Protein AF-0000000086436352 (afdb_homodimer)

pLDDT: mean 85.2, std 14.88, range [37.22, 98.88]

InterPro domains:
  IPR002110 Ankyrin repeat [PF12796] (79-159)
  IPR002110 Ankyrin repeat [PS50088] (98-130)
  IPR002110 Ankyrin repeat [PS50088] (131-163)
  IPR002110 Ankyrin repeat [SM00248] (98-127)
  IPR002110 Ankyrin repeat [SM00248] (131-160)
  IPR002641 Patatin-like phospholipase domain [PF01734] (211-395)
  IPR002641 Patatin-like phospholipase domain [PS51635] (211-395)
  IPR016035 Acyl transferase/acyl hydrolase/lysophospholipase [SSF52151] (207-527)
  IPR036770 Ankyrin repeat-containing domain superfamily [G3DSA:1.25.40.20] (1-189)
  IPR036770 Ankyrin repeat-containing domain superfamily [SSF48403] (3-175)
  IPR047148 85/88 kDa calcium-independent phospholipase A2 [PTHR24139] (2-534)

Radius of gyration: 36.12 Å; Cα contacts (8 Å, |Δi|>4): 2083; chains: 2; bounding box: 71×119×95 Å

Foldseek 3Di:
DLVVVVVVPPPQPDADLFGGPLLVCQLVVPVVNNVCSLPVVCVVCVVPPPVVSLVSNVCQLCGAHPPWGDGSLLRHQALVSLVVSVVNPRDQCDQTPQFDGSLLSCLLVVRLSSNLSSLLSPHDQCRAGRQGDGSLNNNLVVVPVLNNLSSVLSPHAQCRAGNVRDGSVNSNVPDDPDCVLVNLLRVLLVVLQDAPPPPDPDDFDAAFFEEWEFDFALLCLLVLSLLSSLCNNNVHAPQQLGQEYEAFASGLVVLLCSLVPHGSSNVSSVSLVLLVQFLDDAWQTDCVSVLVSLCVRQNDQAFLLVRPDRWYWYWKWQQVDPPIDIDIATNDFQFDLVDDDPDDDPDDDDDDDTRRRHHSSLSNSLQNQDPRHHDHSVRIHHRLLAPSGCLVVRVVRLVSNCNSCVVVVNNVPRHHHAEYETEYSADEDDDDDDDLDADDQPDPVNVVVNVVNVVVVVVVSSCVSRPNDDVVLVVSVVVCVVSNHHYHYHHFHAPHDAHSSDNDSSRVSSRSSSSSSSCSVCSVVSSVVSVSSVSHDHD/DLVVVVVVPPPQPDADLFGGPLLVCQLVVVVVNNCCSLPVVCVVCVPPPPVVSLVSNVCQLCGAHPPWGDGSLLRHQALVSLVVSVVNPRDQCDATPQFDGSLLSCLLVVRLSSNLSSLLSPHDQCRAGRQGDGSLNNNLVVVPVLNNLSSVLSPHAQCRAGNVRDGSVNSNVPDDPDCVLVNLLRVLLVVLQDADPPPDPDDFDAAFFEEWEFDFALLCLLVLSLLSSLCNNNVHAPQQLGQEYEAFASGLVVLLCSLVPHGSSNVSSVSLSLLVQFLDDAWQTDCVSVLVSLCVRQNDQAFLLNRPDRWYWYWKWQQVDPPIDIDIATNDFQFDLVDDDPDDDPDDDDDDDTRRRHHSSLSNSLQNQDPRHHDHSVRIHHRLLAPSGCLVVRVVRLVSNCNSCVVVVNNVPRHHHAEYETEYSADEDDDDDDDLDADDQPDPVNVVVNVVNVVVVVVVSSCVSRPNDDVVLVVSVVVCVVSNHHYHYHHFHAPHDAHSSDNDSSRVSSRSSSSSSSCSVCSVVSSVVSVSSVSHDHD

Sequence (1078 aa):
MARGLISLGARRDVCGSLGWPIHISLKYEKLGCMRVLLEESVGLCLDGPADDTNNWLHRQLQAKDPKYSGIPLHWVKTAEAVRYLTERRSEVEARSHTGDTPLHVMVKRSRISCAVALLAAGAEANAAGHHGDTPLHIAMRLDNLPLIKALIVFGAEMDKPNEIGETPGLLAARCSTGFEDFIAISAVVGSLSKGFDTVDGAPKPRGARVLCLDGGGIRGLVLIQLLLAVEKAAGCPARKLFDWIAGTSTGAILALGIAHGKTLVYLRALYFRMKDLVFQGSRPYDSVPLERFLREEFGENTRMTDIQTPRVILTGVLADRHPAELHLFRNYNPPNTGHEPHYCPRTPFKPVTQPSDQLVWMAARSSGAAPTYFRQMGRFLDGGLLANNPTLDALTEIHEVNQALKAEGQMDMAVHPAIVLSLGTGKPPQEKVHSVDVYRPTGPIDVVQTVFGARELGRMLVDCCTESEARMVDRARAWCEMISVDYHRLSPQLMSDVMLDEVQDTMLIDMLWDTEIYIHKQKNNIKRLAESLLRYSPPMARGLISLGARRDVCGSLGWPIHISLKYEKLGCMRVLLEESVGLCLDGPADDTNNWLHRQLQAKDPKYSGIPLHWVKTAEAVRYLTERRSEVEARSHTGDTPLHVMVKRSRISCAVALLAAGAEANAAGHHGDTPLHIAMRLDNLPLIKALIVFGAEMDKPNEIGETPGLLAARCSTGFEDFIAISAVVGSLSKGFDTVDGAPKPRGARVLCLDGGGIRGLVLIQLLLAVEKAAGCPARKLFDWIAGTSTGAILALGIAHGKTLVYLRALYFRMKDLVFQGSRPYDSVPLERFLREEFGENTRMTDIQTPRVILTGVLADRHPAELHLFRNYNPPNTGHEPHYCPRTPFKPVTQPSDQLVWMAARSSGAAPTYFRQMGRFLDGGLLANNPTLDALTEIHEVNQALKAEGQMDMAVHPAIVLSLGTGKPPQEKVHSVDVYRPTGPIDVVQTVFGARELGRMLVDCCTESEARMVDRARAWCEMISVDYHRLSPQLMSDVMLDEVQDTMLIDMLWDTEIYIHKQKNNIKRLAESLLRYSPP

Nearest PDB structures (foldseek):
  6aun-assembly1_A  TM=9.119E-01  e=4.056E-45  Cricetulus griseus
  2bkg-assembly2_B  TM=8.893E-01  e=2.939E-06  synthetic construct
  5eil-assembly1_A  TM=8.637E-01  e=3.906E-06  synthetic construct
  6c9k-assembly1_R  TM=8.929E-01  e=8.342E-06  synthetic construct
  6z8n-assembly1_AAA  TM=6.988E-01  e=2.673E-06  Rattus norvegicus

Structure (mmCIF, N/CA/C/O backbone):
data_AF-0000000086436352-model_v1
#
loop_
_entity.id
_entity.type
_entity.pdbx_description
1 polymer 'phospholipase A2'
#
loop_
_atom_site.group_PDB
_atom_site.id
_atom_site.type_symbol
_atom_site.label_atom_id
_atom_site.label_alt_id
_atom_site.label_comp_id
_atom_site.label_asym_id
_atom_site.label_entity_id
_atom_site.label_seq_id
_atom_site.pdbx_PDB_ins_code
_atom_site.Cartn_x
_atom_site.Cartn_y
_atom_site.Cartn_z
_atom_site.occupancy
_atom_site.B_iso_or_equiv
_atom_site.auth_seq_id
_atom_site.auth_comp_id
_atom_site.auth_asym_id
_atom_site.auth_atom_id
_atom_site.pdbx_PDB_model_num
ATOM 1 N N . MET A 1 1 ? 12.211 24.922 48.375 1 38.97 1 MET A N 1
ATOM 2 C CA . MET A 1 1 ? 12.773 26.219 48.719 1 38.97 1 MET A CA 1
ATOM 3 C C . MET A 1 1 ? 11.773 27.344 48.406 1 38.97 1 MET A C 1
ATOM 5 O O . MET A 1 1 ? 11.57 28.234 49.219 1 38.97 1 MET A O 1
ATOM 9 N N . ALA A 1 2 ? 11.133 27.156 47.156 1 43.69 2 ALA A N 1
ATOM 10 C CA . ALA A 1 2 ? 10.211 28.234 46.812 1 43.69 2 ALA A CA 1
ATOM 11 C C . ALA A 1 2 ? 9.031 28.281 47.781 1 43.69 2 ALA A C 1
ATOM 13 O O . ALA A 1 2 ? 8.594 29.375 48.156 1 43.69 2 ALA A O 1
ATOM 14 N N . ARG A 1 3 ? 8.562 27.094 48.188 1 47.25 3 ARG A N 1
ATOM 15 C CA . ARG A 1 3 ? 7.504 27.047 49.188 1 47.25 3 ARG A CA 1
ATOM 16 C C . ARG A 1 3 ? 7.949 27.703 50.5 1 47.25 3 ARG A C 1
ATOM 18 O O . ARG A 1 3 ? 7.156 28.375 51.156 1 47.25 3 ARG A O 1
ATOM 25 N N . GLY A 1 4 ? 9.164 27.375 50.75 1 44.34 4 GLY A N 1
ATOM 26 C CA . GLY A 1 4 ? 9.688 27.906 52 1 44.34 4 GLY A CA 1
ATOM 27 C C . GLY A 1 4 ? 9.75 29.422 52.031 1 44.34 4 GLY A C 1
ATOM 28 O O . GLY A 1 4 ? 9.438 30.047 53.031 1 44.34 4 GLY A O 1
ATOM 29 N N . LEU A 1 5 ? 10.227 29.906 50.875 1 42.34 5 LEU A N 1
ATOM 30 C CA . LEU A 1 5 ? 10.328 31.359 50.875 1 42.34 5 LEU A CA 1
ATOM 31 C C . LEU A 1 5 ? 8.953 32 50.969 1 42.34 5 LEU A C 1
ATOM 33 O O . LEU A 1 5 ? 8.797 33.062 51.562 1 42.34 5 LEU A O 1
ATOM 37 N N . ILE A 1 6 ? 7.957 31.297 50.438 1 44.97 6 ILE A N 1
ATOM 38 C CA . ILE A 1 6 ? 6.598 31.812 50.5 1 44.97 6 ILE A CA 1
ATOM 39 C C . ILE A 1 6 ? 6.059 31.641 51.938 1 44.97 6 ILE A C 1
ATOM 41 O O . ILE A 1 6 ? 5.379 32.531 52.438 1 44.97 6 ILE A O 1
ATOM 45 N N . SER A 1 7 ? 6.355 30.562 52.562 1 42.84 7 SER A N 1
ATOM 46 C CA . SER A 1 7 ? 5.902 30.391 53.969 1 42.84 7 SER A CA 1
ATOM 47 C C . SER A 1 7 ? 6.531 31.422 54.875 1 42.84 7 SER A C 1
ATOM 49 O O . SER A 1 7 ? 6.055 31.625 56 1 42.84 7 SER A O 1
ATOM 51 N N . LEU A 1 8 ? 7.762 31.734 54.594 1 40.34 8 LEU A N 1
ATOM 52 C CA . LEU A 1 8 ? 8.422 32.594 55.562 1 40.34 8 LEU A CA 1
ATOM 53 C C . LEU A 1 8 ? 7.949 34.031 55.438 1 40.34 8 LEU A C 1
ATOM 55 O O . LEU A 1 8 ? 8.578 34.969 55.969 1 40.34 8 LEU A O 1
ATOM 59 N N . GLY A 1 9 ? 6.75 34.406 55 1 40.78 9 GLY A N 1
ATOM 60 C CA . GLY A 1 9 ? 6.113 35.719 55.031 1 40.78 9 GLY A CA 1
ATOM 61 C C . GLY A 1 9 ? 6.605 36.656 53.938 1 40.78 9 GLY A C 1
ATOM 62 O O . GLY A 1 9 ? 6.57 37.875 54.094 1 40.78 9 GLY A O 1
ATOM 63 N N . ALA A 1 10 ? 7.504 36.281 53.156 1 43.97 10 ALA A N 1
ATOM 64 C CA . ALA A 1 10 ? 7.918 37.25 52.125 1 43.97 10 ALA A CA 1
ATOM 65 C C . ALA A 1 10 ? 6.715 37.781 51.344 1 43.97 10 ALA A C 1
ATOM 67 O O . ALA A 1 10 ? 5.875 37 50.875 1 43.97 10 ALA A O 1
ATOM 68 N N . ARG A 1 11 ? 6.273 39.031 51.531 1 48.94 11 ARG A N 1
ATOM 69 C CA . ARG A 1 11 ? 5.152 39.812 51 1 48.94 11 ARG A CA 1
ATOM 70 C C . ARG A 1 11 ? 5.031 39.594 49.469 1 48.94 11 ARG A C 1
ATOM 72 O O . ARG A 1 11 ? 5.973 39.875 48.719 1 48.94 11 ARG A O 1
ATOM 79 N N . ARG A 1 12 ? 4.301 38.625 49 1 54.62 12 ARG A N 1
ATOM 80 C CA . ARG A 1 12 ? 3.895 38.344 47.625 1 54.62 12 ARG A CA 1
ATOM 81 C C . ARG A 1 12 ? 3.5 39.625 46.906 1 54.62 12 ARG A C 1
ATOM 83 O O . ARG A 1 12 ? 3.379 39.656 45.656 1 54.62 12 ARG A O 1
ATOM 90 N N . ASP A 1 13 ? 3.281 40.75 47.75 1 55.84 13 ASP A N 1
ATOM 91 C CA . ASP A 1 13 ? 2.707 41.969 47.188 1 55.84 13 ASP A CA 1
ATOM 92 C C . ASP A 1 13 ? 3.703 43.125 47.281 1 55.84 13 ASP A C 1
ATOM 94 O O . ASP A 1 13 ? 3.309 44.281 47.406 1 55.84 13 ASP A O 1
ATOM 98 N N . VAL A 1 14 ? 4.945 42.75 47.469 1 61.38 14 VAL A N 1
ATOM 99 C CA . VAL A 1 14 ? 5.855 43.875 47.531 1 61.38 14 VAL A CA 1
ATOM 100 C C . VAL A 1 14 ? 6.578 44.031 46.188 1 61.38 14 VAL A C 1
ATOM 102 O O . VAL A 1 14 ? 7.164 43.062 45.688 1 61.38 14 VAL A O 1
ATOM 105 N N . CYS A 1 15 ? 6.363 45.062 45.5 1 62.97 15 CYS A N 1
ATOM 106 C CA . CYS A 1 15 ? 7.012 45.406 44.25 1 62.97 15 CYS A CA 1
ATOM 107 C C . CYS A 1 15 ? 8.398 46 44.5 1 62.97 15 CYS A C 1
ATOM 109 O O . CYS A 1 15 ? 8.539 47 45.219 1 62.97 15 CYS A O 1
ATOM 111 N N . GLY A 1 16 ? 9.477 45.281 44.219 1 64.75 16 GLY A N 1
ATOM 112 C CA . GLY A 1 16 ? 10.828 45.812 44.312 1 64.75 16 GLY A CA 1
ATOM 113 C C . GLY A 1 16 ? 11.25 46.625 43.094 1 64.75 16 GLY A C 1
ATOM 114 O O . GLY A 1 16 ? 10.422 46.969 42.25 1 64.75 16 GLY A O 1
ATOM 115 N N . SER A 1 17 ? 12.492 46.938 43.062 1 70.06 17 SER A N 1
ATOM 116 C CA . SER A 1 17 ? 13.047 47.75 41.969 1 70.06 17 SER A CA 1
ATOM 117 C C . SER A 1 17 ? 12.961 47 40.625 1 70.06 17 SER A C 1
ATOM 119 O O . SER A 1 17 ? 12.805 47.625 39.594 1 70.06 17 SER A O 1
ATOM 121 N N . LEU A 1 18 ? 12.922 45.719 40.719 1 74.38 18 LEU A N 1
ATOM 122 C CA . LEU A 1 18 ? 12.93 44.906 39.5 1 74.38 18 LEU A CA 1
ATOM 123 C C . LEU A 1 18 ? 11.516 44.5 39.125 1 74.38 18 LEU A C 1
ATOM 125 O O . LEU A 1 18 ? 11.273 44.125 37.969 1 74.38 18 LEU A O 1
ATOM 129 N N . GLY A 1 19 ? 10.633 44.688 40.094 1 74.62 19 GLY A N 1
ATOM 130 C CA . GLY A 1 19 ? 9.25 44.312 39.812 1 74.62 19 GLY A CA 1
ATOM 131 C C . GLY A 1 19 ? 8.625 43.438 40.875 1 74.62 19 GLY A C 1
ATOM 132 O O . GLY A 1 19 ? 9.117 43.375 42 1 74.62 19 GLY A O 1
ATOM 133 N N . TRP A 1 20 ? 7.57 42.875 40.5 1 79.12 20 TRP A N 1
ATOM 134 C CA . TRP A 1 20 ? 6.832 42 41.406 1 79.12 20 TRP A CA 1
ATOM 135 C C . TRP A 1 20 ? 7.469 40.625 41.469 1 79.12 20 TRP A C 1
ATOM 137 O O . TRP A 1 20 ? 8.273 40.25 40.594 1 79.12 20 TRP A O 1
ATOM 147 N N . PRO A 1 21 ? 7.234 39.844 42.438 1 77.62 21 PRO A N 1
ATOM 148 C CA . PRO A 1 21 ? 7.824 38.531 42.562 1 77.62 21 PRO A CA 1
ATOM 149 C C . PRO A 1 21 ? 7.66 37.656 41.312 1 77.62 21 PRO A C 1
ATOM 151 O O . PRO A 1 21 ? 8.547 36.875 40.969 1 77.62 21 PRO A O 1
ATOM 154 N N . ILE A 1 22 ? 6.574 37.844 40.594 1 83.69 22 ILE A N 1
ATOM 155 C CA . ILE A 1 22 ? 6.348 37.062 39.406 1 83.69 22 ILE A CA 1
ATOM 156 C C . ILE A 1 22 ? 7.367 37.438 38.312 1 83.69 22 ILE A C 1
ATOM 158 O O . ILE A 1 22 ? 7.875 36.594 37.594 1 83.69 22 ILE A O 1
ATOM 162 N N . HIS A 1 23 ? 7.727 38.719 38.281 1 86.38 23 HIS A N 1
ATOM 163 C CA . HIS A 1 23 ? 8.75 39.156 37.344 1 86.38 23 HIS A CA 1
ATOM 164 C C . HIS A 1 23 ? 10.109 38.562 37.688 1 86.38 23 HIS A C 1
ATOM 166 O O . HIS A 1 23 ? 10.836 38.125 36.781 1 86.38 23 HIS A O 1
ATOM 172 N N . ILE A 1 24 ? 10.391 38.594 38.906 1 81.38 24 ILE A N 1
ATOM 173 C CA . ILE A 1 24 ? 11.672 38.062 39.406 1 81.38 24 ILE A CA 1
ATOM 174 C C . ILE A 1 24 ? 11.766 36.562 39.125 1 81.38 24 ILE A C 1
ATOM 176 O O . ILE A 1 24 ? 12.82 36.094 38.719 1 81.38 24 ILE A O 1
ATOM 180 N N . SER A 1 25 ? 10.711 35.938 39.406 1 84.19 25 SER A N 1
ATOM 181 C CA . SER A 1 25 ? 10.68 34.5 39.156 1 84.19 25 SER A CA 1
ATOM 182 C C . SER A 1 25 ? 10.953 34.188 37.688 1 84.19 25 SER A C 1
ATOM 184 O O . SER A 1 25 ? 11.641 33.219 37.344 1 84.19 25 SER A O 1
ATOM 186 N N . LEU A 1 26 ? 10.445 34.938 36.812 1 86.44 26 LEU A N 1
ATOM 187 C CA . LEU A 1 26 ? 10.617 34.75 35.375 1 86.44 26 LEU A CA 1
ATOM 188 C C . LEU A 1 26 ? 12.023 35.156 34.938 1 86.44 26 LEU A C 1
ATOM 190 O O . LEU A 1 26 ? 12.633 34.469 34.094 1 86.44 26 LEU A O 1
ATOM 194 N N . LYS A 1 27 ? 12.523 36.219 35.531 1 84.5 27 LYS A N 1
ATOM 195 C CA . LYS A 1 27 ? 13.875 36.688 35.219 1 84.5 27 LYS A CA 1
ATOM 196 C C . LYS A 1 27 ? 14.906 35.594 35.5 1 84.5 27 LYS A C 1
ATOM 198 O O . LYS A 1 27 ? 15.867 35.438 34.75 1 84.5 27 LYS A O 1
ATOM 203 N N . TYR A 1 28 ? 14.633 34.875 36.562 1 81.94 28 TYR A N 1
ATOM 204 C CA . TYR A 1 28 ? 15.609 33.875 36.969 1 81.94 28 TYR A CA 1
ATOM 205 C C . TYR A 1 28 ? 15.156 32.469 36.562 1 81.94 28 TYR A C 1
ATOM 207 O O . TYR A 1 28 ? 15.695 31.484 37.062 1 81.94 28 TYR A O 1
ATOM 215 N N . GLU A 1 29 ? 14.164 32.344 35.781 1 83.12 29 GLU A N 1
ATOM 216 C CA . GLU A 1 29 ? 13.672 31.125 35.156 1 83.12 29 GLU A CA 1
ATOM 217 C C . GLU A 1 29 ? 13.25 30.109 36.219 1 83.12 29 GLU A C 1
ATOM 219 O O . GLU A 1 29 ? 13.594 28.922 36.125 1 83.12 29 GLU A O 1
ATOM 224 N N . LYS A 1 30 ? 12.75 30.562 37.219 1 79.25 30 LYS A N 1
ATOM 225 C CA . LYS A 1 30 ? 12.203 29.703 38.281 1 79.25 30 LYS A CA 1
ATOM 226 C C . LYS A 1 30 ? 10.711 29.453 38.062 1 79.25 30 LYS A C 1
ATOM 228 O O . LYS A 1 30 ? 9.875 30.047 38.75 1 79.25 30 LYS A O 1
ATOM 233 N N . LEU A 1 31 ? 10.422 28.547 37.219 1 83.19 31 LEU A N 1
ATOM 234 C CA . LEU A 1 31 ? 9.047 28.266 36.844 1 83.19 31 LEU A CA 1
ATOM 235 C C . LEU A 1 31 ? 8.227 27.766 38 1 83.19 31 LEU A C 1
ATOM 237 O O . LEU A 1 31 ? 7.035 28.047 38.125 1 83.19 31 LEU A O 1
ATOM 241 N N . GLY A 1 32 ? 8.953 26.984 38.875 1 79.12 32 GLY A N 1
ATOM 242 C CA . GLY A 1 32 ? 8.266 26.5 40.062 1 79.12 32 GLY A CA 1
ATOM 243 C C . GLY A 1 32 ? 7.73 27.609 40.938 1 79.12 32 GLY A C 1
ATOM 244 O O . GLY A 1 32 ? 6.59 27.547 41.406 1 79.12 32 GLY A O 1
ATOM 245 N N . CYS A 1 33 ? 8.547 28.594 41.094 1 77.69 33 CYS A N 1
ATOM 246 C CA . CYS A 1 33 ? 8.156 29.734 41.938 1 77.69 33 CYS A CA 1
ATOM 247 C C . CYS A 1 33 ? 7.004 30.484 41.281 1 77.69 33 CYS A C 1
ATOM 249 O O . CYS A 1 33 ? 6.074 30.922 41.969 1 77.69 33 CYS A O 1
ATOM 251 N N . MET A 1 34 ? 7.074 30.672 40.031 1 80.94 34 MET A N 1
ATOM 252 C CA . MET A 1 34 ? 6.004 31.328 39.281 1 80.94 34 MET A CA 1
ATOM 253 C C . MET A 1 34 ? 4.684 30.594 39.469 1 80.94 34 MET A C 1
ATOM 255 O O . MET A 1 34 ? 3.646 31.203 39.719 1 80.94 34 MET A O 1
ATOM 259 N N . ARG A 1 35 ? 4.773 29.266 39.406 1 82.56 35 ARG A N 1
ATOM 260 C CA . ARG A 1 35 ? 3.574 28.453 39.531 1 82.56 35 ARG A CA 1
ATOM 261 C C . ARG A 1 35 ? 2.953 28.578 40.906 1 82.56 35 ARG A C 1
ATOM 263 O O . ARG A 1 35 ? 1.732 28.672 41.031 1 82.56 35 ARG A O 1
ATOM 270 N N . VAL A 1 36 ? 3.789 28.516 41.844 1 77.44 36 VAL A N 1
ATOM 271 C CA . VAL A 1 36 ? 3.332 28.625 43.219 1 77.44 36 VAL A CA 1
ATOM 272 C C . VAL A 1 36 ? 2.674 29.984 43.438 1 77.44 36 VAL A C 1
ATOM 274 O O . VAL A 1 36 ? 1.65 30.078 44.125 1 77.44 36 VAL A O 1
ATOM 277 N N . LEU A 1 37 ? 3.244 31 42.906 1 75.94 37 LEU A N 1
ATOM 278 C CA . LEU A 1 37 ? 2.729 32.344 43.031 1 75.94 37 LEU A CA 1
ATOM 279 C C . LEU A 1 37 ? 1.35 32.469 42.406 1 75.94 37 LEU A C 1
ATOM 281 O O . LEU A 1 37 ? 0.488 33.188 42.906 1 75.94 37 LEU A O 1
ATOM 285 N N . LEU A 1 38 ? 1.181 31.734 41.344 1 78 38 LEU A N 1
ATOM 286 C CA . LEU A 1 38 ? -0.077 31.844 40.625 1 78 38 LEU A CA 1
ATOM 287 C C . LEU A 1 38 ? -1.122 30.891 41.188 1 78 38 LEU A C 1
ATOM 289 O O . LEU A 1 38 ? -2.314 31.203 41.219 1 78 38 LEU A O 1
ATOM 293 N N . GLU A 1 39 ? -0.733 29.641 41.625 1 72.19 39 GLU A N 1
ATOM 294 C CA . GLU A 1 39 ? -1.66 28.625 42.125 1 72.19 39 GLU A CA 1
ATOM 295 C C . GLU A 1 39 ? -2.008 28.859 43.562 1 72.19 39 GLU A C 1
ATOM 297 O O . GLU A 1 39 ? -3.158 28.688 43.969 1 72.19 39 GLU A O 1
ATOM 302 N N . GLU A 1 40 ? -0.975 28.781 44.5 1 57.44 40 GLU A N 1
ATOM 303 C CA . GLU A 1 40 ? -1.213 28.844 45.938 1 57.44 40 GLU A CA 1
ATOM 304 C C . GLU A 1 40 ? -1.948 30.125 46.312 1 57.44 40 GLU A C 1
ATOM 306 O O . GLU A 1 40 ? -2.59 30.188 47.375 1 57.44 40 GLU A O 1
ATOM 311 N N . SER A 1 41 ? -1.739 31.094 45.656 1 49.97 41 SER A N 1
ATOM 312 C CA . SER A 1 41 ? -2.502 32.281 46.031 1 49.97 41 SER A CA 1
ATOM 313 C C . SER A 1 41 ? -4.004 32.031 45.906 1 49.97 41 SER A C 1
ATOM 315 O O . SER A 1 41 ? -4.805 32.844 46.375 1 49.97 41 SER A O 1
ATOM 317 N N . VAL A 1 42 ? -4.355 30.969 45.188 1 45.38 42 VAL A N 1
ATOM 318 C CA . VAL A 1 42 ? -5.746 30.516 45.219 1 45.38 42 VAL A CA 1
ATOM 319 C C . VAL A 1 42 ? -6.125 30.047 46.594 1 45.38 42 VAL A C 1
ATOM 321 O O . VAL A 1 42 ? -7.246 30.281 47.062 1 45.38 42 VAL A O 1
ATOM 324 N N . GLY A 1 43 ? -5.312 29.297 47.281 1 41.88 43 GLY A N 1
ATOM 325 C CA . GLY A 1 43 ? -5.656 28.844 48.594 1 41.88 43 GLY A CA 1
ATOM 326 C C . GLY A 1 43 ? -5.812 29.969 49.594 1 41.88 43 GLY A C 1
ATOM 327 O O . GLY A 1 43 ? -6.504 29.812 50.625 1 41.88 43 GLY A O 1
ATOM 328 N N . LEU A 1 44 ? -4.891 30.875 49.594 1 40.06 44 LEU A N 1
ATOM 329 C CA . LEU A 1 44 ? -5 31.875 50.656 1 40.06 44 LEU A CA 1
ATOM 330 C C . LEU A 1 44 ? -6.289 32.688 50.531 1 40.06 44 LEU A C 1
ATOM 332 O O . LEU A 1 44 ? -6.75 33.281 51.5 1 40.06 44 LEU A O 1
ATOM 336 N N . CYS A 1 45 ? -6.66 33.062 49.344 1 38.72 45 CYS A N 1
ATOM 337 C CA . CYS A 1 45 ? -7.957 33.75 49.344 1 38.72 45 CYS A CA 1
ATOM 338 C C . CYS A 1 45 ? -9.094 32.719 49.406 1 38.72 45 CYS A C 1
ATOM 340 O O . CYS A 1 45 ? -10.203 33 48.938 1 38.72 45 CYS A O 1
ATOM 342 N N . LEU A 1 46 ? -8.945 31.531 49.75 1 37.5 46 LEU A N 1
ATOM 343 C CA . LEU A 1 46 ? -10.023 30.547 49.812 1 37.5 46 LEU A CA 1
ATOM 344 C C . LEU A 1 46 ? -11.234 31.109 50.562 1 37.5 46 LEU A C 1
ATOM 346 O O . LEU A 1 46 ? -12.336 30.562 50.438 1 37.5 46 LEU A O 1
ATOM 350 N N . ASP A 1 47 ? -11.031 31.688 51.656 1 37.22 47 ASP A N 1
ATOM 351 C CA . ASP A 1 47 ? -12.25 32.094 52.344 1 37.22 47 ASP A CA 1
ATOM 352 C C . ASP A 1 47 ? -12.977 33.188 51.562 1 37.22 47 ASP A C 1
ATOM 354 O O . ASP A 1 47 ? -14.016 33.688 52.031 1 37.22 47 ASP A O 1
ATOM 358 N N . GLY A 1 48 ? -12.328 34.031 50.688 1 40.22 48 GLY A N 1
ATOM 359 C CA . GLY A 1 48 ? -13.188 35 50.031 1 40.22 48 GLY A CA 1
ATOM 360 C C . GLY A 1 48 ? -13.82 34.469 48.75 1 40.22 48 GLY A C 1
ATOM 361 O O . GLY A 1 48 ? -13.477 33.375 48.312 1 40.22 48 GLY A O 1
ATOM 362 N N . PRO A 1 49 ? -14.945 35 48.156 1 42.34 49 PRO A N 1
ATOM 363 C CA . PRO A 1 49 ? -15.734 34.531 47 1 42.34 49 PRO A CA 1
ATOM 364 C C . PRO A 1 49 ? -14.891 34.25 45.781 1 42.34 49 PRO A C 1
ATOM 366 O O . PRO A 1 49 ? -13.812 34.812 45.594 1 42.34 49 PRO A O 1
ATOM 369 N N . ALA A 1 50 ? -15.062 33.094 45.094 1 49.22 50 ALA A N 1
ATOM 370 C CA . ALA A 1 50 ? -14.508 32.625 43.812 1 49.22 50 ALA A CA 1
ATOM 371 C C . ALA A 1 50 ? -14.031 33.812 42.969 1 49.22 50 ALA A C 1
ATOM 373 O O . ALA A 1 50 ? -13.008 33.719 42.312 1 49.22 50 ALA A O 1
ATOM 374 N N . ASP A 1 51 ? -14.688 34.906 43.031 1 51.41 51 ASP A N 1
ATOM 375 C CA . ASP A 1 51 ? -14.438 36.125 42.312 1 51.41 51 ASP A CA 1
ATOM 376 C C . ASP A 1 51 ? -13.094 36.75 42.688 1 51.41 51 ASP A C 1
ATOM 378 O O . ASP A 1 51 ? -12.391 37.312 41.844 1 51.41 51 ASP A O 1
ATOM 382 N N . ASP A 1 52 ? -12.688 36.406 43.906 1 54.69 52 ASP A N 1
ATOM 383 C CA . ASP A 1 52 ? -11.469 37.031 44.406 1 54.69 52 ASP A CA 1
ATOM 384 C C . ASP A 1 52 ? -10.219 36.344 43.844 1 54.69 52 ASP A C 1
ATOM 386 O O . ASP A 1 52 ? -9.242 37.031 43.5 1 54.69 52 ASP A O 1
ATOM 390 N N . THR A 1 53 ? -10.352 35.062 43.656 1 54.03 53 THR A N 1
ATOM 391 C CA . THR A 1 53 ? -9.219 34.281 43.156 1 54.03 53 THR A CA 1
ATOM 392 C C . THR A 1 53 ? -8.969 34.625 41.688 1 54.03 53 THR A C 1
ATOM 394 O O . THR A 1 53 ? -7.816 34.812 41.281 1 54.03 53 THR A O 1
ATOM 397 N N . ASN A 1 54 ? -10.023 34.625 40.969 1 62.66 54 ASN A N 1
ATOM 398 C CA . ASN A 1 54 ? -9.891 35 39.562 1 62.66 54 ASN A CA 1
ATOM 399 C C . ASN A 1 54 ? -9.352 36.438 39.438 1 62.66 54 ASN A C 1
ATOM 401 O O . ASN A 1 54 ? -8.555 36.719 38.531 1 62.66 54 ASN A O 1
ATOM 405 N N . ASN A 1 55 ? -9.742 37.062 40.469 1 67.75 55 ASN A N 1
ATOM 406 C CA . ASN A 1 55 ? -9.297 38.469 40.469 1 67.75 55 ASN A CA 1
ATOM 407 C C . ASN A 1 55 ? -7.812 38.562 40.781 1 67.75 55 ASN A C 1
ATOM 409 O O . ASN A 1 55 ? -7.102 39.375 40.188 1 67.75 55 ASN A O 1
ATOM 413 N N . TRP A 1 56 ? -7.34 37.719 41.688 1 71.94 56 TRP A N 1
ATOM 414 C CA . TRP A 1 56 ? -5.926 37.719 42.031 1 71.94 56 TRP A CA 1
ATOM 415 C C . TRP A 1 56 ? -5.066 37.281 40.844 1 71.94 56 TRP A C 1
ATOM 417 O O . TRP A 1 56 ? -4.062 37.938 40.531 1 71.94 56 TRP A O 1
ATOM 427 N N . LEU A 1 57 ? -5.387 36.156 40.25 1 77 57 LEU A N 1
ATOM 428 C CA . LEU A 1 57 ? -4.668 35.656 39.094 1 77 57 LEU A CA 1
ATOM 429 C C . LEU A 1 57 ? -4.578 36.719 38 1 77 57 LEU A C 1
ATOM 431 O O . LEU A 1 57 ? -3.504 36.938 37.438 1 77 57 LEU A O 1
ATOM 435 N N . HIS A 1 58 ? -5.656 37.312 37.875 1 80.69 58 HIS A N 1
ATOM 436 C CA . HIS A 1 58 ? -5.703 38.344 36.812 1 80.69 58 HIS A CA 1
ATOM 437 C C . HIS A 1 58 ? -4.785 39.5 37.188 1 80.69 58 HIS A C 1
ATOM 439 O O . HIS A 1 58 ? -4.113 40.031 36.281 1 80.69 58 HIS A O 1
ATOM 445 N N . ARG A 1 59 ? -4.738 39.812 38.375 1 80.12 59 ARG A N 1
ATOM 446 C CA . ARG A 1 59 ? -3.896 40.906 38.812 1 80.12 59 ARG A CA 1
ATOM 447 C C . ARG A 1 59 ? -2.418 40.594 38.656 1 80.12 59 ARG A C 1
ATOM 449 O O . ARG A 1 59 ? -1.622 41.438 38.281 1 80.12 59 ARG A O 1
ATOM 456 N N . GLN A 1 60 ? -2.123 39.375 38.938 1 81.12 60 GLN A N 1
ATOM 457 C CA . GLN A 1 60 ? -0.73 38.969 38.812 1 81.12 60 GLN A CA 1
ATOM 458 C C . GLN A 1 60 ? -0.303 38.938 37.344 1 81.12 60 GLN A C 1
ATOM 460 O O . GLN A 1 60 ? 0.815 39.312 37 1 81.12 60 GLN A O 1
ATOM 465 N N . LEU A 1 61 ? -1.166 38.5 36.531 1 87.56 61 LEU A N 1
ATOM 466 C CA . LEU A 1 61 ? -0.861 38.375 35.125 1 87.56 61 LEU A CA 1
ATOM 467 C C . LEU A 1 61 ? -0.725 39.719 34.438 1 87.56 61 LEU A C 1
ATOM 469 O O . LEU A 1 61 ? -0.009 39.844 33.469 1 87.56 61 LEU A O 1
ATOM 473 N N . GLN A 1 62 ? -1.368 40.719 35.094 1 86.31 62 GLN A N 1
ATOM 474 C CA . GLN A 1 62 ? -1.371 42.062 34.5 1 86.31 62 GLN A CA 1
ATOM 475 C C . GLN A 1 62 ? -0.447 43 35.25 1 86.31 62 GLN A C 1
ATOM 477 O O . GLN A 1 62 ? -0.355 44.188 34.906 1 86.31 62 GLN A O 1
ATOM 482 N N . ALA A 1 63 ? 0.245 42.438 36.188 1 85.06 63 ALA A N 1
ATOM 483 C CA . ALA A 1 63 ? 1.123 43.281 37 1 85.06 63 ALA A CA 1
ATOM 484 C C . ALA A 1 63 ? 2.227 43.906 36.156 1 85.06 63 ALA A C 1
ATOM 486 O O . ALA A 1 63 ? 2.893 43.188 35.375 1 85.06 63 ALA A O 1
ATOM 487 N N . LYS A 1 64 ? 2.375 45.219 36.312 1 89.56 64 LYS A N 1
ATOM 488 C CA . LYS A 1 64 ? 3.377 45.938 35.531 1 89.56 64 LYS A CA 1
ATOM 489 C C . LYS A 1 64 ? 4.629 46.219 36.344 1 89.56 64 LYS A C 1
ATOM 491 O O . LYS A 1 64 ? 4.539 46.562 37.531 1 89.56 64 LYS A O 1
ATOM 496 N N . ASP A 1 65 ? 5.758 46 35.75 1 86.56 65 ASP A N 1
ATOM 497 C CA . ASP A 1 65 ? 7.008 46.312 36.406 1 86.56 65 ASP A CA 1
ATOM 498 C C . ASP A 1 65 ? 7.254 47.844 36.375 1 86.56 65 ASP A C 1
ATOM 500 O O . ASP A 1 65 ? 6.84 48.531 35.469 1 86.56 65 ASP A O 1
ATOM 504 N N . PRO A 1 66 ? 7.922 48.312 37.344 1 84.38 66 PRO A N 1
ATOM 505 C CA . PRO A 1 66 ? 8.109 49.781 37.469 1 84.38 66 PRO A CA 1
ATOM 506 C C . PRO A 1 66 ? 9.07 50.344 36.438 1 84.38 66 PRO A C 1
ATOM 508 O O . PRO A 1 66 ? 8.945 51.5 36.062 1 84.38 66 PRO A O 1
ATOM 511 N N . LYS A 1 67 ? 9.945 49.594 36 1 85.5 67 LYS A N 1
ATOM 512 C CA . LYS A 1 67 ? 11 50.062 35.125 1 85.5 67 LYS A CA 1
ATOM 513 C C . LYS A 1 67 ? 10.516 50.188 33.688 1 85.5 67 LYS A C 1
ATOM 515 O O . LYS A 1 67 ? 10.75 51.188 33 1 85.5 67 LYS A O 1
ATOM 520 N N . TYR A 1 68 ? 9.812 49.188 33.219 1 89.12 68 TYR A N 1
ATOM 521 C CA . TYR A 1 68 ? 9.469 49.125 31.812 1 89.12 68 TYR A CA 1
ATOM 522 C C . TYR A 1 68 ? 7.961 49.094 31.609 1 89.12 68 TYR A C 1
ATOM 524 O O . TYR A 1 68 ? 7.477 49.156 30.484 1 89.12 68 TYR A O 1
ATOM 532 N N . SER A 1 69 ? 7.184 48.938 32.719 1 91.38 69 SER A N 1
ATOM 533 C CA . SER A 1 69 ? 5.734 48.781 32.656 1 91.38 69 SER A CA 1
ATOM 534 C C . SER A 1 69 ? 5.355 47.531 31.844 1 91.38 69 SER A C 1
ATOM 536 O O . SER A 1 69 ? 4.41 47.562 31.062 1 91.38 69 SER A O 1
ATOM 538 N N . GLY A 1 70 ? 6.211 46.625 31.922 1 92.38 70 GLY A N 1
ATOM 539 C CA . GLY A 1 70 ? 5.949 45.344 31.266 1 92.38 70 GLY A CA 1
ATOM 540 C C . GLY A 1 70 ? 5.242 44.344 32.156 1 92.38 70 GLY A C 1
ATOM 541 O O . GLY A 1 70 ? 5.477 44.312 33.375 1 92.38 70 GLY A O 1
ATOM 542 N N . ILE A 1 71 ? 4.441 43.562 31.578 1 93.44 71 ILE A N 1
ATOM 543 C CA . ILE A 1 71 ? 3.77 42.5 32.344 1 93.44 71 ILE A CA 1
ATOM 544 C C . ILE A 1 71 ? 4.66 41.281 32.375 1 93.44 71 ILE A C 1
ATOM 546 O O . ILE A 1 71 ? 5.719 41.219 31.75 1 93.44 71 ILE A O 1
ATOM 550 N N . PRO A 1 72 ? 4.285 40.25 33.125 1 91.56 72 PRO A N 1
ATOM 551 C CA . PRO A 1 72 ? 5.125 39.062 33.281 1 91.56 72 PRO A CA 1
ATOM 552 C C . PRO A 1 72 ? 5.488 38.438 31.922 1 91.56 72 PRO A C 1
ATOM 554 O O . PRO A 1 72 ? 6.609 37.969 31.75 1 91.56 72 PRO A O 1
ATOM 557 N N . LEU A 1 73 ? 4.633 38.5 30.969 1 94.75 73 LEU A N 1
ATOM 558 C CA . LEU A 1 73 ? 4.859 37.875 29.656 1 94.75 73 LEU A CA 1
ATOM 559 C C . LEU A 1 73 ? 6.035 38.562 28.938 1 94.75 73 LEU A C 1
ATOM 561 O O . LEU A 1 73 ? 6.691 37.938 28.109 1 94.75 73 LEU A O 1
ATOM 565 N N . HIS A 1 74 ? 6.316 39.781 29.297 1 94.62 74 HIS A N 1
ATOM 566 C CA . HIS A 1 74 ? 7.469 40.469 28.734 1 94.62 74 HIS A CA 1
ATOM 567 C C . HIS A 1 74 ? 8.773 39.906 29.297 1 94.62 74 HIS A C 1
ATOM 569 O O . HIS A 1 74 ? 9.844 40.156 28.719 1 94.62 74 HIS A O 1
ATOM 575 N N . TRP A 1 75 ? 8.672 39.188 30.359 1 92.81 75 TRP A N 1
ATOM 576 C CA . TRP A 1 75 ? 9.867 38.781 31.094 1 92.81 75 TRP A CA 1
ATOM 577 C C . TRP A 1 75 ? 10.172 37.312 30.875 1 92.81 75 TRP A C 1
ATOM 579 O O . TRP A 1 75 ? 11.156 36.781 31.406 1 92.81 75 TRP A O 1
ATOM 589 N N . VAL A 1 76 ? 9.391 36.656 30.078 1 93.88 76 VAL A N 1
ATOM 590 C CA . VAL A 1 76 ? 9.547 35.219 29.938 1 93.88 76 VAL A CA 1
ATOM 591 C C . VAL A 1 76 ? 10.859 34.906 29.219 1 93.88 76 VAL A C 1
ATOM 593 O O . VAL A 1 76 ? 11.297 35.688 28.344 1 93.88 76 VAL A O 1
ATOM 596 N N . LYS A 1 77 ? 11.469 33.656 29.578 1 93.31 77 LYS A N 1
ATOM 597 C CA . LYS A 1 77 ? 12.727 33.25 28.969 1 93.31 77 LYS A CA 1
ATOM 598 C C . LYS A 1 77 ? 12.617 31.844 28.375 1 93.31 77 LYS A C 1
ATOM 600 O O . LYS A 1 77 ? 13.531 31.391 27.688 1 93.31 77 LYS A O 1
ATOM 605 N N . THR A 1 78 ? 11.531 31.234 28.703 1 91.06 78 THR A N 1
ATOM 606 C CA . THR A 1 78 ? 11.32 29.875 28.203 1 91.06 78 THR A CA 1
ATOM 607 C C . THR A 1 78 ? 9.945 29.75 27.547 1 91.06 78 THR A C 1
ATOM 609 O O . THR A 1 78 ? 9.008 30.469 27.938 1 91.06 78 THR A O 1
ATOM 612 N N . ALA A 1 79 ? 9.922 28.859 26.594 1 90.19 79 ALA A N 1
ATOM 613 C CA . ALA A 1 79 ? 8.648 28.594 25.938 1 90.19 79 ALA A CA 1
ATOM 614 C C . ALA A 1 79 ? 7.613 28.047 26.922 1 90.19 79 ALA A C 1
ATOM 616 O O . ALA A 1 79 ? 6.422 28.344 26.797 1 90.19 79 ALA A O 1
ATOM 617 N N . GLU A 1 80 ? 8.07 27.25 27.859 1 87.94 80 GLU A N 1
ATOM 618 C CA . GLU A 1 80 ? 7.18 26.688 28.859 1 87.94 80 GLU A CA 1
ATOM 619 C C . GLU A 1 80 ? 6.48 27.781 29.656 1 87.94 80 GLU A C 1
ATOM 621 O O . GLU A 1 80 ? 5.285 27.672 29.953 1 87.94 80 GLU A O 1
ATOM 626 N N . ALA A 1 81 ? 7.211 28.766 30 1 91.25 81 ALA A N 1
ATOM 627 C CA . ALA A 1 81 ? 6.645 29.891 30.734 1 91.25 81 ALA A CA 1
ATOM 628 C C . ALA A 1 81 ? 5.609 30.641 29.906 1 91.25 81 ALA A C 1
ATOM 630 O O . ALA A 1 81 ? 4.574 31.062 30.422 1 91.25 81 ALA A O 1
ATOM 631 N N . VAL A 1 82 ? 5.902 30.844 28.641 1 92.94 82 VAL A N 1
ATOM 632 C CA . VAL A 1 82 ? 4.965 31.5 27.734 1 92.94 82 VAL A CA 1
ATOM 633 C C . VAL A 1 82 ? 3.648 30.719 27.703 1 92.94 82 VAL A C 1
ATOM 635 O O . VAL A 1 82 ? 2.574 31.312 27.859 1 92.94 82 VAL A O 1
ATOM 638 N N . ARG A 1 83 ? 3.777 29.438 27.578 1 88.38 83 ARG A N 1
ATOM 639 C CA . ARG A 1 83 ? 2.592 28.594 27.5 1 88.38 83 ARG A CA 1
ATOM 640 C C . ARG A 1 83 ? 1.789 28.641 28.797 1 88.38 83 ARG A C 1
ATOM 642 O O . ARG A 1 83 ? 0.56 28.734 28.766 1 88.38 83 ARG A O 1
ATOM 649 N N . TYR A 1 84 ? 2.475 28.531 29.844 1 87.88 84 TYR A N 1
ATOM 650 C CA . TYR A 1 84 ? 1.825 28.547 31.156 1 87.88 84 TYR A CA 1
ATOM 651 C C . TYR A 1 84 ? 1.023 29.828 31.344 1 87.88 84 TYR A C 1
ATOM 653 O O . TYR A 1 84 ? -0.115 29.797 31.812 1 87.88 84 TYR A O 1
ATOM 661 N N . LEU A 1 85 ? 1.535 30.938 31 1 91.44 85 LEU A N 1
ATOM 662 C CA . LEU A 1 85 ? 0.898 32.25 31.188 1 91.44 85 LEU A CA 1
ATOM 663 C C . LEU A 1 85 ? -0.23 32.438 30.188 1 91.44 85 LEU A C 1
ATOM 665 O O . LEU A 1 85 ? -1.289 32.969 30.531 1 91.44 85 LEU A O 1
ATOM 669 N N . THR A 1 86 ? 0.003 32.062 28.953 1 90.19 86 THR A N 1
ATOM 670 C CA . THR A 1 86 ? -1.006 32.281 27.922 1 90.19 86 THR A CA 1
ATOM 671 C C . THR A 1 86 ? -2.211 31.359 28.156 1 90.19 86 THR A C 1
ATOM 673 O O . THR A 1 86 ? -3.344 31.734 27.844 1 90.19 86 THR A O 1
ATOM 676 N N . GLU A 1 87 ? -1.943 30.188 28.688 1 84.12 87 GLU A N 1
ATOM 677 C CA . GLU A 1 87 ? -3.041 29.297 29.047 1 84.12 87 GLU A CA 1
ATOM 678 C C . GLU A 1 87 ? -3.934 29.906 30.109 1 84.12 87 GLU A C 1
ATOM 680 O O . GLU A 1 87 ? -5.113 29.562 30.219 1 84.12 87 GLU A O 1
ATOM 685 N N . ARG A 1 88 ? -3.389 30.766 30.844 1 85.81 88 ARG A N 1
ATOM 686 C CA . ARG A 1 88 ? -4.113 31.438 31.922 1 85.81 88 ARG A CA 1
ATOM 687 C C . ARG A 1 88 ? -4.574 32.812 31.484 1 85.81 88 ARG A C 1
ATOM 689 O O . ARG A 1 88 ? -4.801 33.688 32.312 1 85.81 88 ARG A O 1
ATOM 696 N N . ARG A 1 89 ? -4.531 33.062 30.172 1 86.94 89 ARG A N 1
ATOM 697 C CA . ARG A 1 89 ? -5.156 34.188 29.5 1 86.94 89 ARG A CA 1
ATOM 698 C C . ARG A 1 89 ? -4.355 35.469 29.719 1 86.94 89 ARG A C 1
ATOM 700 O O . ARG A 1 89 ? -4.93 36.562 29.875 1 86.94 89 ARG A O 1
ATOM 707 N N . SER A 1 90 ? -3.084 35.312 29.953 1 91.56 90 SER A N 1
ATOM 708 C CA . SER A 1 90 ? -2.258 36.5 29.906 1 91.56 90 SER A CA 1
ATOM 709 C C . SER A 1 90 ? -2.389 37.219 28.578 1 91.56 90 SER A C 1
ATOM 711 O O . SER A 1 90 ? -2.488 36.562 27.531 1 91.56 90 SER A O 1
ATOM 713 N N . GLU A 1 91 ? -2.35 38.469 28.562 1 92.56 91 GLU A N 1
ATOM 714 C CA . GLU A 1 91 ? -2.529 39.281 27.344 1 92.56 91 GLU A CA 1
ATOM 715 C C . GLU A 1 91 ? -1.271 39.25 26.484 1 92.56 91 GLU A C 1
ATOM 717 O O . GLU A 1 91 ? -0.287 39.906 26.797 1 92.56 91 GLU A O 1
ATOM 722 N N . VAL A 1 92 ? -1.397 38.719 25.344 1 94.62 92 VAL A N 1
ATOM 723 C CA . VAL A 1 92 ? -0.237 38.531 24.484 1 94.62 92 VAL A CA 1
ATOM 724 C C . VAL A 1 92 ? 0.093 39.844 23.766 1 94.62 92 VAL A C 1
ATOM 726 O O . VAL A 1 92 ? 1.23 40.062 23.344 1 94.62 92 VAL A O 1
ATOM 729 N N . GLU A 1 93 ? -0.885 40.781 23.672 1 94.94 93 GLU A N 1
ATOM 730 C CA . GLU A 1 93 ? -0.677 42.031 22.953 1 94.94 93 GLU A CA 1
ATOM 731 C C . GLU A 1 93 ? -0.496 43.188 23.922 1 94.94 93 GLU A C 1
ATOM 733 O O . GLU A 1 93 ? -0.665 44.344 23.531 1 94.94 93 GLU A O 1
ATOM 738 N N . ALA A 1 94 ? -0.241 42.844 25.203 1 94.06 94 ALA A N 1
ATOM 739 C CA . ALA A 1 94 ? 0.025 43.906 26.156 1 94.06 94 ALA A CA 1
ATOM 740 C C . ALA A 1 94 ? 1.248 44.719 25.75 1 94.06 94 ALA A C 1
ATOM 742 O O . ALA A 1 94 ? 2.238 44.188 25.266 1 94.06 94 ALA A O 1
ATOM 743 N N . ARG A 1 95 ? 1.154 46.031 25.969 1 94.25 95 ARG A N 1
ATOM 744 C CA . ARG A 1 95 ? 2.25 46.906 25.562 1 94.25 95 ARG A CA 1
ATOM 745 C C . ARG A 1 95 ? 2.984 47.469 26.766 1 94.25 95 ARG A C 1
ATOM 747 O O . ARG A 1 95 ? 2.363 47.781 27.781 1 94.25 95 ARG A O 1
ATOM 754 N N . SER A 1 96 ? 4.277 47.562 26.656 1 92.12 96 SER A N 1
ATOM 755 C CA . SER A 1 96 ? 5.098 48.25 27.641 1 92.12 96 SER A CA 1
ATOM 756 C C . SER A 1 96 ? 5.102 49.781 27.406 1 92.12 96 SER A C 1
ATOM 758 O O . SER A 1 96 ? 4.355 50.281 26.562 1 92.12 96 SER A O 1
ATOM 760 N N . HIS A 1 97 ? 5.957 50.438 28.25 1 91.56 97 HIS A N 1
ATOM 761 C CA . HIS A 1 97 ? 6.012 51.875 28.125 1 91.56 97 HIS A CA 1
ATOM 762 C C . HIS A 1 97 ? 6.605 52.312 26.781 1 91.56 97 HIS A C 1
ATOM 764 O O . HIS A 1 97 ? 6.281 53.375 26.266 1 91.56 97 HIS A O 1
ATOM 770 N N . THR A 1 98 ? 7.418 51.438 26.203 1 89.75 98 THR A N 1
ATOM 771 C CA . THR A 1 98 ? 8.031 51.719 24.906 1 89.75 98 THR A CA 1
ATOM 772 C C . THR A 1 98 ? 7.09 51.375 23.766 1 89.75 98 THR A C 1
ATOM 774 O O . THR A 1 98 ? 7.391 51.625 22.594 1 89.75 98 THR A O 1
ATOM 777 N N . GLY A 1 99 ? 5.965 50.719 24.125 1 92.81 99 GLY A N 1
ATOM 778 C CA . GLY A 1 99 ? 5.02 50.281 23.094 1 92.81 99 GLY A CA 1
ATOM 779 C C . GLY A 1 99 ? 5.285 48.875 22.578 1 92.81 99 GLY A C 1
ATOM 780 O O . GLY A 1 99 ? 4.566 48.375 21.719 1 92.81 99 GLY A O 1
ATOM 781 N N . ASP A 1 100 ? 6.258 48.25 23.094 1 95.31 100 ASP A N 1
ATOM 782 C CA . ASP A 1 100 ? 6.645 46.938 22.641 1 95.31 100 ASP A CA 1
ATOM 783 C C . ASP A 1 100 ? 5.742 45.844 23.25 1 95.31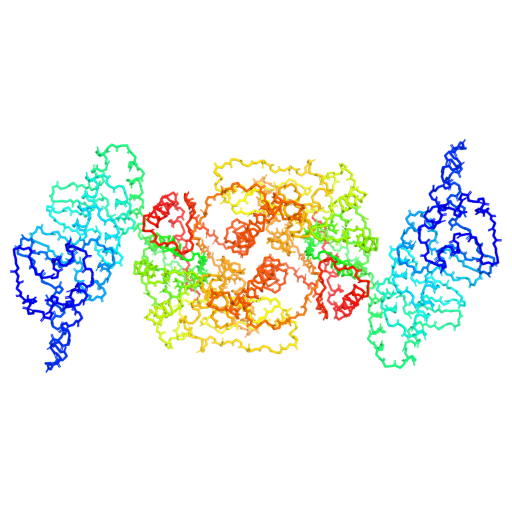 100 ASP A C 1
ATOM 785 O O . ASP A 1 100 ? 5.422 45.906 24.438 1 95.31 100 ASP A O 1
ATOM 789 N N . THR A 1 101 ? 5.27 44.969 22.422 1 96.88 101 THR A N 1
ATOM 790 C CA . THR A 1 101 ? 4.582 43.781 22.906 1 96.88 101 THR A CA 1
ATOM 791 C C . THR A 1 101 ? 5.586 42.75 23.391 1 96.88 101 THR A C 1
ATOM 793 O O . THR A 1 101 ? 6.793 42.875 23.172 1 96.88 101 THR A O 1
ATOM 796 N N . PRO A 1 102 ? 5.082 41.719 24.109 1 96.81 102 PRO A N 1
ATOM 797 C CA . PRO A 1 102 ? 6 40.625 24.516 1 96.81 102 PRO A CA 1
ATOM 798 C C . PRO A 1 102 ? 6.754 40.031 23.328 1 96.81 102 PRO A C 1
ATOM 800 O O . PRO A 1 102 ? 7.938 39.719 23.438 1 96.81 102 PRO A O 1
ATOM 803 N N . LEU A 1 103 ? 6.129 39.875 22.141 1 97.56 103 LEU A N 1
ATOM 804 C CA . LEU A 1 103 ? 6.766 39.344 20.953 1 97.56 103 LEU A CA 1
ATOM 805 C C . LEU A 1 103 ? 7.957 40.188 20.531 1 97.56 103 LEU A C 1
ATOM 807 O O . LEU A 1 103 ? 9.016 39.656 20.188 1 97.56 103 LEU A O 1
ATOM 811 N N . HIS A 1 104 ? 7.793 41.531 20.578 1 97 104 HIS A N 1
ATOM 812 C CA . HIS A 1 104 ? 8.898 42.406 20.281 1 97 104 HIS A CA 1
ATOM 813 C C . HIS A 1 104 ? 10.102 42.125 21.172 1 97 104 HIS A C 1
ATOM 815 O O . HIS A 1 104 ? 11.234 42.062 20.688 1 97 104 HIS A O 1
ATOM 821 N N . VAL A 1 105 ? 9.836 42.031 22.453 1 96.38 105 VAL A N 1
ATOM 822 C CA . VAL A 1 105 ? 10.898 41.812 23.438 1 96.38 105 VAL A CA 1
ATOM 823 C C . VAL A 1 105 ? 11.609 40.5 23.156 1 96.38 105 VAL A C 1
ATOM 825 O O . VAL A 1 105 ? 12.844 40.438 23.203 1 96.38 105 VAL A O 1
ATOM 828 N N . MET A 1 106 ? 10.836 39.438 22.906 1 96.88 106 MET A N 1
ATOM 829 C CA . MET A 1 106 ? 11.445 38.156 22.641 1 96.88 106 MET A CA 1
ATOM 830 C C . MET A 1 106 ? 12.312 38.188 21.391 1 96.88 106 MET A C 1
ATOM 832 O O . MET A 1 106 ? 13.352 37.531 21.328 1 96.88 106 MET A O 1
ATOM 836 N N . VAL A 1 107 ? 11.875 38.875 20.375 1 96.62 107 VAL A N 1
ATOM 837 C CA . VAL A 1 107 ? 12.641 39.031 19.141 1 96.62 107 VAL A CA 1
ATOM 838 C C . VAL A 1 107 ? 13.906 39.812 19.422 1 96.62 107 VAL A C 1
ATOM 840 O O . VAL A 1 107 ? 15 39.438 18.984 1 96.62 107 VAL A O 1
ATOM 843 N N . LYS A 1 108 ? 13.805 40.875 20.172 1 95.69 108 LYS A N 1
ATOM 844 C CA . LYS A 1 108 ? 14.953 41.719 20.516 1 95.69 108 LYS A CA 1
ATOM 845 C C . LYS A 1 108 ? 16.016 40.906 21.266 1 95.69 108 LYS A C 1
ATOM 847 O O . LYS A 1 108 ? 17.203 41.125 21.094 1 95.69 108 LYS A O 1
ATOM 852 N N . ARG A 1 109 ? 15.523 40 22.047 1 95.44 109 ARG A N 1
ATOM 853 C CA . ARG A 1 109 ? 16.406 39.219 22.891 1 95.44 109 ARG A CA 1
ATOM 854 C C . ARG A 1 109 ? 16.797 37.906 22.203 1 95.44 109 ARG A C 1
ATOM 856 O O . ARG A 1 109 ? 17.453 37.062 22.781 1 95.44 109 ARG A O 1
ATOM 863 N N . SER A 1 110 ? 16.359 37.656 21 1 94.62 110 SER A N 1
ATOM 864 C CA . SER A 1 110 ? 16.672 36.531 20.172 1 94.62 110 SER A CA 1
ATOM 865 C C . SER A 1 110 ? 16.234 35.219 20.828 1 94.62 110 SER A C 1
ATOM 867 O O . SER A 1 110 ? 17 34.25 20.891 1 94.62 110 SER A O 1
ATOM 869 N N . ARG A 1 111 ? 15.109 35.219 21.469 1 94.75 111 ARG A N 1
ATOM 870 C CA . ARG A 1 111 ? 14.523 34.031 22.062 1 94.75 111 ARG A CA 1
ATOM 871 C C . ARG A 1 111 ? 13.508 33.375 21.125 1 94.75 111 ARG A C 1
ATOM 873 O O . ARG A 1 111 ? 12.305 33.562 21.281 1 94.75 111 ARG A O 1
ATOM 880 N N . ILE A 1 112 ? 13.992 32.531 20.312 1 92.69 112 ILE A N 1
ATOM 881 C CA . ILE A 1 112 ? 13.211 32 19.203 1 92.69 112 ILE A CA 1
ATOM 882 C C . ILE A 1 112 ? 12.062 31.156 19.75 1 92.69 112 ILE A C 1
ATOM 884 O O . ILE A 1 112 ? 10.922 31.266 19.281 1 92.69 112 ILE A O 1
ATOM 888 N N . SER A 1 113 ? 12.344 30.297 20.719 1 91.81 113 SER A N 1
ATOM 889 C CA . SER A 1 113 ? 11.32 29.406 21.25 1 91.81 113 SER A CA 1
ATOM 890 C C . SER A 1 113 ? 10.18 30.203 21.891 1 91.81 113 SER A C 1
ATOM 892 O O . SER A 1 113 ? 9.008 29.828 21.75 1 91.81 113 SER A O 1
ATOM 894 N N . CYS A 1 114 ? 10.5 31.25 22.562 1 94.5 114 CYS A N 1
ATOM 895 C CA . CYS A 1 114 ? 9.484 32.094 23.172 1 94.5 114 CYS A CA 1
ATOM 896 C C . CYS A 1 114 ? 8.672 32.844 22.125 1 94.5 114 CYS A C 1
ATOM 898 O O . CYS A 1 114 ? 7.453 32.938 22.234 1 94.5 114 CYS A O 1
ATOM 900 N N . ALA A 1 115 ? 9.398 33.312 21.109 1 95.56 115 ALA A N 1
ATOM 901 C CA . ALA A 1 115 ? 8.727 34.031 20.031 1 95.56 115 ALA A CA 1
ATOM 902 C C . ALA A 1 115 ? 7.715 33.125 19.328 1 95.56 115 ALA A C 1
ATOM 904 O O . ALA A 1 115 ? 6.57 33.531 19.094 1 95.56 115 ALA A O 1
ATOM 905 N N . VAL A 1 116 ? 8.18 31.922 19.031 1 93.19 116 VAL A N 1
ATOM 906 C CA . VAL A 1 116 ? 7.309 30.984 18.344 1 93.19 116 VAL A CA 1
ATOM 907 C C . VAL A 1 116 ? 6.121 30.641 19.25 1 93.19 116 VAL A C 1
ATOM 909 O O . VAL A 1 116 ? 4.984 30.531 18.781 1 93.19 116 VAL A O 1
ATOM 912 N N . ALA A 1 117 ? 6.352 30.406 20.5 1 92.75 117 ALA A N 1
ATOM 913 C CA . ALA A 1 117 ? 5.277 30.109 21.438 1 92.75 117 ALA A CA 1
ATOM 914 C C . ALA A 1 117 ? 4.258 31.25 21.5 1 92.75 117 ALA A C 1
ATOM 916 O O . ALA A 1 117 ? 3.053 31 21.578 1 92.75 117 ALA A O 1
ATOM 917 N N . LEU A 1 118 ? 4.715 32.469 21.5 1 94.94 118 LEU A N 1
ATOM 918 C CA . LEU A 1 118 ? 3.826 33.625 21.5 1 94.94 118 LEU A CA 1
ATOM 919 C C . LEU A 1 118 ? 3.004 33.688 20.219 1 94.94 118 LEU A C 1
ATOM 921 O O . LEU A 1 118 ? 1.802 33.969 20.266 1 94.94 118 LEU A O 1
ATOM 925 N N . LEU A 1 119 ? 3.697 33.469 19.125 1 92.56 119 LEU A N 1
ATOM 926 C CA . LEU A 1 119 ? 3 33.469 17.844 1 92.56 119 LEU A CA 1
ATOM 927 C C . LEU A 1 119 ? 1.93 32.375 17.812 1 92.56 119 LEU A C 1
ATOM 929 O O . LEU A 1 119 ? 0.815 32.594 17.344 1 92.56 119 LEU A O 1
ATOM 933 N N . ALA A 1 120 ? 2.268 31.25 18.328 1 89.81 120 ALA A N 1
ATOM 934 C CA . ALA A 1 120 ? 1.329 30.141 18.406 1 89.81 120 ALA A CA 1
ATOM 935 C C . ALA A 1 120 ? 0.156 30.453 19.312 1 89.81 120 ALA A C 1
ATOM 937 O O . ALA A 1 120 ? -0.938 29.922 19.156 1 89.81 120 ALA A O 1
ATOM 938 N N . ALA A 1 121 ? 0.392 31.312 20.281 1 90.56 121 ALA A N 1
ATOM 939 C CA . ALA A 1 121 ? -0.65 31.688 21.234 1 90.56 121 ALA A CA 1
ATOM 940 C C . ALA A 1 121 ? -1.509 32.812 20.672 1 90.56 121 ALA A C 1
ATOM 942 O O . ALA A 1 121 ? -2.447 33.281 21.328 1 90.56 121 ALA A O 1
ATOM 943 N N . GLY A 1 122 ? -1.145 33.312 19.453 1 88.75 122 GLY A N 1
ATOM 944 C CA . GLY A 1 122 ? -1.993 34.281 18.781 1 88.75 122 GLY A CA 1
ATOM 945 C C . GLY A 1 122 ? -1.401 35.656 18.766 1 88.75 122 GLY A C 1
ATOM 946 O O . GLY A 1 122 ? -2.102 36.656 18.469 1 88.75 122 GLY A O 1
ATOM 947 N N . ALA A 1 123 ? -0.17 35.781 19.141 1 94.25 123 ALA A N 1
ATOM 948 C CA . ALA A 1 123 ? 0.461 37.094 19.062 1 94.25 123 ALA A CA 1
ATOM 949 C C . ALA A 1 123 ? 0.47 37.625 17.641 1 94.25 123 ALA A C 1
ATOM 951 O O . ALA A 1 123 ? 0.682 36.875 16.688 1 94.25 123 ALA A O 1
ATOM 952 N N . GLU A 1 124 ? 0.279 38.875 17.5 1 93.88 124 GLU A N 1
ATOM 953 C CA . GLU A 1 124 ? 0.256 39.5 16.188 1 93.88 124 GLU A CA 1
ATOM 954 C C . GLU A 1 124 ? 1.669 39.719 15.648 1 93.88 124 GLU A C 1
ATOM 956 O O . GLU A 1 124 ? 2.436 40.5 16.203 1 93.88 124 GLU A O 1
ATOM 961 N N . ALA A 1 125 ? 1.909 39.156 14.547 1 93.25 125 ALA A N 1
ATOM 962 C CA . ALA A 1 125 ? 3.242 39.219 13.961 1 93.25 125 ALA A CA 1
ATOM 963 C C . ALA A 1 125 ? 3.518 40.594 13.375 1 93.25 125 ALA A C 1
ATOM 965 O O . ALA A 1 125 ? 4.676 40.969 13.195 1 93.25 125 ALA A O 1
ATOM 966 N N . ASN A 1 126 ? 2.479 41.344 13.117 1 93.62 126 ASN A N 1
ATOM 967 C CA . ASN A 1 126 ? 2.633 42.656 12.469 1 93.62 126 ASN A CA 1
ATOM 968 C C . ASN A 1 126 ? 2.328 43.781 13.438 1 93.62 126 ASN A C 1
ATOM 970 O O . ASN A 1 126 ? 2.051 44.906 13.008 1 93.62 126 ASN A O 1
ATOM 974 N N . ALA A 1 127 ? 2.285 43.5 14.672 1 94.5 127 ALA A N 1
ATOM 975 C CA . ALA A 1 127 ? 2.025 44.531 15.664 1 94.5 127 ALA A CA 1
ATOM 976 C C . ALA A 1 127 ? 3.109 45.625 15.633 1 94.5 127 ALA A C 1
ATOM 978 O O . ALA A 1 127 ? 4.293 45.312 15.484 1 94.5 127 ALA A O 1
ATOM 979 N N . ALA A 1 128 ? 2.664 46.844 15.734 1 94.38 128 ALA A N 1
ATOM 980 C CA . ALA A 1 128 ? 3.617 47.938 15.773 1 94.38 128 ALA A CA 1
ATOM 981 C C . ALA A 1 128 ? 4.133 48.188 17.188 1 94.38 128 ALA A C 1
ATOM 983 O O . ALA A 1 128 ? 3.359 48.156 18.156 1 94.38 128 ALA A O 1
ATOM 984 N N . GLY A 1 129 ? 5.465 48.281 17.375 1 93.81 129 GLY A N 1
ATOM 985 C CA . GLY A 1 129 ? 6.09 48.594 18.656 1 93.81 129 GLY A CA 1
ATOM 986 C C . GLY A 1 129 ? 6.734 49.969 18.703 1 93.81 129 GLY A C 1
ATOM 987 O O . GLY A 1 129 ? 6.168 50.938 18.203 1 93.81 129 GLY A O 1
ATOM 988 N N . HIS A 1 130 ? 7.895 49.938 19.406 1 91.69 130 HIS A N 1
ATOM 989 C CA . HIS A 1 130 ? 8.656 51.188 19.531 1 91.69 130 HIS A CA 1
ATOM 990 C C . HIS A 1 130 ? 9.016 51.75 18.172 1 91.69 130 HIS A C 1
ATOM 992 O O . HIS A 1 130 ? 9.594 51.062 17.328 1 91.69 130 HIS A O 1
ATOM 998 N N . HIS A 1 131 ? 8.602 53.062 17.844 1 92.19 131 HIS A N 1
ATOM 999 C CA . HIS A 1 131 ? 8.883 53.781 16.609 1 92.19 131 HIS A CA 1
ATOM 1000 C C . HIS A 1 131 ? 8.172 53.125 15.422 1 92.19 131 HIS A C 1
ATOM 1002 O O . HIS A 1 131 ? 8.641 53.219 14.281 1 92.19 131 HIS A O 1
ATOM 1008 N N . GLY A 1 132 ? 7.152 52.25 15.711 1 94.19 132 GLY A N 1
ATOM 1009 C CA . GLY A 1 132 ? 6.375 51.625 14.656 1 94.19 132 GLY A CA 1
ATOM 1010 C C . GLY A 1 132 ? 7.02 50.375 14.094 1 94.19 132 GLY A C 1
ATOM 1011 O O . GLY A 1 132 ? 6.555 49.812 13.102 1 94.19 132 GLY A O 1
ATOM 1012 N N . ASP A 1 133 ? 8.062 49.938 14.711 1 95.44 133 ASP A N 1
ATOM 1013 C CA . ASP A 1 133 ? 8.766 48.75 14.242 1 95.44 133 ASP A CA 1
ATOM 1014 C C . ASP A 1 133 ? 7.945 47.5 14.523 1 95.44 133 ASP A C 1
ATOM 1016 O O . ASP A 1 133 ? 7.465 47.281 15.641 1 95.44 133 ASP A O 1
ATOM 1020 N N . THR A 1 134 ? 7.754 46.75 13.461 1 96.31 134 THR A N 1
ATOM 1021 C CA . THR A 1 134 ? 7.203 45.406 13.672 1 96.31 134 THR A CA 1
ATOM 1022 C C . THR A 1 134 ? 8.289 44.438 14.156 1 96.31 134 THR A C 1
ATOM 1024 O O . THR A 1 134 ? 9.477 44.75 14.078 1 96.31 134 THR A O 1
ATOM 1027 N N . PRO A 1 135 ? 7.852 43.312 14.711 1 96.19 135 PRO A N 1
ATOM 1028 C CA . PRO A 1 135 ? 8.867 42.344 15.094 1 96.19 135 PRO A CA 1
ATOM 1029 C C . PRO A 1 135 ? 9.797 41.969 13.938 1 96.19 135 PRO A C 1
ATOM 1031 O O . PRO A 1 135 ? 10.984 41.75 14.148 1 96.19 135 PRO A O 1
ATOM 1034 N N . LEU A 1 136 ? 9.312 41.969 12.734 1 93.56 136 LEU A N 1
ATOM 1035 C CA . LEU A 1 136 ? 10.117 41.625 11.57 1 93.56 136 LEU A CA 1
ATOM 1036 C C . LEU A 1 136 ? 11.18 42.656 11.297 1 93.56 136 LEU A C 1
ATOM 1038 O O . LEU A 1 136 ? 12.297 42.344 10.898 1 93.56 136 LEU A O 1
ATOM 1042 N N . HIS A 1 137 ? 10.828 43.938 11.461 1 93.56 137 HIS A N 1
ATOM 1043 C CA . HIS A 1 137 ? 11.828 45 11.375 1 93.56 137 HIS A CA 1
ATOM 1044 C C . HIS A 1 137 ? 13.023 44.688 12.266 1 93.56 137 HIS A C 1
ATOM 1046 O O . HIS A 1 137 ? 14.172 44.812 11.836 1 93.56 137 HIS A O 1
ATOM 1052 N N . ILE A 1 138 ? 12.68 44.375 13.484 1 94.56 138 ILE A N 1
ATOM 1053 C CA . ILE A 1 138 ? 13.688 44.125 14.5 1 94.56 138 ILE A CA 1
ATOM 1054 C C . ILE A 1 138 ? 14.531 42.906 14.125 1 94.56 138 ILE A C 1
ATOM 1056 O O . ILE A 1 138 ? 15.766 42.969 14.172 1 94.56 138 ILE A O 1
ATOM 1060 N N . ALA A 1 139 ? 13.859 41.875 13.797 1 93.12 139 ALA A N 1
ATOM 1061 C CA . ALA A 1 139 ? 14.555 40.625 13.414 1 93.12 139 ALA A CA 1
ATOM 1062 C C . ALA A 1 139 ? 15.484 40.875 12.234 1 93.12 139 ALA A C 1
ATOM 1064 O O . ALA A 1 139 ? 16.594 40.344 12.18 1 93.12 139 ALA A O 1
ATOM 1065 N N . MET A 1 140 ? 15.078 41.625 11.273 1 89.94 140 MET A N 1
ATOM 1066 C CA . MET A 1 140 ? 15.883 41.938 10.094 1 89.94 140 MET A CA 1
ATOM 1067 C C . MET A 1 140 ? 17.141 42.719 10.492 1 89.94 140 MET A C 1
ATOM 1069 O O . MET A 1 140 ? 18.234 42.438 10 1 89.94 140 MET A O 1
ATOM 1073 N N . ARG A 1 141 ? 16.938 43.594 11.328 1 89.69 141 ARG A N 1
ATOM 1074 C CA . ARG A 1 141 ? 18.062 44.406 11.773 1 89.69 141 ARG A CA 1
ATOM 1075 C C . ARG A 1 141 ? 19.094 43.562 12.523 1 89.69 141 ARG A C 1
ATOM 1077 O O . ARG A 1 141 ? 20.297 43.812 12.438 1 89.69 141 ARG A O 1
ATOM 1084 N N . LEU A 1 142 ? 18.625 42.625 13.219 1 90.19 142 LEU A N 1
ATOM 1085 C CA . LEU A 1 142 ? 19.484 41.75 13.977 1 90.19 142 LEU A CA 1
ATOM 1086 C C . LEU A 1 142 ? 20.062 40.625 13.094 1 90.19 142 LEU A C 1
ATOM 1088 O O . LEU A 1 142 ? 20.922 39.875 13.523 1 90.19 142 LEU A O 1
ATOM 1092 N N . ASP A 1 143 ? 19.562 40.531 11.891 1 86.06 143 ASP A N 1
ATOM 1093 C CA . ASP A 1 143 ? 19.969 39.469 10.945 1 86.06 143 ASP A CA 1
ATOM 1094 C C . ASP A 1 143 ? 19.781 38.094 11.547 1 86.06 143 ASP A C 1
ATOM 1096 O O . ASP A 1 143 ? 20.688 37.25 11.484 1 86.06 143 ASP A O 1
ATOM 1100 N N . ASN A 1 144 ? 18.781 37.969 12.32 1 89.75 144 ASN A N 1
ATOM 1101 C CA . ASN A 1 144 ? 18.453 36.688 12.922 1 89.75 144 ASN A CA 1
ATOM 1102 C C . ASN A 1 144 ? 17.562 35.844 12.008 1 89.75 144 ASN A C 1
ATOM 1104 O O . ASN A 1 144 ? 16.344 35.906 12.086 1 89.75 144 ASN A O 1
ATOM 1108 N N . LEU A 1 145 ? 18.156 34.938 11.258 1 86.62 145 LEU A N 1
ATOM 1109 C CA . LEU A 1 145 ? 17.484 34.219 10.188 1 86.62 145 LEU A CA 1
ATOM 1110 C C . LEU A 1 145 ? 16.375 33.344 10.75 1 86.62 145 LEU A C 1
ATOM 1112 O O . LEU A 1 145 ? 15.25 33.344 10.234 1 86.62 145 LEU A O 1
ATOM 1116 N N . PRO A 1 146 ? 16.609 32.594 11.805 1 87.75 146 PRO A N 1
ATOM 1117 C CA . PRO A 1 146 ? 15.547 31.75 12.344 1 87.75 146 PRO A CA 1
ATOM 1118 C C . PRO A 1 146 ? 14.305 32.531 12.742 1 87.75 146 PRO A C 1
ATOM 1120 O O . PRO A 1 146 ? 13.18 32.125 12.477 1 87.75 146 PRO A O 1
ATOM 1123 N N . LEU A 1 147 ? 14.508 33.688 13.305 1 92.31 147 LEU A N 1
ATOM 1124 C CA . LEU A 1 147 ? 13.383 34.5 13.719 1 92.31 147 LEU A CA 1
ATOM 1125 C C . LEU A 1 147 ? 12.688 35.125 12.508 1 92.31 147 LEU A C 1
ATOM 1127 O O . LEU A 1 147 ? 11.461 35.281 12.5 1 92.31 147 LEU A O 1
ATOM 1131 N N . ILE A 1 148 ? 13.492 35.562 11.562 1 88.88 148 ILE A N 1
ATOM 1132 C CA . ILE A 1 148 ? 12.93 36.125 10.336 1 88.88 148 ILE A CA 1
ATOM 1133 C C . ILE A 1 148 ? 12.016 35.094 9.68 1 88.88 148 ILE A C 1
ATOM 1135 O O . ILE A 1 148 ? 10.875 35.375 9.336 1 88.88 148 ILE A O 1
ATOM 1139 N N . LYS A 1 149 ? 12.492 33.844 9.57 1 87.44 149 LYS A N 1
ATOM 1140 C CA . LYS A 1 149 ? 11.711 32.75 8.992 1 87.44 149 LYS A CA 1
ATOM 1141 C C . LYS A 1 149 ? 10.422 32.531 9.781 1 87.44 149 LYS A C 1
ATOM 1143 O O . LYS A 1 149 ? 9.344 32.406 9.188 1 87.44 149 LYS A O 1
ATOM 1148 N N . ALA A 1 150 ? 10.562 32.469 11.07 1 90.38 150 ALA A N 1
ATOM 1149 C CA . ALA A 1 150 ? 9.414 32.188 11.93 1 90.38 150 ALA A CA 1
ATOM 1150 C C . ALA A 1 150 ? 8.344 33.281 11.758 1 90.38 150 ALA A C 1
ATOM 1152 O O . ALA A 1 150 ? 7.16 32.969 11.609 1 90.38 150 ALA A O 1
ATOM 1153 N N . LEU A 1 151 ? 8.773 34.5 11.781 1 91 151 LEU A N 1
ATOM 1154 C CA . LEU A 1 151 ? 7.84 35.625 11.672 1 91 151 LEU A CA 1
ATOM 1155 C C . LEU A 1 151 ? 7.133 35.625 10.32 1 91 151 LEU A C 1
ATOM 1157 O O . LEU A 1 151 ? 5.914 35.781 10.25 1 91 151 LEU A O 1
ATOM 1161 N N . ILE A 1 152 ? 7.82 35.344 9.312 1 84.94 152 ILE A N 1
ATOM 1162 C CA . ILE A 1 152 ? 7.242 35.312 7.973 1 84.94 152 ILE A CA 1
ATOM 1163 C C . ILE A 1 152 ? 6.238 34.156 7.863 1 84.94 152 ILE A C 1
ATOM 1165 O O . ILE A 1 152 ? 5.137 34.344 7.34 1 84.94 152 ILE A O 1
ATOM 1169 N N . VAL A 1 153 ? 6.605 33.062 8.367 1 85.25 153 VAL A N 1
ATOM 1170 C CA . VAL A 1 153 ? 5.75 31.875 8.312 1 85.25 153 VAL A CA 1
ATOM 1171 C C . VAL A 1 153 ? 4.449 32.125 9.055 1 85.25 153 VAL A C 1
ATOM 1173 O O . VAL A 1 153 ? 3.387 31.641 8.664 1 85.25 153 VAL A O 1
ATOM 1176 N N . PHE A 1 154 ? 4.555 32.906 10.109 1 87.81 154 PHE A N 1
ATOM 1177 C CA . PHE A 1 154 ? 3.365 33.188 10.906 1 87.81 154 PHE A CA 1
ATOM 1178 C C . PHE A 1 154 ? 2.639 34.438 10.375 1 87.81 154 PHE A C 1
ATOM 1180 O O . PHE A 1 154 ? 1.728 34.938 11.023 1 87.81 154 PHE A O 1
ATOM 1187 N N . GLY A 1 155 ? 3.1 35 9.203 1 82.44 155 GLY A N 1
ATOM 1188 C CA . GLY A 1 155 ? 2.279 36 8.516 1 82.44 155 GLY A CA 1
ATOM 1189 C C . GLY A 1 155 ? 2.834 37.406 8.609 1 82.44 155 GLY A C 1
ATOM 1190 O O . GLY A 1 155 ? 2.139 38.375 8.297 1 82.44 155 GLY A O 1
ATOM 1191 N N . ALA A 1 156 ? 4.086 37.531 9.078 1 88.81 156 ALA A N 1
ATOM 1192 C CA . ALA A 1 156 ? 4.676 38.844 9.094 1 88.81 156 ALA A CA 1
ATOM 1193 C C . ALA A 1 156 ? 4.805 39.406 7.676 1 88.81 156 ALA A C 1
ATOM 1195 O O . ALA A 1 156 ? 5.145 38.688 6.742 1 88.81 156 ALA A O 1
ATOM 1196 N N . GLU A 1 157 ? 4.531 40.688 7.543 1 85.94 157 GLU A N 1
ATOM 1197 C CA . GLU A 1 157 ? 4.523 41.344 6.238 1 85.94 157 GLU A CA 1
ATOM 1198 C C . GLU A 1 157 ? 5.832 42.094 5.988 1 85.94 157 GLU A C 1
ATOM 1200 O O . GLU A 1 157 ? 6.281 42.844 6.836 1 85.94 157 GLU A O 1
ATOM 1205 N N . MET A 1 158 ? 6.309 41.906 4.832 1 85.06 158 MET A N 1
ATOM 1206 C CA . MET A 1 158 ? 7.59 42.5 4.457 1 85.06 158 MET A CA 1
ATOM 1207 C C . MET A 1 158 ? 7.406 43.969 4.008 1 85.06 158 MET A C 1
ATOM 1209 O O . MET A 1 158 ? 8.367 44.719 3.963 1 85.06 158 MET A O 1
ATOM 1213 N N . ASP A 1 159 ? 6.168 44.344 3.736 1 85.19 159 ASP A N 1
ATOM 1214 C CA . ASP A 1 159 ? 5.934 45.656 3.15 1 85.19 159 ASP A CA 1
ATOM 1215 C C . ASP A 1 159 ? 5.281 46.594 4.156 1 85.19 159 ASP A C 1
ATOM 1217 O O . ASP A 1 159 ? 4.887 47.719 3.809 1 85.19 159 ASP A O 1
ATOM 1221 N N . LYS A 1 160 ? 5.172 46.188 5.332 1 88.56 160 LYS A N 1
ATOM 1222 C CA . LYS A 1 160 ? 4.59 47.062 6.348 1 88.56 160 LYS A CA 1
ATOM 1223 C C . LYS A 1 160 ? 5.598 48.125 6.809 1 88.56 160 LYS A C 1
ATOM 1225 O O . LYS A 1 160 ? 6.648 47.781 7.352 1 88.56 160 LYS A O 1
ATOM 1230 N N . PRO A 1 161 ? 5.281 49.312 6.664 1 92.5 161 PRO A N 1
ATOM 1231 C CA . PRO A 1 161 ? 6.242 50.344 7.039 1 92.5 161 PRO A CA 1
ATOM 1232 C C . PRO A 1 161 ? 6.172 50.719 8.523 1 92.5 161 PRO A C 1
ATOM 1234 O O . PRO A 1 161 ? 5.105 50.594 9.133 1 92.5 161 PRO A O 1
ATOM 1237 N N . ASN A 1 162 ? 7.293 51.156 9.039 1 93.81 162 ASN A N 1
ATOM 1238 C CA . ASN A 1 162 ? 7.309 51.75 10.375 1 93.81 162 ASN A CA 1
ATOM 1239 C C . ASN A 1 162 ? 7.043 53.25 10.32 1 93.81 162 ASN A C 1
ATOM 1241 O O . ASN A 1 162 ? 6.535 53.781 9.32 1 93.81 162 ASN A O 1
ATOM 1245 N N . GLU A 1 163 ? 7.305 53.969 11.398 1 92.69 163 GLU A N 1
ATOM 1246 C CA . GLU A 1 163 ? 6.961 55.375 11.508 1 92.69 163 GLU A CA 1
ATOM 1247 C C . GLU A 1 163 ? 7.746 56.219 10.508 1 92.69 163 GLU A C 1
ATOM 1249 O O . GLU A 1 163 ? 7.258 57.25 10.039 1 92.69 163 GLU A O 1
ATOM 1254 N N . ILE A 1 164 ? 8.938 55.75 10.125 1 92.75 164 ILE A N 1
ATOM 1255 C CA . ILE A 1 164 ? 9.773 56.531 9.219 1 92.75 164 ILE A CA 1
ATOM 1256 C C . ILE A 1 164 ? 9.641 56 7.801 1 92.75 164 ILE A C 1
ATOM 1258 O O . ILE A 1 164 ? 10.406 56.344 6.906 1 92.75 164 ILE A O 1
ATOM 1262 N N . GLY A 1 165 ? 8.797 55 7.555 1 91.19 165 GLY A N 1
ATOM 1263 C CA . GLY A 1 165 ? 8.5 54.5 6.223 1 91.19 165 GLY A CA 1
ATOM 1264 C C . GLY A 1 165 ? 9.391 53.344 5.809 1 91.19 165 GLY A C 1
ATOM 1265 O O . GLY A 1 165 ? 9.336 52.875 4.668 1 91.19 165 GLY A O 1
ATOM 1266 N N . GLU A 1 166 ? 10.18 52.875 6.656 1 91.69 166 GLU A N 1
ATOM 1267 C CA . GLU A 1 166 ? 11.055 51.75 6.367 1 91.69 166 GLU A CA 1
ATOM 1268 C C . GLU A 1 166 ? 10.305 50.406 6.477 1 91.69 166 GLU A C 1
ATOM 1270 O O . GLU A 1 166 ? 9.578 50.188 7.445 1 91.69 166 GLU A O 1
ATOM 1275 N N . THR A 1 167 ? 10.438 49.656 5.406 1 90.12 167 THR A N 1
ATOM 1276 C CA . THR A 1 167 ? 9.797 48.312 5.43 1 90.12 167 THR A CA 1
ATOM 1277 C C . THR A 1 167 ? 10.836 47.219 5.684 1 90.12 167 THR A C 1
ATOM 1279 O O . THR A 1 167 ? 12.023 47.438 5.426 1 90.12 167 THR A O 1
ATOM 1282 N N . PRO A 1 168 ? 10.445 46.094 6.297 1 86.75 168 PRO A N 1
ATOM 1283 C CA . PRO A 1 168 ? 11.375 44.969 6.438 1 86.75 168 PRO A CA 1
ATOM 1284 C C . PRO A 1 168 ? 12.008 44.562 5.109 1 86.75 168 PRO A C 1
ATOM 1286 O O . PRO A 1 168 ? 13.18 44.188 5.078 1 86.75 168 PRO A O 1
ATOM 1289 N N . GLY A 1 169 ? 11.289 44.625 4.039 1 80.75 169 GLY A N 1
ATOM 1290 C CA . GLY A 1 169 ? 11.836 44.344 2.719 1 80.75 169 GLY A CA 1
ATOM 1291 C C . GLY A 1 169 ? 13.008 45.219 2.348 1 80.75 169 GLY A C 1
ATOM 1292 O O . GLY A 1 169 ? 14.008 44.75 1.811 1 80.75 169 GLY A O 1
ATOM 1293 N N . LEU A 1 170 ? 12.766 46.469 2.641 1 79 170 LEU A N 1
ATOM 1294 C CA . LEU A 1 170 ? 13.828 47.406 2.357 1 79 170 LEU A CA 1
ATOM 1295 C C . LEU A 1 170 ? 15.055 47.125 3.213 1 79 170 LEU A C 1
ATOM 1297 O O . LEU A 1 170 ? 16.188 47.281 2.744 1 79 170 LEU A O 1
ATOM 1301 N N . LEU A 1 171 ? 14.844 46.812 4.418 1 80.12 171 LEU A N 1
ATOM 1302 C CA . LEU A 1 171 ? 15.945 46.438 5.309 1 80.12 171 LEU A CA 1
ATOM 1303 C C . LEU A 1 171 ? 16.688 45.219 4.773 1 80.12 171 LEU A C 1
ATOM 1305 O O . LEU A 1 171 ? 17.922 45.156 4.859 1 80.12 171 LEU A O 1
ATOM 1309 N N . ALA A 1 172 ? 15.93 44.25 4.301 1 77.44 172 ALA A N 1
ATOM 1310 C CA . ALA A 1 172 ? 16.516 43.031 3.746 1 77.44 172 ALA A CA 1
ATOM 1311 C C . ALA A 1 172 ? 17.391 43.344 2.539 1 77.44 172 ALA A C 1
ATOM 1313 O O . ALA A 1 172 ? 18.438 42.719 2.354 1 77.44 172 ALA A O 1
ATOM 1314 N N . ALA A 1 173 ? 16.922 44.25 1.734 1 71.31 173 ALA A N 1
ATOM 1315 C CA . ALA A 1 173 ? 17.656 44.625 0.528 1 71.31 173 ALA A CA 1
ATOM 1316 C C . ALA A 1 173 ? 19 45.25 0.879 1 71.31 173 ALA A C 1
ATOM 1318 O O . ALA A 1 173 ? 19.953 45.125 0.12 1 71.31 173 ALA A O 1
ATOM 1319 N N . ARG A 1 174 ? 18.906 45.969 1.949 1 65.94 174 ARG A N 1
ATOM 1320 C CA . ARG A 1 174 ? 20.125 46.656 2.375 1 65.94 174 ARG A CA 1
ATOM 1321 C C . ARG A 1 174 ? 21.125 45.688 2.992 1 65.94 174 ARG A C 1
ATOM 1323 O O . ARG A 1 174 ? 22.328 45.906 2.951 1 65.94 174 ARG A O 1
ATOM 1330 N N . CYS A 1 175 ? 20.484 44.875 3.738 1 58.25 175 CYS A N 1
ATOM 1331 C CA . CYS A 1 175 ? 21.359 43.906 4.387 1 58.25 175 CYS A CA 1
ATOM 1332 C C . CYS A 1 175 ? 21.953 42.938 3.367 1 58.25 175 CYS A C 1
ATOM 1334 O O . CYS A 1 175 ? 21.391 42.719 2.293 1 58.25 175 CYS A O 1
ATOM 1336 N N . SER A 1 176 ? 23.188 42.531 3.479 1 49.22 176 SER A N 1
ATOM 1337 C CA . SER A 1 176 ? 24.047 41.75 2.572 1 49.22 176 SER A CA 1
ATOM 1338 C C . SER A 1 176 ? 23.266 40.594 1.941 1 49.22 176 SER A C 1
ATOM 1340 O O . SER A 1 176 ? 22.109 40.375 2.275 1 49.22 176 SER A O 1
ATOM 1342 N N . THR A 1 177 ? 23.953 39.375 1.717 1 48.09 177 THR A N 1
ATOM 1343 C CA . THR A 1 177 ? 24.062 38.094 1.007 1 48.09 177 THR A CA 1
ATOM 1344 C C . THR A 1 177 ? 23.047 37.094 1.535 1 48.09 177 THR A C 1
ATOM 1346 O O . THR A 1 177 ? 22.953 36.875 2.746 1 48.09 177 THR A O 1
ATOM 1349 N N . GLY A 1 178 ? 21.922 36.75 0.835 1 53.94 178 GLY A N 1
ATOM 1350 C CA . GLY A 1 178 ? 21.203 35.5 1.066 1 53.94 178 GLY A CA 1
ATOM 1351 C C . GLY A 1 178 ? 19.703 35.688 1.244 1 53.94 178 GLY A C 1
ATOM 1352 O O . GLY A 1 178 ? 18.969 34.719 1.371 1 53.94 178 GLY A O 1
ATOM 1353 N N . PHE A 1 179 ? 19.203 37.094 1.278 1 56.47 179 PHE A N 1
ATOM 1354 C CA . PHE A 1 179 ? 17.797 37.219 1.601 1 56.47 179 PHE A CA 1
ATOM 1355 C C . PHE A 1 179 ? 16.953 37.344 0.333 1 56.47 179 PHE A C 1
ATOM 1357 O O . PHE A 1 179 ? 15.758 37.625 0.399 1 56.47 179 PHE A O 1
ATOM 1364 N N . GLU A 1 180 ? 17.547 37.406 -0.762 1 57.44 180 GLU A N 1
ATOM 1365 C CA . GLU A 1 180 ? 16.812 37.531 -2.016 1 57.44 180 GLU A CA 1
ATOM 1366 C C . GLU A 1 180 ? 15.656 36.531 -2.078 1 57.44 180 GLU A C 1
ATOM 1368 O O . GLU A 1 180 ? 14.562 36.875 -2.535 1 57.44 180 GLU A O 1
ATOM 1373 N N . ASP A 1 181 ? 15.922 35.438 -1.532 1 63.03 181 ASP A N 1
ATOM 1374 C CA . ASP A 1 181 ? 14.883 34.406 -1.569 1 63.03 181 ASP A CA 1
ATOM 1375 C C . ASP A 1 181 ? 13.703 34.812 -0.689 1 63.03 181 ASP A C 1
ATOM 1377 O O . ASP A 1 181 ? 12.547 34.531 -1.033 1 63.03 181 ASP A O 1
ATOM 1381 N N . PHE A 1 182 ? 13.977 35.719 0.31 1 62.66 182 PHE A N 1
ATOM 1382 C CA . PHE A 1 182 ? 12.922 36.062 1.258 1 62.66 182 PHE A CA 1
ATOM 1383 C C . PHE A 1 182 ? 11.961 37.062 0.645 1 62.66 182 PHE A C 1
ATOM 1385 O O . PHE A 1 182 ? 10.742 36.938 0.798 1 62.66 182 PHE A O 1
ATOM 1392 N N . ILE A 1 183 ? 12.602 38.031 -0.032 1 59.28 183 ILE A N 1
ATOM 1393 C CA . ILE A 1 183 ? 11.789 39.094 -0.63 1 59.28 183 ILE A CA 1
ATOM 1394 C C . ILE A 1 183 ? 10.875 38.5 -1.694 1 59.28 183 ILE A C 1
ATOM 1396 O O . ILE A 1 183 ? 9.68 38.812 -1.751 1 59.28 183 ILE A O 1
ATOM 1400 N N . ALA A 1 184 ? 11.43 37.594 -2.43 1 60.75 184 ALA A N 1
ATOM 1401 C CA . ALA A 1 184 ? 10.648 36.969 -3.5 1 60.75 184 ALA A CA 1
ATOM 1402 C C . ALA A 1 184 ? 9.5 36.156 -2.934 1 60.75 184 ALA A C 1
ATOM 1404 O O . ALA A 1 184 ? 8.383 36.188 -3.443 1 60.75 184 ALA A O 1
ATOM 1405 N N . ILE A 1 185 ? 9.766 35.562 -1.874 1 62.25 185 ILE A N 1
ATOM 1406 C CA . ILE A 1 185 ? 8.773 34.688 -1.271 1 62.25 185 ILE A CA 1
ATOM 1407 C C . ILE A 1 185 ? 7.633 35.5 -0.676 1 62.25 185 ILE A C 1
ATOM 1409 O O . ILE A 1 185 ? 6.461 35.156 -0.856 1 62.25 185 ILE A O 1
ATOM 1413 N N . SER A 1 186 ? 7.992 36.562 -0.04 1 60.91 186 SER A N 1
ATOM 1414 C CA . SER A 1 186 ? 6.98 37.375 0.621 1 60.91 186 SER A CA 1
ATOM 1415 C C . SER A 1 186 ? 6.07 38.062 -0.395 1 60.91 186 SER A C 1
ATOM 1417 O O . SER A 1 186 ? 4.867 38.188 -0.166 1 60.91 186 SER A O 1
ATOM 1419 N N . ALA A 1 187 ? 6.684 38.438 -1.491 1 55.69 187 ALA A N 1
ATOM 1420 C CA . ALA A 1 187 ? 5.918 39.094 -2.549 1 55.69 187 ALA A CA 1
ATOM 1421 C C . ALA A 1 187 ? 4.883 38.156 -3.146 1 55.69 187 ALA A C 1
ATOM 1423 O O . ALA A 1 187 ? 3.762 38.562 -3.455 1 55.69 187 ALA A O 1
ATOM 1424 N N . VAL A 1 188 ? 5.242 36.938 -3.238 1 54.16 188 VAL A N 1
ATOM 1425 C CA . VAL A 1 188 ? 4.355 35.969 -3.852 1 54.16 188 VAL A CA 1
ATOM 1426 C C . VAL A 1 188 ? 3.158 35.688 -2.939 1 54.16 188 VAL A C 1
ATOM 1428 O O . VAL A 1 188 ? 2.018 35.656 -3.4 1 54.16 188 VAL A O 1
ATOM 1431 N N . VAL A 1 189 ? 3.441 35.625 -1.682 1 57.09 189 VAL A N 1
ATOM 1432 C CA . VAL A 1 189 ? 2.357 35.344 -0.744 1 57.09 189 VAL A CA 1
ATOM 1433 C C . VAL A 1 189 ? 1.331 36.469 -0.804 1 57.09 189 VAL A C 1
ATOM 1435 O O . VAL A 1 189 ? 0.123 36.219 -0.756 1 57.09 189 VAL A O 1
ATOM 1438 N N . GLY A 1 190 ? 1.828 37.719 -0.945 1 55.12 190 GLY A N 1
ATOM 1439 C CA . GLY A 1 190 ? 0.955 38.875 -1.07 1 55.12 190 GLY A CA 1
ATOM 1440 C C . GLY A 1 190 ? 0.179 38.906 -2.373 1 55.12 190 GLY A C 1
ATOM 1441 O O . GLY A 1 190 ? -0.943 39.406 -2.424 1 55.12 190 GLY A O 1
ATOM 1442 N N . SER A 1 191 ? 0.759 38.281 -3.428 1 53.88 191 SER A N 1
ATOM 1443 C CA . SER A 1 191 ? 0.151 38.344 -4.754 1 53.88 191 SER A CA 1
ATOM 1444 C C . SER A 1 191 ? -0.973 37.344 -4.895 1 53.88 191 SER A C 1
ATOM 1446 O O . SER A 1 191 ? -1.79 37.438 -5.812 1 53.88 191 SER A O 1
ATOM 1448 N N . LEU A 1 192 ? -1.006 36.406 -4.129 1 58.12 192 LEU A N 1
ATOM 1449 C CA . LEU A 1 192 ? -2.051 35.375 -4.219 1 58.12 192 LEU A CA 1
ATOM 1450 C C . LEU A 1 192 ? -3.406 35.969 -3.822 1 58.12 192 LEU A C 1
ATOM 1452 O O . LEU A 1 192 ? -4.449 35.438 -4.203 1 58.12 192 LEU A O 1
ATOM 1456 N N . SER A 1 193 ? -3.605 37.188 -3.113 1 54.97 193 SER A N 1
ATOM 1457 C CA . SER A 1 193 ? -4.82 37.75 -2.52 1 54.97 193 SER A CA 1
ATOM 1458 C C . SER A 1 193 ? -5.785 38.25 -3.594 1 54.97 193 SER A C 1
ATOM 1460 O O . SER A 1 193 ? -6.84 38.781 -3.279 1 54.97 193 SER A O 1
ATOM 1462 N N . LYS A 1 194 ? -5.625 38.219 -4.949 1 52.59 194 LYS A N 1
ATOM 1463 C CA . LYS A 1 194 ? -6.645 38.875 -5.773 1 52.59 194 LYS A CA 1
ATOM 1464 C C . LYS A 1 194 ? -7.84 37.938 -5.988 1 52.59 194 LYS A C 1
ATOM 1466 O O . LYS A 1 194 ? -7.688 36.844 -6.508 1 52.59 194 LYS A O 1
ATOM 1471 N N . GLY A 1 195 ? -8.891 38.188 -5.133 1 51.5 195 GLY A N 1
ATOM 1472 C CA . GLY A 1 195 ? -10.18 37.531 -5.285 1 51.5 195 GLY A CA 1
ATOM 1473 C C . GLY A 1 195 ? -10.688 37.531 -6.711 1 51.5 195 GLY A C 1
ATOM 1474 O O . GLY A 1 195 ? -10.352 38.406 -7.492 1 51.5 195 GLY A O 1
ATOM 1475 N N . PHE A 1 196 ? -10.711 36.312 -7.336 1 49.97 196 PHE A N 1
ATOM 1476 C CA . PHE A 1 196 ? -11.312 36.219 -8.664 1 49.97 196 PHE A CA 1
ATOM 1477 C C . PHE A 1 196 ? -12.781 36.625 -8.617 1 49.97 196 PHE A C 1
ATOM 1479 O O . PHE A 1 196 ? -13.523 36.188 -7.727 1 49.97 196 PHE A O 1
ATOM 1486 N N . ASP A 1 197 ? -13.078 37.875 -8.906 1 44.28 197 ASP A N 1
ATOM 1487 C CA . ASP A 1 197 ? -14.469 38.25 -9.125 1 44.28 197 ASP A CA 1
ATOM 1488 C C . ASP A 1 197 ? -15.156 37.312 -10.094 1 44.28 197 ASP A C 1
ATOM 1490 O O . ASP A 1 197 ? -14.727 37.156 -11.242 1 44.28 197 ASP A O 1
ATOM 1494 N N . THR A 1 198 ? -15.469 36.219 -9.633 1 47.03 198 THR A N 1
ATOM 1495 C CA . THR A 1 198 ? -16.297 35.406 -10.523 1 47.03 198 THR A CA 1
ATOM 1496 C C . THR A 1 198 ? -17.516 36.219 -10.992 1 47.03 198 THR A C 1
ATOM 1498 O O . THR A 1 198 ? -18.422 36.469 -10.211 1 47.03 198 THR A O 1
ATOM 1501 N N . VAL A 1 199 ? -17.469 37.156 -11.711 1 38.28 199 VAL A N 1
ATOM 1502 C CA . VAL A 1 199 ? -18.609 37.875 -12.25 1 38.28 199 VAL A CA 1
ATOM 1503 C C . VAL A 1 199 ? -19.625 36.906 -12.844 1 38.28 199 VAL A C 1
ATOM 1505 O O . VAL A 1 199 ? -20.766 37.281 -13.125 1 38.28 199 VAL A O 1
ATOM 1508 N N . ASP A 1 200 ? -19.266 35.812 -13.719 1 43.28 200 ASP A N 1
ATOM 1509 C CA . ASP A 1 200 ? -20.203 35.562 -14.812 1 43.28 200 ASP A CA 1
ATOM 1510 C C . ASP A 1 200 ? -21.359 34.688 -14.359 1 43.28 200 ASP A C 1
ATOM 1512 O O . ASP A 1 200 ? -21.172 33.75 -13.562 1 43.28 200 ASP A O 1
ATOM 1516 N N . GLY A 1 201 ? -22.594 35.188 -14.367 1 45.12 201 GLY A N 1
ATOM 1517 C CA . GLY A 1 201 ? -23.953 34.656 -14.352 1 45.12 201 GLY A CA 1
ATOM 1518 C C . GLY A 1 201 ? -24.078 33.312 -15.008 1 45.12 201 GLY A C 1
ATOM 1519 O O . GLY A 1 201 ? -25.188 32.812 -15.203 1 45.12 201 GLY A O 1
ATOM 1520 N N . ALA A 1 202 ? -23.016 32.812 -15.57 1 49.53 202 ALA A N 1
ATOM 1521 C CA . ALA A 1 202 ? -23.312 31.562 -16.297 1 49.53 202 ALA A CA 1
ATOM 1522 C C . ALA A 1 202 ? -23.422 30.391 -15.336 1 49.53 202 ALA A C 1
ATOM 1524 O O . ALA A 1 202 ? -22.797 30.375 -14.281 1 49.53 202 ALA A O 1
ATOM 1525 N N . PRO A 1 203 ? -24.406 29.531 -15.531 1 62.38 203 PRO A N 1
ATOM 1526 C CA . PRO A 1 203 ? -24.609 28.344 -14.695 1 62.38 203 PRO A CA 1
ATOM 1527 C C . PRO A 1 203 ? -23.328 27.547 -14.492 1 62.38 203 PRO A C 1
ATOM 1529 O O . PRO A 1 203 ? -22.594 27.297 -15.445 1 62.38 203 PRO A O 1
ATOM 1532 N N . LYS A 1 204 ? -22.828 27.391 -13.305 1 70.06 204 LYS A N 1
ATOM 1533 C CA . LYS A 1 204 ? -21.656 26.609 -12.953 1 70.06 204 LYS A CA 1
ATOM 1534 C C . LYS A 1 204 ? -21.906 25.125 -13.164 1 70.06 204 LYS A C 1
ATOM 1536 O O . LYS A 1 204 ? -22.953 24.594 -12.789 1 70.06 204 LYS A O 1
ATOM 1541 N N . PRO A 1 205 ? -20.938 24.562 -13.977 1 75.25 205 PRO A N 1
ATOM 1542 C CA . PRO A 1 205 ? -21.094 23.109 -14.125 1 75.25 205 PRO A CA 1
ATOM 1543 C C . PRO A 1 205 ? -21.078 22.375 -12.789 1 75.25 205 PRO A C 1
ATOM 1545 O O . PRO A 1 205 ? -20.453 22.828 -11.828 1 75.25 205 PRO A O 1
ATOM 1548 N N . ARG A 1 206 ? -21.844 21.391 -12.789 1 81.69 206 ARG A N 1
ATOM 1549 C CA . ARG A 1 206 ? -21.953 20.594 -11.578 1 81.69 206 ARG A CA 1
ATOM 1550 C C . ARG A 1 206 ? -20.766 19.625 -11.461 1 81.69 206 ARG A C 1
ATOM 1552 O O . ARG A 1 206 ? -20.391 18.984 -12.438 1 81.69 206 ARG A O 1
ATOM 1559 N N . GLY A 1 207 ? -19.984 19.688 -10.375 1 89.88 207 GLY A N 1
ATOM 1560 C CA . GLY A 1 207 ? -18.891 18.766 -10.094 1 89.88 207 GLY A CA 1
ATOM 1561 C C . GLY A 1 207 ? -18.406 18.844 -8.664 1 89.88 207 GLY A C 1
ATOM 1562 O O . GLY A 1 207 ? -18.328 19.922 -8.086 1 89.88 207 GLY A O 1
ATOM 1563 N N . ALA A 1 208 ? -18.141 17.75 -8.125 1 93.94 208 ALA A N 1
ATOM 1564 C CA . ALA A 1 208 ? -17.703 17.719 -6.73 1 93.94 208 ALA A CA 1
ATOM 1565 C C . ALA A 1 208 ? -16.234 18.109 -6.613 1 93.94 208 ALA A C 1
ATOM 1567 O O . ALA A 1 208 ? -15.406 17.688 -7.434 1 93.94 208 ALA A O 1
ATOM 1568 N N . ARG A 1 209 ? -15.969 18.984 -5.727 1 97.44 209 ARG A N 1
ATOM 1569 C CA . ARG A 1 209 ? -14.609 19.375 -5.367 1 97.44 209 ARG A CA 1
ATOM 1570 C C . ARG A 1 209 ? -14.102 18.547 -4.188 1 97.44 209 ARG A C 1
ATOM 1572 O O . ARG A 1 209 ? -14.633 18.641 -3.08 1 97.44 209 ARG A O 1
ATOM 1579 N N . VAL A 1 210 ? -12.984 17.75 -4.426 1 98.19 210 VAL A N 1
ATOM 1580 C CA . VAL A 1 210 ? -12.531 16.781 -3.443 1 98.19 210 VAL A CA 1
ATOM 1581 C C . VAL A 1 210 ? -11.172 17.203 -2.879 1 98.19 210 VAL A C 1
ATOM 1583 O O . VAL A 1 210 ? -10.234 17.469 -3.635 1 98.19 210 VAL A O 1
ATOM 1586 N N . LEU A 1 211 ? -11.078 17.328 -1.567 1 98.75 211 LEU A N 1
ATOM 1587 C CA . LEU A 1 211 ? -9.828 17.609 -0.873 1 98.75 211 LEU A CA 1
ATOM 1588 C C . LEU A 1 211 ? -9.297 16.344 -0.186 1 98.75 211 LEU A C 1
ATOM 1590 O O . LEU A 1 211 ? -10.023 15.688 0.556 1 98.75 211 LEU A O 1
ATOM 1594 N N . CYS A 1 212 ? -8.086 15.953 -0.458 1 98.88 212 CYS A N 1
ATOM 1595 C CA . CYS A 1 212 ? -7.445 14.805 0.177 1 98.88 212 CYS A CA 1
ATOM 1596 C C . CYS A 1 212 ? -6.211 15.242 0.962 1 98.88 212 CYS A C 1
ATOM 1598 O O . CYS A 1 212 ? -5.316 15.883 0.413 1 98.88 212 CYS A O 1
ATOM 1600 N N . LEU A 1 213 ? -6.168 14.867 2.24 1 98.88 213 LEU A N 1
ATOM 1601 C CA . LEU A 1 213 ? -5.105 15.281 3.148 1 98.88 213 LEU A CA 1
ATOM 1602 C C . LEU A 1 213 ? -4.328 14.078 3.668 1 98.88 213 LEU A C 1
ATOM 1604 O O . LEU A 1 213 ? -4.891 13.219 4.348 1 98.88 213 LEU A O 1
ATOM 1608 N N . ASP A 1 214 ? -2.984 14.031 3.453 1 98.69 214 ASP A N 1
ATOM 1609 C CA . ASP A 1 214 ? -2.113 12.922 3.832 1 98.69 214 ASP A CA 1
ATOM 1610 C C . ASP A 1 214 ? -1.931 12.867 5.348 1 98.69 214 ASP A C 1
ATOM 1612 O O . ASP A 1 214 ? -2.184 13.844 6.047 1 98.69 214 ASP A O 1
ATOM 1616 N N . GLY A 1 215 ? -1.509 11.703 5.801 1 98 215 GLY A N 1
ATOM 1617 C CA . GLY A 1 215 ? -0.962 11.586 7.141 1 98 215 GLY A CA 1
ATOM 1618 C C . GLY A 1 215 ? 0.489 12.023 7.234 1 98 215 GLY A C 1
ATOM 1619 O O . GLY A 1 215 ? 1.181 12.109 6.219 1 98 215 GLY A O 1
ATOM 1620 N N . GLY A 1 216 ? 0.872 12.336 8.5 1 96.31 216 GLY A N 1
ATOM 1621 C CA . GLY A 1 216 ? 2.26 12.742 8.641 1 96.31 216 GLY A CA 1
ATOM 1622 C C . GLY A 1 216 ? 2.559 13.375 9.992 1 96.31 216 GLY A C 1
ATOM 1623 O O . GLY A 1 216 ? 3.572 14.062 10.148 1 96.31 216 GLY A O 1
ATOM 1624 N N . GLY A 1 217 ? 1.732 13.234 11.016 1 95.38 217 GLY A N 1
ATOM 1625 C CA . GLY A 1 217 ? 1.963 13.773 12.344 1 95.38 217 GLY A CA 1
ATOM 1626 C C . GLY A 1 217 ? 2.074 15.289 12.359 1 95.38 217 GLY A C 1
ATOM 1627 O O . GLY A 1 217 ? 1.207 15.984 11.828 1 95.38 217 GLY A O 1
ATOM 1628 N N . ILE A 1 218 ? 3.133 15.758 12.953 1 95.94 218 ILE A N 1
ATOM 1629 C CA . ILE A 1 218 ? 3.318 17.203 13.141 1 95.94 218 ILE A CA 1
ATOM 1630 C C . ILE A 1 218 ? 3.506 17.875 11.781 1 95.94 218 ILE A C 1
ATOM 1632 O O . ILE A 1 218 ? 3.363 19.094 11.656 1 95.94 218 ILE A O 1
ATOM 1636 N N . ARG A 1 219 ? 3.816 17.109 10.766 1 97.19 219 ARG A N 1
ATOM 1637 C CA . ARG A 1 219 ? 3.994 17.672 9.43 1 97.19 219 ARG A CA 1
ATOM 1638 C C . ARG A 1 219 ? 2.66 18.125 8.844 1 97.19 219 ARG A C 1
ATOM 1640 O O . ARG A 1 219 ? 2.621 18.703 7.758 1 97.19 219 ARG A O 1
ATOM 1647 N N . GLY A 1 220 ? 1.619 17.844 9.602 1 97.81 220 GLY A N 1
ATOM 1648 C CA . GLY A 1 220 ? 0.344 18.453 9.258 1 97.81 220 GLY A CA 1
ATOM 1649 C C . GLY A 1 220 ? 0.428 19.969 9.086 1 97.81 220 GLY A C 1
ATOM 1650 O O . GLY A 1 220 ? -0.392 20.562 8.391 1 97.81 220 GLY A O 1
ATOM 1651 N N . LEU A 1 221 ? 1.431 20.594 9.625 1 97.12 221 LEU A N 1
ATOM 1652 C CA . LEU A 1 221 ? 1.685 22.016 9.477 1 97.12 221 LEU A CA 1
ATOM 1653 C C . LEU A 1 221 ? 1.907 22.375 8.008 1 97.12 221 LEU A C 1
ATOM 1655 O O . LEU A 1 221 ? 1.54 23.469 7.574 1 97.12 221 LEU A O 1
ATOM 1659 N N . VAL A 1 222 ? 2.451 21.469 7.25 1 97.94 222 VAL A N 1
ATOM 1660 C CA . VAL A 1 222 ? 2.66 21.656 5.82 1 97.94 222 VAL A CA 1
ATOM 1661 C C . VAL A 1 222 ? 1.312 21.75 5.109 1 97.94 222 VAL A C 1
ATOM 1663 O O . VAL A 1 222 ? 1.101 22.625 4.27 1 97.94 222 VAL A O 1
ATOM 1666 N N . LEU A 1 223 ? 0.413 20.859 5.469 1 98.62 223 LEU A N 1
ATOM 1667 C CA . LEU A 1 223 ? -0.929 20.875 4.898 1 98.62 223 LEU A CA 1
ATOM 1668 C C . LEU A 1 223 ? -1.614 22.219 5.152 1 98.62 223 LEU A C 1
ATOM 1670 O O . LEU A 1 223 ? -2.234 22.781 4.25 1 98.62 223 LEU A O 1
ATOM 1674 N N . ILE A 1 224 ? -1.496 22.656 6.359 1 97.69 224 ILE A N 1
ATOM 1675 C CA . ILE A 1 224 ? -2.135 23.891 6.766 1 97.69 224 ILE A CA 1
ATOM 1676 C C . ILE A 1 224 ? -1.585 25.047 5.93 1 97.69 224 ILE A C 1
ATOM 1678 O O . ILE A 1 224 ? -2.35 25.875 5.406 1 97.69 224 ILE A O 1
ATOM 1682 N N . GLN A 1 225 ? -0.314 25.094 5.793 1 95.38 225 GLN A N 1
ATOM 1683 C CA . GLN A 1 225 ? 0.312 26.188 5.051 1 95.38 225 GLN A CA 1
ATOM 1684 C C . GLN A 1 225 ? -0.103 26.156 3.582 1 95.38 225 GLN A C 1
ATOM 1686 O O . GLN A 1 225 ? -0.348 27.203 2.98 1 95.38 225 GLN A O 1
ATOM 1691 N N . LEU A 1 226 ? -0.144 25 2.973 1 97 226 LEU A N 1
ATOM 1692 C CA . LEU A 1 226 ? -0.581 24.875 1.586 1 97 226 LEU A CA 1
ATOM 1693 C C . LEU A 1 226 ? -2.029 25.312 1.428 1 97 226 LEU A C 1
ATOM 1695 O O . LEU A 1 226 ? -2.363 26.031 0.474 1 97 226 LEU A O 1
ATOM 1699 N N . LEU A 1 227 ? -2.863 24.906 2.361 1 97.5 227 LEU A N 1
ATOM 1700 C CA . LEU A 1 227 ? -4.273 25.266 2.299 1 97.5 227 LEU A CA 1
ATOM 1701 C C . LEU A 1 227 ? -4.457 26.781 2.482 1 97.5 227 LEU A C 1
ATOM 1703 O O . LEU A 1 227 ? -5.359 27.375 1.887 1 97.5 227 LEU A O 1
ATOM 1707 N N . LEU A 1 228 ? -3.645 27.359 3.357 1 93.62 228 LEU A N 1
ATOM 1708 C CA . LEU A 1 228 ? -3.691 28.812 3.535 1 93.62 228 LEU A CA 1
ATOM 1709 C C . LEU A 1 228 ? -3.418 29.531 2.219 1 93.62 228 LEU A C 1
ATOM 1711 O O . LEU A 1 228 ? -4.07 30.531 1.904 1 93.62 228 LEU A O 1
ATOM 1715 N N . ALA A 1 229 ? -2.447 29.016 1.479 1 92.31 229 ALA A N 1
ATOM 1716 C CA . ALA A 1 229 ? -2.131 29.609 0.177 1 92.31 229 ALA A CA 1
ATOM 1717 C C . ALA A 1 229 ? -3.309 29.469 -0.784 1 92.31 229 ALA A C 1
ATOM 1719 O O . ALA A 1 229 ? -3.623 30.406 -1.519 1 92.31 229 ALA A O 1
ATOM 1720 N N . VAL A 1 230 ? -3.971 28.375 -0.754 1 95.5 230 VAL A N 1
ATOM 1721 C CA . VAL A 1 230 ? -5.121 28.125 -1.623 1 95.5 230 VAL A CA 1
ATOM 1722 C C . VAL A 1 230 ? -6.266 29.062 -1.223 1 95.5 230 VAL A C 1
ATOM 1724 O O . VAL A 1 230 ? -6.934 29.641 -2.084 1 95.5 230 VAL A O 1
ATOM 1727 N N . GLU A 1 231 ? -6.508 29.203 0.108 1 94.25 231 GLU A N 1
ATOM 1728 C CA . GLU A 1 231 ? -7.547 30.094 0.605 1 94.25 231 GLU A CA 1
ATOM 1729 C C . GLU A 1 231 ? -7.293 31.531 0.158 1 94.25 231 GLU A C 1
ATOM 1731 O O . GLU A 1 231 ? -8.227 32.219 -0.244 1 94.25 231 GLU A O 1
ATOM 1736 N N . LYS A 1 232 ? -6.098 31.875 0.308 1 89.19 232 LYS A N 1
ATOM 1737 C CA . LYS A 1 232 ? -5.73 33.25 -0.068 1 89.19 232 LYS A CA 1
ATOM 1738 C C . LYS A 1 232 ? -5.969 33.5 -1.556 1 89.19 232 LYS A C 1
ATOM 1740 O O . LYS A 1 232 ? -6.488 34.531 -1.943 1 89.19 232 LYS A O 1
ATOM 1745 N N . ALA A 1 233 ? -5.602 32.562 -2.381 1 91.44 233 ALA A N 1
ATOM 1746 C CA . ALA A 1 233 ? -5.781 32.688 -3.826 1 91.44 233 ALA A CA 1
ATOM 1747 C C . ALA A 1 233 ? -7.262 32.688 -4.199 1 91.44 233 ALA A C 1
ATOM 1749 O O . ALA A 1 233 ? -7.688 33.406 -5.102 1 91.44 233 ALA A O 1
ATOM 1750 N N . ALA A 1 234 ? -8.016 31.875 -3.508 1 92.81 234 ALA A N 1
ATOM 1751 C CA . ALA A 1 234 ? -9.438 31.734 -3.818 1 92.81 234 ALA A CA 1
ATOM 1752 C C . ALA A 1 234 ? -10.25 32.875 -3.184 1 92.81 234 ALA A C 1
ATOM 1754 O O . ALA A 1 234 ? -11.344 33.188 -3.656 1 92.81 234 ALA A O 1
ATOM 1755 N N . GLY A 1 235 ? -9.797 33.406 -2.074 1 90.56 235 GLY A N 1
ATOM 1756 C CA . GLY A 1 235 ? -10.484 34.469 -1.37 1 90.56 235 GLY A CA 1
ATOM 1757 C C . GLY A 1 235 ? -11.625 33.969 -0.503 1 90.56 235 GLY A C 1
ATOM 1758 O O . GLY A 1 235 ? -12.562 34.719 -0.226 1 90.56 235 GLY A O 1
ATOM 1759 N N . CYS A 1 236 ? -11.688 32.75 -0.219 1 90.5 236 CYS A N 1
ATOM 1760 C CA . CYS A 1 236 ? -12.719 32.188 0.655 1 90.5 236 CYS A CA 1
ATOM 1761 C C . CYS A 1 236 ? -12.172 31.031 1.475 1 90.5 236 CYS A C 1
ATOM 1763 O O . CYS A 1 236 ? -11.164 30.422 1.106 1 90.5 236 CYS A O 1
ATOM 1765 N N . PRO A 1 237 ? -12.812 30.719 2.588 1 93.44 237 PRO A N 1
ATOM 1766 C CA . PRO A 1 237 ? -12.336 29.672 3.49 1 93.44 237 PRO A CA 1
ATOM 1767 C C . PRO A 1 237 ? -12.391 28.281 2.855 1 93.44 237 PRO A C 1
ATOM 1769 O O . PRO A 1 237 ? -13.258 28.016 2.018 1 93.44 237 PRO A O 1
ATOM 1772 N N . ALA A 1 238 ? -11.492 27.406 3.307 1 94.12 238 ALA A N 1
ATOM 1773 C CA . ALA A 1 238 ? -11.375 26.047 2.783 1 94.12 238 ALA A CA 1
ATOM 1774 C C . ALA A 1 238 ? -12.695 25.297 2.902 1 94.12 238 ALA A C 1
ATOM 1776 O O . ALA A 1 238 ? -13.047 24.5 2.029 1 94.12 238 ALA A O 1
ATOM 1777 N N . ARG A 1 239 ? -13.453 25.516 3.965 1 93.75 239 ARG A N 1
ATOM 1778 C CA . ARG A 1 239 ? -14.711 24.812 4.227 1 93.75 239 ARG A CA 1
ATOM 1779 C C . ARG A 1 239 ? -15.703 25.031 3.09 1 93.75 239 ARG A C 1
ATOM 1781 O O . ARG A 1 239 ? -16.516 24.141 2.789 1 93.75 239 ARG A O 1
ATOM 1788 N N . LYS A 1 240 ? -15.609 26.141 2.428 1 93.31 240 LYS A N 1
ATOM 1789 C CA . LYS A 1 240 ? -16.547 26.484 1.362 1 93.31 240 LYS A CA 1
ATOM 1790 C C . LYS A 1 240 ? -16.016 26.031 0.001 1 93.31 240 LYS A C 1
ATOM 1792 O O . LYS A 1 240 ? -16.766 26 -0.979 1 93.31 240 LYS A O 1
ATOM 1797 N N . LEU A 1 241 ? -14.82 25.688 -0.048 1 94.62 241 LEU A N 1
ATOM 1798 C CA . LEU A 1 241 ? -14.18 25.391 -1.324 1 94.62 241 LEU A CA 1
ATOM 1799 C C . LEU A 1 241 ? -14.391 23.922 -1.716 1 94.62 241 LEU A C 1
ATOM 1801 O O . LEU A 1 241 ? -14.297 23.578 -2.895 1 94.62 241 LEU A O 1
ATOM 1805 N N . PHE A 1 242 ? -14.695 23.078 -0.737 1 96.81 242 PHE A N 1
ATOM 1806 C CA . PHE A 1 242 ? -14.688 21.641 -1.036 1 96.81 242 PHE A CA 1
ATOM 1807 C C . PHE A 1 242 ? -16 21 -0.615 1 96.81 242 PHE A C 1
ATOM 1809 O O . PHE A 1 242 ? -16.609 21.406 0.379 1 96.81 242 PHE A O 1
ATOM 1816 N N . ASP A 1 243 ? -16.391 19.969 -1.322 1 96.19 243 ASP A N 1
ATOM 1817 C CA . ASP A 1 243 ? -17.609 19.234 -1.076 1 96.19 243 ASP A CA 1
ATOM 1818 C C . ASP A 1 243 ? -17.328 17.906 -0.366 1 96.19 243 ASP A C 1
ATOM 1820 O O . ASP A 1 243 ? -18.188 17.375 0.337 1 96.19 243 ASP A O 1
ATOM 1824 N N . TRP A 1 244 ? -16.188 17.344 -0.634 1 97.38 244 TRP A N 1
ATOM 1825 C CA . TRP A 1 244 ? -15.664 16.141 0.015 1 97.38 244 TRP A CA 1
ATOM 1826 C C . TRP A 1 244 ? -14.281 16.391 0.603 1 97.38 244 TRP A C 1
ATOM 1828 O O . TRP A 1 244 ? -13.438 17.031 -0.031 1 97.38 244 TRP A O 1
ATOM 1838 N N . ILE A 1 245 ? -14.078 15.977 1.791 1 98.62 245 ILE A N 1
ATOM 1839 C CA . ILE A 1 245 ? -12.758 16.062 2.4 1 98.62 245 ILE A CA 1
ATOM 1840 C C . ILE A 1 245 ? -12.359 14.695 2.957 1 98.62 245 ILE A C 1
ATOM 1842 O O . ILE A 1 245 ? -13.062 14.133 3.791 1 98.62 245 ILE A O 1
ATOM 1846 N N . ALA A 1 246 ? -11.297 14.141 2.447 1 98.81 246 ALA A N 1
ATOM 1847 C CA . ALA A 1 246 ? -10.719 12.898 2.953 1 98.81 246 ALA A CA 1
ATOM 1848 C C . ALA A 1 246 ? -9.414 13.164 3.695 1 98.81 246 ALA A C 1
ATOM 1850 O O . ALA A 1 246 ? -8.602 13.977 3.258 1 98.81 246 ALA A O 1
ATOM 1851 N N . GLY A 1 247 ? -9.242 12.531 4.84 1 98.81 247 GLY A N 1
ATOM 1852 C CA . GLY A 1 247 ? -8.047 12.773 5.625 1 98.81 247 GLY A CA 1
ATOM 1853 C C . GLY A 1 247 ? -7.531 11.523 6.32 1 98.81 247 GLY A C 1
ATOM 1854 O O . GLY A 1 247 ? -8.32 10.672 6.734 1 98.81 247 GLY A O 1
ATOM 1855 N N . THR A 1 248 ? -6.23 11.422 6.461 1 98.75 248 THR A N 1
ATOM 1856 C CA . THR A 1 248 ? -5.562 10.336 7.176 1 98.75 248 THR A CA 1
ATOM 1857 C C . THR A 1 248 ? -4.691 10.891 8.305 1 98.75 248 THR A C 1
ATOM 1859 O O . THR A 1 248 ? -3.865 11.773 8.078 1 98.75 248 THR A O 1
ATOM 1862 N N . SER A 1 249 ? -4.82 10.305 9.539 1 98 249 SER A N 1
ATOM 1863 C CA . SER A 1 249 ? -4.008 10.688 10.688 1 98 249 SER A CA 1
ATOM 1864 C C . SER A 1 249 ? -4.074 12.195 10.93 1 98 249 SER A C 1
ATOM 1866 O O . SER A 1 249 ? -5.16 12.75 11.133 1 98 249 SER A O 1
ATOM 1868 N N . THR A 1 250 ? -2.955 12.922 10.789 1 97.75 250 THR A N 1
ATOM 1869 C CA . THR A 1 250 ? -3.012 14.367 10.969 1 97.75 250 THR A CA 1
ATOM 1870 C C . THR A 1 250 ? -3.961 15 9.953 1 97.75 250 THR A C 1
ATOM 1872 O O . THR A 1 250 ? -4.633 15.984 10.258 1 97.75 250 THR A O 1
ATOM 1875 N N . GLY A 1 251 ? -4.023 14.43 8.734 1 98.62 251 GLY A N 1
ATOM 1876 C CA . GLY A 1 251 ? -4.984 14.891 7.742 1 98.62 251 GLY A CA 1
ATOM 1877 C C . GLY A 1 251 ? -6.426 14.719 8.188 1 98.62 251 GLY A C 1
ATOM 1878 O O . GLY A 1 251 ? -7.289 15.516 7.82 1 98.62 251 GLY A O 1
ATOM 1879 N N . ALA A 1 252 ? -6.668 13.68 8.938 1 98.75 252 ALA A N 1
ATOM 1880 C CA . ALA A 1 252 ? -8.008 13.461 9.477 1 98.75 252 ALA A CA 1
ATOM 1881 C C . ALA A 1 252 ? -8.383 14.547 10.477 1 98.75 252 ALA A C 1
ATOM 1883 O O . ALA A 1 252 ? -9.492 15.07 10.445 1 98.75 252 ALA A O 1
ATOM 1884 N N . ILE A 1 253 ? -7.469 14.867 11.344 1 97.88 253 ILE A N 1
ATOM 1885 C CA . ILE A 1 253 ? -7.695 15.906 12.336 1 97.88 253 ILE A CA 1
ATOM 1886 C C . ILE A 1 253 ? -7.965 17.234 11.641 1 97.88 253 ILE A C 1
ATOM 1888 O O . ILE A 1 253 ? -8.898 17.953 12 1 97.88 253 ILE A O 1
ATOM 1892 N N . LEU A 1 254 ? -7.184 17.531 10.648 1 98.25 254 LEU A N 1
ATOM 1893 C CA . LEU A 1 254 ? -7.348 18.781 9.898 1 98.25 254 LEU A CA 1
ATOM 1894 C C . LEU A 1 254 ? -8.672 18.797 9.148 1 98.25 254 LEU A C 1
ATOM 1896 O O . LEU A 1 254 ? -9.352 19.828 9.094 1 98.25 254 LEU A O 1
ATOM 1900 N N . ALA A 1 255 ? -9 17.656 8.547 1 98.75 255 ALA A N 1
ATOM 1901 C CA . ALA A 1 255 ? -10.281 17.547 7.852 1 98.75 255 ALA A CA 1
ATOM 1902 C C . ALA A 1 255 ? -11.445 17.875 8.781 1 98.75 255 ALA A C 1
ATOM 1904 O O . ALA A 1 255 ? -12.344 18.625 8.422 1 98.75 255 ALA A O 1
ATOM 1905 N N . LEU A 1 256 ? -11.398 17.312 9.969 1 98.56 256 LEU A N 1
ATOM 1906 C CA . LEU A 1 256 ? -12.438 17.547 10.953 1 98.56 256 LEU A CA 1
ATOM 1907 C C . LEU A 1 256 ? -12.422 19.016 11.414 1 98.56 256 LEU A C 1
ATOM 1909 O O . LEU A 1 256 ? -13.477 19.609 11.609 1 98.56 256 LEU A O 1
ATOM 1913 N N . GLY A 1 257 ? -11.211 19.562 11.625 1 98 257 GLY A N 1
ATOM 1914 C CA . GLY A 1 257 ? -11.109 20.969 11.969 1 98 257 GLY A CA 1
ATOM 1915 C C . GLY A 1 257 ? -11.773 21.875 10.953 1 98 257 GLY A C 1
ATOM 1916 O O . GLY A 1 257 ? -12.547 22.766 11.312 1 98 257 GLY A O 1
ATOM 1917 N N . ILE A 1 258 ? -11.477 21.625 9.688 1 97.88 258 ILE A N 1
ATOM 1918 C CA . ILE A 1 258 ? -12.047 22.406 8.602 1 97.88 258 ILE A CA 1
ATOM 1919 C C . ILE A 1 258 ? -13.562 22.234 8.578 1 97.88 258 ILE A C 1
ATOM 1921 O O . ILE A 1 258 ? -14.305 23.219 8.484 1 97.88 258 ILE A O 1
ATOM 1925 N N . ALA A 1 259 ? -14.031 21.047 8.734 1 97.62 259 ALA A N 1
ATOM 1926 C CA . ALA A 1 259 ? -15.453 20.734 8.672 1 97.62 259 ALA A CA 1
ATOM 1927 C C . ALA A 1 259 ? -16.203 21.406 9.812 1 97.62 259 ALA A C 1
ATOM 1929 O O . ALA A 1 259 ? -17.391 21.734 9.68 1 97.62 259 ALA A O 1
ATOM 1930 N N . HIS A 1 260 ? -15.57 21.609 10.938 1 96.81 260 HIS A N 1
ATOM 1931 C CA . HIS A 1 260 ? -16.203 22.219 12.102 1 96.81 260 HIS A CA 1
ATOM 1932 C C . HIS A 1 260 ? -16.078 23.734 12.055 1 96.81 260 HIS A C 1
ATOM 1934 O O . HIS A 1 260 ? -16.438 24.422 13.016 1 96.81 260 HIS A O 1
ATOM 1940 N N . GLY A 1 261 ? -15.453 24.266 11.023 1 95.38 261 GLY A N 1
ATOM 1941 C CA . GLY A 1 261 ? -15.438 25.703 10.797 1 95.38 261 GLY A CA 1
ATOM 1942 C C . GLY A 1 261 ? -14.258 26.406 11.453 1 95.38 261 GLY A C 1
ATOM 1943 O O . GLY A 1 261 ? -14.242 27.625 11.578 1 95.38 261 GLY A O 1
ATOM 1944 N N . LYS A 1 262 ? -13.328 25.688 11.844 1 95.44 262 LYS A N 1
ATOM 1945 C CA . LYS A 1 262 ? -12.125 26.297 12.414 1 95.44 262 LYS A CA 1
ATOM 1946 C C . LYS A 1 262 ? -11.25 26.906 11.32 1 95.44 262 LYS A C 1
ATOM 1948 O O . LYS A 1 262 ? -11.117 26.344 10.234 1 95.44 262 LYS A O 1
ATOM 1953 N N . THR A 1 263 ? -10.672 28.016 11.625 1 94.81 263 THR A N 1
ATOM 1954 C CA . THR A 1 263 ? -9.812 28.672 10.648 1 94.81 263 THR A CA 1
ATOM 1955 C C . THR A 1 263 ? -8.453 27.984 10.586 1 94.81 263 THR A C 1
ATOM 1957 O O . THR A 1 263 ? -8.008 27.375 11.562 1 94.81 263 THR A O 1
ATOM 1960 N N . LEU A 1 264 ? -7.836 28.125 9.484 1 95.38 264 LEU A N 1
ATOM 1961 C CA . LEU A 1 264 ? -6.531 27.5 9.297 1 95.38 264 LEU A CA 1
ATOM 1962 C C . LEU A 1 264 ? -5.48 28.156 10.188 1 95.38 264 LEU A C 1
ATOM 1964 O O . LEU A 1 264 ? -4.555 27.5 10.656 1 95.38 264 LEU A O 1
ATOM 1968 N N . VAL A 1 265 ? -5.59 29.438 10.383 1 90.12 265 VAL A N 1
ATOM 1969 C CA . VAL A 1 265 ? -4.688 30.141 11.273 1 90.12 265 VAL A CA 1
ATOM 1970 C C . VAL A 1 265 ? -4.805 29.578 12.688 1 90.12 265 VAL A C 1
ATOM 1972 O O . VAL A 1 265 ? -3.793 29.359 13.359 1 90.12 265 VAL A O 1
ATOM 1975 N N . TYR A 1 266 ? -6.004 29.422 13.102 1 91.62 266 TYR A N 1
ATOM 1976 C CA . TYR A 1 266 ? -6.242 28.828 14.414 1 91.62 266 TYR A CA 1
ATOM 1977 C C . TYR A 1 266 ? -5.652 27.422 14.492 1 91.62 266 TYR A C 1
ATOM 1979 O O . TYR A 1 266 ? -5.023 27.062 15.492 1 91.62 266 TYR A O 1
ATOM 1987 N N . LEU A 1 267 ? -5.859 26.641 13.469 1 94.94 267 LEU A N 1
ATOM 1988 C CA . LEU A 1 267 ? -5.367 25.266 13.453 1 94.94 267 LEU A CA 1
ATOM 1989 C C . LEU A 1 267 ? -3.842 25.234 13.484 1 94.94 267 LEU A C 1
ATOM 1991 O O . LEU A 1 267 ? -3.248 24.359 14.109 1 94.94 267 LEU A O 1
ATOM 1995 N N . ARG A 1 268 ? -3.174 26.094 12.766 1 93.12 268 ARG A N 1
ATOM 1996 C CA . ARG A 1 268 ? -1.72 26.188 12.836 1 93.12 268 ARG A CA 1
ATOM 1997 C C . ARG A 1 268 ? -1.252 26.375 14.273 1 93.12 268 ARG A C 1
ATOM 1999 O O . ARG A 1 268 ? -0.331 25.703 14.734 1 93.12 268 ARG A O 1
ATOM 2006 N N . ALA A 1 269 ? -1.879 27.359 14.906 1 88.12 269 ALA A N 1
ATOM 2007 C CA . ALA A 1 269 ? -1.544 27.641 16.297 1 88.12 269 ALA A CA 1
ATOM 2008 C C . ALA A 1 269 ? -1.788 26.406 17.172 1 88.12 269 ALA A C 1
ATOM 2010 O O . ALA A 1 269 ? -0.995 26.109 18.062 1 88.12 269 ALA A O 1
ATOM 2011 N N . LEU A 1 270 ? -2.863 25.828 16.906 1 89.69 270 LEU A N 1
ATOM 2012 C CA . LEU A 1 270 ? -3.24 24.641 17.656 1 89.69 270 LEU A CA 1
ATOM 2013 C C . LEU A 1 270 ? -2.166 23.562 17.531 1 89.69 270 LEU A C 1
ATOM 2015 O O . LEU A 1 270 ? -1.823 22.906 18.531 1 89.69 270 LEU A O 1
ATOM 2019 N N . TYR A 1 271 ? -1.623 23.297 16.375 1 93.75 271 TYR A N 1
ATOM 2020 C CA . TYR A 1 271 ? -0.602 22.281 16.141 1 93.75 271 TYR A CA 1
ATOM 2021 C C . TYR A 1 271 ? 0.678 22.625 16.906 1 93.75 271 TYR A C 1
ATOM 2023 O O . TYR A 1 271 ? 1.311 21.734 17.484 1 93.75 271 TYR A O 1
ATOM 2031 N N . PHE A 1 272 ? 1.042 23.859 16.922 1 89.31 272 PHE A N 1
ATOM 2032 C CA . PHE A 1 272 ? 2.24 24.281 17.641 1 89.31 272 PHE A CA 1
ATOM 2033 C C . PHE A 1 272 ? 2.064 24.094 19.156 1 89.31 272 PHE A C 1
ATOM 2035 O O . PHE A 1 272 ? 3.025 23.766 19.859 1 89.31 272 PHE A O 1
ATOM 2042 N N . ARG A 1 273 ? 0.882 24.266 19.625 1 84.44 273 ARG A N 1
ATOM 2043 C CA . ARG A 1 273 ? 0.611 24.047 21.031 1 84.44 273 ARG A CA 1
ATOM 2044 C C . ARG A 1 273 ? 0.565 22.562 21.375 1 84.44 273 ARG A C 1
ATOM 2046 O O . ARG A 1 273 ? 1.098 22.141 22.406 1 84.44 273 ARG A O 1
ATOM 2053 N N . MET A 1 274 ? -0.029 21.797 20.516 1 86.56 274 MET A N 1
ATOM 2054 C CA . MET A 1 274 ? -0.262 20.359 20.734 1 86.56 274 MET A CA 1
ATOM 2055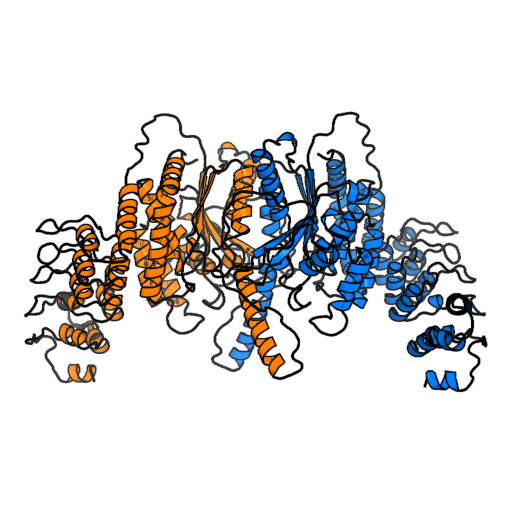 C C . MET A 1 274 ? 1.055 19.594 20.766 1 86.56 274 MET A C 1
ATOM 2057 O O . MET A 1 274 ? 1.209 18.656 21.547 1 86.56 274 MET A O 1
ATOM 2061 N N . LYS A 1 275 ? 1.971 20 19.969 1 86.75 275 LYS A N 1
ATOM 2062 C CA . LYS A 1 275 ? 3.199 19.219 19.844 1 86.75 275 LYS A CA 1
ATOM 2063 C C . LYS A 1 275 ? 3.92 19.109 21.188 1 86.75 275 LYS A C 1
ATOM 2065 O O . LYS A 1 275 ? 4.484 18.078 21.516 1 86.75 275 LYS A O 1
ATOM 2070 N N . ASP A 1 276 ? 3.871 20.219 21.953 1 81.88 276 ASP A N 1
ATOM 2071 C CA . ASP A 1 276 ? 4.578 20.266 23.234 1 81.88 276 ASP A CA 1
ATOM 2072 C C . ASP A 1 276 ? 3.83 19.484 24.297 1 81.88 276 ASP A C 1
ATOM 2074 O O . ASP A 1 276 ? 4.441 18.953 25.234 1 81.88 276 ASP A O 1
ATOM 2078 N N . LEU A 1 277 ? 2.611 19.359 24.109 1 82.19 277 LEU A N 1
ATOM 2079 C CA . LEU A 1 277 ? 1.784 18.703 25.109 1 82.19 277 LEU A CA 1
ATOM 2080 C C . LEU A 1 277 ? 1.692 17.203 24.859 1 82.19 277 LEU A C 1
ATOM 2082 O O . LEU A 1 277 ? 1.661 16.406 25.797 1 82.19 277 LEU A O 1
ATOM 2086 N N . VAL A 1 278 ? 1.662 16.812 23.656 1 87.94 278 VAL A N 1
ATOM 2087 C CA . VAL A 1 278 ? 1.356 15.438 23.266 1 87.94 278 VAL A CA 1
ATOM 2088 C C . VAL A 1 278 ? 2.648 14.625 23.156 1 87.94 278 VAL A C 1
ATOM 2090 O O . VAL A 1 278 ? 2.695 13.469 23.594 1 87.94 278 VAL A O 1
ATOM 2093 N N . PHE A 1 279 ? 3.709 15.172 22.625 1 89.38 279 PHE A N 1
ATOM 2094 C CA . PHE A 1 279 ? 4.953 14.445 22.406 1 89.38 279 PHE A CA 1
ATOM 2095 C C . PHE A 1 279 ? 5.914 14.633 23.578 1 89.38 279 PHE A C 1
ATOM 2097 O O . PHE A 1 279 ? 7.043 15.094 23.391 1 89.38 279 PHE A O 1
ATOM 2104 N N . GLN A 1 280 ? 5.441 14.305 24.734 1 85.38 280 GLN A N 1
ATOM 2105 C CA . GLN A 1 280 ? 6.242 14.383 25.953 1 85.38 280 GLN A CA 1
ATOM 2106 C C . GLN A 1 280 ? 6.602 12.992 26.469 1 85.38 280 GLN A C 1
ATOM 2108 O O . GLN A 1 280 ? 5.777 12.078 26.422 1 85.38 280 GLN A O 1
ATOM 2113 N N . GLY A 1 281 ? 7.883 12.859 26.828 1 81.62 281 GLY A N 1
ATOM 2114 C CA . GLY A 1 281 ? 8.32 11.578 27.375 1 81.62 281 GLY A CA 1
ATOM 2115 C C . GLY A 1 281 ? 8.789 10.617 26.297 1 81.62 281 GLY A C 1
ATOM 2116 O O . GLY A 1 281 ? 9.375 11.031 25.297 1 81.62 281 GLY A O 1
ATOM 2117 N N . SER A 1 282 ? 8.633 9.242 26.594 1 83.06 282 SER A N 1
ATOM 2118 C CA . SER A 1 282 ? 9.109 8.211 25.672 1 83.06 282 SER A CA 1
ATOM 2119 C C . SER A 1 282 ? 7.945 7.551 24.938 1 83.06 282 SER A C 1
ATOM 2121 O O . SER A 1 282 ? 6.824 7.516 25.438 1 83.06 282 SER A O 1
ATOM 2123 N N . ARG A 1 283 ? 8.227 7.059 23.875 1 84.06 283 ARG A N 1
ATOM 2124 C CA . ARG A 1 283 ? 7.246 6.324 23.078 1 84.06 283 ARG A CA 1
ATOM 2125 C C . ARG A 1 283 ? 6.949 4.965 23.703 1 84.06 283 ARG A C 1
ATOM 2127 O O . ARG A 1 283 ? 7.836 4.336 24.281 1 84.06 283 ARG A O 1
ATOM 2134 N N . PRO A 1 284 ? 5.785 4.5 23.5 1 86.38 284 PRO A N 1
ATOM 2135 C CA . PRO A 1 284 ? 4.598 5.203 23.016 1 86.38 284 PRO A CA 1
ATOM 2136 C C . PRO A 1 284 ? 4.133 6.312 23.953 1 86.38 284 PRO A C 1
ATOM 2138 O O . PRO A 1 284 ? 4.199 6.152 25.172 1 86.38 284 PRO A O 1
ATOM 2141 N N . TYR A 1 285 ? 3.697 7.406 23.422 1 88.06 285 TYR A N 1
ATOM 2142 C CA . TYR A 1 285 ? 3.273 8.562 24.203 1 88.06 285 TYR A CA 1
ATOM 2143 C C . TYR A 1 285 ? 1.947 8.289 24.906 1 88.06 285 TYR A C 1
ATOM 2145 O O . TYR A 1 285 ? 1.149 7.469 24.438 1 88.06 285 TYR A O 1
ATOM 2153 N N . ASP A 1 286 ? 1.807 8.992 25.984 1 87.81 286 ASP A N 1
ATOM 2154 C CA . ASP A 1 286 ? 0.516 8.945 26.656 1 87.81 286 ASP A CA 1
ATOM 2155 C C . ASP A 1 286 ? -0.596 9.492 25.766 1 87.81 286 ASP A C 1
ATOM 2157 O O . ASP A 1 286 ? -0.476 10.586 25.203 1 87.81 286 ASP A O 1
ATOM 2161 N N . SER A 1 287 ? -1.657 8.734 25.688 1 89 287 SER A N 1
ATOM 2162 C CA . SER A 1 287 ? -2.738 9.109 24.781 1 89 287 SER A CA 1
ATOM 2163 C C . SER A 1 287 ? -3.652 10.148 25.406 1 89 287 SER A C 1
ATOM 2165 O O . SER A 1 287 ? -4.43 10.812 24.719 1 89 287 SER A O 1
ATOM 2167 N N . VAL A 1 288 ? -3.594 10.336 26.641 1 90.88 288 VAL A N 1
ATOM 2168 C CA . VAL A 1 288 ? -4.551 11.133 27.391 1 90.88 288 VAL A CA 1
ATOM 2169 C C . VAL A 1 288 ? -4.473 12.594 26.953 1 90.88 288 VAL A C 1
ATOM 2171 O O . VAL A 1 288 ? -5.496 13.211 26.656 1 90.88 288 VAL A O 1
ATOM 2174 N N . PRO A 1 289 ? -3.291 13.156 26.875 1 89.31 289 PRO A N 1
ATOM 2175 C CA . PRO A 1 289 ? -3.236 14.555 26.438 1 89.31 289 PRO A CA 1
ATOM 2176 C C . PRO A 1 289 ? -3.838 14.758 25.047 1 89.31 289 PRO A C 1
ATOM 2178 O O . PRO A 1 289 ? -4.559 15.734 24.828 1 89.31 289 PRO A O 1
ATOM 2181 N N . LEU A 1 290 ? -3.531 13.859 24.125 1 91.94 290 LEU A N 1
ATOM 2182 C CA . LEU A 1 290 ? -4.082 13.961 22.781 1 91.94 290 LEU A CA 1
ATOM 2183 C C . LEU A 1 290 ? -5.598 13.82 22.812 1 91.94 290 LEU A C 1
ATOM 2185 O O . LEU A 1 290 ? -6.309 14.594 22.156 1 91.94 290 LEU A O 1
ATOM 2189 N N . GLU A 1 291 ? -6.109 12.867 23.547 1 94.44 291 GLU A N 1
ATOM 2190 C CA . GLU A 1 291 ? -7.551 12.648 23.641 1 94.44 291 GLU A CA 1
ATOM 2191 C C . GLU A 1 291 ? -8.242 13.859 24.266 1 94.44 291 GLU A C 1
ATOM 2193 O O . GLU A 1 291 ? -9.312 14.273 23.797 1 94.44 291 GLU A O 1
ATOM 2198 N N . ARG A 1 292 ? -7.652 14.375 25.281 1 92 292 ARG A N 1
ATOM 2199 C CA . ARG A 1 292 ? -8.203 15.57 25.906 1 92 292 ARG A CA 1
ATOM 2200 C C . ARG A 1 292 ? -8.258 16.734 24.922 1 92 292 ARG A C 1
ATOM 2202 O O . ARG A 1 292 ? -9.258 17.438 24.859 1 92 292 ARG A O 1
ATOM 2209 N N . PHE A 1 293 ? -7.266 16.875 24.266 1 90.88 293 PHE A N 1
ATOM 2210 C CA . PHE A 1 293 ? -7.18 17.922 23.266 1 90.88 293 PHE A CA 1
ATOM 2211 C C . PHE A 1 293 ? -8.281 17.75 22.219 1 90.88 293 PHE A C 1
ATOM 2213 O O . PHE A 1 293 ? -8.969 18.719 21.875 1 90.88 293 PHE A O 1
ATOM 2220 N N . LEU A 1 294 ? -8.484 16.578 21.672 1 95.44 294 LEU A N 1
ATOM 2221 C CA . LEU A 1 294 ? -9.484 16.297 20.641 1 95.44 294 LEU A CA 1
ATOM 2222 C C . LEU A 1 294 ? -10.891 16.516 21.203 1 95.44 294 LEU A C 1
ATOM 2224 O O . LEU A 1 294 ? -11.758 17.047 20.5 1 95.44 294 LEU A O 1
ATOM 2228 N N . ARG A 1 295 ? -11.086 16.141 22.453 1 96.06 295 ARG A N 1
ATOM 2229 C CA . ARG A 1 295 ? -12.383 16.344 23.094 1 96.06 295 ARG A CA 1
ATOM 2230 C C . ARG A 1 295 ? -12.68 17.828 23.266 1 96.06 295 ARG A C 1
ATOM 2232 O O . ARG A 1 295 ? -13.82 18.266 23.078 1 96.06 295 ARG A O 1
ATOM 2239 N N . GLU A 1 296 ? -11.664 18.547 23.625 1 93.5 296 GLU A N 1
ATOM 2240 C CA . GLU A 1 296 ? -11.82 19.984 23.797 1 93.5 296 GLU A CA 1
ATOM 2241 C C . GLU A 1 296 ? -12.133 20.672 22.484 1 93.5 296 GLU A C 1
ATOM 2243 O O . GLU A 1 296 ? -12.969 21.578 22.422 1 93.5 296 GLU A O 1
ATOM 2248 N N . GLU A 1 297 ? -11.555 20.266 21.453 1 93.81 297 GLU A N 1
ATOM 2249 C CA . GLU A 1 297 ? -11.664 20.938 20.156 1 93.81 297 GLU A CA 1
ATOM 2250 C C . GLU A 1 297 ? -12.953 20.516 19.438 1 93.81 297 GLU A C 1
ATOM 2252 O O . GLU A 1 297 ? -13.57 21.328 18.75 1 93.81 297 GLU A O 1
ATOM 2257 N N . PHE A 1 298 ? -13.359 19.234 19.562 1 96.81 298 PHE A N 1
ATOM 2258 C CA . PHE A 1 298 ? -14.461 18.75 18.734 1 96.81 298 PHE A CA 1
ATOM 2259 C C . PHE A 1 298 ? -15.688 18.453 19.578 1 96.81 298 PHE A C 1
ATOM 2261 O O . PHE A 1 298 ? -16.781 18.219 19.047 1 96.81 298 PHE A O 1
ATOM 2268 N N . GLY A 1 299 ? -15.555 18.406 20.875 1 96.06 299 GLY A N 1
ATOM 2269 C CA . GLY A 1 299 ? -16.656 18.094 21.766 1 96.06 299 GLY A CA 1
ATOM 2270 C C . GLY A 1 299 ? -16.656 16.656 22.234 1 96.06 299 GLY A C 1
ATOM 2271 O O . GLY A 1 299 ? -16.312 15.75 21.469 1 96.06 299 GLY A O 1
ATOM 2272 N N . GLU A 1 300 ? -17.125 16.438 23.391 1 96.12 300 GLU A N 1
ATOM 2273 C CA . GLU A 1 300 ? -17.125 15.117 24.016 1 96.12 300 GLU A CA 1
ATOM 2274 C C . GLU A 1 300 ? -18.188 14.211 23.406 1 96.12 300 GLU A C 1
ATOM 2276 O O . GLU A 1 300 ? -17.984 13 23.281 1 96.12 300 GLU A O 1
ATOM 2281 N N . ASN A 1 301 ? -19.281 14.812 22.984 1 96.94 301 ASN A N 1
ATOM 2282 C CA . ASN A 1 301 ? -20.422 14 22.547 1 96.94 301 ASN A CA 1
ATOM 2283 C C . ASN A 1 301 ? -20.797 14.305 21.094 1 96.94 301 ASN A C 1
ATOM 2285 O O . ASN A 1 301 ? -21.859 13.906 20.641 1 96.94 301 ASN A O 1
ATOM 2289 N N . THR A 1 302 ? -19.875 15.078 20.484 1 97.88 302 THR A N 1
ATOM 2290 C CA . THR A 1 302 ? -20.156 15.383 19.078 1 97.88 302 THR A CA 1
ATOM 2291 C C . THR A 1 302 ? -20.031 14.125 18.219 1 97.88 302 THR A C 1
ATOM 2293 O O . THR A 1 302 ? -19.031 13.406 18.312 1 97.88 302 THR A O 1
ATOM 2296 N N . ARG A 1 303 ? -21.062 13.906 17.406 1 98.19 303 ARG A N 1
ATOM 2297 C CA . ARG A 1 303 ? -21.078 12.734 16.547 1 98.19 303 ARG A CA 1
ATOM 2298 C C . ARG A 1 303 ? -20.703 13.109 15.109 1 98.19 303 ARG A C 1
ATOM 2300 O O . ARG A 1 303 ? -20.828 14.266 14.711 1 98.19 303 ARG A O 1
ATOM 2307 N N . MET A 1 304 ? -20.266 12.125 14.352 1 98.25 304 MET A N 1
ATOM 2308 C CA . MET A 1 304 ? -19.844 12.352 12.969 1 98.25 304 MET A CA 1
ATOM 2309 C C . MET A 1 304 ? -21 12.93 12.148 1 98.25 304 MET A C 1
ATOM 2311 O O . MET A 1 304 ? -20.797 13.828 11.328 1 98.25 304 MET A O 1
ATOM 2315 N N . THR A 1 305 ? -22.219 12.477 12.398 1 97.88 305 THR A N 1
ATOM 2316 C CA . THR A 1 305 ? -23.375 12.883 11.602 1 97.88 305 THR A CA 1
ATOM 2317 C C . THR A 1 305 ? -23.844 14.289 12 1 97.88 305 THR A C 1
ATOM 2319 O O . THR A 1 305 ? -24.734 14.852 11.359 1 97.88 305 THR A O 1
ATOM 2322 N N . ASP A 1 306 ? -23.234 14.844 13.062 1 97.31 306 ASP A N 1
ATOM 2323 C CA . ASP A 1 306 ? -23.531 16.234 13.391 1 97.31 306 ASP A CA 1
ATOM 2324 C C . ASP A 1 306 ? -22.938 17.188 12.352 1 97.31 306 ASP A C 1
ATOM 2326 O O . ASP A 1 306 ? -23.359 18.328 12.234 1 97.31 306 ASP A O 1
ATOM 2330 N N . ILE A 1 307 ? -21.906 16.734 11.625 1 96.31 307 ILE A N 1
ATOM 2331 C CA . ILE A 1 307 ? -21.328 17.469 10.5 1 96.31 307 ILE A CA 1
ATOM 2332 C C . ILE A 1 307 ? -22.188 17.234 9.25 1 96.31 307 ILE A C 1
ATOM 2334 O O . ILE A 1 307 ? -22.25 16.125 8.742 1 96.31 307 ILE A O 1
ATOM 2338 N N . GLN A 1 308 ? -22.812 18.203 8.742 1 93.75 308 GLN A N 1
ATOM 2339 C CA . GLN A 1 308 ? -23.703 18.047 7.59 1 93.75 308 GLN A CA 1
ATOM 2340 C C . GLN A 1 308 ? -22.938 18.234 6.281 1 93.75 308 GLN A C 1
ATOM 2342 O O . GLN A 1 308 ? -23.188 17.516 5.305 1 93.75 308 GLN A O 1
ATOM 2347 N N . THR A 1 309 ? -22.172 19.25 6.262 1 92.81 309 THR A N 1
ATOM 2348 C CA . THR A 1 309 ? -21.312 19.547 5.121 1 92.81 309 THR A CA 1
ATOM 2349 C C . THR A 1 309 ? -19.953 20.047 5.582 1 92.81 309 THR A C 1
ATOM 2351 O O . THR A 1 309 ? -19.844 20.688 6.629 1 92.81 309 THR A O 1
ATOM 2354 N N . PRO A 1 310 ? -18.984 19.75 4.793 1 96.19 310 PRO A N 1
ATOM 2355 C CA . PRO A 1 310 ? -18.875 18.844 3.645 1 96.19 310 PRO A CA 1
ATOM 2356 C C . PRO A 1 310 ? -18.938 17.375 4.043 1 96.19 310 PRO A C 1
ATOM 2358 O O . PRO A 1 310 ? -19.031 17.047 5.23 1 96.19 310 PRO A O 1
ATOM 2361 N N . ARG A 1 311 ? -18.969 16.453 3.039 1 96.81 311 ARG A N 1
ATOM 2362 C CA . ARG A 1 311 ? -18.797 15.039 3.322 1 96.81 311 ARG A CA 1
ATOM 2363 C C . ARG A 1 311 ? -17.359 14.742 3.75 1 96.81 311 ARG A C 1
ATOM 2365 O O . ARG A 1 311 ? -16.406 15.211 3.115 1 96.81 311 ARG A O 1
ATOM 2372 N N . VAL A 1 312 ? -17.266 14.016 4.844 1 98.31 312 VAL A N 1
ATOM 2373 C CA . VAL A 1 312 ? -15.945 13.773 5.426 1 98.31 312 VAL A CA 1
ATOM 2374 C C . VAL A 1 312 ? -15.664 12.273 5.441 1 98.31 312 VAL A C 1
ATOM 2376 O O . VAL A 1 312 ? -16.531 11.477 5.801 1 98.31 312 VAL A O 1
ATOM 2379 N N . ILE A 1 313 ? -14.484 11.867 4.969 1 98.44 313 ILE A N 1
ATOM 2380 C CA . ILE A 1 313 ? -13.984 10.492 4.996 1 98.44 313 ILE A CA 1
ATOM 2381 C C . ILE A 1 313 ? -12.656 10.445 5.734 1 98.44 313 ILE A C 1
ATOM 2383 O O . ILE A 1 313 ? -11.68 11.07 5.309 1 98.44 313 ILE A O 1
ATOM 2387 N N . LEU A 1 314 ? -12.609 9.766 6.867 1 98.81 314 LEU A N 1
ATOM 2388 C CA . LEU A 1 314 ? -11.359 9.578 7.598 1 98.81 314 LEU A CA 1
ATOM 2389 C C . LEU A 1 314 ? -10.922 8.117 7.57 1 98.81 314 LEU A C 1
ATOM 2391 O O . LEU A 1 314 ? -11.758 7.219 7.691 1 98.81 314 LEU A O 1
ATOM 2395 N N . THR A 1 315 ? -9.625 7.883 7.375 1 98.5 315 THR A N 1
ATOM 2396 C CA . THR A 1 315 ? -9.148 6.508 7.238 1 98.5 315 THR A CA 1
ATOM 2397 C C . THR A 1 315 ? -8.703 5.953 8.586 1 98.5 315 THR A C 1
ATOM 2399 O O . THR A 1 315 ? -8.203 6.695 9.438 1 98.5 315 THR A O 1
ATOM 2402 N N . GLY A 1 316 ? -8.906 4.711 8.883 1 96.69 316 GLY A N 1
ATOM 2403 C CA . GLY A 1 316 ? -8.414 3.9 9.984 1 96.69 316 GLY A CA 1
ATOM 2404 C C . GLY A 1 316 ? -8.18 2.451 9.609 1 96.69 316 GLY A C 1
ATOM 2405 O O . GLY A 1 316 ? -8.562 2.02 8.516 1 96.69 316 GLY A O 1
ATOM 2406 N N . VAL A 1 317 ? -7.445 1.742 10.422 1 94.38 317 VAL A N 1
ATOM 2407 C CA . VAL A 1 317 ? -7.191 0.33 10.164 1 94.38 317 VAL A CA 1
ATOM 2408 C C . VAL A 1 317 ? -7.82 -0.521 11.266 1 94.38 317 VAL A C 1
ATOM 2410 O O . VAL A 1 317 ? -7.578 -0.29 12.453 1 94.38 317 VAL A O 1
ATOM 2413 N N . LEU A 1 318 ? -8.672 -1.413 10.906 1 92.56 318 LEU A N 1
ATOM 2414 C CA . LEU A 1 318 ? -9.203 -2.398 11.836 1 92.56 318 LEU A CA 1
ATOM 2415 C C . LEU A 1 318 ? -8.172 -3.479 12.133 1 92.56 318 LEU A C 1
ATOM 2417 O O . LEU A 1 318 ? -7.926 -4.359 11.305 1 92.56 318 LEU A O 1
ATOM 2421 N N . ALA A 1 319 ? -7.68 -3.48 13.328 1 88.75 319 ALA A N 1
ATOM 2422 C CA . ALA A 1 319 ? -6.531 -4.324 13.648 1 88.75 319 ALA A CA 1
ATOM 2423 C C . ALA A 1 319 ? -6.949 -5.516 14.508 1 88.75 319 ALA A C 1
ATOM 2425 O O . ALA A 1 319 ? -6.109 -6.32 14.914 1 88.75 319 ALA A O 1
ATOM 2426 N N . ASP A 1 320 ? -8.188 -5.668 14.797 1 86.75 320 ASP A N 1
ATOM 2427 C CA . ASP A 1 320 ? -8.641 -6.805 15.586 1 86.75 320 ASP A CA 1
ATOM 2428 C C . ASP A 1 320 ? -8.797 -8.055 14.719 1 86.75 320 ASP A C 1
ATOM 2430 O O . ASP A 1 320 ? -9.383 -9.047 15.156 1 86.75 320 ASP A O 1
ATOM 2434 N N . ARG A 1 321 ? -8.328 -7.93 13.562 1 85.75 321 ARG A N 1
ATOM 2435 C CA . ARG A 1 321 ? -8.422 -9.039 12.625 1 85.75 321 ARG A CA 1
ATOM 2436 C C . ARG A 1 321 ? -7.156 -9.148 11.773 1 85.75 321 ARG A C 1
ATOM 2438 O O . ARG A 1 321 ? -6.426 -8.172 11.617 1 85.75 321 ARG A O 1
ATOM 2445 N N . HIS A 1 322 ? -6.848 -10.328 11.367 1 83.5 322 HIS A N 1
ATOM 2446 C CA . HIS A 1 322 ? -5.766 -10.617 10.43 1 83.5 322 HIS A CA 1
ATOM 2447 C C . HIS A 1 322 ? -6.293 -11.297 9.172 1 83.5 322 HIS A C 1
ATOM 2449 O O . HIS A 1 322 ? -6.957 -12.336 9.25 1 83.5 322 HIS A O 1
ATOM 2455 N N . PRO A 1 323 ? -6.055 -10.836 8.016 1 86.88 323 PRO A N 1
ATOM 2456 C CA . PRO A 1 323 ? -5.379 -9.578 7.711 1 86.88 323 PRO A CA 1
ATOM 2457 C C . PRO A 1 323 ? -6.203 -8.352 8.117 1 86.88 323 PRO A C 1
ATOM 2459 O O . PRO A 1 323 ? -7.434 -8.414 8.133 1 86.88 323 PRO A O 1
ATOM 2462 N N . ALA A 1 324 ? -5.512 -7.27 8.461 1 88.62 324 ALA A N 1
ATOM 2463 C CA . ALA A 1 324 ? -6.168 -6.02 8.836 1 88.62 324 ALA A CA 1
ATOM 2464 C C . ALA A 1 324 ? -6.945 -5.434 7.664 1 88.62 324 ALA A C 1
ATOM 2466 O O . ALA A 1 324 ? -6.676 -5.758 6.504 1 88.62 324 ALA A O 1
ATOM 2467 N N . GLU A 1 325 ? -7.945 -4.633 7.988 1 91.19 325 GLU A N 1
ATOM 2468 C CA . GLU A 1 325 ? -8.789 -4.055 6.949 1 91.19 325 GLU A CA 1
ATOM 2469 C C . GLU A 1 325 ? -8.875 -2.535 7.094 1 91.19 325 GLU A C 1
ATOM 2471 O O . GLU A 1 325 ? -8.914 -2.014 8.211 1 91.19 325 GLU A O 1
ATOM 2476 N N . LEU A 1 326 ? -8.961 -1.868 5.949 1 94.88 326 LEU A N 1
ATOM 2477 C CA . LEU A 1 326 ? -9.164 -0.424 5.957 1 94.88 326 LEU A CA 1
ATOM 2478 C C . LEU A 1 326 ? -10.586 -0.079 6.395 1 94.88 326 LEU A C 1
ATOM 2480 O O . LEU A 1 326 ? -11.547 -0.725 5.965 1 94.88 326 LEU A O 1
ATOM 2484 N N . HIS A 1 327 ? -10.711 0.792 7.285 1 95.88 327 HIS A N 1
ATOM 2485 C CA . HIS A 1 327 ? -11.992 1.321 7.734 1 95.88 327 HIS A CA 1
ATOM 2486 C C . HIS A 1 327 ? -12.117 2.809 7.418 1 95.88 327 HIS A C 1
ATOM 2488 O O . HIS A 1 327 ? -11.148 3.559 7.555 1 95.88 327 HIS A O 1
ATOM 2494 N N . LEU A 1 328 ? -13.312 3.213 6.961 1 97.88 328 LEU A N 1
ATOM 2495 C CA . LEU A 1 328 ? -13.586 4.621 6.695 1 97.88 328 LEU A CA 1
ATOM 2496 C C . LEU A 1 328 ? -14.586 5.18 7.703 1 97.88 328 LEU A C 1
ATOM 2498 O O . LEU A 1 328 ? -15.719 4.688 7.801 1 97.88 328 LEU A O 1
ATOM 2502 N N . PHE A 1 329 ? -14.133 6.164 8.508 1 98.38 329 PHE A N 1
ATOM 2503 C CA . PHE A 1 329 ? -15.07 6.957 9.297 1 98.38 329 PHE A CA 1
ATOM 2504 C C . PHE A 1 329 ? -15.766 8 8.43 1 98.38 329 PHE A C 1
ATOM 2506 O O . PHE A 1 329 ? -15.117 8.703 7.656 1 98.38 329 PHE A O 1
ATOM 2513 N N . ARG A 1 330 ? -17.078 8.07 8.555 1 97.88 330 ARG A N 1
ATOM 2514 C CA . ARG A 1 330 ? -17.891 8.898 7.676 1 97.88 330 ARG A CA 1
ATOM 2515 C C . ARG A 1 330 ? -18.859 9.75 8.484 1 97.88 330 ARG A C 1
ATOM 2517 O O . ARG A 1 330 ? -19.234 9.398 9.609 1 97.88 330 ARG A O 1
ATOM 2524 N N . ASN A 1 331 ? -19.281 10.891 7.867 1 98.19 331 ASN A N 1
ATOM 2525 C CA . ASN A 1 331 ? -20.375 11.648 8.461 1 98.19 331 ASN A CA 1
ATOM 2526 C C . ASN A 1 331 ? -21.703 11.367 7.754 1 98.19 331 ASN A C 1
ATOM 2528 O O . ASN A 1 331 ? -22.641 12.148 7.867 1 98.19 331 ASN A O 1
ATOM 2532 N N . TYR A 1 332 ? -21.812 10.344 6.941 1 96.31 332 TYR A N 1
ATOM 2533 C CA . TYR A 1 332 ? -22.969 9.828 6.238 1 96.31 332 TYR A CA 1
ATOM 2534 C C . TYR A 1 332 ? -23.016 8.305 6.305 1 96.31 332 TYR A C 1
ATOM 2536 O O . TYR A 1 332 ? -22.047 7.664 6.723 1 96.31 332 TYR A O 1
ATOM 2544 N N . ASN A 1 333 ? -24.094 7.727 5.969 1 94.62 333 ASN A N 1
ATOM 2545 C CA . ASN A 1 333 ? -24.203 6.27 6.004 1 94.62 333 ASN A CA 1
ATOM 2546 C C . ASN A 1 333 ? -23.391 5.621 4.887 1 94.62 333 ASN A C 1
ATOM 2548 O O . ASN A 1 333 ? -23.375 6.117 3.758 1 94.62 333 ASN A O 1
ATOM 2552 N N . PRO A 1 334 ? -22.672 4.535 5.23 1 93.94 334 PRO A N 1
ATOM 2553 C CA . PRO A 1 334 ? -21.906 3.832 4.199 1 93.94 334 PRO A CA 1
ATOM 2554 C C . PRO A 1 334 ? -22.781 3.318 3.057 1 93.94 334 PRO A C 1
ATOM 2556 O O . PRO A 1 334 ? -23.906 2.879 3.289 1 93.94 334 PRO A O 1
ATOM 2559 N N . PRO A 1 335 ? -22.219 3.406 1.858 1 92.94 335 PRO A N 1
ATOM 2560 C CA . PRO A 1 335 ? -22.984 2.908 0.714 1 92.94 335 PRO A CA 1
ATOM 2561 C C . PRO A 1 335 ? -23.156 1.391 0.736 1 92.94 335 PRO A C 1
ATOM 2563 O O . PRO A 1 335 ? -22.234 0.667 1.13 1 92.94 335 PRO A O 1
ATOM 2566 N N . ASN A 1 336 ? -24.328 0.992 0.374 1 88.25 336 ASN A N 1
ATOM 2567 C CA . ASN A 1 336 ? -24.578 -0.436 0.192 1 88.25 336 ASN A CA 1
ATOM 2568 C C . ASN A 1 336 ? -24.188 -0.895 -1.211 1 88.25 336 ASN A C 1
ATOM 2570 O O . ASN A 1 336 ? -24.953 -0.737 -2.156 1 88.25 336 ASN A O 1
ATOM 2574 N N . THR A 1 337 ? -23.047 -1.429 -1.356 1 81.75 337 THR A N 1
ATOM 2575 C CA . THR A 1 337 ? -22.547 -1.803 -2.678 1 81.75 337 THR A CA 1
ATOM 2576 C C . THR A 1 337 ? -23 -3.215 -3.043 1 81.75 337 THR A C 1
ATOM 2578 O O . THR A 1 337 ? -22.953 -3.607 -4.211 1 81.75 337 THR A O 1
ATOM 2581 N N . GLY A 1 338 ? -23.531 -3.938 -2.07 1 78.69 338 GLY A N 1
ATOM 2582 C CA . GLY A 1 338 ? -23.969 -5.301 -2.332 1 78.69 338 GLY A CA 1
ATOM 2583 C C . GLY A 1 338 ? -22.812 -6.277 -2.484 1 78.69 338 GLY A C 1
ATOM 2584 O O . GLY A 1 338 ? -23.031 -7.465 -2.73 1 78.69 338 GLY A O 1
ATOM 2585 N N . HIS A 1 339 ? -21.641 -5.805 -2.332 1 78.94 339 HIS A N 1
ATOM 2586 C CA . HIS A 1 339 ? -20.5 -6.688 -2.488 1 78.94 339 HIS A CA 1
ATOM 2587 C C . HIS A 1 339 ? -20.328 -7.582 -1.266 1 78.94 339 HIS A C 1
ATOM 2589 O O . HIS A 1 339 ? -20.625 -7.176 -0.143 1 78.94 339 HIS A O 1
ATOM 2595 N N . GLU A 1 340 ? -19.891 -8.797 -1.555 1 76.5 340 GLU A N 1
ATOM 2596 C CA . GLU A 1 340 ? -19.594 -9.734 -0.474 1 76.5 340 GLU A CA 1
ATOM 2597 C C . GLU A 1 340 ? -18.375 -9.289 0.33 1 76.5 340 GLU A C 1
ATOM 2599 O O . GLU A 1 340 ? -17.531 -8.562 -0.18 1 76.5 340 GLU A O 1
ATOM 2604 N N . PRO A 1 341 ? -18.375 -9.758 1.605 1 77.38 341 PRO A N 1
ATOM 2605 C CA . PRO A 1 341 ? -17.188 -9.461 2.404 1 77.38 341 PRO A CA 1
ATOM 2606 C C . PRO A 1 341 ? -15.906 -10.016 1.781 1 77.38 341 PRO A C 1
ATOM 2608 O O . PRO A 1 341 ? -15.938 -11.047 1.102 1 77.38 341 PRO A O 1
ATOM 2611 N N . HIS A 1 342 ? -14.859 -9.289 1.968 1 80.06 342 HIS A N 1
ATOM 2612 C CA . HIS A 1 342 ? -13.578 -9.633 1.361 1 80.06 342 HIS A CA 1
ATOM 2613 C C . HIS A 1 342 ? -13.047 -10.945 1.918 1 80.06 342 HIS A C 1
ATOM 2615 O O . HIS A 1 342 ? -12.375 -11.703 1.209 1 80.06 342 HIS A O 1
ATOM 2621 N N . TYR A 1 343 ? -13.281 -11.148 3.197 1 76.44 343 TYR A N 1
ATOM 2622 C CA . TYR A 1 343 ? -12.797 -12.352 3.871 1 76.44 343 TYR A CA 1
ATOM 2623 C C . TYR A 1 343 ? -13.93 -13.078 4.586 1 76.44 343 TYR A C 1
ATOM 2625 O O . TYR A 1 343 ? -14.922 -12.453 4.969 1 76.44 343 TYR A O 1
ATOM 2633 N N . CYS A 1 344 ? -13.781 -14.383 4.629 1 74.75 344 CYS A N 1
ATOM 2634 C CA . CYS A 1 344 ? -14.695 -15.172 5.449 1 74.75 344 CYS A CA 1
ATOM 2635 C C . CYS A 1 344 ? -14.164 -15.328 6.863 1 74.75 344 CYS A C 1
ATOM 2637 O O . CYS A 1 344 ? -13.125 -15.969 7.07 1 74.75 344 CYS A O 1
ATOM 2639 N N . PRO A 1 345 ? -14.891 -14.656 7.762 1 70.81 345 PRO A N 1
ATOM 2640 C CA . PRO A 1 345 ? -14.367 -14.758 9.125 1 70.81 345 PRO A CA 1
ATOM 2641 C C . PRO A 1 345 ? -14.57 -16.141 9.742 1 70.81 345 PRO A C 1
ATOM 2643 O O . PRO A 1 345 ? -15.602 -16.781 9.5 1 70.81 345 PRO A O 1
ATOM 2646 N N . ARG A 1 346 ? -13.609 -16.625 10.352 1 69.94 346 ARG A N 1
ATOM 2647 C CA . ARG A 1 346 ? -13.758 -17.859 11.117 1 69.94 346 ARG A CA 1
ATOM 2648 C C . ARG A 1 346 ? -14.695 -17.672 12.297 1 69.94 346 ARG A C 1
ATOM 2650 O O . ARG A 1 346 ? -15.492 -18.547 12.625 1 69.94 346 ARG A O 1
ATOM 2657 N N . THR A 1 347 ? -14.562 -16.453 12.883 1 73 347 THR A N 1
ATOM 2658 C CA . THR A 1 347 ? -15.391 -16.031 14.008 1 73 347 THR A CA 1
ATOM 2659 C C . THR A 1 347 ? -15.992 -14.656 13.75 1 73 347 THR A C 1
ATOM 2661 O O . THR A 1 347 ? -15.352 -13.805 13.133 1 73 347 THR A O 1
ATOM 2664 N N . PRO A 1 348 ? -17.109 -14.547 14.219 1 78 348 PRO A N 1
ATOM 2665 C CA . PRO A 1 348 ? -17.75 -13.242 13.992 1 78 348 PRO A CA 1
ATOM 2666 C C . PRO A 1 348 ? -17.016 -12.094 14.68 1 78 348 PRO A C 1
ATOM 2668 O O . PRO A 1 348 ? -16.5 -12.266 15.789 1 78 348 PRO A O 1
ATOM 2671 N N . PHE A 1 349 ? -16.906 -11.047 14.008 1 82.12 349 PHE A N 1
ATOM 2672 C CA . PHE A 1 349 ? -16.297 -9.844 14.578 1 82.12 349 PHE A CA 1
ATOM 2673 C C . PHE A 1 349 ? -17.359 -8.883 15.078 1 82.12 349 PHE A C 1
ATOM 2675 O O . PHE A 1 349 ? -18.484 -8.891 14.594 1 82.12 349 PHE A O 1
ATOM 2682 N N . LYS A 1 350 ? -16.969 -8.078 16.094 1 83.38 350 LYS A N 1
ATOM 2683 C CA . LYS A 1 350 ? -17.859 -7.004 16.516 1 83.38 350 LYS A CA 1
ATOM 2684 C C . LYS A 1 350 ? -18.141 -6.031 15.383 1 83.38 350 LYS A C 1
ATOM 2686 O O . LYS A 1 350 ? -17.234 -5.629 14.664 1 83.38 350 LYS A O 1
ATOM 2691 N N . PRO A 1 351 ? -19.359 -5.707 15.227 1 86.38 351 PRO A N 1
ATOM 2692 C CA . PRO A 1 351 ? -19.703 -4.762 14.164 1 86.38 351 PRO A CA 1
ATOM 2693 C C . PRO A 1 351 ? -19.078 -3.387 14.375 1 86.38 351 PRO A C 1
ATOM 2695 O O . PRO A 1 351 ? -18.828 -2.986 15.516 1 86.38 351 PRO A O 1
ATOM 2698 N N . VAL A 1 352 ? -18.859 -2.723 13.305 1 88.88 352 VAL A N 1
ATOM 2699 C CA . VAL A 1 352 ? -18.281 -1.387 13.391 1 88.88 352 VAL A CA 1
ATOM 2700 C C . VAL A 1 352 ? -19.344 -0.382 13.82 1 88.88 352 VAL A C 1
ATOM 2702 O O . VAL A 1 352 ? -20.531 -0.581 13.562 1 88.88 352 VAL A O 1
ATOM 2705 N N . THR A 1 353 ? -18.906 0.663 14.477 1 92.56 353 THR A N 1
ATOM 2706 C CA . THR A 1 353 ? -19.812 1.71 14.945 1 92.56 353 THR A CA 1
ATOM 2707 C C . THR A 1 353 ? -20.375 2.506 13.766 1 92.56 353 THR A C 1
ATOM 2709 O O . THR A 1 353 ? -19.625 2.916 12.875 1 92.56 353 THR A O 1
ATOM 2712 N N . GLN A 1 354 ? -21.688 2.73 13.836 1 94.62 354 GLN A N 1
ATOM 2713 C CA . GLN A 1 354 ? -22.328 3.527 12.797 1 94.62 354 GLN A CA 1
ATOM 2714 C C . GLN A 1 354 ? -21.953 5 12.922 1 94.62 354 GLN A C 1
ATOM 2716 O O . GLN A 1 354 ? -21.656 5.48 14.023 1 94.62 354 GLN A O 1
ATOM 2721 N N . PRO A 1 355 ? -22.016 5.711 11.773 1 96 355 PRO A N 1
ATOM 2722 C CA . PRO A 1 355 ? -21.641 7.125 11.805 1 96 355 PRO A CA 1
ATOM 2723 C C . PRO A 1 355 ? -22.469 7.93 12.812 1 96 355 PRO A C 1
ATOM 2725 O O . PRO A 1 355 ? -21.938 8.836 13.461 1 96 355 PRO A O 1
ATOM 2728 N N . SER A 1 356 ? -23.734 7.559 13.023 1 96.31 356 SER A N 1
ATOM 2729 C CA . SER A 1 356 ? -24.609 8.281 13.938 1 96.31 356 SER A CA 1
ATOM 2730 C C . SER A 1 356 ? -24.188 8.086 15.391 1 96.31 356 SER A C 1
ATOM 2732 O O . SER A 1 356 ? -24.547 8.891 16.25 1 96.31 356 SER A O 1
ATOM 2734 N N . ASP A 1 357 ? -23.422 7.066 15.609 1 96.75 357 ASP A N 1
ATOM 2735 C CA . ASP A 1 357 ? -22.984 6.766 16.969 1 96.75 357 ASP A CA 1
ATOM 2736 C C . ASP A 1 357 ? -21.484 7.012 17.125 1 96.75 357 ASP A C 1
ATOM 2738 O O . ASP A 1 357 ? -20.953 6.891 18.234 1 96.75 357 ASP A O 1
ATOM 2742 N N . GLN A 1 358 ? -20.859 7.328 16.078 1 97.5 358 GLN A N 1
ATOM 2743 C CA . GLN A 1 358 ? -19.406 7.523 16.109 1 97.5 358 GLN A CA 1
ATOM 2744 C C . GLN A 1 358 ? -19.062 8.93 16.594 1 97.5 358 GLN A C 1
ATOM 2746 O O . GLN A 1 358 ? -19.422 9.922 15.961 1 97.5 358 GLN A O 1
ATOM 2751 N N . LEU A 1 359 ? -18.328 8.938 17.719 1 98 359 LEU A N 1
ATOM 2752 C CA . LEU A 1 359 ? -17.875 10.227 18.234 1 98 359 LEU A CA 1
ATOM 2753 C C . LEU A 1 359 ? -16.734 10.773 17.375 1 98 359 LEU A C 1
ATOM 2755 O O . LEU A 1 359 ? -15.828 10.039 17 1 98 359 LEU A O 1
ATOM 2759 N N . VAL A 1 360 ? -16.734 12.078 17.125 1 98.38 360 VAL A N 1
ATOM 2760 C CA . VAL A 1 360 ? -15.758 12.75 16.25 1 98.38 360 VAL A CA 1
ATOM 2761 C C . VAL A 1 360 ? -14.359 12.586 16.844 1 98.38 360 VAL A C 1
ATOM 2763 O O . VAL A 1 360 ? -13.422 12.219 16.125 1 98.38 360 VAL A O 1
ATOM 2766 N N . TRP A 1 361 ? -14.234 12.875 18.141 1 97.75 361 TRP A N 1
ATOM 2767 C CA . TRP A 1 361 ? -12.906 12.828 18.734 1 97.75 361 TRP A CA 1
ATOM 2768 C C . TRP A 1 361 ? -12.352 11.406 18.703 1 97.75 361 TRP A C 1
ATOM 2770 O O . TRP A 1 361 ? -11.148 11.203 18.578 1 97.75 361 TRP A O 1
ATOM 2780 N N . MET A 1 362 ? -13.188 10.383 18.766 1 97.5 362 MET A N 1
ATOM 2781 C CA . MET A 1 362 ? -12.742 8.992 18.719 1 97.5 362 MET A CA 1
ATOM 2782 C C . MET A 1 362 ? -12.289 8.609 17.312 1 97.5 362 MET A C 1
ATOM 2784 O O . MET A 1 362 ? -11.344 7.848 17.156 1 97.5 362 MET A O 1
ATOM 2788 N N . ALA A 1 363 ? -13.047 9.094 16.328 1 98.12 363 ALA A N 1
ATOM 2789 C CA . ALA A 1 363 ? -12.633 8.867 14.945 1 98.12 363 ALA A CA 1
ATOM 2790 C C . ALA A 1 363 ? -11.258 9.477 14.672 1 98.12 363 ALA A C 1
ATOM 2792 O O . ALA A 1 363 ? -10.398 8.836 14.07 1 98.12 363 ALA A O 1
ATOM 2793 N N . ALA A 1 364 ? -11.086 10.688 15.117 1 97.81 364 ALA A N 1
ATOM 2794 C CA . ALA A 1 364 ? -9.812 11.383 14.961 1 97.81 364 ALA A CA 1
ATOM 2795 C C . ALA A 1 364 ? -8.688 10.617 15.656 1 97.81 364 ALA A C 1
ATOM 2797 O O . ALA A 1 364 ? -7.613 10.414 15.078 1 97.81 364 ALA A O 1
ATOM 2798 N N . ARG A 1 365 ? -8.938 10.188 16.891 1 96.94 365 ARG A N 1
ATOM 2799 C CA . ARG A 1 365 ? -7.957 9.453 17.672 1 96.94 365 ARG A CA 1
ATOM 2800 C C . ARG A 1 365 ? -7.609 8.125 17.016 1 96.94 365 ARG A C 1
ATOM 2802 O O . ARG A 1 365 ? -6.449 7.711 17.016 1 96.94 365 ARG A O 1
ATOM 2809 N N . SER A 1 366 ? -8.594 7.48 16.484 1 96.5 366 SER A N 1
ATOM 2810 C CA . SER A 1 366 ? -8.406 6.195 15.828 1 96.5 366 SER A CA 1
ATOM 2811 C C . SER A 1 366 ? -7.566 6.34 14.562 1 96.5 366 SER A C 1
ATOM 2813 O O . SER A 1 366 ? -6.645 5.555 14.328 1 96.5 366 SER A O 1
ATOM 2815 N N . SER A 1 367 ? -7.816 7.34 13.758 1 97.06 367 SER A N 1
ATOM 2816 C CA . SER A 1 367 ? -7.09 7.586 12.516 1 97.06 367 SER A CA 1
ATOM 2817 C C . SER A 1 367 ? -5.629 7.93 12.789 1 97.06 367 SER A C 1
ATOM 2819 O O . SER A 1 367 ? -4.762 7.699 11.945 1 97.06 367 SER A O 1
ATOM 2821 N N . GLY A 1 368 ? -5.379 8.484 13.953 1 92.94 368 GLY A N 1
ATOM 2822 C CA . GLY A 1 368 ? -4.035 8.953 14.266 1 92.94 368 GLY A CA 1
ATOM 2823 C C . GLY A 1 368 ? -3.283 8.031 15.203 1 92.94 368 GLY A C 1
ATOM 2824 O O . GLY A 1 368 ? -2.236 8.406 15.734 1 92.94 368 GLY A O 1
ATOM 2825 N N . ALA A 1 369 ? -3.754 6.848 15.461 1 90 369 ALA A N 1
ATOM 2826 C CA . ALA A 1 369 ? -3.113 5.895 16.359 1 90 369 ALA A CA 1
ATOM 2827 C C . ALA A 1 369 ? -1.934 5.203 15.688 1 90 369 ALA A C 1
ATOM 2829 O O . ALA A 1 369 ? -1.956 3.99 15.477 1 90 369 ALA A O 1
ATOM 2830 N N . ALA A 1 370 ? -0.907 5.973 15.422 1 88 370 ALA A N 1
ATOM 2831 C CA . ALA A 1 370 ? 0.282 5.453 14.75 1 88 370 ALA A CA 1
ATOM 2832 C C . ALA A 1 370 ? 1.009 4.438 15.633 1 88 370 ALA A C 1
ATOM 2834 O O . ALA A 1 370 ? 1.382 4.742 16.766 1 88 370 ALA A O 1
ATOM 2835 N N . PRO A 1 371 ? 1.243 3.336 15.086 1 85.19 371 PRO A N 1
ATOM 2836 C CA . PRO A 1 371 ? 1.911 2.318 15.898 1 85.19 371 PRO A CA 1
ATOM 2837 C C . PRO A 1 371 ? 3.275 2.775 16.406 1 85.19 371 PRO A C 1
ATOM 2839 O O . PRO A 1 371 ? 4.008 3.463 15.695 1 85.19 371 PRO A O 1
ATOM 2842 N N . THR A 1 372 ? 3.625 2.377 17.531 1 79.31 372 THR A N 1
ATOM 2843 C CA . THR A 1 372 ? 4.863 2.645 18.25 1 79.31 372 THR A CA 1
ATOM 2844 C C . THR A 1 372 ? 4.879 4.07 18.797 1 79.31 372 THR A C 1
ATOM 2846 O O . THR A 1 372 ? 5.711 4.414 19.641 1 79.31 372 THR A O 1
ATOM 2849 N N . TYR A 1 373 ? 4.043 4.961 18.25 1 84.19 373 TYR A N 1
ATOM 2850 C CA . TYR A 1 373 ? 3.953 6.32 18.766 1 84.19 373 TYR A CA 1
ATOM 2851 C C . TYR A 1 373 ? 2.848 6.434 19.812 1 84.19 373 TYR A C 1
ATOM 2853 O O . TYR A 1 373 ? 3.033 7.062 20.859 1 84.19 373 TYR A O 1
ATOM 2861 N N . PHE A 1 374 ? 1.772 5.855 19.5 1 84.19 374 PHE A N 1
ATOM 2862 C CA . PHE A 1 374 ? 0.615 5.84 20.391 1 84.19 374 PHE A CA 1
ATOM 2863 C C . PHE A 1 374 ? 0.038 4.434 20.5 1 84.19 374 PHE A C 1
ATOM 2865 O O . PHE A 1 374 ? 0.177 3.623 19.578 1 84.19 374 PHE A O 1
ATOM 2872 N N . ARG A 1 375 ? -0.625 4.234 21.578 1 81.56 375 ARG A N 1
ATOM 2873 C CA . ARG A 1 375 ? -1.356 2.982 21.734 1 81.56 375 ARG A CA 1
ATOM 2874 C C . ARG A 1 375 ? -2.566 2.932 20.812 1 81.56 375 ARG A C 1
ATOM 2876 O O . ARG A 1 375 ? -3.098 3.973 20.422 1 81.56 375 ARG A O 1
ATOM 2883 N N . GLN A 1 376 ? -2.932 1.737 20.516 1 84.44 376 GLN A N 1
ATOM 2884 C CA . GLN A 1 376 ? -4.113 1.545 19.688 1 84.44 376 GLN A CA 1
ATOM 2885 C C . GLN A 1 376 ? -5.363 2.1 20.359 1 84.44 376 GLN A C 1
ATOM 2887 O O . GLN A 1 376 ? -5.445 2.125 21.594 1 84.44 376 GLN A O 1
ATOM 2892 N N . MET A 1 377 ? -6.234 2.613 19.594 1 87.25 377 MET A N 1
ATOM 2893 C CA . MET A 1 377 ? -7.547 3.01 20.094 1 87.25 377 MET A CA 1
ATOM 2894 C C . MET A 1 377 ? -8.57 1.9 19.875 1 87.25 377 MET A C 1
ATOM 2896 O O . MET A 1 377 ? -9.156 1.79 18.797 1 87.25 377 MET A O 1
ATOM 2900 N N . GLY A 1 378 ? -8.773 1.178 20.922 1 87.44 378 GLY A N 1
ATOM 2901 C CA . GLY A 1 378 ? -9.617 0.005 20.734 1 87.44 378 GLY A CA 1
ATOM 2902 C C . GLY A 1 378 ? -9.078 -0.958 19.703 1 87.44 378 GLY A C 1
ATOM 2903 O O . GLY A 1 378 ? -7.969 -1.475 19.844 1 87.44 378 GLY A O 1
ATOM 2904 N N . ARG A 1 379 ? -9.891 -1.034 18.656 1 90.69 379 ARG A N 1
ATOM 2905 C CA . ARG A 1 379 ? -9.508 -1.99 17.625 1 90.69 379 ARG A CA 1
ATOM 2906 C C . ARG A 1 379 ? -8.891 -1.279 16.422 1 90.69 379 ARG A C 1
ATOM 2908 O O . ARG A 1 379 ? -8.672 -1.895 15.383 1 90.69 379 ARG A O 1
ATOM 2915 N N . PHE A 1 380 ? -8.633 -0.032 16.562 1 93.12 380 PHE A N 1
ATOM 2916 C CA . PHE A 1 380 ? -8.211 0.742 15.406 1 93.12 380 PHE A CA 1
ATOM 2917 C C . PHE A 1 380 ? -6.75 1.155 15.523 1 93.12 380 PHE A C 1
ATOM 2919 O O . PHE A 1 380 ? -6.273 1.447 16.625 1 93.12 380 PHE A O 1
ATOM 2926 N N . LEU A 1 381 ? -6.098 1.137 14.438 1 93.56 381 LEU A N 1
ATOM 2927 C CA . LEU A 1 381 ? -4.777 1.72 14.25 1 93.56 381 LEU A CA 1
ATOM 2928 C C . LEU A 1 381 ? -4.809 2.816 13.188 1 93.56 381 LEU A C 1
ATOM 2930 O O . LEU A 1 381 ? -5.828 3.01 12.523 1 93.56 381 LEU A O 1
ATOM 2934 N N . ASP A 1 382 ? -3.711 3.527 13.078 1 95.06 382 ASP A N 1
ATOM 2935 C CA . ASP A 1 382 ? -3.562 4.641 12.148 1 95.06 382 ASP A CA 1
ATOM 2936 C C . ASP A 1 382 ? -3.891 4.211 10.719 1 95.06 382 ASP A C 1
ATOM 2938 O O . ASP A 1 382 ? -3.391 3.188 10.242 1 95.06 382 ASP A O 1
ATOM 2942 N N . GLY A 1 383 ? -4.727 5.004 10.031 1 96.44 383 GLY A N 1
ATOM 2943 C CA . GLY A 1 383 ? -5.098 4.734 8.648 1 96.44 383 GLY A CA 1
ATOM 2944 C C . GLY A 1 383 ? -3.924 4.801 7.691 1 96.44 383 GLY A C 1
ATOM 2945 O O . GLY A 1 383 ? -3.998 4.285 6.574 1 96.44 383 GLY A O 1
ATOM 2946 N N . GLY A 1 384 ? -2.906 5.434 8.07 1 95.94 384 GLY A N 1
ATOM 2947 C CA . GLY A 1 384 ? -1.737 5.613 7.223 1 95.94 384 GLY A CA 1
ATOM 2948 C C . GLY A 1 384 ? -1.086 4.305 6.816 1 95.94 384 GLY A C 1
ATOM 2949 O O . GLY A 1 384 ? -0.36 4.25 5.82 1 95.94 384 GLY A O 1
ATOM 2950 N N . LEU A 1 385 ? -1.395 3.246 7.516 1 93.5 385 LEU A N 1
ATOM 2951 C CA . LEU A 1 385 ? -0.809 1.939 7.234 1 93.5 385 LEU A CA 1
ATOM 2952 C C . LEU A 1 385 ? -1.347 1.374 5.922 1 93.5 385 LEU A C 1
ATOM 2954 O O . LEU A 1 385 ? -0.69 0.55 5.281 1 93.5 385 LEU A O 1
ATOM 2958 N N . LEU A 1 386 ? -2.555 1.853 5.504 1 94.75 386 LEU A N 1
ATOM 2959 C CA . LEU A 1 386 ? -3.18 1.298 4.309 1 94.75 386 LEU A CA 1
ATOM 2960 C C . LEU A 1 386 ? -3.539 2.402 3.318 1 94.75 386 LEU A C 1
ATOM 2962 O O . LEU A 1 386 ? -3.697 2.145 2.123 1 94.75 386 LEU A O 1
ATOM 2966 N N . ALA A 1 387 ? -3.668 3.59 3.881 1 96.75 387 ALA A N 1
ATOM 2967 C CA . ALA A 1 387 ? -4.133 4.691 3.043 1 96.75 387 ALA A CA 1
ATOM 2968 C C . ALA A 1 387 ? -3.604 6.027 3.549 1 96.75 387 ALA A C 1
ATOM 2970 O O . ALA A 1 387 ? -4.379 6.926 3.879 1 96.75 387 ALA A O 1
ATOM 2971 N N . ASN A 1 388 ? -2.328 6.184 3.488 1 97.06 388 ASN A N 1
ATOM 2972 C CA . ASN A 1 388 ? -1.732 7.43 3.963 1 97.06 388 ASN A CA 1
ATOM 2973 C C . ASN A 1 388 ? -2.088 8.602 3.055 1 97.06 388 ASN A C 1
ATOM 2975 O O . ASN A 1 388 ? -2.221 9.734 3.521 1 97.06 388 ASN A O 1
ATOM 2979 N N . ASN A 1 389 ? -2.045 8.383 1.739 1 98.06 389 ASN A N 1
ATOM 2980 C CA . ASN A 1 389 ? -2.697 9.211 0.733 1 98.06 389 ASN A CA 1
ATOM 2981 C C . ASN A 1 389 ? -4.094 8.695 0.399 1 98.06 389 ASN A C 1
ATOM 2983 O O . ASN A 1 389 ? -4.238 7.688 -0.296 1 98.06 389 ASN A O 1
ATOM 2987 N N . PRO A 1 390 ? -5.109 9.367 0.946 1 98.44 390 PRO A N 1
ATOM 2988 C CA . PRO A 1 390 ? -6.449 8.781 0.865 1 98.44 390 PRO A CA 1
ATOM 2989 C C . PRO A 1 390 ? -7.133 9.055 -0.473 1 98.44 390 PRO A C 1
ATOM 2991 O O . PRO A 1 390 ? -8.336 8.82 -0.615 1 98.44 390 PRO A O 1
ATOM 2994 N N . THR A 1 391 ? -6.449 9.516 -1.535 1 98.69 391 THR A N 1
ATOM 2995 C CA . THR A 1 391 ? -7.047 9.945 -2.795 1 98.69 391 THR A CA 1
ATOM 2996 C C . THR A 1 391 ? -7.758 8.781 -3.48 1 98.69 391 THR A C 1
ATOM 2998 O O . THR A 1 391 ? -8.914 8.906 -3.887 1 98.69 391 THR A O 1
ATOM 3001 N N . LEU A 1 392 ? -7.098 7.617 -3.586 1 98.5 392 LEU A N 1
ATOM 3002 C CA . LEU A 1 392 ? -7.707 6.473 -4.254 1 98.5 392 LEU A CA 1
ATOM 3003 C C . LEU A 1 392 ? -8.945 6 -3.504 1 98.5 392 LEU A C 1
ATOM 3005 O O . LEU A 1 392 ? -9.93 5.59 -4.121 1 98.5 392 LEU A O 1
ATOM 3009 N N . ASP A 1 393 ? -8.875 6.07 -2.234 1 98.19 393 ASP A N 1
ATOM 3010 C CA . ASP A 1 393 ? -10 5.613 -1.422 1 98.19 393 ASP A CA 1
ATOM 3011 C C . ASP A 1 393 ? -11.148 6.609 -1.475 1 98.19 393 ASP A C 1
ATOM 3013 O O . ASP A 1 393 ? -12.32 6.219 -1.409 1 98.19 393 ASP A O 1
ATOM 3017 N N . ALA A 1 394 ? -10.789 7.934 -1.557 1 98.38 394 ALA A N 1
ATOM 3018 C CA . ALA A 1 394 ? -11.828 8.938 -1.743 1 98.38 394 ALA A CA 1
ATOM 3019 C C . ALA A 1 394 ? -12.578 8.719 -3.053 1 98.38 394 ALA A C 1
ATOM 3021 O O . ALA A 1 394 ? -13.812 8.727 -3.08 1 98.38 394 ALA A O 1
ATOM 3022 N N . LEU A 1 395 ? -11.859 8.484 -4.125 1 98.31 395 LEU A N 1
ATOM 3023 C CA . LEU A 1 395 ? -12.469 8.242 -5.43 1 98.31 395 LEU A CA 1
ATOM 3024 C C . LEU A 1 395 ? -13.297 6.961 -5.406 1 98.31 395 LEU A C 1
ATOM 3026 O O . LEU A 1 395 ? -14.406 6.922 -5.949 1 98.31 395 LEU A O 1
ATOM 3030 N N . THR A 1 396 ? -12.742 5.91 -4.785 1 97.94 396 THR A N 1
ATOM 3031 C CA . THR A 1 396 ? -13.461 4.645 -4.66 1 97.94 396 THR A CA 1
ATOM 3032 C C . THR A 1 396 ? -14.773 4.84 -3.912 1 97.94 396 THR A C 1
ATOM 3034 O O . THR A 1 396 ? -15.82 4.344 -4.344 1 97.94 396 THR A O 1
ATOM 3037 N N . GLU A 1 397 ? -14.68 5.551 -2.797 1 96.94 397 GLU A N 1
ATOM 3038 C CA . GLU A 1 397 ? -15.859 5.801 -1.969 1 96.94 397 GLU A CA 1
ATOM 3039 C C . GLU A 1 397 ? -16.922 6.59 -2.736 1 96.94 397 GLU A C 1
ATOM 3041 O O . GLU A 1 397 ? -18.109 6.277 -2.66 1 96.94 397 GLU A O 1
ATOM 3046 N N . ILE A 1 398 ? -16.547 7.609 -3.445 1 96.69 398 ILE A N 1
ATOM 3047 C CA . ILE A 1 398 ? -17.484 8.422 -4.223 1 96.69 398 ILE A CA 1
ATOM 3048 C C . ILE A 1 398 ? -18.172 7.543 -5.262 1 96.69 398 ILE A C 1
ATOM 3050 O O . ILE A 1 398 ? -19.391 7.633 -5.438 1 96.69 398 ILE A O 1
ATOM 3054 N N . HIS A 1 399 ? -17.391 6.691 -5.902 1 96.38 399 HIS A N 1
ATOM 3055 C CA . HIS A 1 399 ? -17.953 5.781 -6.883 1 96.38 399 HIS A CA 1
ATOM 3056 C C . HIS A 1 399 ? -18.953 4.824 -6.234 1 96.38 399 HIS A C 1
ATOM 3058 O O . HIS A 1 399 ? -20.031 4.57 -6.789 1 96.38 399 HIS A O 1
ATOM 3064 N N . GLU A 1 400 ? -18.594 4.273 -5.113 1 96 400 GLU A N 1
ATOM 3065 C CA . GLU A 1 400 ? -19.469 3.352 -4.398 1 96 400 GLU A CA 1
ATOM 3066 C C . GLU A 1 400 ? -20.766 4.043 -3.971 1 96 400 GLU A C 1
ATOM 3068 O O . GLU A 1 400 ? -21.844 3.451 -4.035 1 96 400 GLU A O 1
ATOM 3073 N N . VAL A 1 401 ? -20.656 5.27 -3.527 1 95.62 401 VAL A N 1
ATOM 3074 C CA . VAL A 1 401 ? -21.844 6.055 -3.168 1 95.62 401 VAL A CA 1
ATOM 3075 C C . VAL A 1 401 ? -22.719 6.254 -4.395 1 95.62 401 VAL A C 1
ATOM 3077 O O . VAL A 1 401 ? -23.938 6.09 -4.324 1 95.62 401 VAL A O 1
ATOM 3080 N N . ASN A 1 402 ? -22.141 6.605 -5.535 1 94.69 402 ASN A N 1
ATOM 3081 C CA . ASN A 1 402 ? -22.875 6.797 -6.777 1 94.69 402 ASN A CA 1
ATOM 3082 C C . ASN A 1 402 ? -23.578 5.516 -7.215 1 94.69 402 ASN A C 1
ATOM 3084 O O . ASN A 1 402 ? -24.719 5.555 -7.688 1 94.69 402 ASN A O 1
ATOM 3088 N N . GLN A 1 403 ? -22.891 4.387 -7.055 1 93.31 403 GLN A N 1
ATOM 3089 C CA . GLN A 1 403 ? -23.484 3.104 -7.426 1 93.31 403 GLN A CA 1
ATOM 3090 C C . GLN A 1 403 ? -24.672 2.766 -6.539 1 93.31 403 GLN A C 1
ATOM 3092 O O . GLN A 1 403 ? -25.672 2.232 -7.02 1 93.31 403 GLN A O 1
ATOM 3097 N N . ALA A 1 404 ? -24.5 3.033 -5.281 1 93 404 ALA A N 1
ATOM 3098 C CA . ALA A 1 404 ? -25.594 2.797 -4.348 1 93 404 ALA A CA 1
ATOM 3099 C C . ALA A 1 404 ? -26.797 3.672 -4.688 1 93 404 ALA A C 1
ATOM 3101 O O . ALA A 1 404 ? -27.938 3.209 -4.648 1 93 404 ALA A O 1
ATOM 3102 N N . LEU A 1 405 ? -26.562 4.902 -5 1 92.5 405 LEU A N 1
ATOM 3103 C CA . LEU A 1 405 ? -27.625 5.828 -5.379 1 92.5 405 LEU A CA 1
ATOM 3104 C C . LEU A 1 405 ? -28.312 5.363 -6.656 1 92.5 405 LEU A C 1
ATOM 3106 O O . LEU A 1 405 ? -29.531 5.434 -6.762 1 92.5 405 LEU A O 1
ATOM 3110 N N . LYS A 1 406 ? -27.531 4.898 -7.555 1 90.94 406 LYS A N 1
ATOM 3111 C CA . LYS A 1 406 ? -28.078 4.371 -8.797 1 90.94 406 LYS A CA 1
ATOM 3112 C C . LYS A 1 406 ? -28.969 3.164 -8.539 1 90.94 406 LYS A C 1
ATOM 3114 O O . LYS A 1 406 ? -30.047 3.045 -9.125 1 90.94 406 LYS A O 1
ATOM 3119 N N . ALA A 1 407 ? -28.531 2.344 -7.723 1 90.56 407 ALA A N 1
ATOM 3120 C CA . ALA A 1 407 ? -29.297 1.143 -7.387 1 90.56 407 ALA A CA 1
ATOM 3121 C C . ALA A 1 407 ? -30.625 1.503 -6.707 1 90.56 407 ALA A C 1
ATOM 3123 O O . ALA A 1 407 ? -31.609 0.787 -6.848 1 90.56 407 ALA A O 1
ATOM 3124 N N . GLU A 1 408 ? -30.641 2.646 -6.059 1 91 408 GLU A N 1
ATOM 3125 C CA . GLU A 1 408 ? -31.844 3.102 -5.348 1 91 408 GLU A CA 1
ATOM 3126 C C . GLU A 1 408 ? -32.688 3.996 -6.234 1 91 408 GLU A C 1
ATOM 3128 O O . GLU A 1 408 ? -33.719 4.504 -5.793 1 91 408 GLU A O 1
ATOM 3133 N N . GLY A 1 409 ? -32.281 4.211 -7.441 1 90.06 409 GLY A N 1
ATOM 3134 C CA . GLY A 1 409 ? -33.031 5.008 -8.391 1 90.06 409 GLY A CA 1
ATOM 3135 C C . GLY A 1 409 ? -32.875 6.5 -8.18 1 90.06 409 GLY A C 1
ATOM 3136 O O . GLY A 1 409 ? -33.719 7.289 -8.586 1 90.06 409 GLY A O 1
ATOM 3137 N N . GLN A 1 410 ? -31.844 6.887 -7.496 1 90.31 410 GLN A N 1
ATOM 3138 C CA . GLN A 1 410 ? -31.594 8.297 -7.191 1 90.31 410 GLN A CA 1
ATOM 3139 C C . GLN A 1 410 ? -30.391 8.82 -7.957 1 90.31 410 GLN A C 1
ATOM 3141 O O . GLN A 1 410 ? -29.5 9.438 -7.371 1 90.31 410 GLN A O 1
ATOM 3146 N N . MET A 1 411 ? -30.312 8.641 -9.195 1 86.44 411 MET A N 1
ATOM 3147 C CA . MET A 1 411 ? -29.172 8.992 -10.031 1 86.44 411 MET A CA 1
ATOM 3148 C C . MET A 1 411 ? -28.953 10.508 -10.055 1 86.44 411 MET A C 1
ATOM 3150 O O . MET A 1 411 ? -27.844 10.977 -10.281 1 86.44 411 MET A O 1
ATOM 3154 N N . ASP A 1 412 ? -29.953 11.234 -9.75 1 83.12 412 ASP A N 1
ATOM 3155 C CA . ASP A 1 412 ? -29.859 12.695 -9.766 1 83.12 412 ASP A CA 1
ATOM 3156 C C . ASP A 1 412 ? -28.984 13.203 -8.633 1 83.12 412 ASP A C 1
ATOM 3158 O O . ASP A 1 412 ? -28.453 14.312 -8.703 1 83.12 412 ASP A O 1
ATOM 3162 N N . MET A 1 413 ? -28.844 12.328 -7.699 1 84.31 413 MET A N 1
ATOM 3163 C CA . MET A 1 413 ? -28.062 12.727 -6.531 1 84.31 413 MET A CA 1
ATOM 3164 C C . MET A 1 413 ? -26.594 12.297 -6.676 1 84.31 413 MET A C 1
ATOM 3166 O O . MET A 1 413 ? -25.766 12.633 -5.84 1 84.31 413 MET A O 1
ATOM 3170 N N . ALA A 1 414 ? -26.328 11.57 -7.742 1 88.31 414 ALA A N 1
ATOM 3171 C CA . ALA A 1 414 ? -24.953 11.117 -7.969 1 88.31 414 ALA A CA 1
ATOM 3172 C C . ALA A 1 414 ? -24.016 12.289 -8.234 1 88.31 414 ALA A C 1
ATOM 3174 O O . ALA A 1 414 ? -24.422 13.297 -8.812 1 88.31 414 ALA A O 1
ATOM 3175 N N . VAL A 1 415 ? -22.844 12.141 -7.664 1 87.44 415 VAL A N 1
ATOM 3176 C CA . VAL A 1 415 ? -21.891 13.234 -7.738 1 87.44 415 VAL A CA 1
ATOM 3177 C C . VAL A 1 415 ? -20.656 12.797 -8.531 1 87.44 415 VAL A C 1
ATOM 3179 O O . VAL A 1 415 ? -20.109 11.719 -8.297 1 87.44 415 VAL A O 1
ATOM 3182 N N . HIS A 1 416 ? -20.281 13.539 -9.539 1 90.06 416 HIS A N 1
ATOM 3183 C CA . HIS A 1 416 ? -19.047 13.312 -10.273 1 90.06 416 HIS A CA 1
ATOM 3184 C C . HIS A 1 416 ? -17.938 14.25 -9.797 1 90.06 416 HIS A C 1
ATOM 3186 O O . HIS A 1 416 ? -18.125 15.461 -9.727 1 90.06 416 HIS A O 1
ATOM 3192 N N . PRO A 1 417 ? -16.812 13.664 -9.43 1 94.88 417 PRO A N 1
ATOM 3193 C CA . PRO A 1 417 ? -15.711 14.555 -9.062 1 94.88 417 PRO A CA 1
ATOM 3194 C C . PRO A 1 417 ? -15.219 15.398 -10.242 1 94.88 417 PRO A C 1
ATOM 3196 O O . PRO A 1 417 ? -15.094 14.883 -11.359 1 94.88 417 PRO A O 1
ATOM 3199 N N . ALA A 1 418 ? -15.086 16.672 -10.016 1 94.81 418 ALA A N 1
ATOM 3200 C CA . ALA A 1 418 ? -14.578 17.562 -11.055 1 94.81 418 ALA A CA 1
ATOM 3201 C C . ALA A 1 418 ? -13.109 17.906 -10.805 1 94.81 418 ALA A C 1
ATOM 3203 O O . ALA A 1 418 ? -12.32 18.016 -11.75 1 94.81 418 ALA A O 1
ATOM 3204 N N . ILE A 1 419 ? -12.781 18.109 -9.586 1 96.69 419 ILE A N 1
ATOM 3205 C CA . ILE A 1 419 ? -11.422 18.484 -9.211 1 96.69 419 ILE A CA 1
ATOM 3206 C C . ILE A 1 419 ? -11.008 17.75 -7.941 1 96.69 419 ILE A C 1
ATOM 3208 O O . ILE A 1 419 ? -11.812 17.594 -7.02 1 96.69 419 ILE A O 1
ATOM 3212 N N . VAL A 1 420 ? -9.805 17.203 -7.949 1 98.25 420 VAL A N 1
ATOM 3213 C CA . VAL A 1 420 ? -9.219 16.578 -6.773 1 98.25 420 VAL A CA 1
ATOM 3214 C C . VAL A 1 420 ? -7.93 17.297 -6.391 1 98.25 420 VAL A C 1
ATOM 3216 O O . VAL A 1 420 ? -6.988 17.375 -7.184 1 98.25 420 VAL A O 1
ATOM 3219 N N . LEU A 1 421 ? -7.957 17.938 -5.238 1 98.62 421 LEU A N 1
ATOM 3220 C CA . LEU A 1 421 ? -6.734 18.5 -4.668 1 98.62 421 LEU A CA 1
ATOM 3221 C C . LEU A 1 421 ? -6.16 17.562 -3.605 1 98.62 421 LEU A C 1
ATOM 3223 O O . LEU A 1 421 ? -6.793 17.312 -2.578 1 98.62 421 LEU A O 1
ATOM 3227 N N . SER A 1 422 ? -5.039 16.969 -3.865 1 98.75 422 SER A N 1
ATOM 3228 C CA . SER A 1 422 ? -4.32 16.109 -2.939 1 98.75 422 SER A CA 1
ATOM 3229 C C . SER A 1 422 ? -3.113 16.812 -2.338 1 98.75 422 SER A C 1
ATOM 3231 O O . SER A 1 422 ? -2.225 17.266 -3.066 1 98.75 422 SER A O 1
ATOM 3233 N N . LEU A 1 423 ? -3.109 16.953 -1.014 1 98.75 423 LEU A N 1
ATOM 3234 C CA . LEU A 1 423 ? -2.025 17.672 -0.338 1 98.75 423 LEU A CA 1
ATOM 3235 C C . LEU A 1 423 ? -1.146 16.688 0.441 1 98.75 423 LEU A C 1
ATOM 3237 O O . LEU A 1 423 ? -1.653 15.859 1.195 1 98.75 423 LEU A O 1
ATOM 3241 N N . GLY A 1 424 ? 0.178 16.781 0.24 1 98.38 424 GLY A N 1
ATOM 3242 C CA . GLY A 1 424 ? 1.141 15.977 0.971 1 98.38 424 GLY A CA 1
ATOM 3243 C C . GLY A 1 424 ? 1.774 16.703 2.137 1 98.38 424 GLY A C 1
ATOM 3244 O O . GLY A 1 424 ? 1.729 17.938 2.201 1 98.38 424 GLY A O 1
ATOM 3245 N N . THR A 1 425 ? 2.369 15.93 3.061 1 97.75 425 THR A N 1
ATOM 3246 C CA . THR A 1 425 ? 2.99 16.516 4.246 1 97.75 425 THR A CA 1
ATOM 3247 C C . THR A 1 425 ? 4.48 16.75 4.016 1 97.75 425 THR A C 1
ATOM 3249 O O . THR A 1 425 ? 5.25 16.875 4.973 1 97.75 425 THR A O 1
ATOM 3252 N N . GLY A 1 426 ? 4.84 16.766 2.783 1 95.56 426 GLY A N 1
ATOM 3253 C CA . GLY A 1 426 ? 6.23 17 2.436 1 95.56 426 GLY A CA 1
ATOM 3254 C C . GLY A 1 426 ? 6.984 15.719 2.117 1 95.56 426 GLY A C 1
ATOM 3255 O O . GLY A 1 426 ? 6.719 14.672 2.713 1 95.56 426 GLY A O 1
ATOM 3256 N N . LYS A 1 427 ? 7.953 15.836 1.193 1 92.25 427 LYS A N 1
ATOM 3257 C CA . LYS A 1 427 ? 8.797 14.711 0.8 1 92.25 427 LYS A CA 1
ATOM 3258 C C . LYS A 1 427 ? 10.172 14.797 1.458 1 92.25 427 LYS A C 1
ATOM 3260 O O . LYS A 1 427 ? 10.836 15.836 1.386 1 92.25 427 LYS A O 1
ATOM 3265 N N . PRO A 1 428 ? 10.516 13.75 2.115 1 87.75 428 PRO A N 1
ATOM 3266 C CA . PRO A 1 428 ? 11.875 13.758 2.67 1 87.75 428 PRO A CA 1
ATOM 3267 C C . PRO A 1 428 ? 12.953 13.68 1.594 1 87.75 428 PRO A C 1
ATOM 3269 O O . PRO A 1 428 ? 12.672 13.266 0.466 1 87.75 428 PRO A O 1
ATOM 3272 N N . PRO A 1 429 ? 14.102 14.133 1.929 1 82.94 429 PRO A N 1
ATOM 3273 C CA . PRO A 1 429 ? 15.188 13.922 0.968 1 82.94 429 PRO A CA 1
ATOM 3274 C C . PRO A 1 429 ? 15.508 12.445 0.755 1 82.94 429 PRO A C 1
ATOM 3276 O O . PRO A 1 429 ? 15.367 11.641 1.68 1 82.94 429 PRO A O 1
ATOM 3279 N N . GLN A 1 430 ? 15.836 12.094 -0.43 1 79.94 430 GLN A N 1
ATOM 3280 C CA . GLN A 1 430 ? 16.156 10.703 -0.732 1 79.94 430 GLN A CA 1
ATOM 3281 C C . GLN A 1 430 ? 17.609 10.398 -0.411 1 79.94 430 GLN A C 1
ATOM 3283 O O . GLN A 1 430 ? 18.516 11.109 -0.847 1 79.94 430 GLN A O 1
ATOM 3288 N N . GLU A 1 431 ? 17.766 9.359 0.372 1 81.06 431 GLU A N 1
ATOM 3289 C CA . GLU A 1 431 ? 19.094 8.977 0.806 1 81.06 431 GLU A CA 1
ATOM 3290 C C . GLU A 1 431 ? 19.484 7.609 0.256 1 81.06 431 GLU A C 1
ATOM 3292 O O . GLU A 1 431 ? 18.625 6.762 0.018 1 81.06 431 GLU A O 1
ATOM 3297 N N . LYS A 1 432 ? 20.781 7.406 0.07 1 76.69 432 LYS A N 1
ATOM 3298 C CA . LYS A 1 432 ? 21.281 6.117 -0.385 1 76.69 432 LYS A CA 1
ATOM 3299 C C . LYS A 1 432 ? 21.281 5.094 0.749 1 76.69 432 LYS A C 1
ATOM 3301 O O . LYS A 1 432 ? 21.625 5.422 1.887 1 76.69 432 LYS A O 1
ATOM 3306 N N . VAL A 1 433 ? 20.703 4.027 0.393 1 74.94 433 VAL A N 1
ATOM 3307 C CA . VAL A 1 433 ? 20.734 2.91 1.332 1 74.94 433 VAL A CA 1
ATOM 3308 C C . VAL A 1 433 ? 21.672 1.816 0.804 1 74.94 433 VAL A C 1
ATOM 3310 O O . VAL A 1 433 ? 21.578 1.438 -0.367 1 74.94 433 VAL A O 1
ATOM 3313 N N . HIS A 1 434 ? 22.531 1.373 1.521 1 63.84 434 HIS A N 1
ATOM 3314 C CA . HIS A 1 434 ? 23.5 0.405 1.042 1 63.84 434 HIS A CA 1
ATOM 3315 C C . HIS A 1 434 ? 22.922 -1.004 1.02 1 63.84 434 HIS A C 1
ATOM 3317 O O . HIS A 1 434 ? 23.125 -1.751 0.06 1 63.84 434 HIS A O 1
ATOM 3323 N N . SER A 1 435 ? 22.484 -1.411 2.166 1 64.56 435 SER A N 1
ATOM 3324 C CA . SER A 1 435 ? 22.047 -2.799 2.104 1 64.56 435 SER A CA 1
ATOM 3325 C C . SER A 1 435 ? 20.859 -3.041 3.037 1 64.56 435 SER A C 1
ATOM 3327 O O . SER A 1 435 ? 20.859 -2.562 4.176 1 64.56 435 SER A O 1
ATOM 3329 N N . VAL A 1 436 ? 19.859 -3.6 2.451 1 65.44 436 VAL A N 1
ATOM 3330 C CA . VAL A 1 436 ? 18.734 -4.031 3.266 1 65.44 436 VAL A CA 1
ATOM 3331 C C . VAL A 1 436 ? 18.719 -5.555 3.383 1 65.44 436 VAL A C 1
ATOM 3333 O O . VAL A 1 436 ? 17.703 -6.152 3.732 1 65.44 436 VAL A O 1
ATOM 3336 N N . ASP A 1 437 ? 19.922 -6.152 3.229 1 63.72 437 ASP A N 1
ATOM 3337 C CA . ASP A 1 437 ? 20.016 -7.609 3.191 1 63.72 437 ASP A CA 1
ATOM 3338 C C . ASP A 1 437 ? 20.031 -8.195 4.602 1 63.72 437 ASP A C 1
ATOM 3340 O O . ASP A 1 437 ? 20.781 -7.727 5.461 1 63.72 437 ASP A O 1
ATOM 3344 N N . VAL A 1 438 ? 19.078 -9.023 4.91 1 64 438 VAL A N 1
ATOM 3345 C CA . VAL A 1 438 ? 19.062 -9.742 6.176 1 64 438 VAL A CA 1
ATOM 3346 C C . VAL A 1 438 ? 19.469 -11.203 5.945 1 64 438 VAL A C 1
ATOM 3348 O O . VAL A 1 438 ? 18.859 -11.891 5.117 1 64 438 VAL A O 1
ATOM 3351 N N . TYR A 1 439 ? 20.625 -11.664 6.488 1 60.81 439 TYR A N 1
ATOM 3352 C CA . TYR A 1 439 ? 21.078 -13.047 6.355 1 60.81 439 TYR A CA 1
ATOM 3353 C C . TYR A 1 439 ? 21.469 -13.625 7.707 1 60.81 439 TYR A C 1
ATOM 3355 O O . TYR A 1 439 ? 21.547 -12.898 8.703 1 60.81 439 TYR A O 1
ATOM 3363 N N . ARG A 1 440 ? 21.484 -14.898 7.852 1 61.34 440 ARG A N 1
ATOM 3364 C CA . ARG A 1 440 ? 21.859 -15.57 9.086 1 61.34 440 ARG A CA 1
ATOM 3365 C C . ARG A 1 440 ? 23.328 -15.312 9.422 1 61.34 440 ARG A C 1
ATOM 3367 O O . ARG A 1 440 ? 24.219 -15.547 8.594 1 61.34 440 ARG A O 1
ATOM 3374 N N . PRO A 1 441 ? 23.5 -14.852 10.672 1 58.78 441 PRO A N 1
ATOM 3375 C CA . PRO A 1 441 ? 24.875 -14.531 11.023 1 58.78 441 PRO A CA 1
ATOM 3376 C C . PRO A 1 441 ? 25.75 -15.766 11.211 1 58.78 441 PRO A C 1
ATOM 3378 O O . PRO A 1 441 ? 25.297 -16.766 11.781 1 58.78 441 PRO A O 1
ATOM 3381 N N . THR A 1 442 ? 26.75 -15.953 10.562 1 59.03 442 THR A N 1
ATOM 3382 C CA . THR A 1 442 ? 27.719 -17.016 10.805 1 59.03 442 THR A CA 1
ATOM 3383 C C . THR A 1 442 ? 28.812 -16.547 11.75 1 59.03 442 THR A C 1
ATOM 3385 O O . THR A 1 442 ? 29.547 -17.359 12.312 1 59.03 442 THR A O 1
ATOM 3388 N N . GLY A 1 443 ? 29.016 -15.219 12.008 1 64.62 443 GLY A N 1
ATOM 3389 C CA . GLY A 1 443 ? 30.031 -14.617 12.867 1 64.62 443 GLY A CA 1
ATOM 3390 C C . GLY A 1 443 ? 29.578 -13.305 13.492 1 64.62 443 GLY A C 1
ATOM 3391 O O . GLY A 1 443 ? 28.469 -12.852 13.25 1 64.62 443 GLY A O 1
ATOM 3392 N N . PRO A 1 444 ? 30.391 -12.859 14.445 1 61.81 444 PRO A N 1
ATOM 3393 C CA . PRO A 1 444 ? 30.016 -11.641 15.172 1 61.81 444 PRO A CA 1
ATOM 3394 C C . PRO A 1 444 ? 29.703 -10.477 14.242 1 61.81 444 PRO A C 1
ATOM 3396 O O . PRO A 1 444 ? 28.766 -9.711 14.5 1 61.81 444 PRO A O 1
ATOM 3399 N N . ILE A 1 445 ? 30.547 -10.375 13.281 1 63.31 445 ILE A N 1
ATOM 3400 C CA . ILE A 1 445 ? 30.344 -9.305 12.312 1 63.31 445 ILE A CA 1
ATOM 3401 C C . ILE A 1 445 ? 29.031 -9.523 11.57 1 63.31 445 ILE A C 1
ATOM 3403 O O . ILE A 1 445 ? 28.297 -8.57 11.281 1 63.31 445 ILE A O 1
ATOM 3407 N N . ASP A 1 446 ? 28.641 -10.758 11.414 1 65.06 446 ASP A N 1
ATOM 3408 C CA . ASP A 1 446 ? 27.406 -11.117 10.719 1 65.06 446 ASP A CA 1
ATOM 3409 C C . ASP A 1 446 ? 26.188 -10.75 11.547 1 65.06 446 ASP A C 1
ATOM 3411 O O . ASP A 1 446 ? 25.141 -10.359 11 1 65.06 446 ASP A O 1
ATOM 3415 N N . VAL A 1 447 ? 26.516 -10.805 12.852 1 59.53 447 VAL A N 1
ATOM 3416 C CA . VAL A 1 447 ? 25.391 -10.469 13.742 1 59.53 447 VAL A CA 1
ATOM 3417 C C . VAL A 1 447 ? 25.062 -8.984 13.617 1 59.53 447 VAL A C 1
ATOM 3419 O O . VAL A 1 447 ? 23.891 -8.617 13.539 1 59.53 447 VAL A O 1
ATOM 3422 N N . VAL A 1 448 ? 26.141 -8.195 13.633 1 61.94 448 VAL A N 1
ATOM 3423 C CA . VAL A 1 448 ? 25.938 -6.754 13.516 1 61.94 448 VAL A CA 1
ATOM 3424 C C . VAL A 1 448 ? 25.266 -6.43 12.188 1 61.94 448 VAL A C 1
ATOM 3426 O O . VAL A 1 448 ? 24.312 -5.637 12.148 1 61.94 448 VAL A O 1
ATOM 3429 N N . GLN A 1 449 ? 25.688 -7.105 11.141 1 66.25 449 GLN A N 1
ATOM 3430 C CA . GLN A 1 449 ? 25.125 -6.859 9.812 1 66.25 449 GLN A CA 1
ATOM 3431 C C . GLN A 1 449 ? 23.672 -7.316 9.727 1 66.25 449 GLN A C 1
ATOM 3433 O O . GLN A 1 449 ? 22.859 -6.668 9.07 1 66.25 449 GLN A O 1
ATOM 3438 N N . THR A 1 450 ? 23.453 -8.344 10.438 1 68.31 450 THR A N 1
ATOM 3439 C CA . THR A 1 450 ? 22.094 -8.875 10.422 1 68.31 450 THR A CA 1
ATOM 3440 C C . THR A 1 450 ? 21.141 -7.957 11.188 1 68.31 450 THR A C 1
ATOM 3442 O O . THR A 1 450 ? 20.016 -7.723 10.758 1 68.31 450 THR A O 1
ATOM 3445 N N . VAL A 1 451 ? 21.688 -7.422 12.266 1 67 451 VAL A N 1
ATOM 3446 C CA . VAL A 1 451 ? 20.875 -6.512 13.062 1 67 451 VAL A CA 1
ATOM 3447 C C . VAL A 1 451 ? 20.609 -5.23 12.273 1 67 451 VAL A C 1
ATOM 3449 O O . VAL A 1 451 ? 19.484 -4.727 12.258 1 67 451 VAL A O 1
ATOM 3452 N N . PHE A 1 452 ? 21.688 -4.801 11.633 1 64.12 452 PHE A N 1
ATOM 3453 C CA . PHE A 1 452 ? 21.547 -3.611 10.805 1 64.12 452 PHE A CA 1
ATOM 3454 C C . PHE A 1 452 ? 20.578 -3.859 9.656 1 64.12 452 PHE A C 1
ATOM 3456 O O . PHE A 1 452 ? 19.734 -3.01 9.352 1 64.12 452 PHE A O 1
ATOM 3463 N N . GLY A 1 453 ? 20.719 -5 9.094 1 71.5 453 GLY A N 1
ATOM 3464 C CA . GLY A 1 453 ? 19.828 -5.355 8 1 71.5 453 GLY A CA 1
ATOM 3465 C C . GLY A 1 453 ? 18.375 -5.449 8.422 1 71.5 453 GLY A C 1
ATOM 3466 O O . GLY A 1 453 ? 17.484 -4.988 7.707 1 71.5 453 GLY A O 1
ATOM 3467 N N . ALA A 1 454 ? 18.172 -5.938 9.617 1 75.81 454 ALA A N 1
ATOM 3468 C CA . ALA A 1 454 ? 16.812 -6.086 10.141 1 75.81 454 ALA A CA 1
ATOM 3469 C C . ALA A 1 454 ? 16.203 -4.723 10.438 1 75.81 454 ALA A C 1
ATOM 3471 O O . ALA A 1 454 ? 15.016 -4.504 10.18 1 75.81 454 ALA A O 1
ATOM 3472 N N . ARG A 1 455 ? 17.016 -3.85 10.898 1 77.5 455 ARG A N 1
ATOM 3473 C CA . ARG A 1 455 ? 16.547 -2.502 11.195 1 77.5 455 ARG A CA 1
ATOM 3474 C C . ARG A 1 455 ? 16.188 -1.752 9.914 1 77.5 455 ARG A C 1
ATOM 3476 O O . ARG A 1 455 ? 15.141 -1.103 9.844 1 77.5 455 ARG A O 1
ATOM 3483 N N . GLU A 1 456 ? 17.031 -1.9 8.984 1 79.06 456 GLU A N 1
ATOM 3484 C CA . GLU A 1 456 ? 16.781 -1.232 7.707 1 79.06 456 GLU A CA 1
ATOM 3485 C C . GLU A 1 456 ? 15.562 -1.814 7 1 79.06 456 GLU A C 1
ATOM 3487 O O . GLU A 1 456 ? 14.805 -1.084 6.359 1 79.06 456 GLU A O 1
ATOM 3492 N N . LEU A 1 457 ? 15.43 -3.084 7.16 1 80.06 457 LEU A N 1
ATOM 3493 C CA . LEU A 1 457 ? 14.258 -3.727 6.574 1 80.06 457 LEU A CA 1
ATOM 3494 C C . LEU A 1 457 ? 12.984 -3.252 7.262 1 80.06 457 LEU A C 1
ATOM 3496 O O . LEU A 1 457 ? 11.977 -2.996 6.598 1 80.06 457 LEU A O 1
ATOM 3500 N N . GLY A 1 458 ? 13.062 -3.15 8.609 1 83.38 458 GLY A N 1
ATOM 3501 C CA . GLY A 1 458 ? 11.93 -2.611 9.344 1 83.38 458 GLY A CA 1
ATOM 3502 C C . GLY A 1 458 ? 11.547 -1.213 8.898 1 83.38 458 GLY A C 1
ATOM 3503 O O . GLY A 1 458 ? 10.359 -0.923 8.695 1 83.38 458 GLY A O 1
ATOM 3504 N N . ARG A 1 459 ? 12.516 -0.403 8.688 1 83.06 459 ARG A N 1
ATOM 3505 C CA . ARG A 1 459 ? 12.297 0.963 8.219 1 83.06 459 ARG A CA 1
ATOM 3506 C C . ARG A 1 459 ? 11.695 0.972 6.82 1 83.06 459 ARG A C 1
ATOM 3508 O O . ARG A 1 459 ? 10.781 1.748 6.539 1 83.06 459 ARG A O 1
ATOM 3515 N N . MET A 1 460 ? 12.172 0.187 6.031 1 83.88 460 MET A N 1
ATOM 3516 C CA . MET A 1 460 ? 11.68 0.104 4.66 1 83.88 460 MET A CA 1
ATOM 3517 C C . MET A 1 460 ? 10.234 -0.367 4.625 1 83.88 460 MET A C 1
ATOM 3519 O O . MET A 1 460 ? 9.43 0.138 3.838 1 83.88 460 MET A O 1
ATOM 3523 N N . LEU A 1 461 ? 9.938 -1.358 5.445 1 86.06 461 LEU A N 1
ATOM 3524 C CA . LEU A 1 461 ? 8.57 -1.861 5.5 1 86.06 461 LEU A CA 1
ATOM 3525 C C . LEU A 1 461 ? 7.605 -0.764 5.934 1 86.06 461 LEU A C 1
ATOM 3527 O O . LEU A 1 461 ? 6.512 -0.638 5.379 1 86.06 461 LEU A O 1
ATOM 3531 N N . VAL A 1 462 ? 8.023 0.028 6.875 1 86.81 462 VAL A N 1
ATOM 3532 C CA . VAL A 1 462 ? 7.199 1.146 7.328 1 86.81 462 VAL A CA 1
ATOM 3533 C C . VAL A 1 462 ? 7.023 2.152 6.195 1 86.81 462 VAL A C 1
ATOM 3535 O O . VAL A 1 462 ? 5.914 2.643 5.961 1 86.81 462 VAL A O 1
ATOM 3538 N N . ASP A 1 463 ? 8.086 2.369 5.473 1 86.5 463 ASP A N 1
ATOM 3539 C CA . ASP A 1 463 ? 8.047 3.301 4.352 1 86.5 463 ASP A CA 1
ATOM 3540 C C . ASP A 1 463 ? 7.102 2.799 3.258 1 86.5 463 ASP A C 1
ATOM 3542 O O . ASP A 1 463 ? 6.344 3.578 2.68 1 86.5 463 ASP A O 1
ATOM 3546 N N . CYS A 1 464 ? 7.164 1.563 3.02 1 87.81 464 CYS A N 1
ATOM 3547 C CA . CYS A 1 464 ? 6.324 0.976 1.982 1 87.81 464 CYS A CA 1
ATOM 3548 C C . CYS A 1 464 ? 4.852 1.014 2.385 1 87.81 464 CYS A C 1
ATOM 3550 O O . CYS A 1 464 ? 3.988 1.319 1.562 1 87.81 464 CYS A O 1
ATOM 3552 N N . CYS A 1 465 ? 4.578 0.759 3.609 1 89.12 465 CYS A N 1
ATOM 3553 C CA . CYS A 1 465 ? 3.205 0.734 4.102 1 89.12 465 CYS A CA 1
ATOM 3554 C C . CYS A 1 465 ? 2.617 2.139 4.145 1 89.12 465 CYS A C 1
ATOM 3556 O O . CYS A 1 465 ? 1.408 2.314 3.984 1 89.12 465 CYS A O 1
ATOM 3558 N N . THR A 1 466 ? 3.436 3.104 4.379 1 90.62 466 THR A N 1
ATOM 3559 C CA . THR A 1 466 ? 2.926 4.449 4.621 1 90.62 466 THR A CA 1
ATOM 3560 C C . THR A 1 466 ? 3.256 5.371 3.449 1 90.62 466 THR A C 1
ATOM 3562 O O . THR A 1 466 ? 3.248 6.594 3.594 1 90.62 466 THR A O 1
ATOM 3565 N N . GLU A 1 467 ? 3.525 4.809 2.371 1 89.69 467 GLU A N 1
ATOM 3566 C CA . GLU A 1 467 ? 3.877 5.605 1.198 1 89.69 467 GLU A CA 1
ATOM 3567 C C . GLU A 1 467 ? 2.699 6.457 0.732 1 89.69 467 GLU A C 1
ATOM 3569 O O . GLU A 1 467 ? 1.6 5.938 0.52 1 89.69 467 GLU A O 1
ATOM 3574 N N . SER A 1 468 ? 2.93 7.754 0.651 1 93.88 468 SER A N 1
ATOM 3575 C CA . SER A 1 468 ? 1.887 8.672 0.205 1 93.88 468 SER A CA 1
ATOM 3576 C C . SER A 1 468 ? 2.301 9.398 -1.067 1 93.88 468 SER A C 1
ATOM 3578 O O . SER A 1 468 ? 1.519 10.172 -1.633 1 93.88 468 SER A O 1
ATOM 3580 N N . GLU A 1 469 ? 3.492 9.164 -1.541 1 93.69 469 GLU A N 1
ATOM 3581 C CA . GLU A 1 469 ? 4.059 9.859 -2.691 1 93.69 469 GLU A CA 1
ATOM 3582 C C . GLU A 1 469 ? 4.418 8.883 -3.809 1 93.69 469 GLU A C 1
ATOM 3584 O O . GLU A 1 469 ? 3.887 7.77 -3.861 1 93.69 469 GLU A O 1
ATOM 3589 N N . ALA A 1 470 ? 5.188 9.273 -4.742 1 91.5 470 ALA A N 1
ATOM 3590 C CA . ALA A 1 470 ? 5.742 8.445 -5.812 1 91.5 470 ALA A CA 1
ATOM 3591 C C . ALA A 1 470 ? 4.633 7.754 -6.602 1 91.5 470 ALA A C 1
ATOM 3593 O O . ALA A 1 470 ? 3.721 8.406 -7.109 1 91.5 470 ALA A O 1
ATOM 3594 N N . ARG A 1 471 ? 4.633 6.422 -6.535 1 91.88 471 ARG A N 1
ATOM 3595 C CA . ARG A 1 471 ? 3.734 5.68 -7.414 1 91.88 471 ARG A CA 1
ATOM 3596 C C . ARG A 1 471 ? 2.277 5.898 -7.02 1 91.88 471 ARG A C 1
ATOM 3598 O O . ARG A 1 471 ? 1.387 5.879 -7.871 1 91.88 471 ARG A O 1
ATOM 3605 N N . MET A 1 472 ? 2.041 6.109 -5.734 1 94.31 472 MET A N 1
ATOM 3606 C CA . MET A 1 472 ? 0.689 6.402 -5.266 1 94.31 472 MET A CA 1
ATOM 3607 C C . MET A 1 472 ? 0.118 7.621 -5.98 1 94.31 472 MET A C 1
ATOM 3609 O O . MET A 1 472 ? -1.053 7.629 -6.363 1 94.31 472 MET A O 1
ATOM 3613 N N . VAL A 1 473 ? 0.931 8.633 -6.199 1 96.44 473 VAL A N 1
ATOM 3614 C CA . VAL A 1 473 ? 0.521 9.859 -6.871 1 96.44 473 VAL A CA 1
ATOM 3615 C C . VAL A 1 473 ? 0.294 9.586 -8.359 1 96.44 473 VAL A C 1
ATOM 3617 O O . VAL A 1 473 ? -0.649 10.109 -8.953 1 96.44 473 VAL A O 1
ATOM 3620 N N . ASP A 1 474 ? 1.121 8.711 -8.953 1 96.19 474 ASP A N 1
ATOM 3621 C CA . ASP A 1 474 ? 0.954 8.344 -10.352 1 96.19 474 ASP A CA 1
ATOM 3622 C C . ASP A 1 474 ? -0.375 7.625 -10.578 1 96.19 474 ASP A C 1
ATOM 3624 O O . ASP A 1 474 ? -1.062 7.875 -11.57 1 96.19 474 ASP A O 1
ATOM 3628 N N . ARG A 1 475 ? -0.71 6.684 -9.68 1 97.69 475 ARG A N 1
ATOM 3629 C CA . ARG A 1 475 ? -1.982 5.973 -9.742 1 97.69 475 ARG A CA 1
ATOM 3630 C C . ARG A 1 475 ? -3.156 6.945 -9.711 1 97.69 475 ARG A C 1
ATOM 3632 O O . ARG A 1 475 ? -4.062 6.859 -10.547 1 97.69 475 ARG A O 1
ATOM 3639 N N . ALA A 1 476 ? -3.082 7.879 -8.742 1 98.19 476 ALA A N 1
ATOM 3640 C CA . ALA A 1 476 ? -4.16 8.852 -8.578 1 98.19 476 ALA A CA 1
ATOM 3641 C C . ALA A 1 476 ? -4.289 9.742 -9.812 1 98.19 476 ALA A C 1
ATOM 3643 O O . ALA A 1 476 ? -5.395 9.992 -10.289 1 98.19 476 ALA A O 1
ATOM 3644 N N . ARG A 1 477 ? -3.184 10.195 -10.312 1 97.06 477 ARG A N 1
ATOM 3645 C CA . ARG A 1 477 ? -3.168 11.047 -11.492 1 97.06 477 ARG A CA 1
ATOM 3646 C C . ARG A 1 477 ? -3.756 10.328 -12.703 1 97.06 477 ARG A C 1
ATOM 3648 O O . ARG A 1 477 ? -4.598 10.883 -13.406 1 97.06 477 ARG A O 1
ATOM 3655 N N . ALA A 1 478 ? -3.283 9.117 -12.906 1 97.25 478 ALA A N 1
ATOM 3656 C CA . ALA A 1 478 ? -3.771 8.328 -14.039 1 97.25 478 ALA A CA 1
ATOM 3657 C C . ALA A 1 478 ? -5.277 8.094 -13.938 1 97.25 478 ALA A C 1
ATOM 3659 O O . ALA A 1 478 ? -6.008 8.281 -14.906 1 97.25 478 ALA A O 1
ATOM 3660 N N . TRP A 1 479 ? -5.734 7.68 -12.75 1 98.25 479 TRP A N 1
ATOM 3661 C CA . TRP A 1 479 ? -7.156 7.445 -12.508 1 98.25 479 TRP A CA 1
ATOM 3662 C C . TRP A 1 479 ? -7.973 8.695 -12.805 1 98.25 479 TRP A C 1
ATOM 3664 O O . TRP A 1 479 ? -8.914 8.656 -13.602 1 98.25 479 TRP A O 1
ATOM 3674 N N . CYS A 1 480 ? -7.562 9.828 -12.289 1 97.88 480 CYS A N 1
ATOM 3675 C CA . CYS A 1 480 ? -8.273 11.086 -12.469 1 97.88 480 CYS A CA 1
ATOM 3676 C C . CYS A 1 480 ? -8.289 11.508 -13.938 1 97.88 480 CYS A C 1
ATOM 3678 O O . CYS A 1 480 ? -9.328 11.891 -14.469 1 97.88 480 CYS A O 1
ATOM 3680 N N . GLU A 1 481 ? -7.168 11.367 -14.594 1 95.75 481 GLU A N 1
ATOM 3681 C CA . GLU A 1 481 ? -7.086 11.758 -16 1 95.75 481 GLU A CA 1
ATOM 3682 C C . GLU A 1 481 ? -7.98 10.883 -16.875 1 95.75 481 GLU A C 1
ATOM 3684 O O . GLU A 1 481 ? -8.625 11.375 -17.797 1 95.75 481 GLU A O 1
ATOM 3689 N N . MET A 1 482 ? -8.031 9.633 -16.547 1 95.81 482 MET A N 1
ATOM 3690 C CA . MET A 1 482 ? -8.812 8.703 -17.359 1 95.81 482 MET A CA 1
ATOM 3691 C C . MET A 1 482 ? -10.305 8.984 -17.219 1 95.81 482 MET A C 1
ATOM 3693 O O . MET A 1 482 ? -11.102 8.617 -18.094 1 95.81 482 MET A O 1
ATOM 3697 N N . ILE A 1 483 ? -10.711 9.617 -16.125 1 95.69 483 ILE A N 1
ATOM 3698 C CA . ILE A 1 483 ? -12.133 9.906 -15.93 1 95.69 483 ILE A CA 1
ATOM 3699 C C . ILE A 1 483 ? -12.383 11.398 -16.094 1 95.69 483 ILE A C 1
ATOM 3701 O O . ILE A 1 483 ? -13.406 11.922 -15.656 1 95.69 483 ILE A O 1
ATOM 3705 N N . SER A 1 484 ? -11.398 12.156 -16.562 1 94.31 484 SER A N 1
ATOM 3706 C CA . SER A 1 484 ? -11.484 13.578 -16.906 1 94.31 484 SER A CA 1
ATOM 3707 C C . SER A 1 484 ? -11.688 14.43 -15.656 1 94.31 484 SER A C 1
ATOM 3709 O O . SER A 1 484 ? -12.539 15.312 -15.641 1 94.31 484 SER A O 1
ATOM 3711 N N . VAL A 1 485 ? -11.055 14.086 -14.609 1 95.69 485 VAL A N 1
ATOM 3712 C CA . VAL A 1 485 ? -11.016 14.859 -13.375 1 95.69 485 VAL A CA 1
ATOM 3713 C C . VAL A 1 485 ? -9.711 15.641 -13.289 1 95.69 485 VAL A C 1
ATOM 3715 O O . VAL A 1 485 ? -8.641 15.109 -13.617 1 95.69 485 VAL A O 1
ATOM 3718 N N . ASP A 1 486 ? -9.82 16.953 -12.953 1 95.69 486 ASP A N 1
ATOM 3719 C CA . ASP A 1 486 ? -8.625 17.766 -12.758 1 95.69 486 ASP A CA 1
ATOM 3720 C C . ASP A 1 486 ? -7.922 17.406 -11.453 1 95.69 486 ASP A C 1
ATOM 3722 O O . ASP A 1 486 ? -8.445 17.656 -10.367 1 95.69 486 ASP A O 1
ATOM 3726 N N . TYR A 1 487 ? -6.77 16.797 -11.633 1 97.12 487 TYR A N 1
ATOM 3727 C CA . TYR A 1 487 ? -6.023 16.344 -10.461 1 97.12 487 TYR A CA 1
ATOM 3728 C C . TYR A 1 487 ? -4.848 17.266 -10.164 1 97.12 487 TYR A C 1
ATOM 3730 O O . TYR A 1 487 ? -4.039 17.547 -11.055 1 97.12 487 TYR A O 1
ATOM 3738 N N . HIS A 1 488 ? -4.754 17.719 -8.883 1 97.44 488 HIS A N 1
ATOM 3739 C CA . HIS A 1 488 ? -3.643 18.531 -8.422 1 97.44 488 HIS A CA 1
ATOM 3740 C C . HIS A 1 488 ? -2.984 17.938 -7.184 1 97.44 488 HIS A C 1
ATOM 3742 O O . HIS A 1 488 ? -3.658 17.656 -6.188 1 97.44 488 HIS A O 1
ATOM 3748 N N . ARG A 1 489 ? -1.685 17.688 -7.293 1 97.31 489 ARG A N 1
ATOM 3749 C CA . ARG A 1 489 ? -0.899 17.234 -6.148 1 97.31 489 ARG A CA 1
ATOM 3750 C C . ARG A 1 489 ? 0.084 18.312 -5.703 1 97.31 489 ARG A C 1
ATOM 3752 O O . ARG A 1 489 ? 0.899 18.781 -6.496 1 97.31 489 ARG A O 1
ATOM 3759 N N . LEU A 1 490 ? -0.051 18.797 -4.48 1 97.69 490 LEU A N 1
ATOM 3760 C CA . LEU A 1 490 ? 0.922 19.703 -3.893 1 97.69 490 LEU A CA 1
ATOM 3761 C C . LEU A 1 490 ? 1.634 19.047 -2.713 1 97.69 490 LEU A C 1
ATOM 3763 O O . LEU A 1 490 ? 0.997 18.688 -1.722 1 97.69 490 LEU A O 1
ATOM 3767 N N . SER A 1 491 ? 2.881 18.812 -2.76 1 97 491 SER A N 1
ATOM 3768 C CA . SER A 1 491 ? 3.734 18.234 -1.728 1 97 491 SER A CA 1
ATOM 3769 C C . SER A 1 491 ? 5.168 18.734 -1.854 1 97 491 SER A C 1
ATOM 3771 O O . SER A 1 491 ? 5.922 18.266 -2.713 1 97 491 SER A O 1
ATOM 3773 N N . PRO A 1 492 ? 5.59 19.641 -1.019 1 95.25 492 PRO A N 1
ATOM 3774 C CA . PRO A 1 492 ? 6.922 20.234 -1.157 1 95.25 492 PRO A CA 1
ATOM 3775 C C . PRO A 1 492 ? 8.047 19.234 -0.867 1 95.25 492 PRO A C 1
ATOM 3777 O O . PRO A 1 492 ? 7.883 18.344 -0.038 1 95.25 492 PRO A O 1
ATOM 3780 N N . GLN A 1 493 ? 9.148 19.406 -1.56 1 92.38 493 GLN A N 1
ATOM 3781 C CA . GLN A 1 493 ? 10.383 18.719 -1.207 1 92.38 493 GLN A CA 1
ATOM 3782 C C . GLN A 1 493 ? 11.062 19.391 -0.013 1 92.38 493 GLN A C 1
ATOM 3784 O O . GLN A 1 493 ? 11.438 20.562 -0.078 1 92.38 493 GLN A O 1
ATOM 3789 N N . LEU A 1 494 ? 11.219 18.641 1.058 1 92.75 494 LEU A N 1
ATOM 3790 C CA . LEU A 1 494 ? 11.836 19.188 2.262 1 92.75 494 LEU A CA 1
ATOM 3791 C C . LEU A 1 494 ? 13.352 18.984 2.234 1 92.75 494 LEU A C 1
ATOM 3793 O O . LEU A 1 494 ? 13.844 17.984 1.698 1 92.75 494 LEU A O 1
ATOM 3797 N N . MET A 1 495 ? 14.016 19.828 2.826 1 88.44 495 MET A N 1
ATOM 3798 C CA . MET A 1 495 ? 15.477 19.766 2.852 1 88.44 495 MET A CA 1
ATOM 3799 C C . MET A 1 495 ? 15.961 18.797 3.922 1 88.44 495 MET A C 1
ATOM 3801 O O . MET A 1 495 ? 17.062 18.25 3.818 1 88.44 495 MET A O 1
ATOM 3805 N N . SER A 1 496 ? 15.156 18.656 4.938 1 88.81 496 SER A N 1
ATOM 3806 C CA . SER A 1 496 ? 15.508 17.75 6.027 1 88.81 496 SER A CA 1
ATOM 3807 C C . SER A 1 496 ? 14.398 16.734 6.27 1 88.81 496 SER A C 1
ATOM 3809 O O . SER A 1 496 ? 13.25 16.953 5.891 1 88.81 496 SER A O 1
ATOM 3811 N N . ASP A 1 497 ? 14.898 15.641 6.82 1 88.38 497 ASP A N 1
ATOM 3812 C CA . ASP A 1 497 ? 13.922 14.633 7.219 1 88.38 497 ASP A CA 1
ATOM 3813 C C . ASP A 1 497 ? 13.297 14.969 8.57 1 88.38 497 ASP A C 1
ATOM 3815 O O . ASP A 1 497 ? 13.969 14.898 9.602 1 88.38 497 ASP A O 1
ATOM 3819 N N . VAL A 1 498 ? 12.055 15.391 8.578 1 92.94 498 VAL A N 1
ATOM 3820 C CA . VAL A 1 498 ? 11.352 15.773 9.797 1 92.94 498 VAL A CA 1
ATOM 3821 C C . VAL A 1 498 ? 10.508 14.602 10.297 1 92.94 498 VAL A C 1
ATOM 3823 O O . VAL A 1 498 ? 9.625 14.117 9.594 1 92.94 498 VAL A O 1
ATOM 3826 N N . MET A 1 499 ? 10.703 14.188 11.469 1 91.81 499 MET A N 1
ATOM 3827 C CA . MET A 1 499 ? 10 13.047 12.039 1 91.81 499 MET A CA 1
ATOM 3828 C C . MET A 1 499 ? 8.555 13.414 12.383 1 91.81 499 MET A C 1
ATOM 3830 O O . MET A 1 499 ? 8.234 14.586 12.555 1 91.81 499 MET A O 1
ATOM 3834 N N . LEU A 1 500 ? 7.793 12.414 12.594 1 91.5 500 LEU A N 1
ATOM 3835 C CA . LEU A 1 500 ? 6.367 12.57 12.867 1 91.5 500 LEU A CA 1
ATOM 3836 C C . LEU A 1 500 ? 6.145 13.32 14.18 1 91.5 500 LEU A C 1
ATOM 3838 O O . LEU A 1 500 ? 5.137 14.016 14.336 1 91.5 500 LEU A O 1
ATOM 3842 N N . ASP A 1 501 ? 7.113 13.156 15.125 1 92.31 501 ASP A N 1
ATOM 3843 C CA . ASP A 1 501 ? 6.949 13.711 16.469 1 92.31 501 ASP A CA 1
ATOM 3844 C C . ASP A 1 501 ? 7.984 14.797 16.75 1 92.31 501 ASP A C 1
ATOM 3846 O O . ASP A 1 501 ? 8.422 14.969 17.875 1 92.31 501 ASP A O 1
ATOM 3850 N N . GLU A 1 502 ? 8.359 15.477 15.672 1 92.38 502 GLU A N 1
ATOM 3851 C CA . GLU A 1 502 ? 9.336 16.547 15.852 1 92.38 502 GLU A CA 1
ATOM 3852 C C . GLU A 1 502 ? 8.766 17.672 16.719 1 92.38 502 GLU A C 1
ATOM 3854 O O . GLU A 1 502 ? 7.637 18.109 16.516 1 92.38 502 GLU A O 1
ATOM 3859 N N . VAL A 1 503 ? 9.625 18.125 17.75 1 90.75 503 VAL A N 1
ATOM 3860 C CA . VAL A 1 503 ? 9.125 19.141 18.656 1 90.75 503 VAL A CA 1
ATOM 3861 C C . VAL A 1 503 ? 10.008 20.375 18.594 1 90.75 503 VAL A C 1
ATOM 3863 O O . VAL A 1 503 ? 9.633 21.453 19.078 1 90.75 503 VAL A O 1
ATOM 3866 N N . GLN A 1 504 ? 11.133 20.266 17.969 1 90 504 GLN A N 1
ATOM 3867 C CA . GLN A 1 504 ? 12.039 21.406 17.891 1 90 504 GLN A CA 1
ATOM 3868 C C . GLN A 1 504 ? 11.492 22.5 16.984 1 90 504 GLN A C 1
ATOM 3870 O O . GLN A 1 504 ? 11.32 22.281 15.781 1 90 504 GLN A O 1
ATOM 3875 N N . ASP A 1 505 ? 11.367 23.672 17.516 1 89.31 505 ASP A N 1
ATOM 3876 C CA . ASP A 1 505 ? 10.758 24.781 16.781 1 89.31 505 ASP A CA 1
ATOM 3877 C C . ASP A 1 505 ? 11.594 25.156 15.57 1 89.31 505 ASP A C 1
ATOM 3879 O O . ASP A 1 505 ? 11.047 25.453 14.508 1 89.31 505 ASP A O 1
ATOM 3883 N N . THR A 1 506 ? 12.867 25.156 15.727 1 88.12 506 THR A N 1
ATOM 3884 C CA . THR A 1 506 ? 13.742 25.562 14.633 1 88.12 506 THR A CA 1
ATOM 3885 C C . THR A 1 506 ? 13.562 24.656 13.43 1 88.12 506 THR A C 1
ATOM 3887 O O . THR A 1 506 ? 13.508 25.109 12.289 1 88.12 506 THR A O 1
ATOM 3890 N N . MET A 1 507 ? 13.43 23.359 13.695 1 92 507 MET A N 1
ATOM 3891 C CA . MET A 1 507 ? 13.242 22.391 12.625 1 92 507 MET A CA 1
ATOM 3892 C C . MET A 1 507 ? 11.883 22.562 11.961 1 92 507 MET A C 1
ATOM 3894 O O . MET A 1 507 ? 11.766 22.484 10.734 1 92 507 MET A O 1
ATOM 3898 N N . LEU A 1 508 ? 10.906 22.797 12.758 1 93.69 508 LEU A N 1
ATOM 3899 C CA . LEU A 1 508 ? 9.562 22.969 12.234 1 93.69 508 LEU A CA 1
ATOM 3900 C C . LEU A 1 508 ? 9.469 24.25 11.406 1 93.69 508 LEU A C 1
ATOM 3902 O O . LEU A 1 508 ? 8.812 24.266 10.359 1 93.69 508 LEU A O 1
ATOM 3906 N N . ILE A 1 509 ? 10.125 25.281 11.875 1 90.88 509 ILE A N 1
ATOM 3907 C CA . ILE A 1 509 ? 10.125 26.547 11.141 1 90.88 509 ILE A CA 1
ATOM 3908 C C . ILE A 1 509 ? 10.859 26.375 9.812 1 90.88 509 ILE A C 1
ATOM 3910 O O . ILE A 1 509 ? 10.438 26.906 8.789 1 90.88 509 ILE A O 1
ATOM 3914 N N . ASP A 1 510 ? 11.969 25.641 9.828 1 90.81 510 ASP A N 1
ATOM 3915 C CA . ASP A 1 510 ? 12.695 25.375 8.594 1 90.81 510 ASP A CA 1
ATOM 3916 C C . ASP A 1 510 ? 11.828 24.594 7.605 1 90.81 510 ASP A C 1
ATOM 3918 O O . ASP A 1 510 ? 11.852 24.859 6.402 1 90.81 510 ASP A O 1
ATOM 3922 N N . MET A 1 511 ? 11.117 23.641 8.109 1 94.62 511 MET A N 1
ATOM 3923 C CA . MET A 1 511 ? 10.188 22.875 7.285 1 94.62 511 MET A CA 1
ATOM 3924 C C . MET A 1 511 ? 9.141 23.781 6.656 1 94.62 511 MET A C 1
ATOM 3926 O O . MET A 1 511 ? 8.852 23.688 5.461 1 94.62 511 MET A O 1
ATOM 3930 N N . LEU A 1 512 ? 8.594 24.656 7.441 1 93.25 512 LEU A N 1
ATOM 3931 C CA . LEU A 1 512 ? 7.574 25.578 6.949 1 93.25 512 LEU A CA 1
ATOM 3932 C C . LEU A 1 512 ? 8.172 26.578 5.965 1 93.25 512 LEU A C 1
ATOM 3934 O O . LEU A 1 512 ? 7.496 27.016 5.023 1 93.25 512 LEU A O 1
ATOM 3938 N N . TRP A 1 513 ? 9.422 26.891 6.219 1 88.69 513 TRP A N 1
ATOM 3939 C CA . TRP A 1 513 ? 10.102 27.766 5.277 1 88.69 513 TRP A CA 1
ATOM 3940 C C . TRP A 1 513 ? 10.273 27.094 3.922 1 88.69 513 TRP A C 1
ATOM 3942 O O . TRP A 1 513 ? 10.031 27.703 2.879 1 88.69 513 TRP A O 1
ATOM 3952 N N . ASP A 1 514 ? 10.719 25.859 3.9 1 90.25 514 ASP A N 1
ATOM 3953 C CA . ASP A 1 514 ? 10.789 25.078 2.664 1 90.25 514 ASP A CA 1
ATOM 3954 C C . ASP A 1 514 ? 9.438 25.078 1.945 1 90.25 514 ASP A C 1
ATOM 3956 O O . ASP A 1 514 ? 9.383 25.156 0.716 1 90.25 514 ASP A O 1
ATOM 3960 N N . THR A 1 515 ? 8.375 24.953 2.713 1 93.81 515 THR A N 1
ATOM 3961 C CA . THR A 1 515 ? 7.027 24.938 2.162 1 93.81 515 THR A CA 1
ATOM 3962 C C . THR A 1 515 ? 6.68 26.281 1.534 1 93.81 515 THR A C 1
ATOM 3964 O O . THR A 1 515 ? 6.055 26.344 0.474 1 93.81 515 THR A O 1
ATOM 3967 N N . GLU A 1 516 ? 7.113 27.359 2.182 1 88.69 516 GLU A N 1
ATOM 3968 C CA . GLU A 1 516 ? 6.879 28.688 1.642 1 88.69 516 GLU A CA 1
ATOM 3969 C C . GLU A 1 516 ? 7.594 28.875 0.305 1 88.69 516 GLU A C 1
ATOM 3971 O O . GLU A 1 516 ? 7.055 29.516 -0.607 1 88.69 516 GLU A O 1
ATOM 3976 N N . ILE A 1 517 ? 8.805 28.391 0.194 1 85.5 517 ILE A N 1
ATOM 3977 C CA . ILE A 1 517 ? 9.562 28.453 -1.052 1 85.5 517 ILE A CA 1
ATOM 3978 C C . ILE A 1 517 ? 8.82 27.672 -2.145 1 85.5 517 ILE A C 1
ATOM 3980 O O . ILE A 1 517 ? 8.695 28.156 -3.273 1 85.5 517 ILE A O 1
ATOM 3984 N N . TYR A 1 518 ? 8.367 26.578 -1.796 1 92.19 518 TYR A N 1
ATOM 3985 C CA . TYR A 1 518 ? 7.598 25.75 -2.725 1 92.19 518 TYR A CA 1
ATOM 3986 C C . TYR A 1 518 ? 6.355 26.5 -3.207 1 92.19 518 TYR A C 1
ATOM 3988 O O . TYR A 1 518 ? 6.047 26.484 -4.402 1 92.19 518 TYR A O 1
ATOM 3996 N N . ILE A 1 519 ? 5.578 27.078 -2.283 1 91 519 ILE A N 1
ATOM 3997 C CA . ILE A 1 519 ? 4.363 27.828 -2.604 1 91 519 ILE A CA 1
ATOM 3998 C C . ILE A 1 519 ? 4.691 28.953 -3.58 1 91 519 ILE A C 1
ATOM 4000 O O . ILE A 1 519 ? 3.947 29.188 -4.535 1 91 519 ILE A O 1
ATOM 4004 N N . HIS A 1 520 ? 5.781 29.578 -3.363 1 84.56 520 HIS A N 1
ATOM 4005 C CA . HIS A 1 520 ? 6.215 30.641 -4.258 1 84.56 520 HIS A CA 1
ATOM 4006 C C . HIS A 1 520 ? 6.469 30.109 -5.664 1 84.56 520 HIS A C 1
ATOM 4008 O O . HIS A 1 520 ? 6.055 30.734 -6.648 1 84.56 520 HIS A O 1
ATOM 4014 N N . LYS A 1 521 ? 7.121 28.969 -5.738 1 86.62 521 LYS A N 1
ATOM 4015 C CA . LYS A 1 521 ? 7.426 28.359 -7.031 1 86.62 521 LYS A CA 1
ATOM 4016 C C . LYS A 1 521 ? 6.156 27.906 -7.738 1 86.62 521 LYS A C 1
ATOM 4018 O O . LYS A 1 521 ? 6.082 27.922 -8.969 1 86.62 521 LYS A O 1
ATOM 4023 N N . GLN A 1 522 ? 5.16 27.578 -6.898 1 91.75 522 GLN A N 1
ATOM 4024 C CA . GLN A 1 522 ? 3.92 27.047 -7.453 1 91.75 522 GLN A CA 1
ATOM 4025 C C . GLN A 1 522 ? 2.832 28.109 -7.512 1 91.75 522 GLN A C 1
ATOM 4027 O O . GLN A 1 522 ? 1.646 27.797 -7.609 1 91.75 522 GLN A O 1
ATOM 4032 N N . LYS A 1 523 ? 3.178 29.312 -7.48 1 88.12 523 LYS A N 1
ATOM 4033 C CA . LYS A 1 523 ? 2.219 30.406 -7.359 1 88.12 523 LYS A CA 1
ATOM 4034 C C . LYS A 1 523 ? 1.201 30.375 -8.5 1 88.12 523 LYS A C 1
ATOM 4036 O O . LYS A 1 523 ? -0.005 30.484 -8.258 1 88.12 523 LYS A O 1
ATOM 4041 N N . ASN A 1 524 ? 1.652 30.203 -9.695 1 89.88 524 ASN A N 1
ATOM 4042 C CA . ASN A 1 524 ? 0.763 30.188 -10.852 1 89.88 524 ASN A CA 1
ATOM 4043 C C . ASN A 1 524 ? -0.153 28.969 -10.836 1 89.88 524 ASN A C 1
ATOM 4045 O O . ASN A 1 524 ? -1.333 29.078 -11.18 1 89.88 524 ASN A O 1
ATOM 4049 N N . ASN A 1 525 ? 0.415 27.891 -10.469 1 93.19 525 ASN A N 1
ATOM 4050 C CA . ASN A 1 525 ? -0.375 26.672 -10.367 1 93.19 525 ASN A CA 1
ATOM 4051 C C . ASN A 1 525 ? -1.471 26.812 -9.312 1 93.19 525 ASN A C 1
ATOM 4053 O O . ASN A 1 525 ? -2.598 26.344 -9.523 1 93.19 525 ASN A O 1
ATOM 4057 N N . ILE A 1 526 ? -1.19 27.406 -8.211 1 94.81 526 ILE A N 1
ATOM 4058 C CA . ILE A 1 526 ? -2.131 27.562 -7.109 1 94.81 526 ILE A CA 1
ATOM 4059 C C . ILE A 1 526 ? -3.24 28.531 -7.52 1 94.81 526 ILE A C 1
ATOM 4061 O O . ILE A 1 526 ? -4.41 28.312 -7.203 1 94.81 526 ILE A O 1
ATOM 4065 N N . LYS A 1 527 ? -2.883 29.562 -8.242 1 92.12 527 LYS A N 1
ATOM 4066 C CA . LYS A 1 527 ? -3.881 30.5 -8.742 1 92.12 527 LYS A CA 1
ATOM 4067 C C . LYS A 1 527 ? -4.852 29.828 -9.695 1 92.12 527 LYS A C 1
ATOM 4069 O O . LYS A 1 527 ? -6.066 30.016 -9.602 1 92.12 527 LYS A O 1
ATOM 4074 N N . ARG A 1 528 ? -4.297 29.062 -10.562 1 92.62 528 ARG A N 1
ATOM 4075 C CA . ARG A 1 528 ? -5.133 28.328 -11.516 1 92.62 528 ARG A CA 1
ATOM 4076 C C . ARG A 1 528 ? -6.047 27.344 -10.789 1 92.62 528 ARG A C 1
ATOM 4078 O O . ARG A 1 528 ? -7.215 27.188 -11.164 1 92.62 528 ARG A O 1
ATOM 4085 N N . LEU A 1 529 ? -5.492 26.703 -9.859 1 95.12 529 LEU A N 1
ATOM 4086 C CA . LEU A 1 529 ? -6.266 25.781 -9.047 1 95.12 529 LEU A CA 1
ATOM 4087 C C . LEU A 1 529 ? -7.426 26.484 -8.359 1 95.12 529 LEU A C 1
ATOM 4089 O O . LEU A 1 529 ? -8.555 26 -8.367 1 95.12 529 LEU A O 1
ATOM 4093 N N . ALA A 1 530 ? -7.156 27.641 -7.742 1 93.75 530 ALA A N 1
ATOM 4094 C CA . ALA A 1 530 ? -8.18 28.406 -7.055 1 93.75 530 ALA A CA 1
ATOM 4095 C C . ALA A 1 530 ? -9.297 28.812 -8.008 1 93.75 530 ALA A C 1
ATOM 4097 O O . ALA A 1 530 ? -10.477 28.75 -7.66 1 93.75 530 ALA A O 1
ATOM 4098 N N . GLU A 1 531 ? -8.906 29.188 -9.203 1 90.94 531 GLU A N 1
ATOM 4099 C CA . GLU A 1 531 ? -9.891 29.547 -10.219 1 90.94 531 GLU A CA 1
ATOM 4100 C C . GLU A 1 531 ? -10.766 28.359 -10.594 1 90.94 531 GLU A C 1
ATOM 4102 O O . GLU A 1 531 ? -11.984 28.516 -10.742 1 90.94 531 GLU A O 1
ATOM 4107 N N . SER A 1 532 ? -10.133 27.266 -10.734 1 91.56 532 SER A N 1
ATOM 4108 C CA . SER A 1 532 ? -10.859 26.047 -11.078 1 91.56 532 SER A CA 1
ATOM 4109 C C . SER A 1 532 ? -11.828 25.656 -9.969 1 91.56 532 SER A C 1
ATOM 4111 O O . SER A 1 532 ? -12.938 25.188 -10.242 1 91.56 532 SER A O 1
ATOM 4113 N N . LEU A 1 533 ? -11.406 25.797 -8.75 1 93.56 533 LEU A N 1
ATOM 4114 C CA . LEU A 1 533 ? -12.234 25.438 -7.602 1 93.56 533 LEU A CA 1
ATOM 4115 C C . LEU A 1 533 ? -13.469 26.328 -7.527 1 93.56 533 LEU A C 1
ATOM 4117 O O . LEU A 1 533 ? -14.539 25.891 -7.117 1 93.56 533 LEU A O 1
ATOM 4121 N N . LEU A 1 534 ? -13.32 27.562 -7.961 1 91.44 534 LEU A N 1
ATOM 4122 C CA . LEU A 1 534 ? -14.414 28.531 -7.875 1 91.44 534 LEU A CA 1
ATOM 4123 C C . LEU A 1 534 ? -15.375 28.359 -9.039 1 91.44 534 LEU A C 1
ATOM 4125 O O . LEU A 1 534 ? -16.5 28.875 -9 1 91.44 534 LEU A O 1
ATOM 4129 N N . ARG A 1 535 ? -14.969 27.641 -10.047 1 86.81 535 ARG A N 1
ATOM 4130 C CA . ARG A 1 535 ? -15.781 27.453 -11.242 1 86.81 535 ARG A CA 1
ATOM 4131 C C . ARG A 1 535 ? -16.891 26.438 -11 1 86.81 535 ARG A C 1
ATOM 4133 O O . ARG A 1 535 ? -17.922 26.469 -11.664 1 86.81 535 ARG A O 1
ATOM 4140 N N . TYR A 1 536 ? -16.688 25.609 -10.117 1 83.5 536 TYR A N 1
ATOM 4141 C CA . TYR A 1 536 ? -17.641 24.531 -9.922 1 83.5 536 TYR A CA 1
ATOM 4142 C C . TYR A 1 536 ? -18.594 24.844 -8.766 1 83.5 536 TYR A C 1
ATOM 4144 O O . TYR A 1 536 ? -18.203 25.516 -7.809 1 83.5 536 TYR A O 1
ATOM 4152 N N . SER A 1 537 ? -19.875 24.516 -8.938 1 74.19 537 SER A N 1
ATOM 4153 C CA . SER A 1 537 ? -20.875 24.641 -7.875 1 74.19 537 SER A CA 1
ATOM 4154 C C . SER A 1 537 ? -21.078 23.312 -7.168 1 74.19 537 SER A C 1
ATOM 4156 O O . SER A 1 537 ? -20.922 22.25 -7.77 1 74.19 537 SER A O 1
ATOM 4158 N N . PRO A 1 538 ? -21.328 23.453 -5.828 1 68.31 538 PRO A N 1
ATOM 4159 C CA . PRO A 1 538 ? -21.609 22.219 -5.105 1 68.31 538 PRO A CA 1
ATOM 4160 C C . PRO A 1 538 ? -22.781 21.438 -5.688 1 68.31 538 PRO A C 1
ATOM 4162 O O . PRO A 1 538 ? -23.703 22.047 -6.242 1 68.31 538 PRO A O 1
ATOM 4165 N N . PRO A 1 539 ? -22.641 20.078 -5.727 1 63.38 539 PRO A N 1
ATOM 4166 C CA . PRO A 1 539 ? -23.812 19.328 -6.188 1 63.38 539 PRO A CA 1
ATOM 4167 C C . PRO A 1 539 ? -25.016 19.5 -5.277 1 63.38 539 PRO A C 1
ATOM 4169 O O . PRO A 1 539 ? -24.875 19.828 -4.094 1 63.38 539 PRO A O 1
ATOM 4172 N N . MET B 1 1 ? 29.453 -47.406 3.828 1 38.78 1 MET B N 1
ATOM 4173 C CA . MET B 1 1 ? 29.047 -48.812 3.73 1 38.78 1 MET B CA 1
ATOM 4174 C C . MET B 1 1 ? 28.688 -49.188 2.291 1 38.78 1 MET B C 1
ATOM 4176 O O . MET B 1 1 ? 29.125 -50.219 1.783 1 38.78 1 MET B O 1
ATOM 4180 N N . ALA B 1 2 ? 27.922 -48.188 1.668 1 43.84 2 ALA B N 1
ATOM 4181 C CA . ALA B 1 2 ? 27.5 -48.5 0.303 1 43.84 2 ALA B CA 1
ATOM 4182 C C . ALA B 1 2 ? 28.719 -48.594 -0.625 1 43.84 2 ALA B C 1
ATOM 4184 O O . ALA B 1 2 ? 28.797 -49.469 -1.479 1 43.84 2 ALA B O 1
ATOM 4185 N N . ARG B 1 3 ? 29.703 -47.688 -0.41 1 47.41 3 ARG B N 1
ATOM 4186 C CA . ARG B 1 3 ? 30.938 -47.75 -1.188 1 47.41 3 ARG B CA 1
ATOM 4187 C C . ARG B 1 3 ? 31.656 -49.062 -0.958 1 47.41 3 ARG B C 1
ATOM 4189 O O . ARG B 1 3 ? 32.25 -49.625 -1.885 1 47.41 3 ARG B O 1
ATOM 4196 N N . GLY B 1 4 ? 31.578 -49.406 0.279 1 44.09 4 GLY B N 1
ATOM 4197 C CA . GLY B 1 4 ? 32.25 -50.625 0.636 1 44.09 4 GLY B CA 1
ATOM 4198 C C . GLY B 1 4 ? 31.688 -51.844 -0.045 1 44.09 4 GLY B C 1
ATOM 4199 O O . GLY B 1 4 ? 32.438 -52.75 -0.483 1 44.09 4 GLY B O 1
ATOM 4200 N N . LEU B 1 5 ? 30.344 -51.844 -0.017 1 42.47 5 LEU B N 1
ATOM 4201 C CA . LEU B 1 5 ? 29.766 -53 -0.638 1 42.47 5 LEU B CA 1
ATOM 4202 C C . LEU B 1 5 ? 30.062 -53.031 -2.133 1 42.47 5 LEU B C 1
ATOM 4204 O O . LEU B 1 5 ? 30.219 -54.125 -2.717 1 42.47 5 LEU B O 1
ATOM 4208 N N . ILE B 1 6 ? 30.203 -51.844 -2.719 1 44.94 6 ILE B N 1
ATOM 4209 C CA . ILE B 1 6 ? 30.547 -51.781 -4.137 1 44.94 6 ILE B CA 1
ATOM 4210 C C . ILE B 1 6 ? 32 -52.156 -4.336 1 44.94 6 ILE B C 1
ATOM 4212 O O . ILE B 1 6 ? 32.375 -52.844 -5.293 1 44.94 6 ILE B O 1
ATOM 4216 N N . SER B 1 7 ? 32.875 -51.719 -3.484 1 42.84 7 SER B N 1
ATOM 4217 C CA . SER B 1 7 ? 34.281 -52.094 -3.609 1 42.84 7 SER B CA 1
ATOM 4218 C C . SER B 1 7 ? 34.469 -53.594 -3.451 1 42.84 7 SER B C 1
ATOM 4220 O O . SER B 1 7 ? 35.531 -54.125 -3.818 1 42.84 7 SER B O 1
ATOM 4222 N N . LEU B 1 8 ? 33.688 -54.156 -2.562 1 41.25 8 LEU B N 1
ATOM 4223 C CA . LEU B 1 8 ? 33.969 -55.562 -2.295 1 41.25 8 LEU B CA 1
ATOM 4224 C C . LEU B 1 8 ? 33.5 -56.438 -3.441 1 41.25 8 LEU B C 1
ATOM 4226 O O . LEU B 1 8 ? 33.438 -57.656 -3.305 1 41.25 8 LEU B O 1
ATOM 4230 N N . GLY B 1 9 ? 33.375 -56.062 -4.707 1 41.09 9 GLY B N 1
ATOM 4231 C CA . GLY B 1 9 ? 33.125 -56.875 -5.895 1 41.09 9 GLY B CA 1
ATOM 4232 C C . GLY B 1 9 ? 31.672 -57.281 -6.066 1 41.09 9 GLY B C 1
ATOM 4233 O O . GLY B 1 9 ? 31.375 -58.312 -6.676 1 41.09 9 GLY B O 1
ATOM 4234 N N . ALA B 1 10 ? 30.828 -56.938 -5.195 1 44.47 10 ALA B N 1
ATOM 4235 C CA . ALA B 1 10 ? 29.453 -57.375 -5.434 1 44.47 10 ALA B CA 1
ATOM 4236 C C . ALA B 1 10 ? 28.984 -56.969 -6.828 1 44.47 10 ALA B C 1
ATOM 4238 O O . ALA B 1 10 ? 29.156 -55.812 -7.227 1 44.47 10 ALA B O 1
ATOM 4239 N N . ARG B 1 11 ? 28.844 -57.875 -7.797 1 49.22 11 ARG B N 1
ATOM 4240 C CA . ARG B 1 11 ? 28.453 -57.781 -9.203 1 49.22 11 ARG B CA 1
ATOM 4241 C C . ARG B 1 11 ? 27.25 -56.875 -9.375 1 49.22 11 ARG B C 1
ATOM 4243 O O . ARG B 1 11 ? 26.203 -57.094 -8.758 1 49.22 11 ARG B O 1
ATOM 4250 N N . ARG B 1 12 ? 27.422 -55.625 -9.625 1 54.81 12 ARG B N 1
ATOM 4251 C CA . ARG B 1 12 ? 26.453 -54.594 -9.977 1 54.81 12 ARG B CA 1
ATOM 4252 C C . ARG B 1 12 ? 25.453 -55.125 -11.008 1 54.81 12 ARG B C 1
ATOM 4254 O O . ARG B 1 12 ? 24.406 -54.5 -11.242 1 54.81 12 ARG B O 1
ATOM 4261 N N . ASP B 1 13 ? 25.828 -56.312 -11.641 1 55.34 13 ASP B N 1
ATOM 4262 C CA . ASP B 1 13 ? 25.078 -56.844 -12.781 1 55.34 13 ASP B CA 1
ATOM 4263 C C . ASP B 1 13 ? 24.406 -58.156 -12.445 1 55.34 13 ASP B C 1
ATOM 4265 O O . ASP B 1 13 ? 24.188 -59 -13.328 1 55.34 13 ASP B O 1
ATOM 4269 N N . VAL B 1 14 ? 24.344 -58.438 -11.148 1 60.91 14 VAL B N 1
ATOM 4270 C CA . VAL B 1 14 ? 23.688 -59.688 -10.875 1 60.91 14 VAL B CA 1
ATOM 4271 C C . VAL B 1 14 ? 22.234 -59.438 -10.445 1 60.91 14 VAL B C 1
ATOM 4273 O O . VAL B 1 14 ? 21.984 -58.656 -9.531 1 60.91 14 VAL B O 1
ATOM 4276 N N . CYS B 1 15 ? 21.312 -59.875 -11.188 1 62.44 15 CYS B N 1
ATOM 4277 C CA . CYS B 1 15 ? 19.891 -59.812 -10.922 1 62.44 15 CYS B CA 1
ATOM 4278 C C . CYS B 1 15 ? 19.469 -60.906 -9.945 1 62.44 15 CYS B C 1
ATOM 4280 O O . CYS B 1 15 ? 19.656 -62.094 -10.227 1 62.44 15 CYS B O 1
ATOM 4282 N N . GLY B 1 16 ? 19.156 -60.625 -8.688 1 64.5 16 GLY B N 1
ATOM 4283 C CA . GLY B 1 16 ? 18.641 -61.594 -7.742 1 64.5 16 GLY B CA 1
ATOM 4284 C C . GLY B 1 16 ? 17.156 -61.812 -7.879 1 64.5 16 GLY B C 1
ATOM 4285 O O . GLY B 1 16 ? 16.531 -61.37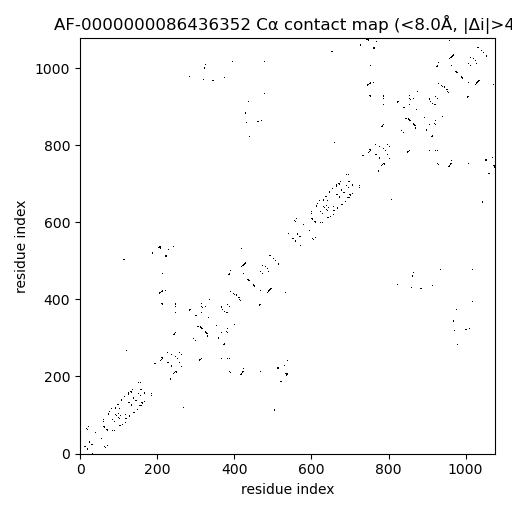5 -8.852 1 64.5 16 GLY B O 1
ATOM 4286 N N . SER B 1 17 ? 16.578 -62.531 -6.949 1 69.62 17 SER B N 1
ATOM 4287 C CA . SER B 1 17 ? 15.164 -62.875 -6.961 1 69.62 17 SER B CA 1
ATOM 4288 C C . SER B 1 17 ? 14.297 -61.625 -6.816 1 69.62 17 SER B C 1
ATOM 4290 O O . SER B 1 17 ? 13.195 -61.562 -7.363 1 69.62 17 SER B O 1
ATOM 4292 N N . LEU B 1 18 ? 14.898 -60.625 -6.227 1 73.75 18 LEU B N 1
ATOM 4293 C CA . LEU B 1 18 ? 14.117 -59.406 -5.973 1 73.75 18 LEU B CA 1
ATOM 4294 C C . LEU B 1 18 ? 14.359 -58.375 -7.059 1 73.75 18 LEU B C 1
ATOM 4296 O O . LEU B 1 18 ? 13.57 -57.438 -7.211 1 73.75 18 LEU B O 1
ATOM 4300 N N . GLY B 1 19 ? 15.414 -58.625 -7.816 1 74.12 19 GLY B N 1
ATOM 4301 C CA . GLY B 1 19 ? 15.719 -57.688 -8.891 1 74.12 19 GLY B CA 1
ATOM 4302 C C . GLY B 1 19 ? 17.172 -57.25 -8.906 1 74.12 19 GLY B C 1
ATOM 4303 O O . GLY B 1 19 ? 18.031 -57.906 -8.328 1 74.12 19 GLY B O 1
ATOM 4304 N N . TRP B 1 20 ? 17.391 -56.25 -9.609 1 78.94 20 TRP B N 1
ATOM 4305 C CA . TRP B 1 20 ? 18.734 -55.688 -9.742 1 78.94 20 TRP B CA 1
ATOM 4306 C C . TRP B 1 20 ? 19.094 -54.844 -8.531 1 78.94 20 TRP B C 1
ATOM 4308 O O . TRP B 1 20 ? 18.219 -54.469 -7.754 1 78.94 20 TRP B O 1
ATOM 4318 N N . PRO B 1 21 ? 20.297 -54.594 -8.281 1 77.44 21 PRO B N 1
ATOM 4319 C CA . PRO B 1 21 ? 20.734 -53.812 -7.121 1 77.44 21 PRO B CA 1
ATOM 4320 C C . PRO B 1 21 ? 20 -52.469 -7.004 1 77.44 21 PRO B C 1
ATOM 4322 O O . PRO B 1 21 ? 19.719 -52 -5.891 1 77.44 21 PRO B O 1
ATOM 4325 N N . ILE B 1 22 ? 19.656 -51.875 -8.109 1 83.5 22 ILE B N 1
ATOM 4326 C CA . ILE B 1 22 ? 18.953 -50.594 -8.07 1 83.5 22 ILE B CA 1
ATOM 4327 C C . ILE B 1 22 ? 17.547 -50.812 -7.473 1 83.5 22 ILE B C 1
ATOM 4329 O O . ILE B 1 22 ? 17.078 -49.969 -6.703 1 83.5 22 ILE B O 1
ATOM 4333 N N . HIS B 1 23 ? 16.938 -51.906 -7.75 1 86.19 23 HIS B N 1
ATOM 4334 C CA . HIS B 1 23 ? 15.633 -52.219 -7.164 1 86.19 23 HIS B CA 1
ATOM 4335 C C . HIS B 1 23 ? 15.742 -52.406 -5.656 1 86.19 23 HIS B C 1
ATOM 4337 O O . HIS B 1 23 ? 14.906 -51.875 -4.902 1 86.19 23 HIS B O 1
ATOM 4343 N N . ILE B 1 24 ? 16.734 -53.094 -5.285 1 81 24 ILE B N 1
ATOM 4344 C CA . ILE B 1 24 ? 16.953 -53.406 -3.877 1 81 24 ILE B CA 1
ATOM 4345 C C . ILE B 1 24 ? 17.25 -52.125 -3.113 1 81 24 ILE B C 1
ATOM 4347 O O . ILE B 1 24 ? 16.766 -51.906 -2 1 81 24 ILE B O 1
ATOM 4351 N N . SER B 1 25 ? 18.031 -51.312 -3.723 1 84 25 SER B N 1
ATOM 4352 C CA . SER B 1 25 ? 18.359 -50.062 -3.096 1 84 25 SER B CA 1
ATOM 4353 C C . SER B 1 25 ? 17.109 -49.219 -2.867 1 84 25 SER B C 1
ATOM 4355 O O . SER B 1 25 ? 16.984 -48.531 -1.837 1 84 25 SER B O 1
ATOM 4357 N N . LEU B 1 26 ? 16.234 -49.219 -3.762 1 86.12 26 LEU B N 1
ATOM 4358 C CA . LEU B 1 26 ? 15 -48.469 -3.664 1 86.12 26 LEU B CA 1
ATOM 4359 C C . LEU B 1 26 ? 14.031 -49.094 -2.666 1 86.12 26 LEU B C 1
ATOM 4361 O O . LEU B 1 26 ? 13.359 -48.375 -1.908 1 86.12 26 LEU B O 1
ATOM 4365 N N . LYS B 1 27 ? 14.008 -50.406 -2.668 1 84.31 27 LYS B N 1
ATOM 4366 C CA . LYS B 1 27 ? 13.156 -51.125 -1.733 1 84.31 27 LYS B CA 1
ATOM 4367 C C . LYS B 1 27 ? 13.5 -50.781 -0.289 1 84.31 27 LYS B C 1
ATOM 4369 O O . LYS B 1 27 ? 12.609 -50.656 0.554 1 84.31 27 LYS B O 1
ATOM 4374 N N . TYR B 1 28 ? 14.758 -50.594 -0.072 1 81.5 28 TYR B N 1
ATOM 4375 C CA . TYR B 1 28 ? 15.203 -50.344 1.297 1 81.5 28 TYR B CA 1
ATOM 4376 C C . TYR B 1 28 ? 15.523 -48.875 1.517 1 81.5 28 TYR B C 1
ATOM 4378 O O . TYR B 1 28 ? 16.156 -48.5 2.506 1 81.5 28 TYR B O 1
ATOM 4386 N N . GLU B 1 29 ? 15.164 -48.031 0.609 1 82.94 29 GLU B N 1
ATOM 4387 C CA . GLU B 1 29 ? 15.234 -46.562 0.686 1 82.94 29 GLU B CA 1
ATOM 4388 C C . GLU B 1 29 ? 16.672 -46.094 0.907 1 82.94 29 GLU B C 1
ATOM 4390 O O . GLU B 1 29 ? 16.922 -45.25 1.749 1 82.94 29 GLU B O 1
ATOM 4395 N N . LYS B 1 30 ? 17.547 -46.781 0.362 1 79.12 30 LYS B N 1
ATOM 4396 C CA . LYS B 1 30 ? 18.938 -46.375 0.402 1 79.12 30 LYS B CA 1
ATOM 4397 C C . LYS B 1 30 ? 19.312 -45.531 -0.811 1 79.12 30 LYS B C 1
ATOM 4399 O O . LYS B 1 30 ? 19.922 -46 -1.756 1 79.12 30 LYS B O 1
ATOM 4404 N N . LEU B 1 31 ? 19 -44.312 -0.713 1 83.06 31 LEU B N 1
ATOM 4405 C CA . LEU B 1 31 ? 19.172 -43.375 -1.831 1 83.06 31 LEU B CA 1
ATOM 4406 C C . LEU B 1 31 ? 20.656 -43.219 -2.186 1 83.06 31 LEU B C 1
ATOM 4408 O O . LEU B 1 31 ? 21 -43.062 -3.359 1 83.06 31 LEU B O 1
ATOM 4412 N N . GLY B 1 32 ? 21.453 -43.25 -1.106 1 78.81 32 GLY B N 1
ATOM 4413 C CA . GLY B 1 32 ? 22.891 -43.156 -1.349 1 78.81 32 GLY B CA 1
ATOM 4414 C C . GLY B 1 32 ? 23.406 -44.281 -2.244 1 78.81 32 GLY B C 1
ATOM 4415 O O . GLY B 1 32 ? 24.188 -44.031 -3.166 1 78.81 32 GLY B O 1
ATOM 4416 N N . CYS B 1 33 ? 22.953 -45.469 -1.967 1 77.38 33 CYS B N 1
ATOM 4417 C CA . CYS B 1 33 ? 23.359 -46.625 -2.764 1 77.38 33 CYS B CA 1
ATOM 4418 C C . CYS B 1 33 ? 22.859 -46.469 -4.199 1 77.38 33 CYS B C 1
ATOM 4420 O O . CYS B 1 33 ? 23.594 -46.781 -5.141 1 77.38 33 CYS B O 1
ATOM 4422 N N . MET B 1 34 ? 21.672 -46.062 -4.352 1 80.56 34 MET B N 1
ATOM 4423 C CA . MET B 1 34 ? 21.109 -45.844 -5.68 1 80.56 34 MET B CA 1
ATOM 4424 C C . MET B 1 34 ? 21.938 -44.844 -6.469 1 80.56 34 MET B C 1
ATOM 4426 O O . MET B 1 34 ? 22.25 -45.062 -7.641 1 80.56 34 MET B O 1
ATOM 4430 N N . ARG B 1 35 ? 22.359 -43.781 -5.773 1 82.31 35 ARG B N 1
ATOM 4431 C CA . ARG B 1 35 ? 23.125 -42.719 -6.426 1 82.31 35 ARG B CA 1
ATOM 4432 C C . ARG B 1 35 ? 24.484 -43.25 -6.887 1 82.31 35 ARG B C 1
ATOM 4434 O O . ARG B 1 35 ? 24.938 -42.969 -7.996 1 82.31 35 ARG B O 1
ATOM 4441 N N . VAL B 1 36 ? 25.078 -43.969 -6.031 1 77.12 36 VAL B N 1
ATOM 4442 C CA . VAL B 1 36 ? 26.391 -44.531 -6.34 1 77.12 36 VAL B CA 1
ATOM 4443 C C . VAL B 1 36 ? 26.266 -45.469 -7.531 1 77.12 36 VAL B C 1
ATOM 4445 O O . VAL B 1 36 ? 27.141 -45.5 -8.406 1 77.12 36 VAL B O 1
ATOM 4448 N N . LEU B 1 37 ? 25.25 -46.25 -7.551 1 75.56 37 LEU B N 1
ATOM 4449 C CA . LEU B 1 37 ? 25.016 -47.219 -8.625 1 75.56 37 LEU B CA 1
ATOM 4450 C C . LEU B 1 37 ? 24.828 -46.5 -9.961 1 75.56 37 LEU B C 1
ATOM 4452 O O . LEU B 1 37 ? 25.281 -47 -11 1 75.56 37 LEU B O 1
ATOM 4456 N N . LEU B 1 38 ? 24.234 -45.344 -9.867 1 77.62 38 LEU B N 1
ATOM 4457 C CA . LEU B 1 38 ? 23.938 -44.594 -11.094 1 77.62 38 LEU B CA 1
ATOM 4458 C C . LEU B 1 38 ? 25.125 -43.75 -11.508 1 77.62 38 LEU B C 1
ATOM 4460 O O . LEU B 1 38 ? 25.375 -43.562 -12.695 1 77.62 38 LEU B O 1
ATOM 4464 N N . GLU B 1 39 ? 25.844 -43.062 -10.531 1 72 39 GLU B N 1
ATOM 4465 C CA . GLU B 1 39 ? 26.938 -42.125 -10.812 1 72 39 GLU B CA 1
ATOM 4466 C C . GLU B 1 39 ? 28.234 -42.875 -11.07 1 72 39 GLU B C 1
ATOM 4468 O O . GLU B 1 39 ? 29.016 -42.5 -11.953 1 72 39 GLU B O 1
ATOM 4473 N N . GLU B 1 40 ? 28.766 -43.625 -10.016 1 57.28 40 GLU B N 1
ATOM 4474 C CA . GLU B 1 40 ? 30.078 -44.25 -10.094 1 57.28 40 GLU B CA 1
ATOM 4475 C C . GLU B 1 40 ? 30.172 -45.188 -11.297 1 57.28 40 GLU B C 1
ATOM 4477 O O . GLU B 1 40 ? 31.266 -45.469 -11.789 1 57.28 40 GLU B O 1
ATOM 4482 N N . SER B 1 41 ? 29.172 -45.719 -11.648 1 49.81 41 SER B N 1
ATOM 4483 C CA . SER B 1 41 ? 29.297 -46.562 -12.828 1 49.81 41 SER B CA 1
ATOM 4484 C C . SER B 1 41 ? 29.734 -45.75 -14.039 1 49.81 41 SER B C 1
ATOM 4486 O O . SER B 1 41 ? 30.078 -46.344 -15.078 1 49.81 41 SER B O 1
ATOM 4488 N N . VAL B 1 42 ? 29.594 -44.438 -13.938 1 46 42 VAL B N 1
ATOM 4489 C CA . VAL B 1 42 ? 30.172 -43.562 -14.945 1 46 42 VAL B CA 1
ATOM 4490 C C . VAL B 1 42 ? 31.688 -43.688 -14.914 1 46 42 VAL B C 1
ATOM 4492 O O . VAL B 1 42 ? 32.344 -43.688 -15.969 1 46 42 VAL B O 1
ATOM 4495 N N . GLY B 1 43 ? 32.312 -43.719 -13.781 1 42.03 43 GLY B N 1
ATOM 4496 C CA . GLY B 1 43 ? 33.75 -43.844 -13.727 1 42.03 43 GLY B CA 1
ATOM 4497 C C . GLY B 1 43 ? 34.25 -45.156 -14.289 1 42.03 43 GLY B C 1
ATOM 4498 O O . GLY B 1 43 ? 35.406 -45.25 -14.711 1 42.03 43 GLY B O 1
ATOM 4499 N N . LEU B 1 44 ? 33.625 -46.219 -13.938 1 40.5 44 LEU B N 1
ATOM 4500 C CA . LEU B 1 44 ? 34.219 -47.469 -14.391 1 40.5 44 LEU B CA 1
ATOM 4501 C C . LEU B 1 44 ? 34.219 -47.562 -15.914 1 40.5 44 LEU B C 1
ATOM 4503 O O . LEU B 1 44 ? 35.031 -48.281 -16.5 1 40.5 44 LEU B O 1
ATOM 4507 N N . CYS B 1 45 ? 33.156 -47.188 -16.547 1 38.94 45 CYS B N 1
ATOM 4508 C CA . CYS B 1 45 ? 33.281 -47.219 -18 1 38.94 45 CYS B CA 1
ATOM 4509 C C . CYS B 1 45 ? 34.031 -45.969 -18.516 1 38.94 45 CYS B C 1
ATOM 4511 O O . CYS B 1 45 ? 33.844 -45.562 -19.656 1 38.94 45 CYS B O 1
ATOM 4513 N N . LEU B 1 46 ? 34.719 -45.219 -17.766 1 37.44 46 LEU B N 1
ATOM 4514 C CA . LEU B 1 46 ? 35.438 -44.031 -18.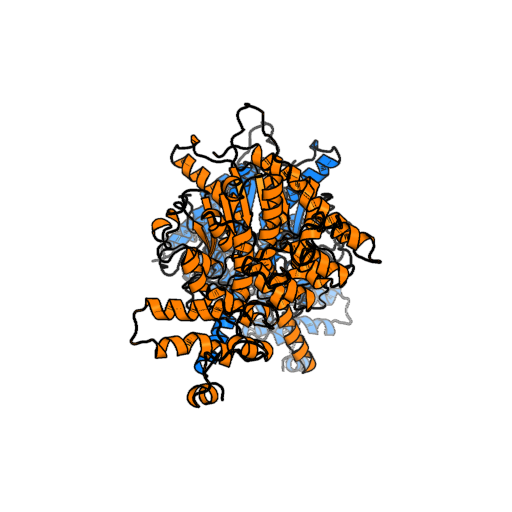234 1 37.44 46 LEU B CA 1
ATOM 4515 C C . LEU B 1 46 ? 36.281 -44.375 -19.469 1 37.44 46 LEU B C 1
ATOM 4517 O O . LEU B 1 46 ? 36.719 -43.469 -20.188 1 37.44 46 LEU B O 1
ATOM 4521 N N . ASP B 1 47 ? 36.969 -45.406 -19.438 1 37.44 47 ASP B N 1
ATOM 4522 C CA . ASP B 1 47 ? 37.812 -45.625 -20.625 1 37.44 47 ASP B CA 1
ATOM 4523 C C . ASP B 1 47 ? 36.938 -45.875 -21.859 1 37.44 47 ASP B C 1
ATOM 4525 O O . ASP B 1 47 ? 37.469 -46.094 -22.953 1 37.44 47 ASP B O 1
ATOM 4529 N N . GLY B 1 48 ? 35.688 -46.406 -21.766 1 40.25 48 GLY B N 1
ATOM 4530 C CA . GLY B 1 48 ? 35.031 -46.562 -23.047 1 40.25 48 GLY B CA 1
ATOM 4531 C C . GLY B 1 48 ? 34.281 -45.344 -23.5 1 40.25 48 GLY B C 1
ATOM 4532 O O . GLY B 1 48 ? 34.188 -44.375 -22.75 1 40.25 48 GLY B O 1
ATOM 4533 N N . PRO B 1 49 ? 33.906 -45.062 -24.812 1 42.38 49 PRO B N 1
ATOM 4534 C CA . PRO B 1 49 ? 33.312 -43.875 -25.422 1 42.38 49 PRO B CA 1
ATOM 4535 C C . PRO B 1 49 ? 32.062 -43.375 -24.688 1 42.38 49 PRO B C 1
ATOM 4537 O O . PRO B 1 49 ? 31.391 -44.156 -24.016 1 42.38 49 PRO B O 1
ATOM 4540 N N . ALA B 1 50 ? 31.953 -42.062 -24.375 1 48.81 50 ALA B N 1
ATOM 4541 C CA . ALA B 1 50 ? 30.844 -41.312 -23.812 1 48.81 50 ALA B CA 1
ATOM 4542 C C . ALA B 1 50 ? 29.516 -42.062 -24.047 1 48.81 50 ALA B C 1
ATOM 4544 O O . ALA B 1 50 ? 28.641 -42.062 -23.172 1 48.81 50 ALA B O 1
ATOM 4545 N N . ASP B 1 51 ? 29.359 -42.719 -25.109 1 51.22 51 ASP B N 1
ATOM 4546 C CA . ASP B 1 51 ? 28.188 -43.469 -25.547 1 51.22 51 ASP B CA 1
ATOM 4547 C C . ASP B 1 51 ? 27.891 -44.625 -24.609 1 51.22 51 ASP B C 1
ATOM 4549 O O . ASP B 1 51 ? 26.734 -44.969 -24.359 1 51.22 51 ASP B O 1
ATOM 4553 N N . ASP B 1 52 ? 28.938 -45.094 -23.953 1 54.62 52 ASP B N 1
ATOM 4554 C CA . ASP B 1 52 ? 28.781 -46.281 -23.141 1 54.62 52 ASP B CA 1
ATOM 4555 C C . ASP B 1 52 ? 28.172 -45.938 -21.781 1 54.62 52 ASP B C 1
ATOM 4557 O O . ASP B 1 52 ? 27.328 -46.688 -21.281 1 54.62 52 ASP B O 1
ATOM 4561 N N . THR B 1 53 ? 28.531 -44.781 -21.297 1 53.97 53 THR B N 1
ATOM 4562 C CA . THR B 1 53 ? 28.016 -44.344 -20.016 1 53.97 53 THR B CA 1
ATOM 4563 C C . THR B 1 53 ? 26.516 -44.031 -20.109 1 53.97 53 THR B C 1
ATOM 4565 O O . THR B 1 53 ? 25.75 -44.406 -19.219 1 53.97 53 THR B O 1
ATOM 4568 N N . ASN B 1 54 ? 26.219 -43.25 -21.094 1 62.25 54 ASN B N 1
ATOM 4569 C CA . ASN B 1 54 ? 24.812 -42.969 -21.312 1 62.25 54 ASN B CA 1
ATOM 4570 C C . ASN B 1 54 ? 24 -44.25 -21.531 1 62.25 54 ASN B C 1
ATOM 4572 O O . ASN B 1 54 ? 22.875 -44.375 -21.062 1 62.25 54 ASN B O 1
ATOM 4576 N N . ASN B 1 55 ? 24.781 -45.125 -22.047 1 67.88 55 ASN B N 1
ATOM 4577 C CA . ASN B 1 55 ? 24.141 -46.406 -22.312 1 67.88 55 ASN B CA 1
ATOM 4578 C C . ASN B 1 55 ? 23.922 -47.188 -21.031 1 67.88 55 ASN B C 1
ATOM 4580 O O . ASN B 1 55 ? 22.875 -47.812 -20.844 1 67.88 55 ASN B O 1
ATOM 4584 N N . TRP B 1 56 ? 24.891 -47.094 -20.109 1 72.12 56 TRP B N 1
ATOM 4585 C CA . TRP B 1 56 ? 24.766 -47.812 -18.844 1 72.12 56 TRP B CA 1
ATOM 4586 C C . TRP B 1 56 ? 23.625 -47.219 -18.016 1 72.12 56 TRP B C 1
ATOM 4588 O O . TRP B 1 56 ? 22.797 -47.969 -17.469 1 72.12 56 TRP B O 1
ATOM 4598 N N . LEU B 1 57 ? 23.625 -45.906 -17.844 1 76.75 57 LEU B N 1
ATOM 4599 C CA . LEU B 1 57 ? 22.578 -45.25 -17.094 1 76.75 57 LEU B CA 1
ATOM 4600 C C . LEU B 1 57 ? 21.188 -45.594 -17.625 1 76.75 57 LEU B C 1
ATOM 4602 O O . LEU B 1 57 ? 20.297 -45.938 -16.859 1 76.75 57 LEU B O 1
ATOM 4606 N N . HIS B 1 58 ? 21.172 -45.594 -18.859 1 80.56 58 HIS B N 1
ATOM 4607 C CA . HIS B 1 58 ? 19.891 -45.938 -19.484 1 80.56 58 HIS B CA 1
ATOM 4608 C C . HIS B 1 58 ? 19.484 -47.375 -19.203 1 80.56 58 HIS B C 1
ATOM 4610 O O . HIS B 1 58 ? 18.312 -47.656 -18.953 1 80.56 58 HIS B O 1
ATOM 4616 N N . ARG B 1 59 ? 20.422 -48.188 -19.172 1 79.88 59 ARG B N 1
ATOM 4617 C CA . ARG B 1 59 ? 20.141 -49.594 -18.906 1 79.88 59 ARG B CA 1
ATOM 4618 C C . ARG B 1 59 ? 19.656 -49.812 -17.484 1 79.88 59 ARG B C 1
ATOM 4620 O O . ARG B 1 59 ? 18.766 -50.625 -17.234 1 79.88 59 ARG B O 1
ATOM 4627 N N . GLN B 1 60 ? 20.266 -49.094 -16.625 1 81.19 60 GLN B N 1
ATOM 4628 C CA . GLN B 1 60 ? 19.875 -49.219 -15.227 1 81.19 60 GLN B CA 1
ATOM 4629 C C . GLN B 1 60 ? 18.484 -48.656 -14.992 1 81.19 60 GLN B C 1
ATOM 4631 O O . GLN B 1 60 ? 17.688 -49.25 -14.234 1 81.19 60 GLN B O 1
ATOM 4636 N N . LEU B 1 61 ? 18.203 -47.625 -15.633 1 87.31 61 LEU B N 1
ATOM 4637 C CA . LEU B 1 61 ? 16.922 -46.969 -15.445 1 87.31 61 LEU B CA 1
ATOM 4638 C C . LEU B 1 61 ? 15.781 -47.781 -16.031 1 87.31 61 LEU B C 1
ATOM 4640 O O . LEU B 1 61 ? 14.641 -47.688 -15.57 1 87.31 61 LEU B O 1
ATOM 4644 N N . GLN B 1 62 ? 16.172 -48.656 -17 1 86.12 62 GLN B N 1
ATOM 4645 C CA . GLN B 1 62 ? 15.148 -49.438 -17.703 1 86.12 62 GLN B CA 1
ATOM 4646 C C . GLN B 1 62 ? 15.164 -50.875 -17.25 1 86.12 62 GLN B C 1
ATOM 4648 O O . GLN B 1 62 ? 14.398 -51.719 -17.766 1 86.12 62 GLN B O 1
ATOM 4653 N N . ALA B 1 63 ? 16.016 -51.156 -16.281 1 85 63 ALA B N 1
ATOM 4654 C CA . ALA B 1 63 ? 16.125 -52.531 -15.812 1 85 63 ALA B CA 1
ATOM 4655 C C . ALA B 1 63 ? 14.82 -53.031 -15.227 1 85 63 ALA B C 1
ATOM 4657 O O . ALA B 1 63 ? 14.203 -5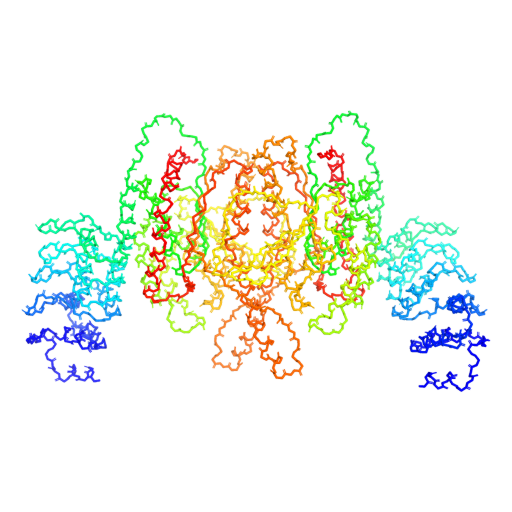2.344 -14.391 1 85 63 ALA B O 1
ATOM 4658 N N . LYS B 1 64 ? 14.422 -54.219 -15.695 1 89.44 64 LYS B N 1
ATOM 4659 C CA . LYS B 1 64 ? 13.156 -54.781 -15.234 1 89.44 64 LYS B CA 1
ATOM 4660 C C . LYS B 1 64 ? 13.391 -55.875 -14.18 1 89.44 64 LYS B C 1
ATOM 4662 O O . LYS B 1 64 ? 14.305 -56.688 -14.312 1 89.44 64 LYS B O 1
ATOM 4667 N N . ASP B 1 65 ? 12.594 -55.812 -13.156 1 86.56 65 ASP B N 1
ATOM 4668 C CA . ASP B 1 65 ? 12.672 -56.844 -12.141 1 86.56 65 ASP B CA 1
ATOM 4669 C C . ASP B 1 65 ? 12.023 -58.156 -12.633 1 86.56 65 ASP B C 1
ATOM 4671 O O . ASP B 1 65 ? 11.07 -58.125 -13.414 1 86.56 65 ASP B O 1
ATOM 4675 N N . PRO B 1 66 ? 12.5 -59.25 -12.172 1 84.06 66 PRO B N 1
ATOM 4676 C CA . PRO B 1 66 ? 12.016 -60.531 -12.68 1 84.06 66 PRO B CA 1
ATOM 4677 C C . PRO B 1 66 ? 10.594 -60.844 -12.211 1 84.06 66 PRO B C 1
ATOM 4679 O O . PRO B 1 66 ? 9.859 -61.562 -12.898 1 84.06 66 PRO B O 1
ATOM 4682 N N . LYS B 1 67 ? 10.219 -60.375 -11.141 1 85.44 67 LYS B N 1
ATOM 4683 C CA . LYS B 1 67 ? 8.938 -60.719 -10.539 1 85.44 67 LYS B CA 1
ATOM 4684 C C . LYS B 1 67 ? 7.789 -59.969 -11.172 1 85.44 67 LYS B C 1
ATOM 4686 O O . LYS B 1 67 ? 6.754 -60.531 -11.508 1 85.44 67 LYS 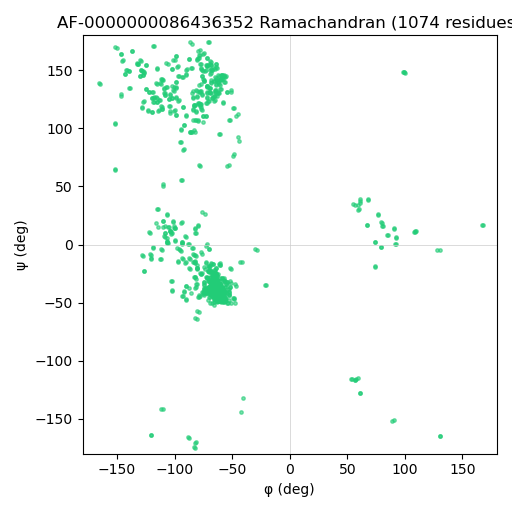B O 1
ATOM 4691 N N . TYR B 1 68 ? 7.977 -58.688 -11.375 1 89.12 68 TYR B N 1
ATOM 4692 C CA . TYR B 1 68 ? 6.863 -57.844 -11.789 1 89.12 68 TYR B CA 1
ATOM 4693 C C . TYR B 1 68 ? 7.156 -57.156 -13.117 1 89.12 68 TYR B C 1
ATOM 4695 O O . TYR B 1 68 ? 6.289 -56.5 -13.695 1 89.12 68 TYR B O 1
ATOM 4703 N N . SER B 1 69 ? 8.414 -57.281 -13.625 1 91.19 69 SER B N 1
ATOM 4704 C CA . SER B 1 69 ? 8.859 -56.562 -14.82 1 91.19 69 SER B CA 1
ATOM 4705 C C . SER B 1 69 ? 8.742 -55.062 -14.648 1 91.19 69 SER B C 1
ATOM 4707 O O . SER B 1 69 ? 8.328 -54.375 -15.578 1 91.19 69 SER B O 1
ATOM 4709 N N . GLY B 1 70 ? 8.883 -54.688 -13.453 1 92.31 70 GLY B N 1
ATOM 4710 C CA . GLY B 1 70 ? 8.859 -53.281 -13.156 1 92.31 70 GLY B CA 1
ATOM 4711 C C . GLY B 1 70 ? 10.234 -52.625 -13.211 1 92.31 70 GLY B C 1
ATOM 4712 O O . GLY B 1 70 ? 11.234 -53.25 -12.875 1 92.31 70 GLY B O 1
ATOM 4713 N N . ILE B 1 71 ? 10.25 -51.438 -13.617 1 93.38 71 ILE B N 1
ATOM 4714 C CA . ILE B 1 71 ? 11.508 -50.688 -13.633 1 93.38 71 ILE B CA 1
ATOM 4715 C C . ILE B 1 71 ? 11.75 -50.062 -12.258 1 93.38 71 ILE B C 1
ATOM 4717 O O . ILE B 1 71 ? 10.891 -50.125 -11.375 1 93.38 71 ILE B O 1
ATOM 4721 N N . PRO B 1 72 ? 12.891 -49.469 -12.031 1 91.5 72 PRO B N 1
ATOM 4722 C CA . PRO B 1 72 ? 13.203 -48.875 -10.719 1 91.5 72 PRO B CA 1
ATOM 4723 C C . PRO B 1 72 ? 12.148 -47.875 -10.242 1 91.5 72 PRO B C 1
ATOM 4725 O O . PRO B 1 72 ? 11.836 -47.844 -9.047 1 91.5 72 PRO B O 1
ATOM 4728 N N . LEU B 1 73 ? 11.555 -47.156 -11.125 1 94.69 73 LEU B N 1
ATOM 4729 C CA . LEU B 1 73 ? 10.562 -46.156 -10.773 1 94.69 73 LEU B CA 1
ATOM 4730 C C . LEU B 1 73 ? 9.336 -46.781 -10.133 1 94.69 73 LEU B C 1
ATOM 4732 O O . LEU B 1 73 ? 8.641 -46.125 -9.352 1 94.69 73 LEU B O 1
ATOM 4736 N N . HIS B 1 74 ? 9.102 -48.031 -10.422 1 94.56 74 HIS B N 1
ATOM 4737 C CA . HIS B 1 74 ? 8 -48.75 -9.797 1 94.56 74 HIS B CA 1
ATOM 4738 C C . HIS B 1 74 ? 8.297 -49.062 -8.336 1 94.56 74 HIS B C 1
ATOM 4740 O O . HIS B 1 74 ? 7.387 -49.375 -7.562 1 94.56 74 HIS B O 1
ATOM 4746 N N . TRP B 1 75 ? 9.531 -48.938 -7.969 1 92.75 75 TRP B N 1
ATOM 4747 C CA . TRP B 1 75 ? 9.969 -49.406 -6.66 1 92.75 75 TRP B CA 1
ATOM 4748 C C . TRP B 1 75 ? 10.234 -48.25 -5.715 1 92.75 75 TRP B C 1
ATOM 4750 O O . TRP B 1 75 ? 10.594 -48.438 -4.555 1 92.75 75 TRP B O 1
ATOM 4760 N N . VAL B 1 76 ? 10.023 -47.062 -6.184 1 93.75 76 VAL B N 1
ATOM 4761 C CA . VAL B 1 76 ? 10.383 -45.906 -5.383 1 93.75 76 VAL B CA 1
ATOM 4762 C C . VAL B 1 76 ? 9.461 -45.812 -4.168 1 93.75 76 VAL B C 1
ATOM 4764 O O . VAL B 1 76 ? 8.289 -46.156 -4.242 1 93.75 76 VAL B O 1
ATOM 4767 N N . LYS B 1 77 ? 10.062 -45.188 -3.006 1 93.25 77 LYS B N 1
ATOM 4768 C CA . LYS B 1 77 ? 9.289 -45.031 -1.776 1 93.25 77 LYS B CA 1
ATOM 4769 C C . LYS B 1 77 ? 9.336 -43.594 -1.269 1 93.25 77 LYS B C 1
ATOM 4771 O O . LYS B 1 77 ? 8.633 -43.25 -0.318 1 93.25 77 LYS B O 1
ATOM 4776 N N . THR B 1 78 ? 10.188 -42.844 -1.9 1 91 78 THR B N 1
ATOM 4777 C CA . THR B 1 78 ? 10.312 -41.469 -1.501 1 91 78 THR B CA 1
ATOM 4778 C C . THR B 1 78 ? 10.211 -40.531 -2.715 1 91 78 THR B C 1
ATOM 4780 O O . THR B 1 78 ? 10.562 -40.938 -3.83 1 91 78 THR B O 1
ATOM 4783 N N . ALA B 1 79 ? 9.719 -39.375 -2.418 1 90.12 79 ALA B N 1
ATOM 4784 C CA . ALA B 1 79 ? 9.617 -38.375 -3.48 1 90.12 79 ALA B CA 1
ATOM 4785 C C . ALA B 1 79 ? 11 -38 -4.027 1 90.12 79 ALA B C 1
ATOM 4787 O O . ALA B 1 79 ? 11.148 -37.75 -5.223 1 90.12 79 ALA B O 1
ATOM 4788 N N . GLU B 1 80 ? 11.977 -38 -3.152 1 87.88 80 GLU B N 1
ATOM 4789 C CA . GLU B 1 80 ? 13.344 -37.688 -3.557 1 87.88 80 GLU B CA 1
ATOM 4790 C C . GLU B 1 80 ? 13.852 -38.656 -4.602 1 87.88 80 GLU B C 1
ATOM 4792 O O . GLU B 1 80 ? 14.508 -38.281 -5.566 1 87.88 80 GLU B O 1
ATOM 4797 N N . ALA B 1 81 ? 13.539 -39.906 -4.395 1 91.12 81 ALA B N 1
ATOM 4798 C CA . ALA B 1 81 ? 13.945 -40.938 -5.34 1 91.12 81 ALA B CA 1
ATOM 4799 C C . ALA B 1 81 ? 13.25 -40.75 -6.688 1 91.12 81 ALA B C 1
ATOM 4801 O O . ALA B 1 81 ? 13.859 -40.938 -7.742 1 91.12 81 ALA B O 1
ATOM 4802 N N . VAL B 1 82 ? 11.977 -40.406 -6.648 1 92.88 82 VAL B N 1
ATOM 4803 C CA . VAL B 1 82 ? 11.227 -40.156 -7.875 1 92.88 82 VAL B CA 1
ATOM 4804 C C . VAL B 1 82 ? 11.891 -39.031 -8.664 1 92.88 82 VAL B C 1
ATOM 4806 O O . VAL B 1 82 ? 12.133 -39.188 -9.867 1 92.88 82 VAL B O 1
ATOM 4809 N N . ARG B 1 83 ? 12.227 -38 -7.973 1 88.31 83 ARG B N 1
ATOM 4810 C CA . ARG B 1 83 ? 12.828 -36.844 -8.625 1 88.31 83 ARG B CA 1
ATOM 4811 C C . ARG B 1 83 ? 14.188 -37.188 -9.219 1 88.31 83 ARG B C 1
ATOM 4813 O O . ARG B 1 83 ? 14.5 -36.812 -10.344 1 88.31 83 ARG B O 1
ATOM 4820 N N . TYR B 1 84 ? 14.945 -37.875 -8.445 1 87.75 84 TYR B N 1
ATOM 4821 C CA . TYR B 1 84 ? 16.281 -38.25 -8.891 1 87.75 84 TYR B CA 1
ATOM 4822 C C . TYR B 1 84 ? 16.219 -39.062 -10.18 1 87.75 84 TYR B C 1
ATOM 4824 O O . TYR B 1 84 ? 16.984 -38.844 -11.109 1 87.75 84 TYR B O 1
ATOM 4832 N N . LEU B 1 85 ? 15.336 -39.969 -10.273 1 91.38 85 LEU B N 1
ATOM 4833 C CA . LEU B 1 85 ? 15.219 -40.875 -11.422 1 91.38 85 LEU B CA 1
ATOM 4834 C C . LEU B 1 85 ? 14.602 -40.125 -12.617 1 91.38 85 LEU B C 1
ATOM 4836 O O . LEU B 1 85 ? 15.031 -40.312 -13.75 1 91.38 85 LEU B O 1
ATOM 4840 N N . THR B 1 86 ? 13.602 -39.344 -12.359 1 90.12 86 THR B N 1
ATOM 4841 C CA . THR B 1 86 ? 12.922 -38.656 -13.453 1 90.12 86 THR B CA 1
ATOM 4842 C C . THR B 1 86 ? 13.828 -37.562 -14.055 1 90.12 86 THR B C 1
ATOM 4844 O O . THR B 1 86 ? 13.758 -37.312 -15.258 1 90.12 86 THR B O 1
ATOM 4847 N N . GLU B 1 87 ? 14.656 -37 -13.219 1 83.94 87 GLU B N 1
ATOM 4848 C CA . GLU B 1 87 ? 15.633 -36.031 -13.719 1 83.94 87 GLU B CA 1
ATOM 4849 C C . GLU B 1 87 ? 16.609 -36.688 -14.68 1 83.94 87 GLU B C 1
ATOM 4851 O O . GLU B 1 87 ? 17.188 -36.031 -15.547 1 83.94 87 GLU B O 1
ATOM 4856 N N . ARG B 1 88 ? 16.766 -37.938 -14.523 1 85.69 88 ARG B N 1
ATOM 4857 C CA . ARG B 1 88 ? 17.672 -38.688 -15.367 1 85.69 88 ARG B CA 1
ATOM 4858 C C . ARG B 1 88 ? 16.922 -39.438 -16.469 1 85.69 88 ARG B C 1
ATOM 4860 O O . ARG B 1 88 ? 17.391 -40.438 -16.984 1 85.69 88 ARG B O 1
ATOM 4867 N N . ARG B 1 89 ? 15.664 -39.031 -16.688 1 86.94 89 ARG B N 1
ATOM 4868 C CA . ARG B 1 89 ? 14.844 -39.375 -17.828 1 86.94 89 ARG B CA 1
ATOM 4869 C C . ARG B 1 89 ? 14.312 -40.781 -17.703 1 86.94 89 ARG B C 1
ATOM 4871 O O . ARG B 1 89 ? 14.211 -41.531 -18.703 1 86.94 89 ARG B O 1
ATOM 4878 N N . SER B 1 90 ? 14.203 -41.25 -16.484 1 91.56 90 SER B N 1
ATOM 4879 C CA . SER B 1 90 ? 13.469 -42.5 -16.328 1 91.56 90 SER B CA 1
ATOM 4880 C C . SER B 1 90 ? 12.062 -42.406 -16.922 1 91.56 90 SER B C 1
ATOM 4882 O O . SER B 1 90 ? 11.414 -41.344 -16.812 1 91.56 90 SER B O 1
ATOM 4884 N N . GLU B 1 91 ? 11.562 -43.406 -17.469 1 92.56 91 GLU B N 1
ATOM 4885 C CA . GLU B 1 91 ? 10.266 -43.406 -18.141 1 92.56 91 GLU B CA 1
ATOM 4886 C C . GLU B 1 91 ? 9.133 -43.438 -17.109 1 92.56 91 GLU B C 1
ATOM 4888 O O . GLU B 1 91 ? 8.852 -44.5 -16.531 1 92.56 91 GLU B O 1
ATOM 4893 N N . VAL B 1 92 ? 8.383 -42.438 -17.094 1 94.56 92 VAL B N 1
ATOM 4894 C CA . VAL B 1 92 ? 7.34 -42.312 -16.078 1 94.56 92 VAL B CA 1
ATOM 4895 C C . VAL B 1 92 ? 6.125 -43.156 -16.484 1 94.56 92 VAL B C 1
ATOM 4897 O O . VAL B 1 92 ? 5.324 -43.531 -15.633 1 94.56 92 VAL B O 1
ATOM 4900 N N . GLU B 1 93 ? 5.984 -43.5 -17.797 1 94.94 93 GLU B N 1
ATOM 4901 C CA . GLU B 1 93 ? 4.82 -44.219 -18.266 1 94.94 93 GLU B CA 1
ATOM 4902 C C . GLU B 1 93 ? 5.168 -45.688 -18.562 1 94.94 93 GLU B C 1
ATOM 4904 O O . GLU B 1 93 ? 4.457 -46.375 -19.297 1 94.94 93 GLU B O 1
ATOM 4909 N N . ALA B 1 94 ? 6.34 -46.125 -18.047 1 94 94 ALA B N 1
ATOM 4910 C CA . ALA B 1 94 ? 6.703 -47.531 -18.203 1 94 94 ALA B CA 1
ATOM 4911 C C . ALA B 1 94 ? 5.668 -48.438 -17.562 1 94 94 ALA B C 1
ATOM 4913 O O . ALA B 1 94 ? 5.148 -48.125 -16.484 1 94 94 ALA B O 1
ATOM 4914 N N . ARG B 1 95 ? 5.414 -49.531 -18.219 1 94.25 95 ARG B N 1
ATOM 4915 C CA . ARG B 1 95 ? 4.395 -50.438 -17.719 1 94.25 95 ARG B CA 1
ATOM 4916 C C . ARG B 1 95 ? 5.02 -51.75 -17.203 1 94.25 95 ARG B C 1
ATOM 4918 O O . ARG B 1 95 ? 5.977 -52.25 -17.812 1 94.25 95 ARG B O 1
ATOM 4925 N N . SER B 1 96 ? 4.484 -52.25 -16.141 1 92.06 96 SER B N 1
ATOM 4926 C CA . SER B 1 96 ? 4.852 -53.594 -15.641 1 92.06 96 SER B CA 1
ATOM 4927 C C . SER B 1 96 ? 4.078 -54.688 -16.359 1 92.06 96 SER B C 1
ATOM 4929 O O . SER B 1 96 ? 3.383 -54.406 -17.344 1 92.06 96 SER B O 1
ATOM 4931 N N . HIS B 1 97 ? 4.309 -55.906 -15.836 1 91.5 97 HIS B N 1
ATOM 4932 C CA . HIS B 1 97 ? 3.643 -57.031 -16.484 1 91.5 97 HIS B CA 1
ATOM 4933 C C . HIS B 1 97 ? 2.131 -56.969 -16.297 1 91.5 97 HIS B C 1
ATOM 4935 O O . HIS B 1 97 ? 1.371 -57.469 -17.125 1 91.5 97 HIS B O 1
ATOM 4941 N N . THR B 1 98 ? 1.695 -56.312 -15.242 1 89.75 98 THR B N 1
ATOM 4942 C CA . THR B 1 98 ? 0.269 -56.156 -14.969 1 89.75 98 THR B CA 1
ATOM 4943 C C . THR B 1 98 ? -0.308 -54.969 -15.75 1 89.75 98 THR B C 1
ATOM 4945 O O . THR B 1 98 ? -1.52 -54.75 -15.734 1 89.75 98 THR B O 1
ATOM 4948 N N . GLY B 1 99 ? 0.585 -54.188 -16.391 1 92.88 99 GLY B N 1
ATOM 4949 C CA . GLY B 1 99 ? 0.132 -53.031 -17.125 1 92.88 99 GLY B CA 1
ATOM 4950 C C . GLY B 1 99 ? 0.123 -51.75 -16.297 1 92.88 99 GLY B C 1
ATOM 4951 O O . GLY B 1 99 ? -0.231 -50.688 -16.797 1 92.88 99 GLY B O 1
ATOM 4952 N N . ASP B 1 100 ? 0.512 -51.875 -15.102 1 95.31 100 ASP B N 1
ATOM 4953 C CA . ASP B 1 100 ? 0.492 -50.719 -14.18 1 95.31 100 ASP B CA 1
ATOM 4954 C C . ASP B 1 100 ? 1.704 -49.844 -14.398 1 95.31 100 ASP B C 1
ATOM 4956 O O . ASP B 1 100 ? 2.82 -50.312 -14.586 1 95.31 100 ASP B O 1
ATOM 4960 N N . THR B 1 101 ? 1.455 -48.562 -14.484 1 96.88 101 THR B N 1
ATOM 4961 C CA . THR B 1 101 ? 2.535 -47.594 -14.484 1 96.88 101 THR B CA 1
ATOM 4962 C C . THR B 1 101 ? 3.047 -47.344 -13.062 1 96.88 101 THR B C 1
ATOM 4964 O O . THR B 1 101 ? 2.438 -47.812 -12.094 1 96.88 101 THR B O 1
ATOM 4967 N N . PRO B 1 102 ? 4.219 -46.688 -12.945 1 96.75 102 PRO B N 1
ATOM 4968 C CA . PRO B 1 102 ? 4.684 -46.344 -11.602 1 96.75 102 PRO B CA 1
ATOM 4969 C C . PRO B 1 102 ? 3.637 -45.594 -10.781 1 96.75 102 PRO B C 1
ATOM 4971 O O . PRO B 1 102 ? 3.502 -45.812 -9.578 1 96.75 102 PRO B O 1
ATOM 4974 N N . LEU B 1 103 ? 2.85 -44.688 -11.383 1 97.56 103 LEU B N 1
ATOM 4975 C CA . LEU B 1 103 ? 1.813 -43.938 -10.695 1 97.56 103 LEU B CA 1
ATOM 4976 C C . LEU B 1 103 ? 0.764 -44.844 -10.102 1 97.56 103 LEU B C 1
ATOM 4978 O O . LEU B 1 103 ? 0.344 -44.688 -8.953 1 97.56 103 LEU B O 1
ATOM 4982 N N . HIS B 1 104 ? 0.365 -45.875 -10.859 1 97 104 HIS B N 1
ATOM 4983 C CA . HIS B 1 104 ? -0.57 -46.875 -10.336 1 97 104 HIS B CA 1
ATOM 4984 C C . HIS B 1 104 ? -0.047 -47.5 -9.055 1 97 104 HIS B C 1
ATOM 4986 O O . HIS B 1 104 ? -0.786 -47.625 -8.078 1 97 104 HIS B O 1
ATOM 4992 N N . VAL B 1 105 ? 1.186 -47.906 -9.109 1 96.44 105 VAL B N 1
ATOM 4993 C CA . VAL B 1 105 ? 1.8 -48.625 -7.98 1 96.44 105 VAL B CA 1
ATOM 4994 C C . VAL B 1 105 ? 1.838 -47.688 -6.762 1 96.44 105 VAL B C 1
ATOM 4996 O O . VAL B 1 105 ? 1.526 -48.125 -5.648 1 96.44 105 VAL B O 1
ATOM 4999 N N . MET B 1 106 ? 2.248 -46.438 -6.977 1 96.81 106 MET B N 1
ATOM 5000 C CA . MET B 1 106 ? 2.318 -45.5 -5.863 1 96.81 106 MET B CA 1
ATOM 5001 C C . MET B 1 106 ? 0.938 -45.281 -5.258 1 96.81 106 MET B C 1
ATOM 5003 O O . MET B 1 106 ? 0.807 -45.125 -4.043 1 96.81 106 MET B O 1
ATOM 5007 N N . VAL B 1 107 ? -0.075 -45.188 -6.074 1 96.62 107 VAL B N 1
ATOM 5008 C CA . VAL B 1 107 ? -1.439 -45 -5.59 1 96.62 107 VAL B CA 1
ATOM 5009 C C . VAL B 1 107 ? -1.891 -46.25 -4.828 1 96.62 107 VAL B C 1
ATOM 5011 O O . VAL B 1 107 ? -2.453 -46.156 -3.738 1 96.62 107 VAL B O 1
ATOM 5014 N N . LYS B 1 108 ? -1.593 -47.406 -5.332 1 95.69 108 LYS B N 1
ATOM 5015 C CA . LYS B 1 108 ? -1.942 -48.656 -4.684 1 95.69 108 LYS B CA 1
ATOM 5016 C C . LYS B 1 108 ? -1.309 -48.75 -3.299 1 95.69 108 LYS B C 1
ATOM 5018 O O . LYS B 1 108 ? -1.912 -49.312 -2.371 1 95.69 108 LYS B O 1
ATOM 5023 N N . ARG B 1 109 ? -0.142 -48.219 -3.227 1 95.5 109 ARG B N 1
ATOM 5024 C CA . ARG B 1 109 ? 0.62 -48.312 -1.985 1 95.5 109 ARG B CA 1
ATOM 5025 C C . ARG B 1 109 ? 0.387 -47.094 -1.108 1 95.5 109 ARG B C 1
ATOM 5027 O O . ARG B 1 109 ? 1.021 -46.938 -0.062 1 95.5 109 ARG B O 1
ATOM 5034 N N . SER B 1 110 ? -0.445 -46.188 -1.508 1 94.62 110 SER B N 1
ATOM 5035 C CA . SER B 1 110 ? -0.838 -45 -0.769 1 94.62 110 SER B CA 1
ATOM 5036 C C . SER B 1 110 ? 0.367 -44.094 -0.47 1 94.62 110 SER B C 1
ATOM 5038 O O . SER B 1 110 ? 0.54 -43.656 0.661 1 94.62 110 SER B O 1
ATOM 5040 N N . ARG B 1 111 ? 1.264 -44 -1.4 1 94.81 111 ARG B N 1
ATOM 5041 C CA . ARG B 1 111 ? 2.416 -43.094 -1.29 1 94.81 111 ARG B CA 1
ATOM 5042 C C . ARG B 1 111 ? 2.143 -41.75 -1.967 1 94.81 111 ARG B C 1
ATOM 5044 O O . ARG B 1 111 ? 2.568 -41.531 -3.102 1 94.81 111 ARG B O 1
ATOM 5051 N N . ILE B 1 112 ? 1.61 -40.906 -1.23 1 92.62 112 ILE B N 1
ATOM 5052 C CA . ILE B 1 112 ? 1.073 -39.656 -1.772 1 92.62 112 ILE B CA 1
ATOM 5053 C C . ILE B 1 112 ? 2.211 -38.781 -2.326 1 92.62 112 ILE B C 1
ATOM 5055 O O . ILE B 1 112 ? 2.113 -38.25 -3.434 1 92.62 112 ILE B O 1
ATOM 5059 N N . SER B 1 113 ? 3.293 -38.656 -1.577 1 91.81 113 SER B N 1
ATOM 5060 C CA . SER B 1 113 ? 4.398 -37.812 -2.006 1 91.81 113 SER B CA 1
ATOM 5061 C C . SER B 1 113 ? 5.012 -38.312 -3.307 1 91.81 113 SER B C 1
ATOM 5063 O O . SER B 1 113 ? 5.383 -37.531 -4.176 1 91.81 113 SER B O 1
ATOM 5065 N N . CYS B 1 114 ? 5.117 -39.594 -3.447 1 94.5 114 CYS B N 1
ATOM 5066 C CA . CYS B 1 114 ? 5.645 -40.188 -4.672 1 94.5 114 CYS B CA 1
ATOM 5067 C C . CYS B 1 114 ? 4.688 -39.969 -5.84 1 94.5 114 CYS B C 1
ATOM 5069 O O . CYS B 1 114 ? 5.121 -39.688 -6.953 1 94.5 114 CYS B O 1
ATOM 5071 N N . ALA B 1 115 ? 3.4 -40.156 -5.535 1 95.56 115 ALA B N 1
ATOM 5072 C CA . ALA B 1 115 ? 2.393 -39.969 -6.574 1 95.56 115 ALA B CA 1
ATOM 5073 C C . ALA B 1 115 ? 2.422 -38.531 -7.113 1 95.56 115 ALA B C 1
ATOM 5075 O O . ALA B 1 115 ? 2.428 -38.344 -8.328 1 95.56 115 ALA B O 1
ATOM 5076 N N . VAL B 1 116 ? 2.467 -37.625 -6.164 1 93.12 116 VAL B N 1
ATOM 5077 C CA . VAL B 1 116 ? 2.492 -36.219 -6.555 1 93.12 116 VAL B CA 1
ATOM 5078 C C . VAL B 1 116 ? 3.768 -35.938 -7.34 1 93.12 116 VAL B C 1
ATOM 5080 O O . VAL B 1 116 ? 3.734 -35.188 -8.344 1 93.12 116 VAL B O 1
ATOM 5083 N N . ALA B 1 117 ? 4.879 -36.406 -6.906 1 92.62 117 ALA B N 1
ATOM 5084 C CA . ALA B 1 117 ? 6.145 -36.219 -7.605 1 92.62 117 ALA B CA 1
ATOM 5085 C C . ALA B 1 117 ? 6.078 -36.781 -9.023 1 92.62 117 ALA B C 1
ATOM 5087 O O . ALA B 1 117 ? 6.605 -36.156 -9.961 1 92.62 117 ALA B O 1
ATOM 5088 N N . LEU B 1 118 ? 5.477 -37.938 -9.211 1 94.88 118 LEU B N 1
ATOM 5089 C CA . LEU B 1 118 ? 5.324 -38.531 -10.531 1 94.88 118 LEU B CA 1
ATOM 5090 C C . LEU B 1 118 ? 4.426 -37.656 -11.414 1 94.88 118 LEU B C 1
ATOM 5092 O O . LEU B 1 118 ? 4.727 -37.469 -12.594 1 94.88 118 LEU B O 1
ATOM 5096 N N . LEU B 1 119 ? 3.332 -37.219 -10.805 1 92.44 119 LEU B N 1
ATOM 5097 C CA . LEU B 1 119 ? 2.424 -36.344 -11.539 1 92.44 119 LEU B CA 1
ATOM 5098 C C . LEU B 1 119 ? 3.131 -35.062 -11.969 1 92.44 119 LEU B C 1
ATOM 5100 O O . LEU B 1 119 ? 2.967 -34.625 -13.109 1 92.44 119 LEU B O 1
ATOM 5104 N N . ALA B 1 120 ? 3.902 -34.562 -11.094 1 89.69 120 ALA B N 1
ATOM 5105 C CA . ALA B 1 120 ? 4.664 -33.344 -11.383 1 89.69 120 ALA B CA 1
ATOM 5106 C C . ALA B 1 120 ? 5.707 -33.594 -12.469 1 89.69 120 ALA B C 1
ATOM 5108 O O . ALA B 1 120 ? 6.109 -32.688 -13.18 1 89.69 120 ALA B O 1
ATOM 5109 N N . ALA B 1 121 ? 6.156 -34.812 -12.562 1 90.44 121 ALA B N 1
ATOM 5110 C CA . ALA B 1 121 ? 7.156 -35.188 -13.562 1 90.44 121 ALA B CA 1
ATOM 5111 C C . ALA B 1 121 ? 6.504 -35.5 -14.906 1 90.44 121 ALA B C 1
ATOM 5113 O O . ALA B 1 121 ? 7.188 -35.844 -15.867 1 90.44 121 ALA B O 1
ATOM 5114 N N . GLY B 1 122 ? 5.148 -35.438 -14.938 1 88.62 122 GLY B N 1
ATOM 5115 C CA . GLY B 1 122 ? 4.457 -35.562 -16.219 1 88.62 122 GLY B CA 1
ATOM 5116 C C . GLY B 1 122 ? 3.74 -36.906 -16.359 1 88.62 122 GLY B C 1
ATOM 5117 O O . GLY B 1 122 ? 3.336 -37.281 -17.453 1 88.62 122 GLY B O 1
ATOM 5118 N N . ALA B 1 123 ? 3.654 -37.625 -15.289 1 94.25 123 ALA B N 1
ATOM 5119 C CA . ALA B 1 123 ? 2.908 -38.906 -15.367 1 94.25 123 ALA B CA 1
ATOM 5120 C C . ALA B 1 123 ? 1.454 -38.656 -15.758 1 94.25 123 ALA B C 1
ATOM 5122 O O . ALA B 1 123 ? 0.843 -37.656 -15.305 1 94.25 123 ALA B O 1
ATOM 5123 N N . GLU B 1 124 ? 0.939 -39.5 -16.531 1 93.81 124 GLU B N 1
ATOM 5124 C CA . GLU B 1 124 ? -0.444 -39.375 -16.984 1 93.81 124 GLU B CA 1
ATOM 5125 C C . GLU B 1 124 ? -1.421 -39.812 -15.898 1 93.81 124 GLU B C 1
ATOM 5127 O O . GLU B 1 124 ? -1.464 -41 -15.539 1 93.81 124 GLU B O 1
ATOM 5132 N N . ALA B 1 125 ? -2.238 -38.938 -15.523 1 93.19 125 ALA B N 1
ATOM 5133 C CA . ALA B 1 125 ? -3.188 -39.219 -14.445 1 93.19 125 ALA B CA 1
ATOM 5134 C C . ALA B 1 125 ? -4.297 -40.156 -14.914 1 93.19 125 ALA B C 1
ATOM 5136 O O . ALA B 1 125 ? -4.949 -40.812 -14.102 1 93.19 125 ALA B O 1
ATOM 5137 N N . ASN B 1 126 ? -4.496 -40.219 -16.203 1 93.62 126 ASN B N 1
ATOM 5138 C CA . ASN B 1 126 ? -5.59 -41.031 -16.75 1 93.62 126 ASN B CA 1
ATOM 5139 C C . ASN B 1 126 ? -5.074 -42.281 -17.453 1 93.62 126 ASN B C 1
ATOM 5141 O O . ASN B 1 126 ? -5.781 -42.875 -18.266 1 93.62 126 ASN B O 1
ATOM 5145 N N . ALA B 1 127 ? -3.869 -42.625 -17.219 1 94.44 127 ALA B N 1
ATOM 5146 C CA . ALA B 1 127 ? -3.307 -43.812 -17.828 1 94.44 127 ALA B CA 1
ATOM 5147 C C . ALA B 1 127 ? -4.07 -45.062 -17.391 1 94.44 127 ALA B C 1
ATOM 5149 O O . ALA B 1 127 ? -4.445 -45.188 -16.219 1 94.44 127 ALA B O 1
ATOM 5150 N N . ALA B 1 128 ? -4.305 -45.938 -18.344 1 94.38 128 ALA B N 1
ATOM 5151 C CA . ALA B 1 128 ? -4.977 -47.188 -18.031 1 94.38 128 ALA B CA 1
ATOM 5152 C C . ALA B 1 128 ? -3.977 -48.219 -17.531 1 94.38 128 ALA B C 1
ATOM 5154 O O . ALA B 1 128 ? -2.9 -48.375 -18.109 1 94.38 128 ALA B O 1
ATOM 5155 N N . GLY B 1 129 ? -4.27 -48.906 -16.406 1 93.81 129 GLY B N 1
ATOM 5156 C CA . GLY B 1 129 ? -3.445 -49.969 -15.867 1 93.81 129 GLY B CA 1
ATOM 5157 C C . GLY B 1 129 ? -4.105 -51.344 -15.953 1 93.81 129 GLY B C 1
ATOM 5158 O O . GLY B 1 129 ? -4.73 -51.656 -16.953 1 93.81 129 GLY B O 1
ATOM 5159 N N . HIS B 1 130 ? -3.854 -52.094 -14.852 1 91.69 130 HIS B N 1
ATOM 5160 C CA . HIS B 1 130 ? -4.43 -53.438 -14.75 1 91.69 130 HIS B CA 1
ATOM 5161 C C . HIS B 1 130 ? -5.953 -53.375 -14.852 1 91.69 130 HIS B C 1
ATOM 5163 O O . HIS B 1 130 ? -6.605 -52.625 -14.109 1 91.69 130 HIS B O 1
ATOM 5169 N N . HIS B 1 131 ? -6.578 -54.094 -15.852 1 92.25 131 HIS B N 1
ATOM 5170 C CA . HIS B 1 131 ? -8.016 -54.219 -16.094 1 92.25 131 HIS B CA 1
ATOM 5171 C C . HIS B 1 131 ? -8.602 -52.875 -16.531 1 92.25 131 HIS B C 1
ATOM 5173 O O . HIS B 1 131 ? -9.773 -52.594 -16.281 1 92.25 131 HIS B O 1
ATOM 5179 N N . GLY B 1 132 ? -7.703 -51.906 -16.969 1 94.12 132 GLY B N 1
ATOM 5180 C CA . GLY B 1 132 ? -8.164 -50.625 -17.469 1 94.12 132 GLY B CA 1
ATOM 5181 C C . GLY B 1 132 ? -8.383 -49.625 -16.375 1 94.12 132 GLY B C 1
ATOM 5182 O O . GLY B 1 132 ? -8.906 -48.531 -16.625 1 94.12 132 GLY B O 1
ATOM 5183 N N . ASP B 1 133 ? -8 -49.938 -15.195 1 95.44 133 ASP B N 1
ATOM 5184 C CA . ASP B 1 133 ? -8.172 -49.031 -14.062 1 95.44 133 ASP B CA 1
ATOM 5185 C C . ASP B 1 133 ? -7.215 -47.844 -14.164 1 95.44 133 ASP B C 1
ATOM 5187 O O . ASP B 1 133 ? -6.012 -48.031 -14.367 1 95.44 133 ASP B O 1
ATOM 5191 N N . THR B 1 134 ? -7.809 -46.688 -14.094 1 96.31 134 THR B N 1
ATOM 5192 C CA . THR B 1 134 ? -6.957 -45.5 -13.922 1 96.31 134 THR B CA 1
ATOM 5193 C C . THR B 1 134 ? -6.508 -45.375 -12.469 1 96.31 134 THR B C 1
ATOM 5195 O O . THR B 1 134 ? -7.055 -46.031 -11.578 1 96.31 134 THR B O 1
ATOM 5198 N N . PRO B 1 135 ? -5.465 -44.562 -12.258 1 96.19 135 PRO B N 1
ATOM 5199 C CA . PRO B 1 135 ? -5.074 -44.344 -10.867 1 96.19 135 PRO B CA 1
ATOM 5200 C C . PRO B 1 135 ? -6.234 -43.844 -10 1 96.19 135 PRO B C 1
ATOM 5202 O O . PRO B 1 135 ? -6.324 -44.219 -8.82 1 96.19 135 PRO B O 1
ATOM 5205 N N . LEU B 1 136 ? -7.141 -43.094 -10.547 1 93.5 136 LEU B N 1
ATOM 5206 C CA . LEU B 1 136 ? -8.273 -42.562 -9.797 1 93.5 136 LEU B CA 1
ATOM 5207 C C . LEU B 1 136 ? -9.234 -43.688 -9.398 1 93.5 136 LEU B C 1
ATOM 5209 O O . LEU B 1 136 ? -9.797 -43.656 -8.297 1 93.5 136 LEU B O 1
ATOM 5213 N N . HIS B 1 137 ? -9.445 -44.656 -10.281 1 93.62 137 HIS B N 1
ATOM 5214 C CA . HIS B 1 137 ? -10.219 -45.812 -9.914 1 93.62 137 HIS B CA 1
ATOM 5215 C C . HIS B 1 137 ? -9.688 -46.469 -8.625 1 93.62 137 HIS B C 1
ATOM 5217 O O . HIS B 1 137 ? -10.461 -46.75 -7.715 1 93.62 137 HIS B O 1
ATOM 5223 N N . ILE B 1 138 ? -8.406 -46.625 -8.664 1 94.56 138 ILE B N 1
ATOM 5224 C CA . ILE B 1 138 ? -7.727 -47.312 -7.555 1 94.56 138 ILE B CA 1
ATOM 5225 C C . ILE B 1 138 ? -7.863 -46.469 -6.285 1 94.56 138 ILE B C 1
ATOM 5227 O O . ILE B 1 138 ? -8.219 -47 -5.227 1 94.56 138 ILE B O 1
ATOM 5231 N N . ALA B 1 139 ? -7.551 -45.219 -6.41 1 93.06 139 ALA B N 1
ATOM 5232 C CA . ALA B 1 139 ? -7.633 -44.312 -5.262 1 93.06 139 ALA B CA 1
ATOM 5233 C C . ALA B 1 139 ? -9.047 -44.312 -4.68 1 93.06 139 ALA B C 1
ATOM 5235 O O . ALA B 1 139 ? -9.219 -44.25 -3.459 1 93.06 139 ALA B O 1
ATOM 5236 N N . MET B 1 140 ? -10.047 -44.312 -5.488 1 89.88 140 MET B N 1
ATOM 5237 C CA . MET B 1 140 ? -11.438 -44.312 -5.055 1 89.88 140 MET B CA 1
ATOM 5238 C C . MET B 1 140 ? -11.766 -45.594 -4.281 1 89.88 140 MET B C 1
ATOM 5240 O O . MET B 1 140 ? -12.422 -45.531 -3.242 1 89.88 140 MET B O 1
ATOM 5244 N N . ARG B 1 141 ? -11.305 -46.594 -4.789 1 89.69 141 ARG B N 1
ATOM 5245 C CA . ARG B 1 141 ? -11.555 -47.875 -4.137 1 89.69 141 ARG B CA 1
ATOM 5246 C C . ARG B 1 141 ? -10.898 -47.938 -2.764 1 89.69 141 ARG B C 1
ATOM 5248 O O . ARG B 1 141 ? -11.43 -48.531 -1.834 1 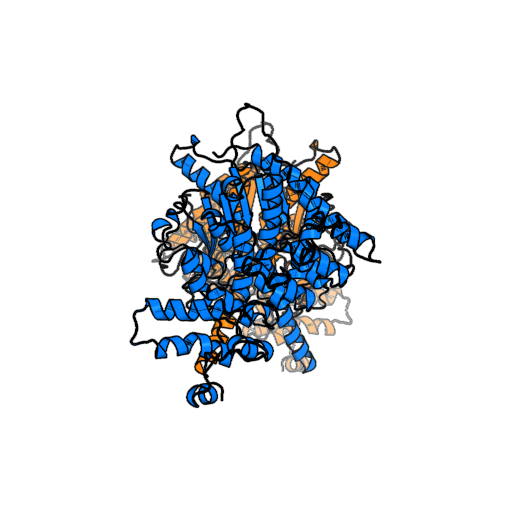89.69 141 ARG B O 1
ATOM 5255 N N . LEU B 1 142 ? -9.797 -47.344 -2.66 1 90.19 142 LEU B N 1
ATOM 5256 C CA . LEU B 1 142 ? -9.055 -47.312 -1.401 1 90.19 142 LEU B CA 1
ATOM 5257 C C . LEU B 1 142 ? -9.602 -46.219 -0.475 1 90.19 142 LEU B C 1
ATOM 5259 O O . LEU B 1 142 ? -9.18 -46.125 0.682 1 90.19 142 LEU B O 1
ATOM 5263 N N . ASP B 1 143 ? -10.453 -45.375 -0.977 1 85.94 143 ASP B N 1
ATOM 5264 C CA . ASP B 1 143 ? -11.023 -44.25 -0.231 1 85.94 143 ASP B CA 1
ATOM 5265 C C . ASP B 1 143 ? -9.922 -43.344 0.324 1 85.94 143 ASP B C 1
ATOM 5267 O O . ASP B 1 143 ? -9.945 -43 1.502 1 85.94 143 ASP B O 1
ATOM 5271 N N . ASN B 1 144 ? -8.891 -43.25 -0.41 1 89.75 144 ASN B N 1
ATOM 5272 C CA . ASN B 1 144 ? -7.781 -42.375 -0.027 1 89.75 144 ASN B CA 1
ATOM 5273 C C . ASN B 1 144 ? -7.996 -40.938 -0.509 1 89.75 144 ASN B C 1
ATOM 5275 O O . ASN B 1 144 ? -7.594 -40.594 -1.619 1 89.75 144 ASN B O 1
ATOM 5279 N N . LEU B 1 145 ? -8.5 -40.094 0.352 1 86.56 145 LEU B N 1
ATOM 5280 C CA . LEU B 1 145 ? -8.961 -38.75 -0.022 1 86.56 145 LEU B CA 1
ATOM 5281 C C . LEU B 1 145 ? -7.801 -37.906 -0.517 1 86.56 145 LEU B C 1
ATOM 5283 O O . LEU B 1 145 ? -7.906 -37.25 -1.559 1 86.56 145 LEU B O 1
ATOM 5287 N N . PRO B 1 146 ? -6.668 -37.906 0.164 1 87.81 146 PRO B N 1
ATOM 5288 C CA . PRO B 1 146 ? -5.555 -37.094 -0.321 1 87.81 146 PRO B CA 1
ATOM 5289 C C . PRO B 1 146 ? -5.125 -37.438 -1.74 1 87.81 146 PRO B C 1
ATOM 5291 O O . PRO B 1 146 ? -4.859 -36.562 -2.557 1 87.81 146 PRO B O 1
ATOM 5294 N N . LEU B 1 147 ? -5.117 -38.688 -2.045 1 92.31 147 LEU B N 1
ATOM 5295 C CA . LEU B 1 147 ? -4.73 -39.125 -3.377 1 92.31 147 LEU B CA 1
ATOM 5296 C C . LEU B 1 147 ? -5.805 -38.781 -4.402 1 92.31 147 LEU B C 1
ATOM 5298 O O . LEU B 1 147 ? -5.496 -38.438 -5.543 1 92.31 147 LEU B O 1
ATOM 5302 N N . ILE B 1 148 ? -7.039 -39 -4 1 88.81 148 ILE B N 1
ATOM 5303 C CA . ILE B 1 148 ? -8.148 -38.656 -4.879 1 88.81 148 ILE B CA 1
ATOM 5304 C C . ILE B 1 148 ? -8.062 -37.188 -5.262 1 88.81 148 ILE B C 1
ATOM 5306 O O . ILE B 1 148 ? -8.133 -36.812 -6.445 1 88.81 148 ILE B O 1
ATOM 5310 N N . LYS B 1 149 ? -7.832 -36.312 -4.266 1 87.19 149 LYS B N 1
ATOM 5311 C CA . LYS B 1 149 ? -7.695 -34.875 -4.504 1 87.19 149 LYS B CA 1
ATOM 5312 C C . LYS B 1 149 ? -6.531 -34.594 -5.445 1 87.19 149 LYS B C 1
ATOM 5314 O O . LYS B 1 149 ? -6.676 -33.812 -6.398 1 87.19 149 LYS B O 1
ATOM 5319 N N . ALA B 1 150 ? -5.43 -35.188 -5.156 1 90.31 150 ALA B N 1
ATOM 5320 C CA . ALA B 1 150 ? -4.227 -34.969 -5.949 1 90.31 150 ALA B CA 1
ATOM 5321 C C . ALA B 1 150 ? -4.457 -35.312 -7.41 1 90.31 150 ALA B C 1
ATOM 5323 O O . ALA B 1 150 ? -4.113 -34.562 -8.312 1 90.31 150 ALA B O 1
ATOM 5324 N N . LEU B 1 151 ? -5.031 -36.5 -7.621 1 90.94 151 LEU B N 1
ATOM 5325 C CA . LEU B 1 151 ? -5.254 -37 -8.977 1 90.94 151 LEU B CA 1
ATOM 5326 C C . LEU B 1 151 ? -6.219 -36.062 -9.734 1 90.94 151 LEU B C 1
ATOM 5328 O O . LEU B 1 151 ? -5.973 -35.719 -10.891 1 90.94 151 LEU B O 1
ATOM 5332 N N . ILE B 1 152 ? -7.203 -35.625 -9.094 1 84.81 152 ILE B N 1
ATOM 5333 C CA . ILE B 1 152 ? -8.188 -34.781 -9.734 1 84.81 152 ILE B CA 1
ATOM 5334 C C . ILE B 1 152 ? -7.551 -33.438 -10.086 1 84.81 152 ILE B C 1
ATOM 5336 O O . ILE B 1 152 ? -7.738 -32.906 -11.188 1 84.81 152 ILE B O 1
ATOM 5340 N N . VAL B 1 153 ? -6.809 -32.906 -9.188 1 85.12 153 VAL B N 1
ATOM 5341 C CA . VAL B 1 153 ? -6.156 -31.625 -9.383 1 85.12 153 VAL B CA 1
ATOM 5342 C C . VAL B 1 153 ? -5.203 -31.703 -10.578 1 85.12 153 VAL B C 1
ATOM 5344 O O . VAL B 1 153 ? -5.043 -30.734 -11.312 1 85.12 153 VAL B O 1
ATOM 5347 N N . PHE B 1 154 ? -4.617 -32.875 -10.734 1 87.62 154 PHE B N 1
ATOM 5348 C CA . PHE B 1 154 ? -3.66 -33 -11.828 1 87.62 154 PHE B CA 1
ATOM 5349 C C . PHE B 1 154 ? -4.359 -33.469 -13.094 1 87.62 154 PHE B C 1
ATOM 5351 O O . PHE B 1 154 ? -3.703 -33.844 -14.07 1 87.62 154 PHE B O 1
ATOM 5358 N N . GLY B 1 155 ? -5.738 -33.562 -13.094 1 82.38 155 GLY B N 1
ATOM 5359 C CA . GLY B 1 155 ? -6.457 -33.719 -14.344 1 82.38 155 GLY B CA 1
ATOM 5360 C C . GLY B 1 155 ? -7.074 -35.094 -14.516 1 82.38 155 GLY B C 1
ATOM 5361 O O . GLY B 1 155 ? -7.488 -35.469 -15.609 1 82.38 155 GLY B O 1
ATOM 5362 N N . ALA B 1 156 ? -7.094 -35.875 -13.414 1 88.75 156 ALA B N 1
ATOM 5363 C CA . ALA B 1 156 ? -7.758 -37.156 -13.523 1 88.75 156 ALA B CA 1
ATOM 5364 C C . ALA B 1 156 ? -9.242 -37 -13.828 1 88.75 156 ALA B C 1
ATOM 5366 O O . ALA B 1 156 ? -9.891 -36.094 -13.281 1 88.75 156 ALA B O 1
ATOM 5367 N N . GLU B 1 157 ? -9.75 -37.844 -14.672 1 86 157 GLU B N 1
ATOM 5368 C CA . GLU B 1 157 ? -11.141 -37.75 -15.125 1 86 157 GLU B CA 1
ATOM 5369 C C . GLU B 1 157 ? -12.031 -38.719 -14.359 1 86 157 GLU B C 1
ATOM 5371 O O . GLU B 1 157 ? -11.719 -39.906 -14.242 1 86 157 GLU B O 1
ATOM 5376 N N . MET B 1 158 ? -13.125 -38.219 -13.977 1 85.06 158 MET B N 1
ATOM 5377 C CA . MET B 1 158 ? -14.062 -39 -13.18 1 85.06 158 MET B CA 1
ATOM 5378 C C . MET B 1 158 ? -14.938 -39.875 -14.062 1 85.06 158 MET B C 1
ATOM 5380 O O . MET B 1 158 ? -15.562 -40.844 -13.586 1 85.06 158 MET B O 1
ATOM 5384 N N . ASP B 1 159 ? -14.953 -39.594 -15.359 1 85.25 159 ASP B N 1
ATOM 5385 C CA . ASP B 1 159 ? -15.883 -40.281 -16.25 1 85.25 159 ASP B CA 1
ATOM 5386 C C . ASP B 1 159 ? -15.156 -41.281 -17.156 1 85.25 159 ASP B C 1
ATOM 5388 O O . ASP B 1 159 ? -15.758 -41.844 -18.062 1 85.25 159 ASP B O 1
ATOM 5392 N N . LYS B 1 160 ? -13.938 -41.469 -16.938 1 88.5 160 LYS B N 1
ATOM 5393 C CA . LYS B 1 160 ? -13.195 -42.438 -17.75 1 88.5 160 LYS B CA 1
ATOM 5394 C C . LYS B 1 160 ? -13.484 -43.844 -17.312 1 88.5 160 LYS B C 1
ATOM 5396 O O . LYS B 1 160 ? -13.203 -44.25 -16.172 1 88.5 160 LYS B O 1
ATOM 5401 N N . PRO B 1 161 ? -13.969 -44.625 -18.156 1 92.5 161 PRO B N 1
ATOM 5402 C CA . PRO B 1 161 ? -14.32 -46 -17.766 1 92.5 161 PRO B CA 1
ATOM 5403 C C . PRO B 1 161 ? -13.141 -46.969 -17.844 1 92.5 161 PRO B C 1
ATOM 5405 O O . PRO B 1 161 ? -12.242 -46.75 -18.672 1 92.5 161 PRO B O 1
ATOM 5408 N N . ASN B 1 162 ? -13.188 -47.969 -17.031 1 93.75 162 ASN B N 1
ATOM 5409 C CA . ASN B 1 162 ? -12.25 -49.094 -17.156 1 93.75 162 ASN B CA 1
ATOM 5410 C C . ASN B 1 162 ? -12.773 -50.156 -18.109 1 93.75 162 ASN B C 1
ATOM 5412 O O . ASN B 1 162 ? -13.68 -49.906 -18.891 1 93.75 162 ASN B O 1
ATOM 5416 N N . GLU B 1 163 ? -12.164 -51.312 -18.094 1 92.75 163 GLU B N 1
ATOM 5417 C CA . GLU B 1 163 ? -12.5 -52.375 -19.047 1 92.75 163 GLU B CA 1
ATOM 5418 C C . GLU B 1 163 ? -13.93 -52.875 -18.859 1 92.75 163 GLU B C 1
ATOM 5420 O O . GLU B 1 163 ? -14.578 -53.281 -19.828 1 92.75 163 GLU B O 1
ATOM 5425 N N . ILE B 1 164 ? -14.453 -52.781 -17.641 1 92.75 164 ILE B N 1
ATOM 5426 C CA . ILE B 1 164 ? -15.797 -53.281 -17.375 1 92.75 164 ILE B CA 1
ATOM 5427 C C . ILE B 1 164 ? -16.797 -52.125 -17.375 1 92.75 164 ILE B C 1
ATOM 5429 O O . ILE B 1 164 ? -17.938 -52.281 -16.969 1 92.75 164 ILE B O 1
ATOM 5433 N N . GLY B 1 165 ? -16.391 -50.875 -17.672 1 91.25 165 GLY B N 1
ATOM 5434 C CA . GLY B 1 165 ? -17.281 -49.75 -17.828 1 91.25 165 GLY B CA 1
ATOM 5435 C C . GLY B 1 165 ? -17.484 -48.969 -16.547 1 91.25 165 GLY B C 1
ATOM 5436 O O . GLY B 1 165 ? -18.297 -48.031 -16.5 1 91.25 165 GLY B O 1
ATOM 5437 N N . GLU B 1 166 ? -16.797 -49.281 -15.555 1 91.62 166 GLU B N 1
ATOM 5438 C CA . GLU B 1 166 ? -16.891 -48.594 -14.281 1 91.62 166 GLU B CA 1
ATOM 5439 C C . GLU B 1 166 ? -16.078 -47.281 -14.312 1 91.62 166 GLU B C 1
ATOM 5441 O O . GLU B 1 166 ? -14.914 -47.312 -14.734 1 91.62 166 GLU B O 1
ATOM 5446 N N . THR B 1 167 ? -16.766 -46.219 -13.953 1 90 167 THR B N 1
ATOM 5447 C CA . THR B 1 167 ? -16.062 -44.938 -13.883 1 90 167 THR B CA 1
ATOM 5448 C C . THR B 1 167 ? -15.742 -44.562 -12.438 1 90 167 THR B C 1
ATOM 5450 O O . THR B 1 167 ? -16.406 -45.031 -11.508 1 90 167 THR B O 1
ATOM 5453 N N . PRO B 1 168 ? -14.664 -43.812 -12.188 1 86.62 168 PRO B N 1
ATOM 5454 C CA . PRO B 1 168 ? -14.406 -43.312 -10.828 1 86.62 168 PRO B CA 1
ATOM 5455 C C . PRO B 1 168 ? -15.609 -42.594 -10.211 1 86.62 168 PRO B C 1
ATOM 5457 O O . PRO B 1 168 ? -15.844 -42.719 -9.008 1 86.62 168 PRO B O 1
ATOM 5460 N N . GLY B 1 169 ? -16.344 -41.875 -10.977 1 80.94 169 GLY B N 1
ATOM 5461 C CA . GLY B 1 169 ? -17.562 -41.219 -10.5 1 80.94 169 GLY B CA 1
ATOM 5462 C C . GLY B 1 169 ? -18.578 -42.188 -9.93 1 80.94 169 GLY B C 1
ATOM 5463 O O . GLY B 1 169 ? -19.172 -41.938 -8.883 1 80.94 169 GLY B O 1
ATOM 5464 N N . LEU B 1 170 ? -18.719 -43.219 -10.695 1 78.94 170 LEU B N 1
ATOM 5465 C CA . LEU B 1 170 ? -19.641 -44.25 -10.242 1 78.94 170 LEU B CA 1
ATOM 5466 C C . LEU B 1 170 ? -19.156 -44.906 -8.945 1 78.94 170 LEU B C 1
ATOM 5468 O O . LEU B 1 170 ? -19.969 -45.188 -8.062 1 78.94 170 LEU B O 1
ATOM 5472 N N . LEU B 1 171 ? -17.922 -45.125 -8.852 1 80.12 171 LEU B N 1
ATOM 5473 C CA . LEU B 1 171 ? -17.328 -45.656 -7.621 1 80.12 171 LEU B CA 1
ATOM 5474 C C . LEU B 1 171 ? -17.578 -44.719 -6.449 1 80.12 171 LEU B C 1
ATOM 5476 O O . LEU B 1 171 ? -17.859 -45.156 -5.336 1 80.12 171 LEU B O 1
ATOM 5480 N N . ALA B 1 172 ? -17.406 -43.438 -6.715 1 77.31 172 ALA B N 1
ATOM 5481 C CA . ALA B 1 172 ? -17.609 -42.406 -5.691 1 77.31 172 ALA B CA 1
ATOM 5482 C C . ALA B 1 172 ? -19.047 -42.406 -5.191 1 77.31 172 ALA B C 1
ATOM 5484 O O . ALA B 1 172 ? -19.297 -42.219 -3.998 1 77.31 172 ALA B O 1
ATOM 5485 N N . ALA B 1 173 ? -19.953 -42.562 -6.113 1 71.31 173 ALA B N 1
ATOM 5486 C CA . ALA B 1 173 ? -21.359 -42.594 -5.773 1 71.31 173 ALA B CA 1
ATOM 5487 C C . ALA B 1 173 ? -21.703 -43.75 -4.848 1 71.31 173 ALA B C 1
ATOM 5489 O O . ALA B 1 173 ? -22.625 -43.656 -4.031 1 71.31 173 ALA B O 1
ATOM 5490 N N . ARG B 1 174 ? -21 -44.781 -5.129 1 66 174 ARG B N 1
ATOM 5491 C CA . ARG B 1 174 ? -21.25 -45.969 -4.336 1 66 174 ARG B CA 1
ATOM 5492 C C . ARG B 1 174 ? -20.656 -45.844 -2.943 1 66 174 ARG B C 1
ATOM 5494 O O . ARG B 1 174 ? -21.141 -46.469 -1.992 1 66 174 ARG B O 1
ATOM 5501 N N . CYS B 1 175 ? -19.5 -45.281 -3.029 1 57.88 175 CYS B N 1
ATOM 5502 C CA . CYS B 1 175 ? -18.844 -45.156 -1.736 1 57.88 175 CYS B CA 1
ATOM 5503 C C . CYS B 1 175 ? -19.547 -44.125 -0.872 1 57.88 175 CYS B C 1
ATOM 5505 O O . CYS B 1 175 ? -20.219 -43.219 -1.392 1 57.88 175 CYS B O 1
ATOM 5507 N N . SER B 1 176 ? -19.812 -44.344 0.359 1 48.84 176 SER B N 1
ATOM 5508 C CA . SER B 1 176 ? -20.625 -43.625 1.33 1 48.84 176 SER B CA 1
ATOM 5509 C C . SER B 1 176 ? -20.438 -42.125 1.19 1 48.84 176 SER B C 1
ATOM 5511 O O . SER B 1 176 ? -19.672 -41.656 0.339 1 48.84 176 SER B O 1
ATOM 5513 N N . THR B 1 177 ? -20.188 -41.344 2.357 1 48.06 177 THR B N 1
ATOM 5514 C CA . THR B 1 177 ? -20.328 -40.031 3.012 1 48.06 177 THR B CA 1
ATOM 5515 C C . THR B 1 177 ? -19.203 -39.094 2.598 1 48.06 177 THR B C 1
ATOM 5517 O O . THR B 1 177 ? -18.016 -39.469 2.658 1 48.06 177 THR B O 1
ATOM 5520 N N . GLY B 1 178 ? -19.359 -38.031 1.749 1 53.81 178 GLY B N 1
ATOM 5521 C CA . GLY B 1 178 ? -18.484 -36.844 1.716 1 53.81 178 GLY B CA 1
ATOM 5522 C C . GLY B 1 178 ? -17.969 -36.531 0.326 1 53.81 178 GLY B C 1
ATOM 5523 O O . GLY B 1 178 ? -17.266 -35.531 0.131 1 53.81 178 GLY B O 1
ATOM 5524 N N . PHE B 1 179 ? -18.328 -37.5 -0.761 1 56.56 179 PHE B N 1
ATOM 5525 C CA . PHE B 1 179 ? -17.656 -37.219 -2.031 1 56.56 179 PHE B CA 1
ATOM 5526 C C . PHE B 1 179 ? -18.578 -36.438 -2.955 1 56.56 179 PHE B C 1
ATOM 5528 O O . PHE B 1 179 ? -18.25 -36.219 -4.129 1 56.56 179 PHE B O 1
ATOM 5535 N N . GLU B 1 180 ? -19.75 -36.188 -2.596 1 57.44 180 GLU B N 1
ATOM 5536 C CA . GLU B 1 180 ? -20.672 -35.438 -3.432 1 57.44 180 GLU B CA 1
ATOM 5537 C C . GLU B 1 180 ? -20.016 -34.156 -3.986 1 57.44 180 GLU B C 1
ATOM 5539 O O . GLU B 1 180 ? -20.219 -33.812 -5.152 1 57.44 180 GLU B O 1
ATOM 5544 N N . ASP B 1 181 ? -19.203 -33.656 -3.172 1 62.69 181 ASP B N 1
ATOM 5545 C CA . ASP B 1 181 ? -18.547 -32.438 -3.604 1 62.69 181 ASP B CA 1
ATOM 5546 C C . ASP B 1 181 ? -17.562 -32.688 -4.738 1 62.69 181 ASP B C 1
ATOM 5548 O O . ASP B 1 181 ? -17.422 -31.891 -5.656 1 62.69 181 ASP B O 1
ATOM 5552 N N . PHE B 1 182 ? -17.109 -34 -4.836 1 62.5 182 PHE B N 1
ATOM 5553 C CA . PHE B 1 182 ? -16.094 -34.344 -5.832 1 62.5 182 PHE B CA 1
ATOM 5554 C C . PHE B 1 182 ? -16.719 -34.469 -7.211 1 62.5 182 PHE B C 1
ATOM 5556 O O . PHE B 1 182 ? -16.172 -34 -8.203 1 62.5 182 PHE B O 1
ATOM 5563 N N . ILE B 1 183 ? -17.859 -35.156 -7.172 1 59.28 183 ILE B N 1
ATOM 5564 C CA . ILE B 1 183 ? -18.531 -35.438 -8.438 1 59.28 183 ILE B CA 1
ATOM 5565 C C . ILE B 1 183 ? -18.969 -34.094 -9.07 1 59.28 183 ILE B C 1
ATOM 5567 O O . ILE B 1 183 ? -18.781 -33.875 -10.266 1 59.28 183 ILE B O 1
ATOM 5571 N N . ALA B 1 184 ? -19.453 -33.25 -8.242 1 60.72 184 ALA B N 1
ATOM 5572 C CA . ALA B 1 184 ? -19.922 -31.969 -8.734 1 60.72 184 ALA B CA 1
ATOM 5573 C C . ALA B 1 184 ? -18.766 -31.141 -9.289 1 60.72 184 ALA B C 1
ATOM 5575 O O . ALA B 1 184 ? -18.891 -30.516 -10.352 1 60.72 184 ALA B O 1
ATOM 5576 N N . ILE B 1 185 ? -17.688 -31.281 -8.68 1 62.22 185 ILE B N 1
ATOM 5577 C CA . ILE B 1 185 ? -16.531 -30.484 -9.062 1 62.22 185 ILE B CA 1
ATOM 5578 C C . ILE B 1 185 ? -15.969 -30.984 -10.391 1 62.22 185 ILE B C 1
ATOM 5580 O O . ILE B 1 185 ? -15.641 -30.203 -11.281 1 62.22 185 ILE B O 1
ATOM 5584 N N . SER B 1 186 ? -15.922 -32.281 -10.516 1 60.97 186 SER B N 1
ATOM 5585 C CA . SER B 1 186 ? -15.344 -32.844 -11.727 1 60.97 186 SER B CA 1
ATOM 5586 C C . SER B 1 186 ? -16.219 -32.562 -12.945 1 60.97 186 SER B C 1
ATOM 5588 O O . SER B 1 186 ? -15.703 -32.312 -14.039 1 60.97 186 SER B O 1
ATOM 5590 N N . ALA B 1 187 ? -17.5 -32.562 -12.695 1 55.69 187 ALA B N 1
ATOM 5591 C CA . ALA B 1 187 ? -18.453 -32.312 -13.781 1 55.69 187 ALA B CA 1
ATOM 5592 C C . ALA B 1 187 ? -18.297 -30.891 -14.305 1 55.69 187 ALA B C 1
ATOM 5594 O O . ALA B 1 187 ? -18.391 -30.641 -15.508 1 55.69 187 ALA B O 1
ATOM 5595 N N . VAL B 1 188 ? -18.031 -30.031 -13.414 1 54.22 188 VAL B N 1
ATOM 5596 C CA . VAL B 1 188 ? -17.922 -28.625 -13.797 1 54.22 188 VAL B CA 1
ATOM 5597 C C . VAL B 1 188 ? -16.656 -28.391 -14.625 1 54.22 188 VAL B C 1
ATOM 5599 O O . VAL B 1 188 ? -16.703 -27.719 -15.648 1 54.22 188 VAL B O 1
ATOM 5602 N N . VAL B 1 189 ? -15.617 -29.031 -14.211 1 57.12 189 VAL B N 1
ATOM 5603 C CA . VAL B 1 189 ? -14.359 -28.859 -14.93 1 57.12 189 VAL B CA 1
ATOM 5604 C C . VAL B 1 189 ? -14.523 -29.344 -16.375 1 57.12 189 VAL B C 1
ATOM 5606 O O . VAL B 1 189 ? -14.023 -28.719 -17.312 1 57.12 189 VAL B O 1
ATOM 5609 N N . GLY B 1 190 ? -15.266 -30.438 -16.531 1 54.88 190 GLY B N 1
ATOM 5610 C CA . GLY B 1 190 ? -15.539 -30.969 -17.844 1 54.88 190 GLY B CA 1
ATOM 5611 C C . GLY B 1 190 ? -16.453 -30.094 -18.688 1 54.88 190 GLY B C 1
ATOM 5612 O O . GLY B 1 190 ? -16.328 -30.047 -19.906 1 54.88 190 GLY B O 1
ATOM 5613 N N . SER B 1 191 ? -17.312 -29.328 -17.984 1 53.38 191 SER B N 1
ATOM 5614 C CA . SER B 1 191 ? -18.312 -28.516 -18.688 1 53.38 191 SER B CA 1
ATOM 5615 C C . SER B 1 191 ? -17.703 -27.219 -19.203 1 53.38 191 SER B C 1
ATOM 5617 O O . SER B 1 191 ? -18.297 -26.547 -20.047 1 53.38 191 SER B O 1
ATOM 5619 N N . LEU B 1 192 ? -16.672 -26.812 -18.703 1 58.09 192 LEU B N 1
ATOM 5620 C CA . LEU B 1 192 ? -16.047 -25.578 -19.156 1 58.09 192 LEU B CA 1
ATOM 5621 C C . LEU B 1 192 ? -15.5 -25.734 -20.562 1 58.09 192 LEU B C 1
ATOM 5623 O O . LEU B 1 192 ? -15.312 -24.734 -21.266 1 58.09 192 LEU B O 1
ATOM 5627 N N . SER B 1 193 ? -15.273 -26.938 -21.25 1 55.22 193 SER B N 1
ATOM 5628 C CA . SER B 1 193 ? -14.578 -27.219 -22.5 1 55.22 193 SER B CA 1
ATOM 5629 C C . SER B 1 193 ? -15.391 -26.75 -23.703 1 55.22 193 SER B C 1
ATOM 5631 O O . SER B 1 193 ? -14.984 -26.969 -24.859 1 55.22 193 SER B O 1
ATOM 5633 N N . LYS B 1 194 ? -16.641 -26.156 -23.703 1 52.69 194 LYS B N 1
ATOM 5634 C CA . LYS B 1 194 ? -17.281 -25.922 -24.984 1 52.69 194 LYS B CA 1
ATOM 5635 C C . LYS B 1 194 ? -16.766 -24.641 -25.625 1 52.69 194 LYS B C 1
ATOM 5637 O O . LYS B 1 194 ? -16.859 -23.562 -25.031 1 52.69 194 LYS B O 1
ATOM 5642 N N . GLY B 1 195 ? -15.758 -24.812 -26.547 1 51.94 195 GLY B N 1
ATOM 5643 C CA . GLY B 1 195 ? -15.258 -23.719 -27.375 1 51.94 195 GLY B CA 1
ATOM 5644 C C . GLY B 1 195 ? -16.375 -22.875 -27.969 1 51.94 195 GLY B C 1
ATOM 5645 O O . GLY B 1 195 ? -17.484 -23.359 -28.188 1 51.94 195 GLY B O 1
ATOM 5646 N N . PHE B 1 196 ? -16.469 -21.609 -27.5 1 50.5 196 PHE B N 1
ATOM 5647 C CA . PHE B 1 196 ? -17.422 -20.688 -28.109 1 50.5 196 PHE B CA 1
ATOM 5648 C C . PHE B 1 196 ? -17.094 -20.469 -29.578 1 50.5 196 PHE B C 1
ATOM 5650 O O . PHE B 1 196 ? -15.938 -20.266 -29.938 1 50.5 196 PHE B O 1
ATOM 5657 N N . ASP B 1 197 ? -17.734 -21.219 -30.469 1 44.88 197 ASP B N 1
ATOM 5658 C CA . ASP B 1 197 ? -17.656 -20.891 -31.891 1 44.88 197 ASP B CA 1
ATOM 5659 C C . ASP B 1 197 ? -17.938 -19.406 -32.125 1 44.88 197 ASP B C 1
ATOM 5661 O O . ASP B 1 197 ? -19.016 -18.922 -31.797 1 44.88 197 ASP B O 1
ATOM 5665 N N . THR B 1 198 ? -17.031 -18.625 -31.875 1 47.47 198 THR B N 1
ATOM 5666 C CA . THR B 1 198 ? -17.266 -17.25 -32.312 1 47.47 198 THR B CA 1
ATOM 5667 C C . THR B 1 198 ? -17.594 -17.203 -33.781 1 47.47 198 THR B C 1
ATOM 5669 O O . THR B 1 198 ? -16.734 -17.438 -34.625 1 47.47 198 THR B O 1
ATOM 5672 N N . VAL B 1 199 ? -18.594 -17.641 -34.281 1 38.56 199 VAL B N 1
ATOM 5673 C CA . VAL B 1 199 ? -19 -17.547 -35.656 1 38.56 199 VAL B CA 1
ATOM 5674 C C . VAL B 1 199 ? -18.844 -16.109 -36.156 1 38.56 199 VAL B C 1
ATOM 5676 O O . VAL B 1 199 ? -18.859 -15.859 -37.375 1 38.56 199 VAL B O 1
ATOM 5679 N N . ASP B 1 200 ? -19.359 -14.953 -35.469 1 43.34 200 ASP B N 1
ATOM 5680 C CA . ASP B 1 200 ? -19.938 -13.906 -36.312 1 43.34 200 ASP B CA 1
ATOM 5681 C C . ASP B 1 200 ? -18.844 -12.977 -36.844 1 43.34 200 ASP B C 1
ATOM 5683 O O . ASP B 1 200 ? -17.875 -12.68 -36.125 1 43.34 200 ASP B O 1
ATOM 5687 N N . GLY B 1 201 ? -18.609 -12.906 -38.156 1 45.12 201 GLY B N 1
ATOM 5688 C CA . GLY B 1 201 ? -17.953 -12 -39.094 1 45.12 201 GLY B CA 1
ATOM 5689 C C . GLY B 1 201 ? -17.984 -10.555 -38.625 1 45.12 201 GLY B C 1
ATOM 5690 O O . GLY B 1 201 ? -17.609 -9.648 -39.375 1 45.12 201 GLY B O 1
ATOM 5691 N N . ALA B 1 202 ? -18.656 -10.273 -37.531 1 49.69 202 ALA B N 1
ATOM 5692 C CA . ALA B 1 202 ? -18.734 -8.836 -37.281 1 49.69 202 ALA B CA 1
ATOM 5693 C C . ALA B 1 202 ? -17.406 -8.305 -36.719 1 49.69 202 ALA B C 1
ATOM 5695 O O . ALA B 1 202 ? -16.688 -9.031 -36.031 1 49.69 202 ALA B O 1
ATOM 5696 N N . PRO B 1 203 ? -16.969 -7.152 -37.188 1 62.94 203 PRO B N 1
ATOM 5697 C CA . PRO B 1 203 ? -15.727 -6.523 -36.719 1 62.94 203 PRO B CA 1
ATOM 5698 C C . PRO B 1 203 ? -15.633 -6.461 -35.188 1 62.94 203 PRO B C 1
ATOM 5700 O O . PRO B 1 203 ? -16.594 -6.082 -34.531 1 62.94 203 PRO B O 1
ATOM 5703 N N . LYS B 1 204 ? -14.68 -7.09 -34.562 1 71.38 204 LYS B N 1
ATOM 5704 C CA . LYS B 1 204 ? -14.43 -7.074 -33.125 1 71.38 204 LYS B CA 1
ATOM 5705 C C . LYS B 1 204 ? -13.984 -5.695 -32.656 1 71.38 204 LYS B C 1
ATOM 5707 O O . LYS B 1 204 ? -13.133 -5.066 -33.312 1 71.38 204 LYS B O 1
ATOM 5712 N N . PRO B 1 205 ? -14.773 -5.242 -31.641 1 75.94 205 PRO B N 1
ATOM 5713 C CA . PRO B 1 205 ? -14.312 -3.961 -31.109 1 75.94 205 PRO B CA 1
ATOM 5714 C C . PRO B 1 205 ? -12.875 -4.016 -30.609 1 75.94 205 PRO B C 1
ATOM 5716 O O . PRO B 1 205 ? -12.406 -5.074 -30.172 1 75.94 205 PRO B O 1
ATOM 5719 N N . ARG B 1 206 ? -12.266 -2.895 -30.812 1 82.19 206 ARG B N 1
ATOM 5720 C CA . ARG B 1 206 ? -10.875 -2.787 -30.391 1 82.19 206 ARG B CA 1
ATOM 5721 C C . ARG B 1 206 ? -10.773 -2.525 -28.891 1 82.19 206 ARG B C 1
ATOM 5723 O O . ARG B 1 206 ? -11.523 -1.715 -28.344 1 82.19 206 ARG B O 1
ATOM 5730 N N . GLY B 1 207 ? -10.078 -3.432 -28.109 1 89.62 207 GLY B N 1
ATOM 5731 C CA . GLY B 1 207 ? -9.836 -3.242 -26.688 1 89.62 207 GLY B CA 1
ATOM 5732 C C . GLY B 1 207 ? -8.758 -4.164 -26.141 1 89.62 207 GLY B C 1
ATOM 5733 O O . GLY B 1 207 ? -8.68 -5.332 -26.531 1 89.62 207 GLY B O 1
ATOM 5734 N N . ALA B 1 208 ? -7.961 -3.637 -25.344 1 94 208 ALA B N 1
ATOM 5735 C CA . ALA B 1 208 ? -6.867 -4.43 -24.797 1 94 208 ALA B CA 1
ATOM 5736 C C . ALA B 1 208 ? -7.359 -5.348 -23.688 1 94 208 ALA B C 1
ATOM 5738 O O . ALA B 1 208 ? -8.18 -4.945 -22.859 1 94 208 ALA B O 1
ATOM 5739 N N . ARG B 1 209 ? -6.996 -6.57 -23.781 1 97.31 209 ARG B N 1
ATOM 5740 C CA . ARG B 1 209 ? -7.246 -7.555 -22.734 1 97.31 209 ARG B CA 1
ATOM 5741 C C . ARG B 1 209 ? -6.059 -7.648 -21.781 1 97.31 209 ARG B C 1
ATOM 5743 O O . ARG B 1 209 ? -4.961 -8.047 -22.188 1 97.31 209 ARG B O 1
ATOM 5750 N N . VAL B 1 210 ? -6.305 -7.328 -20.453 1 98.19 210 VAL B N 1
ATOM 5751 C CA . VAL B 1 210 ? -5.219 -7.184 -19.5 1 98.19 210 VAL B CA 1
ATOM 5752 C C . VAL B 1 210 ? -5.297 -8.289 -18.453 1 98.19 210 VAL B C 1
ATOM 5754 O O . VAL B 1 210 ? -6.348 -8.5 -17.828 1 98.19 210 VAL B O 1
ATOM 5757 N N . LEU B 1 211 ? -4.223 -9.047 -18.297 1 98.75 211 LEU B N 1
ATOM 5758 C CA . LEU B 1 211 ? -4.102 -10.062 -17.25 1 98.75 211 LEU B CA 1
ATOM 5759 C C . LEU B 1 211 ? -3.189 -9.586 -16.125 1 98.75 211 LEU B C 1
ATOM 5761 O O . LEU B 1 211 ? -2.07 -9.133 -16.375 1 98.75 211 LEU B O 1
ATOM 5765 N N . CYS B 1 212 ? -3.645 -9.594 -14.898 1 98.88 212 CYS B N 1
ATOM 5766 C CA . CYS B 1 212 ? -2.857 -9.219 -13.734 1 98.88 212 CYS B CA 1
ATOM 5767 C C . CYS B 1 212 ? -2.707 -10.398 -12.781 1 98.88 212 CYS B C 1
ATOM 5769 O O . CYS B 1 212 ? -3.703 -10.984 -12.352 1 98.88 212 CYS B O 1
ATOM 5771 N N . LEU B 1 213 ? -1.464 -10.711 -12.43 1 98.88 213 LEU B N 1
ATOM 5772 C CA . LEU B 1 213 ? -1.15 -11.875 -11.602 1 98.88 213 LEU B CA 1
ATOM 5773 C C . LEU B 1 213 ? -0.48 -11.445 -10.297 1 98.88 213 LEU B C 1
ATOM 5775 O O . LEU B 1 213 ? 0.607 -10.867 -10.32 1 98.88 213 LEU B O 1
ATOM 5779 N N . ASP B 1 214 ? -1.061 -11.82 -9.125 1 98.69 214 ASP B N 1
ATOM 5780 C CA . ASP B 1 214 ? -0.58 -11.438 -7.797 1 98.69 214 ASP B CA 1
ATOM 5781 C C . ASP B 1 214 ? 0.715 -12.172 -7.453 1 98.69 214 ASP B C 1
ATOM 5783 O O . ASP B 1 214 ? 1.039 -13.195 -8.062 1 98.69 214 ASP B O 1
ATOM 5787 N N . GLY B 1 215 ? 1.425 -11.617 -6.488 1 98 215 GLY B N 1
ATOM 5788 C CA . GLY B 1 215 ? 2.477 -12.367 -5.812 1 98 215 GLY B CA 1
ATOM 5789 C C . GLY B 1 215 ? 1.951 -13.297 -4.742 1 98 215 GLY B C 1
ATOM 5790 O O . GLY B 1 215 ? 0.82 -13.148 -4.277 1 98 215 GLY B O 1
ATOM 5791 N N . GLY B 1 216 ? 2.814 -14.297 -4.43 1 96.31 216 GLY B N 1
ATOM 5792 C CA . GLY B 1 216 ? 2.363 -15.211 -3.391 1 96.31 216 GLY B CA 1
ATOM 5793 C C . GLY B 1 216 ? 3.213 -16.469 -3.287 1 96.31 216 GLY B C 1
ATOM 5794 O O . GLY B 1 216 ? 2.787 -17.469 -2.705 1 96.31 216 GLY B O 1
ATOM 5795 N N . GLY B 1 217 ? 4.41 -16.516 -3.84 1 95.44 217 GLY B N 1
ATOM 5796 C CA . GLY B 1 217 ? 5.305 -17.672 -3.756 1 95.44 217 GLY B CA 1
ATOM 5797 C C . GLY B 1 217 ? 4.719 -18.922 -4.367 1 95.44 217 GLY B C 1
ATOM 5798 O O . GLY B 1 217 ? 4.258 -18.906 -5.512 1 95.44 217 GLY B O 1
ATOM 5799 N N . ILE B 1 218 ? 4.734 -19.984 -3.604 1 96 218 ILE B N 1
ATOM 5800 C CA . ILE B 1 218 ? 4.301 -21.281 -4.098 1 96 218 ILE B CA 1
ATOM 5801 C C . ILE B 1 218 ? 2.805 -21.25 -4.395 1 96 218 ILE B C 1
ATOM 5803 O O . ILE B 1 218 ? 2.287 -22.109 -5.109 1 96 218 ILE B O 1
ATOM 5807 N N . ARG B 1 219 ? 2.107 -20.281 -3.871 1 97.19 219 ARG B N 1
ATOM 5808 C CA . ARG B 1 219 ? 0.673 -20.156 -4.117 1 97.19 219 ARG B CA 1
ATOM 5809 C C . ARG B 1 219 ? 0.397 -19.734 -5.559 1 97.19 219 ARG B C 1
ATOM 5811 O O . ARG B 1 219 ? -0.758 -19.672 -5.98 1 97.19 219 ARG B O 1
ATOM 5818 N N . GLY B 1 220 ? 1.48 -19.484 -6.262 1 97.81 220 GLY B N 1
ATOM 5819 C CA . GLY B 1 220 ? 1.341 -19.344 -7.703 1 97.81 220 GLY B CA 1
ATOM 5820 C C . GLY B 1 220 ? 0.604 -20.484 -8.352 1 97.81 220 GLY B C 1
ATOM 5821 O O . GLY B 1 220 ? 0.018 -20.328 -9.43 1 97.81 220 GLY B O 1
ATOM 5822 N N . LEU B 1 221 ? 0.537 -21.625 -7.719 1 97.06 221 LEU B N 1
ATOM 5823 C CA . LEU B 1 221 ? -0.209 -22.781 -8.188 1 97.06 221 LEU B CA 1
ATOM 5824 C C . LEU B 1 221 ? -1.694 -22.453 -8.312 1 97.06 221 LEU B C 1
ATOM 5826 O O . LEU B 1 221 ? -2.377 -22.984 -9.195 1 97.06 221 LEU B O 1
ATOM 5830 N N . VAL B 1 222 ? -2.182 -21.578 -7.484 1 97.94 222 VAL B N 1
ATOM 5831 C CA . VAL B 1 222 ? -3.572 -21.141 -7.543 1 97.94 222 VAL B CA 1
ATOM 5832 C C . VAL B 1 222 ? -3.816 -20.359 -8.836 1 97.94 222 VAL B C 1
ATOM 5834 O O . VAL B 1 222 ? -4.816 -20.594 -9.523 1 97.94 222 VAL B O 1
ATOM 5837 N N . LEU B 1 223 ? -2.893 -19.484 -9.156 1 98.62 223 LEU B N 1
ATOM 5838 C CA . LEU B 1 223 ? -2.99 -18.734 -10.398 1 98.62 223 LEU B CA 1
ATOM 5839 C C . LEU B 1 223 ? -3.059 -19.656 -11.602 1 98.62 223 LEU B C 1
ATOM 5841 O O . LEU B 1 223 ? -3.875 -19.453 -12.5 1 98.62 223 LEU B O 1
ATOM 5845 N N . ILE B 1 224 ? -2.197 -20.625 -11.586 1 97.69 224 ILE B N 1
ATOM 5846 C CA . ILE B 1 224 ? -2.117 -21.562 -12.688 1 97.69 224 ILE B CA 1
ATOM 5847 C C . ILE B 1 224 ? -3.449 -22.297 -12.836 1 97.69 224 ILE B C 1
ATOM 5849 O O . ILE B 1 224 ? -3.979 -22.422 -13.945 1 97.69 224 ILE B O 1
ATOM 5853 N N . GLN B 1 225 ? -3.965 -22.75 -11.758 1 95.31 225 GLN B N 1
ATOM 5854 C CA . GLN B 1 225 ? -5.215 -23.5 -11.805 1 95.31 225 GLN B CA 1
ATOM 5855 C C . GLN B 1 225 ? -6.363 -22.625 -12.305 1 95.31 225 GLN B C 1
ATOM 5857 O O . GLN B 1 225 ? -7.207 -23.094 -13.078 1 95.31 225 GLN B O 1
ATOM 5862 N N . LEU B 1 226 ? -6.457 -21.406 -11.859 1 97 226 LEU B N 1
ATOM 5863 C CA . LEU B 1 226 ? -7.488 -20.484 -12.328 1 97 226 LEU B CA 1
ATOM 5864 C C . LEU B 1 226 ? -7.352 -20.234 -13.82 1 97 226 LEU B C 1
ATOM 5866 O O . LEU B 1 226 ? -8.344 -20.219 -14.547 1 97 226 LEU B O 1
ATOM 5870 N N . LEU B 1 227 ? -6.125 -20.031 -14.258 1 97.5 227 LEU B N 1
ATOM 5871 C CA . LEU B 1 227 ? -5.887 -19.766 -15.672 1 97.5 227 LEU B CA 1
ATOM 5872 C C . LEU B 1 227 ? -6.23 -20.984 -16.531 1 97.5 227 LEU B C 1
ATOM 5874 O O . LEU B 1 227 ? -6.703 -20.844 -17.656 1 97.5 227 LEU B O 1
ATOM 5878 N N . LEU B 1 228 ? -5.938 -22.156 -15.992 1 93.5 228 LEU B N 1
ATOM 5879 C CA . LEU B 1 228 ? -6.312 -23.391 -16.703 1 93.5 228 LEU B CA 1
ATOM 5880 C C . LEU B 1 228 ? -7.816 -23.438 -16.938 1 93.5 228 LEU B C 1
ATOM 5882 O O . LEU B 1 228 ? -8.266 -23.844 -18.016 1 93.5 228 LEU B O 1
ATOM 5886 N N . ALA B 1 229 ? -8.57 -23.047 -15.922 1 92.19 229 ALA B N 1
ATOM 5887 C CA . ALA B 1 229 ? -10.023 -23.016 -16.047 1 92.19 229 ALA B CA 1
ATOM 5888 C C . ALA B 1 229 ? -10.453 -22.016 -17.125 1 92.19 229 ALA B C 1
ATOM 5890 O O . ALA B 1 229 ? -11.352 -22.312 -17.922 1 92.19 229 ALA B O 1
ATOM 5891 N N . VAL B 1 230 ? -9.812 -20.906 -17.172 1 95.44 230 VAL B N 1
ATOM 5892 C CA . VAL B 1 230 ? -10.133 -19.875 -18.156 1 95.44 230 VAL B CA 1
ATOM 5893 C C . VAL B 1 230 ? -9.781 -20.375 -19.562 1 95.44 230 VAL B C 1
ATOM 5895 O O . VAL B 1 230 ? -10.555 -20.188 -20.5 1 95.44 230 VAL B O 1
ATOM 5898 N N . GLU B 1 231 ? -8.594 -21.016 -19.703 1 94.12 231 GLU B N 1
ATOM 5899 C CA . GLU B 1 231 ? -8.18 -21.578 -20.984 1 94.12 231 GLU B CA 1
ATOM 5900 C C . GLU B 1 231 ? -9.188 -22.609 -21.484 1 94.12 231 GLU B C 1
ATOM 5902 O O . GLU B 1 231 ? -9.523 -22.625 -22.672 1 94.12 231 GLU B O 1
ATOM 5907 N N . LYS B 1 232 ? -9.547 -23.422 -20.594 1 89.06 232 LYS B N 1
ATOM 5908 C CA . LYS B 1 232 ? -10.5 -24.469 -20.938 1 89.06 232 LYS B CA 1
ATOM 5909 C C . LYS B 1 232 ? -11.82 -23.859 -21.422 1 89.06 232 LYS B C 1
ATOM 5911 O O . LYS B 1 232 ? -12.398 -24.328 -22.406 1 89.06 232 LYS B O 1
ATOM 5916 N N . ALA B 1 233 ? -12.32 -22.875 -20.75 1 91.38 233 ALA B N 1
ATOM 5917 C CA . ALA B 1 233 ? -13.578 -22.219 -21.109 1 91.38 233 ALA B CA 1
ATOM 5918 C C . ALA B 1 233 ? -13.445 -21.484 -22.438 1 91.38 233 ALA B C 1
ATOM 5920 O O . ALA B 1 233 ? -14.375 -21.484 -23.25 1 91.38 233 ALA B O 1
ATOM 5921 N N . ALA B 1 234 ? -12.305 -20.891 -22.656 1 92.75 234 ALA B N 1
ATOM 5922 C CA . ALA B 1 234 ? -12.094 -20.109 -23.875 1 92.75 234 ALA B CA 1
ATOM 5923 C C . ALA B 1 234 ? -11.703 -21 -25.047 1 92.75 234 ALA B C 1
ATOM 5925 O O . ALA B 1 234 ? -11.906 -20.625 -26.203 1 92.75 234 ALA B O 1
ATOM 5926 N N . GLY B 1 235 ? -11.078 -22.109 -24.781 1 90.5 235 GLY B N 1
ATOM 5927 C CA . GLY B 1 235 ? -10.648 -23.047 -25.812 1 90.5 235 GLY B CA 1
ATOM 5928 C C . GLY B 1 235 ? -9.359 -22.641 -26.5 1 90.5 235 GLY B C 1
ATOM 5929 O O . GLY B 1 235 ? -9.109 -23 -27.641 1 90.5 235 GLY B O 1
ATOM 5930 N N . CYS B 1 236 ? -8.625 -21.75 -25.938 1 90.5 236 CYS B N 1
ATOM 5931 C CA . CYS B 1 236 ? -7.34 -21.344 -26.484 1 90.5 236 CYS B CA 1
ATOM 5932 C C . CYS B 1 236 ? -6.352 -21.016 -25.375 1 90.5 236 CYS B C 1
ATOM 5934 O O . CYS B 1 236 ? -6.754 -20.734 -24.25 1 90.5 236 CYS B O 1
ATOM 5936 N N . PRO B 1 237 ? -5.066 -21.062 -25.688 1 93.38 237 PRO B N 1
ATOM 5937 C CA . PRO B 1 237 ? -4.027 -20.812 -24.672 1 93.38 237 PRO B CA 1
ATOM 5938 C C . PRO B 1 237 ? -4.047 -19.391 -24.125 1 93.38 237 PRO B C 1
ATOM 5940 O O . PRO B 1 237 ? -4.418 -18.453 -24.844 1 93.38 237 PRO B O 1
ATOM 5943 N N . ALA B 1 238 ? -3.619 -19.25 -22.891 1 94.12 238 ALA B N 1
ATOM 5944 C CA . ALA B 1 238 ? -3.605 -17.953 -22.203 1 94.12 238 ALA B CA 1
ATOM 5945 C C . ALA B 1 238 ? -2.814 -16.922 -22.984 1 94.12 238 ALA B C 1
ATOM 5947 O O . ALA B 1 238 ? -3.172 -15.742 -23 1 94.12 238 ALA B O 1
ATOM 5948 N N . ARG B 1 239 ? -1.717 -17.312 -23.641 1 93.69 239 ARG B N 1
ATOM 5949 C CA . ARG B 1 239 ? -0.841 -16.406 -24.375 1 93.69 239 ARG B CA 1
ATOM 5950 C C . ARG B 1 239 ? -1.609 -15.664 -25.469 1 93.69 239 ARG B C 1
ATOM 5952 O O . ARG B 1 239 ? -1.293 -14.516 -25.797 1 93.69 239 ARG B O 1
ATOM 5959 N N . LYS B 1 240 ? -2.645 -16.266 -25.984 1 93.25 240 LYS B N 1
ATOM 5960 C CA . LYS B 1 240 ? -3.418 -15.68 -27.078 1 93.25 240 LYS B CA 1
ATOM 5961 C C . LYS B 1 240 ? -4.605 -14.883 -26.547 1 93.25 240 LYS B C 1
ATOM 5963 O O . LYS B 1 240 ? -5.223 -14.117 -27.281 1 93.25 240 LYS B O 1
ATOM 5968 N N . LEU B 1 241 ? -4.879 -15.031 -25.328 1 94.62 241 LEU B N 1
ATOM 5969 C CA . LEU B 1 241 ? -6.086 -14.438 -24.766 1 94.62 241 LEU B CA 1
ATOM 5970 C C . LEU B 1 241 ? -5.816 -13.008 -24.297 1 94.62 241 LEU B C 1
ATOM 5972 O O . LEU B 1 241 ? -6.746 -12.211 -24.172 1 94.62 241 LEU B O 1
ATOM 5976 N N . PHE B 1 242 ? -4.543 -12.672 -24.078 1 96.81 242 PHE B N 1
ATOM 5977 C CA . PHE B 1 242 ? -4.27 -11.398 -23.422 1 96.81 242 PHE B CA 1
ATOM 5978 C C . PHE B 1 242 ? -3.258 -10.586 -24.219 1 96.81 242 PHE B C 1
ATOM 5980 O O . PHE B 1 242 ? -2.355 -11.156 -24.844 1 96.81 242 PHE B O 1
ATOM 5987 N N . ASP B 1 243 ? -3.383 -9.297 -24.141 1 96.19 243 ASP B N 1
ATOM 5988 C CA . ASP B 1 243 ? -2.514 -8.352 -24.844 1 96.19 243 ASP B CA 1
ATOM 5989 C C . ASP B 1 243 ? -1.485 -7.746 -23.891 1 96.19 243 ASP B C 1
ATOM 5991 O O . ASP B 1 243 ? -0.404 -7.336 -24.328 1 96.19 243 ASP B O 1
ATOM 5995 N N . TRP B 1 244 ? -1.855 -7.594 -22.656 1 97.38 244 TRP B N 1
ATOM 5996 C CA . TRP B 1 244 ? -0.994 -7.133 -21.578 1 97.38 244 TRP B CA 1
ATOM 5997 C C . TRP B 1 244 ? -0.995 -8.125 -20.422 1 97.38 244 TRP B C 1
ATOM 5999 O O . TRP B 1 244 ? -2.047 -8.648 -20.047 1 97.38 244 TRP B O 1
ATOM 6009 N N . ILE B 1 245 ? 0.145 -8.43 -19.922 1 98.62 245 ILE B N 1
ATOM 6010 C CA . ILE B 1 245 ? 0.242 -9.281 -18.75 1 98.62 245 ILE B CA 1
ATOM 6011 C C . ILE B 1 245 ? 1.117 -8.602 -17.688 1 98.62 245 ILE B C 1
ATOM 6013 O O . ILE B 1 245 ? 2.277 -8.273 -17.953 1 98.62 245 ILE B O 1
ATOM 6017 N N . ALA B 1 246 ? 0.556 -8.305 -16.562 1 98.81 246 ALA B N 1
ATOM 6018 C CA . ALA B 1 246 ? 1.285 -7.77 -15.406 1 98.81 246 ALA B CA 1
ATOM 6019 C C . ALA B 1 246 ? 1.436 -8.82 -14.312 1 98.81 246 ALA B C 1
ATOM 6021 O O . ALA B 1 246 ? 0.496 -9.57 -14.031 1 98.81 246 ALA B O 1
ATOM 6022 N N . GLY B 1 247 ? 2.619 -8.93 -13.75 1 98.81 247 GLY B N 1
ATOM 6023 C CA . GLY B 1 247 ? 2.854 -9.938 -12.734 1 98.81 247 GLY B CA 1
ATOM 6024 C C . GLY B 1 247 ? 3.773 -9.461 -11.625 1 98.81 247 GLY B C 1
ATOM 6025 O O . GLY B 1 247 ? 4.695 -8.68 -11.867 1 98.81 247 GLY B O 1
ATOM 6026 N N . THR B 1 248 ? 3.531 -9.938 -10.422 1 98.75 248 THR B N 1
ATOM 6027 C CA . THR B 1 248 ? 4.359 -9.656 -9.258 1 98.75 248 THR B CA 1
ATOM 6028 C C . THR B 1 248 ? 4.875 -10.953 -8.641 1 98.75 248 THR B C 1
ATOM 6030 O O . THR B 1 248 ? 4.094 -11.867 -8.359 1 98.75 248 THR B O 1
ATOM 6033 N N . SER B 1 249 ? 6.227 -11.031 -8.352 1 98 249 SER B N 1
ATOM 6034 C CA . SER B 1 249 ? 6.84 -12.18 -7.699 1 98 249 SER B CA 1
ATOM 6035 C C . SER B 1 249 ? 6.512 -13.469 -8.445 1 98 249 SER B C 1
ATOM 6037 O O . SER B 1 249 ? 6.812 -13.602 -9.633 1 98 249 SER B O 1
ATOM 6039 N N . THR B 1 250 ? 5.773 -14.398 -7.812 1 97.75 250 THR B N 1
ATOM 6040 C CA . THR B 1 250 ? 5.402 -15.617 -8.523 1 97.75 250 THR B CA 1
ATOM 6041 C C . THR B 1 250 ? 4.57 -15.289 -9.766 1 97.75 250 THR B C 1
ATOM 6043 O O . THR B 1 250 ? 4.672 -15.969 -10.789 1 97.75 250 THR B O 1
ATOM 6046 N N . GLY B 1 251 ? 3.727 -14.242 -9.68 1 98.62 251 GLY B N 1
ATOM 6047 C CA . GLY B 1 251 ? 2.982 -13.781 -10.836 1 98.62 251 GLY B CA 1
ATOM 6048 C C . GLY B 1 251 ? 3.877 -13.32 -11.977 1 98.62 251 GLY B C 1
ATOM 6049 O O . GLY B 1 251 ? 3.523 -13.461 -13.148 1 98.62 251 GLY B O 1
ATOM 6050 N N . ALA B 1 252 ? 4.996 -12.75 -11.617 1 98.75 252 ALA B N 1
ATOM 6051 C CA . ALA B 1 252 ? 5.957 -12.32 -12.633 1 98.75 252 ALA B CA 1
ATOM 6052 C C . ALA B 1 252 ? 6.547 -13.523 -13.367 1 98.75 252 ALA B C 1
ATOM 6054 O O . ALA B 1 252 ? 6.664 -13.516 -14.594 1 98.75 252 ALA B O 1
ATOM 6055 N N . ILE B 1 253 ? 6.902 -14.531 -12.617 1 97.88 253 ILE B N 1
ATOM 6056 C CA . ILE B 1 253 ? 7.457 -15.742 -13.203 1 97.88 253 ILE B CA 1
ATOM 6057 C C . ILE B 1 253 ? 6.43 -16.375 -14.141 1 97.88 253 ILE B C 1
ATOM 6059 O O . ILE B 1 253 ? 6.762 -16.766 -15.266 1 97.88 253 ILE B O 1
ATOM 6063 N N . LEU B 1 254 ? 5.211 -16.438 -13.711 1 98.25 254 LEU B N 1
ATOM 6064 C CA . LEU B 1 254 ? 4.145 -17.016 -14.516 1 98.25 254 LEU B CA 1
ATOM 6065 C C . LEU B 1 254 ? 3.889 -16.172 -15.766 1 98.25 254 LEU B C 1
ATOM 6067 O O . LEU B 1 254 ? 3.664 -16.719 -16.844 1 98.25 254 LEU B O 1
ATOM 6071 N N . ALA B 1 255 ? 3.875 -14.867 -15.578 1 98.75 255 ALA B N 1
ATOM 6072 C CA . ALA B 1 255 ? 3.701 -13.969 -16.719 1 98.75 255 ALA B CA 1
ATOM 6073 C C . ALA B 1 255 ? 4.75 -14.234 -17.797 1 98.75 255 ALA B C 1
ATOM 6075 O O . ALA B 1 255 ? 4.426 -14.336 -18.969 1 98.75 255 ALA B O 1
ATOM 6076 N N . LEU B 1 256 ? 5.988 -14.359 -17.359 1 98.56 256 LEU B N 1
ATOM 6077 C CA . LEU B 1 256 ? 7.082 -14.633 -18.281 1 98.56 256 LEU B CA 1
ATOM 6078 C C . LEU B 1 256 ? 6.934 -16.016 -18.906 1 98.56 256 LEU B C 1
ATOM 6080 O O . LEU B 1 256 ? 7.195 -16.203 -20.094 1 98.56 256 LEU B O 1
ATOM 6084 N N . GLY B 1 257 ? 6.543 -17 -18.078 1 98 257 GLY B N 1
ATOM 6085 C CA . GLY B 1 257 ? 6.285 -18.328 -18.625 1 98 257 GLY B CA 1
ATOM 6086 C C . GLY B 1 257 ? 5.254 -18.328 -19.734 1 98 257 GLY B C 1
ATOM 6087 O O . GLY B 1 257 ? 5.48 -18.922 -20.797 1 98 257 GLY B O 1
ATOM 6088 N N . ILE B 1 258 ? 4.148 -17.641 -19.5 1 97.88 258 ILE B N 1
ATOM 6089 C CA . ILE B 1 258 ? 3.078 -17.547 -20.484 1 97.88 258 ILE B CA 1
ATOM 6090 C C . ILE B 1 258 ? 3.59 -16.828 -21.719 1 97.88 258 ILE B C 1
ATOM 6092 O O . ILE B 1 258 ? 3.363 -17.281 -22.844 1 97.88 258 ILE B O 1
ATOM 6096 N N . ALA B 1 259 ? 4.309 -15.773 -21.547 1 97.62 259 ALA B N 1
ATOM 6097 C CA . ALA B 1 259 ? 4.809 -14.969 -22.656 1 97.62 259 ALA B CA 1
ATOM 6098 C C . ALA B 1 259 ? 5.793 -15.758 -23.516 1 97.62 259 ALA B C 1
ATOM 6100 O O . ALA B 1 259 ? 5.906 -15.516 -24.719 1 97.62 259 ALA B O 1
ATOM 6101 N N . HIS B 1 260 ? 6.508 -16.688 -22.938 1 96.81 260 HIS B N 1
ATOM 6102 C CA . HIS B 1 260 ? 7.488 -17.5 -23.656 1 96.81 260 HIS B CA 1
ATOM 6103 C C . HIS B 1 260 ? 6.84 -18.734 -24.266 1 96.81 260 HIS B C 1
ATOM 6105 O O . HIS B 1 260 ? 7.531 -19.609 -24.797 1 96.81 260 HIS B O 1
ATOM 6111 N N . GLY B 1 261 ? 5.539 -18.891 -24.078 1 95.38 261 GLY B N 1
ATOM 6112 C CA . GLY B 1 261 ? 4.801 -19.953 -24.766 1 95.38 261 GLY B CA 1
ATOM 6113 C C . GLY B 1 261 ? 4.75 -21.25 -23.984 1 95.38 261 GLY B C 1
ATOM 6114 O O . GLY B 1 261 ? 4.398 -22.297 -24.531 1 95.38 261 GLY B O 1
ATOM 6115 N N . LYS B 1 262 ? 5.086 -21.219 -22.797 1 95.38 262 LYS B N 1
ATOM 6116 C CA . LYS B 1 262 ? 4.988 -22.406 -21.984 1 95.38 262 LYS B CA 1
ATOM 6117 C C . LYS B 1 262 ? 3.535 -22.719 -21.609 1 95.38 262 LYS B C 1
ATOM 6119 O O . LYS B 1 262 ? 2.756 -21.797 -21.344 1 95.38 262 LYS B O 1
ATOM 6124 N N . THR B 1 263 ? 3.209 -23.969 -21.609 1 94.81 263 THR B N 1
ATOM 6125 C CA . THR B 1 263 ? 1.844 -24.344 -21.25 1 94.81 263 THR B CA 1
ATOM 6126 C C . THR B 1 263 ? 1.63 -24.281 -19.75 1 94.81 263 THR B C 1
ATOM 6128 O O . THR B 1 263 ? 2.578 -24.422 -18.969 1 94.81 263 THR B O 1
ATOM 6131 N N . LEU B 1 264 ? 0.419 -24.109 -19.406 1 95.31 264 LEU B N 1
ATOM 6132 C CA . LEU B 1 264 ? 0.098 -24 -17.984 1 95.31 264 LEU B CA 1
ATOM 6133 C C . LEU B 1 264 ? 0.303 -25.344 -17.281 1 95.31 264 LEU B C 1
ATOM 6135 O O . LEU B 1 264 ? 0.686 -25.375 -16.109 1 95.31 264 LEU B O 1
ATOM 6139 N N . VAL B 1 265 ? 0.031 -26.391 -17.953 1 90.06 265 VAL B N 1
ATOM 6140 C CA . VAL B 1 265 ? 0.267 -27.719 -17.406 1 90.06 265 VAL B CA 1
ATOM 6141 C C . VAL B 1 265 ? 1.752 -27.906 -17.094 1 90.06 265 VAL B C 1
ATOM 6143 O O . VAL B 1 265 ? 2.115 -28.406 -16.031 1 90.06 265 VAL B O 1
ATOM 6146 N N . TYR B 1 266 ? 2.545 -27.531 -18.016 1 91.69 266 TYR B N 1
ATOM 6147 C CA . TYR B 1 266 ? 3.988 -27.594 -17.812 1 91.69 266 TYR B CA 1
ATOM 6148 C C . TYR B 1 266 ? 4.402 -26.719 -16.625 1 91.69 266 TYR B C 1
ATOM 6150 O O . TYR B 1 266 ? 5.219 -27.141 -15.805 1 91.69 266 TYR B O 1
ATOM 6158 N N . LEU B 1 267 ? 3.865 -25.531 -16.547 1 95 267 LEU B N 1
ATOM 6159 C CA . LEU B 1 267 ? 4.211 -24.609 -15.469 1 95 267 LEU B CA 1
ATOM 6160 C C . LEU B 1 267 ? 3.785 -25.172 -14.117 1 95 267 LEU B C 1
ATOM 6162 O O . LEU B 1 267 ? 4.48 -24.984 -13.117 1 95 267 LEU B O 1
ATOM 6166 N N . ARG B 1 268 ? 2.635 -25.766 -14.016 1 93.19 268 ARG B N 1
ATOM 6167 C CA . ARG B 1 268 ? 2.215 -26.406 -12.781 1 93.19 268 ARG B CA 1
ATOM 6168 C C . ARG B 1 268 ? 3.258 -27.422 -12.312 1 93.19 268 ARG B C 1
ATOM 6170 O O . ARG B 1 268 ? 3.631 -27.438 -11.133 1 93.19 268 ARG B O 1
ATOM 6177 N N . ALA B 1 269 ? 3.631 -28.266 -13.25 1 88.12 269 ALA B N 1
ATOM 6178 C CA . ALA B 1 269 ? 4.648 -29.281 -12.938 1 88.12 269 ALA B CA 1
ATOM 6179 C C . ALA B 1 269 ? 5.945 -28.609 -12.484 1 88.12 269 ALA B C 1
ATOM 6181 O O . ALA B 1 269 ? 6.602 -29.094 -11.555 1 88.12 269 ALA B O 1
ATOM 6182 N N . LEU B 1 270 ? 6.258 -27.625 -13.188 1 89.62 270 LEU B N 1
ATOM 6183 C CA . LEU B 1 270 ? 7.477 -26.891 -12.875 1 89.62 270 LEU B CA 1
ATOM 6184 C C . LEU B 1 270 ? 7.449 -26.375 -11.438 1 89.62 270 LEU B C 1
ATOM 6186 O O . LEU B 1 270 ? 8.453 -26.453 -10.727 1 89.62 270 LEU B O 1
ATOM 6190 N N . TYR B 1 271 ? 6.359 -25.828 -10.969 1 93.69 271 TYR B N 1
ATOM 6191 C CA . TYR B 1 271 ? 6.23 -25.281 -9.617 1 93.69 271 TYR B CA 1
ATOM 6192 C C . TYR B 1 271 ? 6.379 -26.391 -8.578 1 93.69 271 TYR B C 1
ATOM 6194 O O . TYR B 1 271 ? 7.027 -26.188 -7.547 1 93.69 271 TYR B O 1
ATOM 6202 N N . PHE B 1 272 ? 5.824 -27.531 -8.844 1 89.31 272 PHE B N 1
ATOM 6203 C CA . PHE B 1 272 ? 5.934 -28.641 -7.914 1 89.31 272 PHE B CA 1
ATOM 6204 C C . PHE B 1 272 ? 7.375 -29.141 -7.816 1 89.31 272 PHE B C 1
ATOM 6206 O O . PHE B 1 272 ? 7.816 -29.578 -6.754 1 89.31 272 PHE B O 1
ATOM 6213 N N . ARG B 1 273 ? 8.078 -29.047 -8.883 1 84.44 273 ARG B N 1
ATOM 6214 C CA . ARG B 1 273 ? 9.484 -29.453 -8.875 1 84.44 273 ARG B CA 1
ATOM 6215 C C . ARG B 1 273 ? 10.344 -28.406 -8.18 1 84.44 273 ARG B C 1
ATOM 6217 O O . ARG B 1 273 ? 11.242 -28.75 -7.406 1 84.44 273 ARG B O 1
ATOM 6224 N N . MET B 1 274 ? 10.078 -27.172 -8.43 1 86.56 274 MET B N 1
ATOM 6225 C CA . MET B 1 274 ? 10.867 -26.047 -7.934 1 86.56 274 MET B CA 1
ATOM 6226 C C . MET B 1 274 ? 10.781 -25.938 -6.414 1 86.56 274 MET B C 1
ATOM 6228 O O . MET B 1 274 ? 11.773 -25.609 -5.758 1 86.56 274 MET B O 1
ATOM 6232 N N . LYS B 1 275 ? 9.648 -26.234 -5.879 1 86.75 275 LYS B N 1
ATOM 6233 C CA . LYS B 1 275 ? 9.453 -26.016 -4.449 1 86.75 275 LYS B CA 1
ATOM 6234 C C . LYS B 1 275 ? 10.445 -26.828 -3.631 1 86.75 275 LYS B C 1
ATOM 6236 O O . LYS B 1 275 ? 10.953 -26.359 -2.607 1 86.75 275 LYS B O 1
ATOM 6241 N N . ASP B 1 276 ? 10.734 -28.047 -4.117 1 81.69 276 ASP B N 1
ATOM 6242 C CA . ASP B 1 276 ? 11.617 -28.953 -3.391 1 81.69 276 ASP B CA 1
ATOM 6243 C C . ASP B 1 276 ? 13.078 -28.547 -3.562 1 81.69 276 ASP B C 1
ATOM 6245 O O . ASP B 1 276 ? 13.906 -28.797 -2.684 1 81.69 276 ASP B O 1
ATOM 6249 N N . LEU B 1 277 ? 13.32 -27.906 -4.594 1 82.25 277 LEU B N 1
ATOM 6250 C CA . LEU B 1 277 ? 14.703 -27.547 -4.906 1 82.25 277 LEU B CA 1
ATOM 6251 C C . LEU B 1 277 ? 15.062 -26.203 -4.305 1 82.25 277 LEU B C 1
ATOM 6253 O O . LEU B 1 277 ? 16.188 -26 -3.852 1 82.25 277 LEU B O 1
ATOM 6257 N N . VAL B 1 278 ? 14.156 -25.297 -4.266 1 88.12 278 VAL B N 1
ATOM 6258 C CA . VAL B 1 278 ? 14.422 -23.906 -3.926 1 88.12 278 VAL B CA 1
ATOM 6259 C C . VAL B 1 278 ? 14.242 -23.703 -2.422 1 88.12 278 VAL B C 1
ATOM 6261 O O . VAL B 1 278 ? 15.039 -23 -1.786 1 88.12 278 VAL B O 1
ATOM 6264 N N . PHE B 1 279 ? 13.25 -24.281 -1.809 1 89.44 279 PHE B N 1
ATOM 6265 C CA . PHE B 1 279 ? 12.938 -24.062 -0.401 1 89.44 279 PHE B CA 1
ATOM 6266 C C . PHE B 1 279 ? 13.594 -25.125 0.472 1 89.44 279 PHE B C 1
ATOM 6268 O O . PHE B 1 279 ? 12.914 -25.812 1.23 1 89.44 279 PHE B O 1
ATOM 6275 N N . GLN B 1 280 ? 14.875 -25.234 0.33 1 85.5 280 GLN B N 1
ATOM 6276 C CA . GLN B 1 280 ? 15.664 -26.172 1.124 1 85.5 280 GLN B CA 1
ATOM 6277 C C . GLN B 1 280 ? 16.531 -25.438 2.146 1 85.5 280 GLN B C 1
ATOM 6279 O O . GLN B 1 280 ? 17.094 -24.375 1.85 1 85.5 280 GLN B O 1
ATOM 6284 N N . GLY B 1 281 ? 16.484 -25.984 3.373 1 81.81 281 GLY B N 1
ATOM 6285 C CA . GLY B 1 281 ? 17.312 -25.375 4.414 1 81.81 281 GLY B CA 1
ATOM 6286 C C . GLY B 1 281 ? 16.594 -24.281 5.176 1 81.81 281 GLY B C 1
ATOM 6287 O O . GLY B 1 281 ? 15.375 -24.359 5.383 1 81.81 281 GLY B O 1
ATOM 6288 N N . SER B 1 282 ? 17.422 -23.25 5.703 1 83.06 282 SER B N 1
ATOM 6289 C CA . SER B 1 282 ? 16.844 -22.172 6.512 1 83.06 282 SER B CA 1
ATOM 6290 C C . SER B 1 282 ? 16.812 -20.875 5.73 1 83.06 282 SER B C 1
ATOM 6292 O O . SER B 1 282 ? 17.609 -20.656 4.816 1 83.06 282 SER B O 1
ATOM 6294 N N . ARG B 1 283 ? 15.984 -20.078 6.105 1 84.19 283 ARG B N 1
ATOM 6295 C CA . ARG B 1 283 ? 15.867 -18.75 5.508 1 84.19 283 ARG B CA 1
ATOM 6296 C C . ARG B 1 283 ? 17.016 -17.844 5.957 1 84.19 283 ARG B C 1
ATOM 6298 O O . ARG B 1 283 ? 17.484 -17.953 7.09 1 84.19 283 ARG B O 1
ATOM 6305 N N . PRO B 1 284 ? 17.375 -16.969 5.121 1 86.25 284 PRO B N 1
ATOM 6306 C CA . PRO B 1 284 ? 17.047 -16.844 3.699 1 86.25 284 PRO B CA 1
ATOM 6307 C C . PRO B 1 284 ? 17.594 -18 2.865 1 86.25 284 PRO B C 1
ATOM 6309 O O . PRO B 1 284 ? 18.703 -18.469 3.127 1 86.25 284 PRO B O 1
ATOM 6312 N N . TYR B 1 285 ? 16.844 -18.438 1.914 1 88.12 285 TYR B N 1
ATOM 6313 C CA . TYR B 1 285 ? 17.234 -19.578 1.08 1 88.12 285 TYR B CA 1
ATOM 6314 C C . TYR B 1 285 ? 18.359 -19.203 0.121 1 88.12 285 TYR B C 1
ATOM 6316 O O . TYR B 1 285 ? 18.5 -18.031 -0.238 1 88.12 285 TYR B O 1
ATOM 6324 N N . ASP B 1 286 ? 19.078 -20.219 -0.214 1 87.88 286 ASP B N 1
ATOM 6325 C CA . ASP B 1 286 ? 20.078 -20.016 -1.251 1 87.88 286 ASP B CA 1
ATOM 6326 C C . ASP B 1 286 ? 19.438 -19.625 -2.574 1 87.88 286 ASP B C 1
ATOM 6328 O O . ASP B 1 286 ? 18.5 -20.281 -3.041 1 87.88 286 ASP B O 1
ATOM 6332 N N . SER B 1 287 ? 19.969 -18.578 -3.152 1 89 287 SER B N 1
ATOM 6333 C CA . SER B 1 287 ? 19.375 -18.047 -4.371 1 89 287 SER B CA 1
ATOM 6334 C C . SER B 1 287 ? 19.812 -18.844 -5.598 1 89 287 SER B C 1
ATOM 6336 O O . SER B 1 287 ? 19.203 -18.75 -6.66 1 89 287 SER B O 1
ATOM 6338 N N . VAL B 1 288 ? 20.812 -19.578 -5.5 1 90.88 288 VAL B N 1
ATOM 6339 C CA . VAL B 1 288 ? 21.453 -20.219 -6.637 1 90.88 288 VAL B CA 1
ATOM 6340 C C . VAL B 1 288 ? 20.5 -21.203 -7.305 1 90.88 288 VAL B C 1
ATOM 6342 O O . VAL B 1 288 ? 20.312 -21.172 -8.523 1 90.88 288 VAL B O 1
ATOM 6345 N N . PRO B 1 289 ? 19.859 -22.062 -6.547 1 89.38 289 PRO B N 1
ATOM 6346 C CA . PRO B 1 289 ? 18.938 -22.984 -7.203 1 89.38 289 PRO B CA 1
ATOM 6347 C C . PRO B 1 289 ? 17.828 -22.266 -7.973 1 89.38 289 PRO B C 1
ATOM 6349 O O . PRO B 1 289 ? 17.484 -22.672 -9.086 1 89.38 289 PRO B O 1
ATOM 6352 N N . LEU B 1 290 ? 17.266 -21.234 -7.371 1 91.94 290 LEU B N 1
ATOM 6353 C CA . LEU B 1 290 ? 16.219 -20.469 -8.039 1 91.94 290 LEU B CA 1
ATOM 6354 C C . LEU B 1 290 ? 16.75 -19.797 -9.297 1 91.94 290 LEU B C 1
ATOM 6356 O O . LEU B 1 290 ? 16.109 -19.844 -10.352 1 91.94 290 LEU B O 1
ATOM 6360 N N . GLU B 1 291 ? 17.906 -19.203 -9.219 1 94.56 291 GLU B N 1
ATOM 6361 C CA . GLU B 1 291 ? 18.516 -18.531 -10.367 1 94.56 291 GLU B CA 1
ATOM 6362 C C . GLU B 1 291 ? 18.812 -19.531 -11.484 1 94.56 291 GLU B C 1
ATOM 6364 O O . GLU B 1 291 ? 18.578 -19.234 -12.664 1 94.56 291 GLU B O 1
ATOM 6369 N N . ARG B 1 292 ? 19.344 -20.641 -11.102 1 92.06 292 ARG B N 1
ATOM 6370 C CA . ARG B 1 292 ? 19.609 -21.703 -12.078 1 92.06 292 ARG B CA 1
ATOM 6371 C C . ARG B 1 292 ? 18.328 -22.125 -12.781 1 92.06 292 ARG B C 1
ATOM 6373 O O . ARG B 1 292 ? 18.297 -22.297 -14 1 92.06 292 ARG B O 1
ATOM 6380 N N . PHE B 1 293 ? 17.406 -22.297 -12.047 1 90.88 293 PHE B N 1
ATOM 6381 C CA . PHE B 1 293 ? 16.094 -22.688 -12.57 1 90.88 293 PHE B CA 1
ATOM 6382 C C . PHE B 1 293 ? 15.586 -21.656 -13.57 1 90.88 293 PHE B C 1
ATOM 6384 O O . PHE B 1 293 ? 15.141 -22.016 -14.664 1 90.88 293 PHE B O 1
ATOM 6391 N N . LEU B 1 294 ? 15.609 -20.391 -13.242 1 95.38 294 LEU B N 1
ATOM 6392 C CA . LEU B 1 294 ? 15.125 -19.312 -14.102 1 95.38 294 LEU B CA 1
ATOM 6393 C C . LEU B 1 294 ? 15.953 -19.219 -15.375 1 95.38 294 LEU B C 1
ATOM 6395 O O . LEU B 1 294 ? 15.414 -19 -16.469 1 95.38 294 LEU B O 1
ATOM 6399 N N . ARG B 1 295 ? 17.25 -19.438 -15.234 1 96 295 ARG B N 1
ATOM 6400 C CA . ARG B 1 295 ? 18.125 -19.422 -16.406 1 96 295 ARG B CA 1
ATOM 6401 C C . ARG B 1 295 ? 17.812 -20.578 -17.344 1 96 295 ARG B C 1
ATOM 6403 O O . ARG B 1 295 ? 17.844 -20.406 -18.562 1 96 295 ARG B O 1
ATOM 6410 N N . GLU B 1 296 ? 17.562 -21.703 -16.75 1 93.44 296 GLU B N 1
ATOM 6411 C CA . GLU B 1 296 ? 17.219 -22.875 -17.547 1 93.44 296 GLU B CA 1
ATOM 6412 C C . GLU B 1 296 ? 15.891 -22.672 -18.281 1 93.44 296 GLU B C 1
ATOM 6414 O O . GLU B 1 296 ? 15.758 -23.062 -19.453 1 93.44 296 GLU B O 1
ATOM 6419 N N . GLU B 1 297 ? 14.961 -22.078 -17.688 1 93.69 297 GLU B N 1
ATOM 6420 C CA . GLU B 1 297 ? 13.617 -21.953 -18.234 1 93.69 297 GLU B CA 1
ATOM 6421 C C . GLU B 1 297 ? 13.531 -20.812 -19.25 1 93.69 297 GLU B C 1
ATOM 6423 O O . GLU B 1 297 ? 12.812 -20.906 -20.25 1 93.69 297 GLU B O 1
ATOM 6428 N N . PHE B 1 298 ? 14.266 -19.688 -18.984 1 96.75 298 PHE B N 1
ATOM 6429 C CA . PHE B 1 298 ? 14.055 -18.5 -19.812 1 96.75 298 PHE B CA 1
ATOM 6430 C C . PHE B 1 298 ? 15.281 -18.203 -20.656 1 96.75 298 PHE B C 1
ATOM 6432 O O . PHE B 1 298 ? 15.234 -17.359 -21.562 1 96.75 298 PHE B O 1
ATOM 6439 N N . GLY B 1 299 ? 16.375 -18.828 -20.375 1 96 299 GLY B N 1
ATOM 6440 C CA . GLY B 1 299 ? 17.625 -18.578 -21.109 1 96 299 GLY B CA 1
ATOM 6441 C C . GLY B 1 299 ? 18.562 -17.656 -20.375 1 96 299 GLY B C 1
ATOM 6442 O O . GLY B 1 299 ? 18.141 -16.703 -19.719 1 96 299 GLY B O 1
ATOM 6443 N N . GLU B 1 300 ? 19.797 -17.844 -20.562 1 96.12 300 GLU B N 1
ATOM 6444 C CA . GLU B 1 300 ? 20.859 -17.094 -19.875 1 96.12 300 GLU B CA 1
ATOM 6445 C C . GLU B 1 300 ? 20.984 -15.688 -20.438 1 96.12 300 GLU B C 1
ATOM 6447 O O . GLU B 1 300 ? 21.266 -14.742 -19.703 1 96.12 300 GLU B O 1
ATOM 6452 N N . ASN B 1 301 ? 20.703 -15.547 -21.734 1 96.94 301 ASN B N 1
ATOM 6453 C CA . ASN B 1 301 ? 20.969 -14.266 -22.375 1 96.94 301 ASN B CA 1
ATOM 6454 C C . ASN B 1 301 ? 19.719 -13.68 -23 1 96.94 301 ASN B C 1
ATOM 6456 O O . ASN B 1 301 ? 19.781 -12.75 -23.797 1 96.94 301 ASN B O 1
ATOM 6460 N N . THR B 1 302 ? 18.609 -14.359 -22.625 1 97.94 302 THR B N 1
ATOM 6461 C CA . THR B 1 302 ? 17.359 -13.836 -23.172 1 97.94 302 THR B CA 1
ATOM 6462 C C . THR B 1 302 ? 17.031 -12.477 -22.547 1 97.94 302 THR B C 1
ATOM 6464 O O . THR B 1 302 ? 17.078 -12.32 -21.328 1 97.94 302 THR B O 1
ATOM 6467 N N . ARG B 1 303 ? 16.734 -11.531 -23.438 1 98.19 303 ARG B N 1
ATOM 6468 C CA . ARG B 1 303 ? 16.406 -10.18 -23 1 98.19 303 ARG B CA 1
ATOM 6469 C C . ARG B 1 303 ? 14.906 -9.945 -22.984 1 98.19 303 ARG B C 1
ATOM 6471 O O . ARG B 1 303 ? 14.156 -10.633 -23.688 1 98.19 303 ARG B O 1
ATOM 6478 N N . MET B 1 304 ? 14.469 -8.969 -22.219 1 98.25 304 MET B N 1
ATOM 6479 C CA . MET B 1 304 ? 13.047 -8.656 -22.109 1 98.25 304 MET B CA 1
ATOM 6480 C C . MET B 1 304 ? 12.469 -8.305 -23.469 1 98.25 304 MET B C 1
ATOM 6482 O O . MET B 1 304 ? 11.352 -8.719 -23.812 1 98.25 304 MET B O 1
ATOM 6486 N N . THR B 1 305 ? 13.234 -7.594 -24.297 1 97.88 305 THR B N 1
ATOM 6487 C CA . THR B 1 305 ? 12.742 -7.113 -25.594 1 97.88 305 THR B CA 1
ATOM 6488 C C . THR B 1 305 ? 12.695 -8.25 -26.609 1 97.88 305 THR B C 1
ATOM 6490 O O . THR B 1 305 ? 12.203 -8.062 -27.719 1 97.88 305 THR B O 1
ATOM 6493 N N . ASP B 1 306 ? 13.234 -9.414 -26.25 1 97.31 306 ASP B N 1
ATOM 6494 C CA . ASP B 1 306 ? 13.086 -10.578 -27.109 1 97.31 306 ASP B CA 1
ATOM 6495 C C . ASP B 1 306 ? 11.641 -11.07 -27.141 1 97.31 306 ASP B C 1
ATOM 6497 O O . ASP B 1 306 ? 11.234 -11.766 -28.078 1 97.31 306 ASP B O 1
ATOM 6501 N N . ILE B 1 307 ? 10.859 -10.758 -26.109 1 96.31 307 ILE B N 1
ATOM 6502 C CA . ILE B 1 307 ? 9.422 -11.031 -26.078 1 96.31 307 ILE B CA 1
ATOM 6503 C C . ILE B 1 307 ? 8.672 -9.938 -26.844 1 96.31 307 ILE B C 1
ATOM 6505 O O . ILE B 1 307 ? 8.664 -8.781 -26.422 1 96.31 307 ILE B O 1
ATOM 6509 N N . GLN B 1 308 ? 8.062 -10.234 -27.891 1 93.81 308 GLN B N 1
ATOM 6510 C CA . GLN B 1 308 ? 7.391 -9.227 -28.719 1 93.81 308 GLN B CA 1
ATOM 6511 C C . GLN B 1 308 ? 5.941 -9.047 -28.266 1 93.81 308 GLN B C 1
ATOM 6513 O O . GLN B 1 308 ? 5.426 -7.926 -28.266 1 93.81 308 GLN B O 1
ATOM 6518 N N . THR B 1 309 ? 5.305 -10.125 -28.094 1 92.88 309 THR B N 1
ATOM 6519 C CA . THR B 1 309 ? 3.93 -10.141 -27.594 1 92.88 309 THR B CA 1
ATOM 6520 C C . THR B 1 309 ? 3.727 -11.273 -26.594 1 92.88 309 THR B C 1
ATOM 6522 O O . THR B 1 309 ? 4.363 -12.32 -26.703 1 92.88 309 THR B O 1
ATOM 6525 N N . PRO B 1 310 ? 2.85 -11.023 -25.688 1 96.19 310 PRO B N 1
ATOM 6526 C CA . PRO B 1 310 ? 2.148 -9.797 -25.297 1 96.19 310 PRO B CA 1
ATOM 6527 C C . PRO B 1 310 ? 3.066 -8.789 -24.609 1 96.19 310 PRO B C 1
ATOM 6529 O O . PRO B 1 310 ? 4.25 -9.07 -24.406 1 96.19 310 PRO B O 1
ATOM 6532 N N . ARG B 1 311 ? 2.543 -7.582 -24.312 1 96.81 311 ARG B N 1
ATOM 6533 C CA . ARG B 1 311 ? 3.268 -6.652 -23.453 1 96.81 311 ARG B CA 1
ATOM 6534 C C . ARG B 1 311 ? 3.314 -7.156 -22.016 1 96.81 311 ARG B C 1
ATOM 6536 O O . ARG B 1 311 ? 2.295 -7.59 -21.469 1 96.81 311 ARG B O 1
ATOM 6543 N N . VAL B 1 312 ? 4.512 -7.129 -21.469 1 98.31 312 VAL B N 1
ATOM 6544 C CA . VAL B 1 312 ? 4.711 -7.699 -20.141 1 98.31 312 VAL B CA 1
ATOM 6545 C C . VAL B 1 312 ? 5.203 -6.613 -19.188 1 98.31 312 VAL B C 1
ATOM 6547 O O . VAL B 1 312 ? 6.086 -5.824 -19.531 1 98.31 312 VAL B O 1
ATOM 6550 N N . ILE B 1 313 ? 4.59 -6.504 -18.016 1 98.44 313 ILE B N 1
ATOM 6551 C CA . ILE B 1 313 ? 4.977 -5.609 -16.922 1 98.44 313 ILE B CA 1
ATOM 6552 C C . ILE B 1 313 ? 5.23 -6.418 -15.656 1 98.44 313 ILE B C 1
ATOM 6554 O O . ILE B 1 313 ? 4.328 -7.086 -15.148 1 98.44 313 ILE B O 1
ATOM 6558 N N . LEU B 1 314 ? 6.461 -6.422 -15.18 1 98.81 314 LEU B N 1
ATOM 6559 C CA . LEU B 1 314 ? 6.789 -7.086 -13.922 1 98.81 314 LEU B CA 1
ATOM 6560 C C . LEU B 1 314 ? 7.18 -6.07 -12.852 1 98.81 314 LEU B C 1
ATOM 6562 O O . LEU B 1 314 ? 7.879 -5.098 -13.141 1 98.81 314 LEU B O 1
ATOM 6566 N N . THR B 1 315 ? 6.711 -6.277 -11.625 1 98.5 315 THR B N 1
ATOM 6567 C CA . THR B 1 315 ? 6.957 -5.297 -10.578 1 98.5 315 THR B CA 1
ATOM 6568 C C . THR B 1 315 ? 8.211 -5.656 -9.781 1 98.5 315 THR B C 1
ATOM 6570 O O . THR B 1 315 ? 8.523 -6.836 -9.609 1 98.5 315 THR B O 1
ATOM 6573 N N . GLY B 1 316 ? 8.992 -4.727 -9.344 1 96.75 316 GLY B N 1
ATOM 6574 C CA . GLY B 1 316 ? 10.117 -4.785 -8.414 1 96.75 316 GLY B CA 1
ATOM 6575 C C . GLY B 1 316 ? 10.25 -3.537 -7.562 1 96.75 316 GLY B C 1
ATOM 6576 O O . GLY B 1 316 ? 9.578 -2.533 -7.812 1 96.75 316 GLY B O 1
ATOM 6577 N N . VAL B 1 317 ? 11.008 -3.635 -6.504 1 94.5 317 VAL B N 1
ATOM 6578 C CA . VAL B 1 317 ? 11.227 -2.48 -5.637 1 94.5 317 VAL B CA 1
ATOM 6579 C C . VAL B 1 317 ? 12.703 -2.084 -5.672 1 94.5 317 VAL B C 1
ATOM 6581 O O . VAL B 1 317 ? 13.578 -2.918 -5.438 1 94.5 317 VAL B O 1
ATOM 6584 N N . LEU B 1 318 ? 12.984 -0.873 -6.035 1 92.69 318 LEU B N 1
ATOM 6585 C CA . LEU B 1 318 ? 14.328 -0.328 -5.941 1 92.69 318 LEU B CA 1
ATOM 6586 C C . LEU B 1 318 ? 14.68 0.006 -4.492 1 92.69 318 LEU B C 1
ATOM 6588 O O . LEU B 1 318 ? 14.211 1.008 -3.951 1 92.69 318 LEU B O 1
ATOM 6592 N N . ALA B 1 319 ? 15.578 -0.749 -3.943 1 88.94 319 ALA B N 1
ATOM 6593 C CA . ALA B 1 319 ? 15.82 -0.655 -2.506 1 88.94 319 ALA B CA 1
ATOM 6594 C C . ALA B 1 319 ? 17.141 0.05 -2.221 1 88.94 319 ALA B C 1
ATOM 6596 O O . ALA B 1 319 ? 17.531 0.199 -1.062 1 88.94 319 ALA B O 1
ATOM 6597 N N . ASP B 1 320 ? 17.828 0.497 -3.199 1 86.88 320 ASP B N 1
ATOM 6598 C CA . ASP B 1 320 ? 19.094 1.201 -2.977 1 86.88 320 ASP B CA 1
ATOM 6599 C C . ASP B 1 320 ? 18.844 2.666 -2.623 1 86.88 320 ASP B C 1
ATOM 6601 O O . ASP B 1 320 ? 19.781 3.473 -2.615 1 86.88 320 ASP B O 1
ATOM 6605 N N . ARG B 1 321 ? 17.641 2.943 -2.395 1 85.88 321 ARG B N 1
ATOM 6606 C CA . ARG B 1 321 ? 17.266 4.312 -2.049 1 85.88 321 ARG B CA 1
ATOM 6607 C C . ARG B 1 321 ? 16.172 4.324 -0.979 1 85.88 321 ARG B C 1
ATOM 6609 O O . ARG B 1 321 ? 15.445 3.348 -0.814 1 85.88 321 ARG B O 1
ATOM 6616 N N . HIS B 1 322 ? 16.172 5.344 -0.191 1 83.69 322 HIS B N 1
ATOM 6617 C CA . HIS B 1 322 ? 15.125 5.609 0.797 1 83.69 322 HIS B CA 1
ATOM 6618 C C . HIS B 1 322 ? 14.438 6.945 0.533 1 83.69 322 HIS B C 1
ATOM 6620 O O . HIS B 1 322 ? 15.102 7.98 0.455 1 83.69 322 HIS B O 1
ATOM 6626 N N . PRO B 1 323 ? 13.172 7.039 0.403 1 87 323 PRO B N 1
ATOM 6627 C CA . PRO B 1 323 ? 12.227 5.922 0.361 1 87 323 PRO B CA 1
ATOM 6628 C C . PRO B 1 323 ? 12.375 5.066 -0.896 1 87 323 PRO B C 1
ATOM 6630 O O . PRO B 1 323 ? 12.797 5.57 -1.942 1 87 323 PRO B O 1
ATOM 6633 N N . ALA B 1 324 ? 12.062 3.771 -0.768 1 88.81 324 ALA B N 1
ATOM 6634 C CA . ALA B 1 324 ? 12.125 2.842 -1.893 1 88.81 324 ALA B CA 1
ATOM 6635 C C . ALA B 1 324 ? 11.117 3.217 -2.973 1 88.81 324 ALA B C 1
ATOM 6637 O O . ALA B 1 324 ? 10.141 3.924 -2.701 1 88.81 324 ALA B O 1
ATOM 6638 N N . GLU B 1 325 ? 11.406 2.797 -4.199 1 91.25 325 GLU B N 1
ATOM 6639 C CA . GLU B 1 325 ? 10.539 3.139 -5.32 1 91.25 325 GLU B CA 1
ATOM 6640 C C . GLU B 1 325 ? 10.125 1.894 -6.094 1 91.25 325 GLU B C 1
ATOM 6642 O O . GLU B 1 325 ? 10.914 0.963 -6.258 1 91.25 325 GLU B O 1
ATOM 6647 N N . LEU B 1 326 ? 8.898 1.932 -6.598 1 95 326 LEU B N 1
ATOM 6648 C CA . LEU B 1 326 ? 8.43 0.85 -7.457 1 95 326 LEU B CA 1
ATOM 6649 C C . LEU B 1 326 ? 9.109 0.9 -8.82 1 95 326 LEU B C 1
ATOM 6651 O O . LEU B 1 326 ? 9.266 1.977 -9.398 1 95 326 LEU B O 1
ATOM 6655 N N . HIS B 1 327 ? 9.609 -0.164 -9.25 1 95.88 327 HIS B N 1
ATOM 6656 C CA . HIS B 1 327 ? 10.195 -0.318 -10.578 1 95.88 327 HIS B CA 1
ATOM 6657 C C . HIS B 1 327 ? 9.406 -1.311 -11.422 1 95.88 327 HIS B C 1
ATOM 6659 O O . HIS B 1 327 ? 8.945 -2.34 -10.914 1 95.88 327 HIS B O 1
ATOM 6665 N N . LEU B 1 328 ? 9.211 -0.971 -12.703 1 97.88 328 LEU B N 1
ATOM 6666 C CA . LEU B 1 328 ? 8.531 -1.871 -13.633 1 97.88 328 LEU B CA 1
ATOM 6667 C C . LEU B 1 328 ? 9.516 -2.416 -14.672 1 97.88 328 LEU B C 1
ATOM 6669 O O . LEU B 1 328 ? 10.125 -1.649 -15.414 1 97.88 328 LEU B O 1
ATOM 6673 N N . PHE B 1 329 ? 9.719 -3.754 -14.648 1 98.38 329 PHE B N 1
ATOM 6674 C CA . PHE B 1 329 ? 10.398 -4.406 -15.758 1 98.38 329 PHE B CA 1
ATOM 6675 C C . PHE B 1 329 ? 9.461 -4.566 -16.953 1 98.38 329 PHE B C 1
ATOM 6677 O O . PHE B 1 329 ? 8.32 -5 -16.797 1 98.38 329 PHE B O 1
ATOM 6684 N N . ARG B 1 330 ? 9.945 -4.199 -18.125 1 97.88 330 ARG B N 1
ATOM 6685 C CA . ARG B 1 330 ? 9.109 -4.141 -19.328 1 97.88 330 ARG B CA 1
ATOM 6686 C C . ARG B 1 330 ? 9.797 -4.84 -20.5 1 97.88 330 ARG B C 1
ATOM 6688 O O . ARG B 1 330 ? 11.023 -4.957 -20.531 1 97.88 330 ARG B O 1
ATOM 6695 N N . ASN B 1 331 ? 8.945 -5.305 -21.453 1 98.19 331 ASN B N 1
ATOM 6696 C CA . ASN B 1 331 ? 9.516 -5.777 -22.719 1 98.19 331 ASN B CA 1
ATOM 6697 C C . ASN B 1 331 ? 9.406 -4.727 -23.812 1 98.19 331 ASN B C 1
ATOM 6699 O O . ASN B 1 331 ? 9.5 -5.051 -25 1 98.19 331 ASN B O 1
ATOM 6703 N N . TYR B 1 332 ? 9.117 -3.482 -23.516 1 96.31 332 TYR B N 1
ATOM 6704 C CA . TYR B 1 332 ? 9.055 -2.299 -24.359 1 96.31 332 TYR B CA 1
ATOM 6705 C C . TYR B 1 332 ? 9.695 -1.1 -23.672 1 96.31 332 TYR B C 1
ATOM 6707 O O . TYR B 1 332 ? 10 -1.149 -22.484 1 96.31 332 TYR B O 1
ATOM 6715 N N . ASN B 1 333 ? 9.953 -0.078 -24.391 1 94.69 333 ASN B N 1
ATOM 6716 C CA . ASN B 1 333 ? 10.562 1.105 -23.781 1 94.69 333 ASN B CA 1
ATOM 6717 C C . ASN B 1 333 ? 9.578 1.852 -22.891 1 94.69 333 ASN B C 1
ATOM 6719 O O . ASN B 1 333 ? 8.398 1.982 -23.219 1 94.69 333 ASN B O 1
ATOM 6723 N N . PRO B 1 334 ? 10.062 2.281 -21.703 1 93.94 334 PRO B N 1
ATOM 6724 C CA . PRO B 1 334 ? 9.195 3.041 -20.812 1 93.94 334 PRO B CA 1
ATOM 6725 C C . PRO B 1 334 ? 8.648 4.316 -21.453 1 93.94 334 PRO B C 1
ATOM 6727 O O . PRO B 1 334 ? 9.367 4.98 -22.219 1 93.94 334 PRO B O 1
ATOM 6730 N N . PRO B 1 335 ? 7.398 4.613 -21.125 1 92.94 335 PRO B N 1
ATOM 6731 C CA . PRO B 1 335 ? 6.82 5.84 -21.672 1 92.94 335 PRO B CA 1
ATOM 6732 C C . PRO B 1 335 ? 7.461 7.102 -21.109 1 92.94 335 PRO B C 1
ATOM 6734 O O . PRO B 1 335 ? 7.801 7.152 -19.922 1 92.94 335 PRO B O 1
ATOM 6737 N N . ASN B 1 336 ? 7.656 8.016 -21.984 1 88.25 336 ASN B N 1
ATOM 6738 C CA . ASN B 1 336 ? 8.102 9.336 -21.547 1 88.25 336 ASN B CA 1
ATOM 6739 C C . ASN B 1 336 ? 6.93 10.219 -21.125 1 88.25 336 ASN B C 1
ATOM 6741 O O . ASN B 1 336 ? 6.277 10.828 -21.969 1 88.25 336 ASN B O 1
ATOM 6745 N N . THR B 1 337 ? 6.652 10.289 -19.891 1 81.94 337 THR B N 1
ATOM 6746 C CA . THR B 1 337 ? 5.488 11.023 -19.406 1 81.94 337 THR B CA 1
ATOM 6747 C C . THR B 1 337 ? 5.832 12.492 -19.188 1 81.94 337 THR B C 1
ATOM 6749 O O . THR B 1 337 ? 4.941 13.336 -19.062 1 81.94 337 THR B O 1
ATOM 6752 N N . GLY B 1 338 ? 7.117 12.812 -19.203 1 78.88 338 GLY B N 1
ATOM 6753 C CA . GLY B 1 338 ? 7.531 14.188 -18.969 1 78.88 338 GLY B CA 1
ATOM 6754 C C . GLY B 1 338 ? 7.406 14.609 -17.516 1 78.88 338 GLY B C 1
ATOM 6755 O O . GLY B 1 338 ? 7.703 15.758 -17.172 1 78.88 338 GLY B O 1
ATOM 6756 N N . HIS B 1 339 ? 7.012 13.727 -16.703 1 79.19 339 HIS B N 1
ATOM 6757 C CA . HIS B 1 339 ? 6.852 14.078 -15.297 1 79.19 339 HIS B CA 1
ATOM 6758 C C . HIS B 1 339 ? 8.203 14.156 -14.594 1 79.19 339 HIS B C 1
ATOM 6760 O O . HIS B 1 339 ? 9.133 13.422 -14.938 1 79.19 339 HIS B O 1
ATOM 6766 N N . GLU B 1 340 ? 8.258 15.094 -13.672 1 76.75 340 GLU B N 1
ATOM 6767 C CA . GLU B 1 340 ? 9.469 15.234 -12.859 1 76.75 340 GLU B CA 1
ATOM 6768 C C . GLU B 1 340 ? 9.633 14.047 -11.922 1 76.75 340 GLU B C 1
ATOM 6770 O O . GLU B 1 340 ? 8.648 13.383 -11.562 1 76.75 340 GLU B O 1
ATOM 6775 N N . PRO B 1 341 ? 10.93 13.812 -11.562 1 77.62 341 PRO B N 1
ATOM 6776 C CA . PRO B 1 341 ? 11.148 12.758 -10.57 1 77.62 341 PRO B CA 1
ATOM 6777 C C . PRO B 1 341 ? 10.414 13.016 -9.258 1 77.62 341 PRO B C 1
ATOM 6779 O O . PRO B 1 341 ? 10.219 14.164 -8.867 1 77.62 341 PRO B O 1
ATOM 6782 N N . HIS B 1 342 ? 9.984 11.953 -8.664 1 80.25 342 HIS B N 1
ATOM 6783 C CA . HIS B 1 342 ? 9.195 12.039 -7.445 1 80.25 342 HIS B CA 1
ATOM 6784 C C . HIS B 1 342 ? 10.016 12.625 -6.297 1 80.25 342 HIS B C 1
ATOM 6786 O O . HIS B 1 342 ? 9.469 13.32 -5.434 1 80.25 342 HIS B O 1
ATOM 6792 N N . TYR B 1 343 ? 11.281 12.273 -6.277 1 76.75 343 TYR B N 1
ATOM 6793 C CA . TYR B 1 343 ? 12.172 12.727 -5.215 1 76.75 343 TYR B CA 1
ATOM 6794 C C . TYR B 1 343 ? 13.414 13.391 -5.797 1 76.75 343 TYR B C 1
ATOM 6796 O O . TYR B 1 343 ? 13.82 13.086 -6.922 1 76.75 343 TYR B O 1
ATOM 6804 N N . CYS B 1 344 ? 13.898 14.359 -5.047 1 75 344 CYS B N 1
ATOM 6805 C CA . CYS B 1 344 ? 15.195 14.938 -5.391 1 75 344 CYS B CA 1
ATOM 6806 C C . CYS B 1 344 ? 16.328 14.195 -4.699 1 75 344 CYS B C 1
ATOM 6808 O O . CYS B 1 344 ? 16.438 14.211 -3.471 1 75 344 CYS B O 1
ATOM 6810 N N . PRO B 1 345 ? 17.094 13.508 -5.555 1 70.75 345 PRO B N 1
ATOM 6811 C CA . PRO B 1 345 ? 18.156 12.742 -4.91 1 70.75 345 PRO B CA 1
ATOM 6812 C C . PRO B 1 345 ? 19.281 13.633 -4.367 1 70.75 345 PRO B C 1
ATOM 6814 O O . PRO B 1 345 ? 19.609 14.648 -4.984 1 70.75 345 PRO B O 1
ATOM 6817 N N . ARG B 1 346 ? 19.703 13.367 -3.24 1 70.31 346 ARG B N 1
ATOM 6818 C CA . ARG B 1 346 ? 20.875 14.047 -2.701 1 70.31 346 ARG B CA 1
ATOM 6819 C C . ARG B 1 346 ? 22.125 13.688 -3.492 1 70.31 346 ARG B C 1
ATOM 6821 O O . ARG B 1 346 ? 22.984 14.547 -3.736 1 70.31 346 ARG B O 1
ATOM 6828 N N . THR B 1 347 ? 22.156 12.398 -3.887 1 73.38 347 THR B N 1
ATOM 6829 C CA . THR B 1 347 ? 23.234 11.844 -4.695 1 73.38 347 THR B CA 1
ATOM 6830 C C . THR B 1 347 ? 22.672 11.086 -5.898 1 73.38 347 THR B C 1
ATOM 6832 O O . THR B 1 347 ? 21.625 10.453 -5.801 1 73.38 347 THR B O 1
ATOM 6835 N N . PRO B 1 348 ? 23.375 11.188 -6.891 1 78 348 PRO B N 1
ATOM 6836 C CA . PRO B 1 348 ? 22.891 10.5 -8.086 1 78 348 PRO B CA 1
ATOM 6837 C C . PRO B 1 348 ? 22.844 8.984 -7.914 1 78 348 PRO B C 1
ATOM 6839 O O . PRO B 1 348 ? 23.719 8.406 -7.273 1 78 348 PRO B O 1
ATOM 6842 N N . PHE B 1 349 ? 21.812 8.422 -8.375 1 82.25 349 PHE B N 1
ATOM 6843 C CA . PHE B 1 349 ? 21.688 6.969 -8.344 1 82.25 349 PHE B CA 1
ATOM 6844 C C . PHE B 1 349 ? 22.094 6.355 -9.68 1 82.25 349 PHE B C 1
ATOM 6846 O O . PHE B 1 349 ? 22.016 7.02 -10.719 1 82.25 349 PHE B O 1
ATOM 6853 N N . LYS B 1 350 ? 22.547 5.086 -9.625 1 83.38 350 LYS B N 1
ATOM 6854 C CA . LYS B 1 350 ? 22.797 4.359 -10.867 1 83.38 350 LYS B CA 1
ATOM 6855 C C . LYS B 1 350 ? 21.516 4.23 -11.695 1 83.38 350 LYS B C 1
ATOM 6857 O O . LYS B 1 350 ? 20.453 3.914 -11.164 1 83.38 350 LYS B O 1
ATOM 6862 N N . PRO B 1 351 ? 21.641 4.496 -12.93 1 86.31 351 PRO B N 1
ATOM 6863 C CA . PRO B 1 351 ? 20.453 4.375 -13.773 1 86.31 351 PRO B CA 1
ATOM 6864 C C . PRO B 1 351 ? 19.938 2.939 -13.859 1 86.31 351 PRO B C 1
ATOM 6866 O O . PRO B 1 351 ? 20.703 1.989 -13.719 1 86.31 351 PRO B O 1
ATOM 6869 N N . VAL B 1 352 ? 18.688 2.84 -14.094 1 88.75 352 VAL B N 1
ATOM 6870 C CA . VAL B 1 352 ? 18.078 1.52 -14.211 1 88.75 352 VAL B CA 1
ATOM 6871 C C . VAL B 1 352 ? 18.406 0.914 -15.57 1 88.75 352 VAL B C 1
ATOM 6873 O O . VAL B 1 352 ? 18.625 1.64 -16.547 1 88.75 352 VAL B O 1
ATOM 6876 N N . THR B 1 353 ? 18.453 -0.385 -15.617 1 92.5 353 THR B N 1
ATOM 6877 C CA . THR B 1 353 ? 18.734 -1.104 -16.859 1 92.5 353 THR B CA 1
ATOM 6878 C C . THR B 1 353 ? 17.578 -0.974 -17.844 1 92.5 353 THR B C 1
ATOM 6880 O O . THR B 1 353 ? 16.422 -1.156 -17.469 1 92.5 353 THR B O 1
ATOM 6883 N N . GLN B 1 354 ? 17.969 -0.698 -19.094 1 94.56 354 GLN B N 1
ATOM 6884 C CA . GLN B 1 354 ? 16.953 -0.605 -20.125 1 94.56 354 GLN B CA 1
ATOM 6885 C C . GLN B 1 354 ? 16.391 -1.982 -20.484 1 94.56 354 GLN B C 1
ATOM 6887 O O . GLN B 1 354 ? 17.094 -2.992 -20.344 1 94.56 354 GLN B O 1
ATOM 6892 N N . PRO B 1 355 ? 15.133 -1.979 -20.984 1 96 355 PRO B N 1
ATOM 6893 C CA . PRO B 1 355 ? 14.523 -3.266 -21.328 1 96 355 PRO B CA 1
ATOM 6894 C C . PRO B 1 355 ? 15.352 -4.07 -22.328 1 96 355 PRO B C 1
ATOM 6896 O O . PRO B 1 355 ? 15.422 -5.301 -22.234 1 96 355 PRO B O 1
ATOM 6899 N N . SER B 1 356 ? 16.078 -3.393 -23.234 1 96.31 356 SER B N 1
ATOM 6900 C CA . SER B 1 356 ? 16.859 -4.066 -24.266 1 96.31 356 SER B CA 1
ATOM 6901 C C . SER B 1 356 ? 18.078 -4.758 -23.656 1 96.31 356 SER B C 1
ATOM 6903 O O . SER B 1 356 ? 18.656 -5.668 -24.25 1 96.31 356 SER B O 1
ATOM 6905 N N . ASP B 1 357 ? 18.422 -4.336 -22.469 1 96.81 357 ASP B N 1
ATOM 6906 C CA . ASP B 1 357 ? 19.594 -4.902 -21.812 1 96.81 357 ASP B CA 1
ATOM 6907 C C . ASP B 1 357 ? 19.188 -5.738 -20.594 1 96.81 357 ASP B C 1
ATOM 6909 O O . ASP B 1 357 ? 20.047 -6.363 -19.953 1 96.81 357 ASP B O 1
ATOM 6913 N N . GLN B 1 358 ? 17.953 -5.738 -20.312 1 97.56 358 GLN B N 1
ATOM 6914 C CA . GLN B 1 358 ? 17.469 -6.449 -19.125 1 97.56 358 GLN B CA 1
ATOM 6915 C C . GLN B 1 358 ? 17.266 -7.93 -19.438 1 97.56 358 GLN B C 1
ATOM 6917 O O . GLN B 1 358 ? 16.438 -8.289 -20.281 1 97.56 358 GLN B O 1
ATOM 6922 N N . LEU B 1 359 ? 18.016 -8.734 -18.672 1 98 359 LEU B N 1
ATOM 6923 C CA . LEU B 1 359 ? 17.844 -10.172 -18.828 1 98 359 LEU B CA 1
ATOM 6924 C C . LEU B 1 359 ? 16.547 -10.641 -18.188 1 98 359 LEU B C 1
ATOM 6926 O O . LEU B 1 359 ? 16.219 -10.219 -17.078 1 98 359 LEU B O 1
ATOM 6930 N N . VAL B 1 360 ? 15.828 -11.57 -18.812 1 98.38 360 VAL B N 1
ATOM 6931 C CA . VAL B 1 360 ? 14.531 -12.055 -18.375 1 98.38 360 VAL B CA 1
ATOM 6932 C C . VAL B 1 360 ? 14.664 -12.727 -17 1 98.38 360 VAL B C 1
ATOM 6934 O O . VAL B 1 360 ? 13.891 -12.453 -16.094 1 98.38 360 VAL B O 1
ATOM 6937 N N . TRP B 1 361 ? 15.664 -13.617 -16.906 1 97.75 361 TRP B N 1
ATOM 6938 C CA . TRP B 1 361 ? 15.797 -14.352 -15.656 1 97.75 361 TRP B CA 1
ATOM 6939 C C . TRP B 1 361 ? 16.141 -13.414 -14.5 1 97.75 361 TRP B C 1
ATOM 6941 O O . TRP B 1 361 ? 15.727 -13.641 -13.359 1 97.75 361 TRP B O 1
ATOM 6951 N N . MET B 1 362 ? 16.828 -12.32 -14.75 1 97.5 362 MET B N 1
ATOM 6952 C CA . MET B 1 362 ? 17.172 -11.352 -13.711 1 97.5 362 MET B CA 1
ATOM 6953 C C . MET B 1 362 ? 15.945 -10.555 -13.281 1 97.5 362 MET B C 1
ATOM 6955 O O . MET B 1 362 ? 15.797 -10.219 -12.109 1 97.5 362 MET B O 1
ATOM 6959 N N . ALA B 1 363 ? 15.133 -10.188 -14.266 1 98.19 363 ALA B N 1
ATOM 6960 C CA . ALA B 1 363 ? 13.875 -9.508 -13.945 1 98.19 363 ALA B CA 1
ATOM 6961 C C . ALA B 1 363 ? 12.992 -10.383 -13.062 1 98.19 363 ALA B C 1
ATOM 6963 O O . ALA B 1 363 ? 12.445 -9.914 -12.062 1 98.19 363 ALA B O 1
ATOM 6964 N N . ALA B 1 364 ? 12.883 -11.625 -13.438 1 97.81 364 ALA B N 1
ATOM 6965 C CA . ALA B 1 364 ? 12.094 -12.578 -12.656 1 97.81 364 ALA B CA 1
ATOM 6966 C C . ALA B 1 364 ? 12.641 -12.719 -11.242 1 97.81 364 ALA B C 1
ATOM 6968 O O . ALA B 1 364 ? 11.883 -12.688 -10.266 1 97.81 364 ALA B O 1
ATOM 6969 N N . ARG B 1 365 ? 13.953 -12.867 -11.133 1 96.94 365 ARG B N 1
ATOM 6970 C CA . ARG B 1 365 ? 14.617 -13.023 -9.844 1 96.94 365 ARG B CA 1
ATOM 6971 C C . ARG B 1 365 ? 14.43 -11.773 -8.984 1 96.94 365 ARG B C 1
ATOM 6973 O O . ARG B 1 365 ? 14.234 -11.875 -7.77 1 96.94 365 ARG B O 1
ATOM 6980 N N . SER B 1 366 ? 14.516 -10.648 -9.594 1 96.5 366 SER B N 1
ATOM 6981 C CA . SER B 1 366 ? 14.359 -9.375 -8.891 1 96.5 366 SER B CA 1
ATOM 6982 C C . SER B 1 366 ? 12.938 -9.211 -8.352 1 96.5 366 SER B C 1
ATOM 6984 O O . SER B 1 366 ? 12.75 -8.82 -7.203 1 96.5 366 SER B O 1
ATOM 6986 N N . SER B 1 367 ? 11.945 -9.539 -9.133 1 97.06 367 SER B N 1
ATOM 6987 C CA . SER B 1 367 ? 10.539 -9.422 -8.734 1 97.06 367 SER B CA 1
ATOM 6988 C C . SER B 1 367 ? 10.203 -10.375 -7.594 1 97.06 367 SER B C 1
ATOM 6990 O O . SER B 1 367 ? 9.289 -10.117 -6.812 1 97.06 367 SER B O 1
ATOM 6992 N N . GLY B 1 368 ? 10.938 -11.461 -7.512 1 93 368 GLY B N 1
ATOM 6993 C CA . GLY B 1 368 ? 10.625 -12.484 -6.527 1 93 368 GLY B CA 1
ATOM 6994 C C . GLY B 1 368 ? 11.562 -12.469 -5.336 1 93 368 GLY B C 1
ATOM 6995 O O . GLY B 1 368 ? 11.578 -13.414 -4.543 1 93 368 GLY B O 1
ATOM 6996 N N . ALA B 1 369 ? 12.367 -11.469 -5.156 1 89.94 369 ALA B N 1
ATOM 6997 C CA . ALA B 1 369 ? 13.32 -11.375 -4.055 1 89.94 369 ALA B CA 1
ATOM 6998 C C . ALA B 1 369 ? 12.625 -10.945 -2.764 1 89.94 369 ALA B C 1
ATOM 7000 O O . ALA B 1 369 ? 12.898 -9.867 -2.227 1 89.94 369 ALA B O 1
ATOM 7001 N N . ALA B 1 370 ? 11.797 -11.82 -2.252 1 88.12 370 ALA B N 1
ATOM 7002 C CA . ALA B 1 370 ? 11.031 -11.539 -1.038 1 88.12 370 ALA B CA 1
ATOM 7003 C C . ALA B 1 370 ? 11.953 -11.414 0.17 1 88.12 370 ALA B C 1
ATOM 7005 O O . ALA B 1 370 ? 12.727 -12.328 0.472 1 88.12 370 ALA B O 1
ATOM 7006 N N . PRO B 1 371 ? 11.812 -10.359 0.832 1 85.25 371 PRO B N 1
ATOM 7007 C CA . PRO B 1 371 ? 12.695 -10.172 1.984 1 85.25 371 PRO B CA 1
ATOM 7008 C C . PRO B 1 371 ? 12.562 -11.289 3.018 1 85.25 371 PRO B C 1
ATOM 7010 O O . PRO B 1 371 ? 11.453 -11.781 3.262 1 85.25 371 PRO B O 1
ATOM 7013 N N . THR B 1 372 ? 13.586 -11.633 3.627 1 79.69 372 THR B N 1
ATOM 7014 C CA . THR B 1 372 ? 13.742 -12.648 4.66 1 79.69 372 THR B CA 1
ATOM 7015 C C . THR B 1 372 ? 13.68 -14.055 4.059 1 79.69 372 THR B C 1
ATOM 7017 O O . THR B 1 372 ? 14.039 -15.031 4.711 1 79.69 372 THR B O 1
ATOM 7020 N N . TYR B 1 373 ? 13.133 -14.188 2.846 1 84.56 373 TYR B N 1
ATOM 7021 C CA . TYR B 1 373 ? 13.109 -15.484 2.182 1 84.56 373 TYR B CA 1
ATOM 7022 C C . TYR B 1 373 ? 14.32 -15.656 1.273 1 84.56 373 TYR B C 1
ATOM 7024 O O . TYR B 1 373 ? 14.945 -16.719 1.247 1 84.56 373 TYR B O 1
ATOM 7032 N N . PHE B 1 374 ? 14.586 -14.633 0.566 1 84.62 374 PHE B N 1
ATOM 7033 C CA . PHE B 1 374 ? 15.719 -14.602 -0.346 1 84.62 374 PHE B CA 1
ATOM 7034 C C . PHE B 1 374 ? 16.516 -13.32 -0.177 1 84.62 374 PHE B C 1
ATOM 7036 O O . PHE B 1 374 ? 15.969 -12.289 0.224 1 84.62 374 PHE B O 1
ATOM 7043 N N . ARG B 1 375 ? 17.75 -13.422 -0.544 1 82 375 ARG B N 1
ATOM 7044 C CA . ARG B 1 375 ? 18.578 -12.227 -0.58 1 82 375 ARG B CA 1
ATOM 7045 C C . ARG B 1 375 ? 18.141 -11.297 -1.713 1 82 375 ARG B C 1
ATOM 7047 O O . ARG B 1 375 ? 17.578 -11.742 -2.705 1 82 375 ARG B O 1
ATOM 7054 N N . GLN B 1 376 ? 18.453 -10.078 -1.506 1 84.69 376 GLN B N 1
ATOM 7055 C CA . GLN B 1 376 ? 18.156 -9.094 -2.539 1 84.69 376 GLN B CA 1
ATOM 7056 C C . GLN B 1 376 ? 18.922 -9.391 -3.822 1 84.69 376 GLN B C 1
ATOM 7058 O O . GLN B 1 376 ? 20.016 -9.969 -3.777 1 84.69 376 GLN B O 1
ATOM 7063 N N . MET B 1 377 ? 18.328 -9.109 -4.906 1 87.56 377 MET B N 1
ATOM 7064 C CA . MET B 1 377 ? 19.016 -9.172 -6.191 1 87.56 377 MET B CA 1
ATOM 7065 C C . MET B 1 377 ? 19.562 -7.801 -6.586 1 87.56 377 MET B C 1
ATOM 7067 O O . MET B 1 377 ? 18.828 -6.98 -7.145 1 87.56 377 MET B O 1
ATOM 7071 N N . GLY B 1 378 ? 20.812 -7.645 -6.332 1 87.62 378 GLY B N 1
ATOM 7072 C CA . GLY B 1 378 ? 21.344 -6.309 -6.535 1 87.62 378 GLY B CA 1
ATOM 7073 C C . GLY B 1 378 ? 20.625 -5.25 -5.715 1 87.62 378 GLY B C 1
ATOM 7074 O O . GLY B 1 378 ? 20.609 -5.32 -4.484 1 87.62 378 GLY B O 1
ATOM 7075 N N . ARG B 1 379 ? 20 -4.391 -6.488 1 90.75 379 ARG B N 1
ATOM 7076 C CA . ARG B 1 379 ? 19.344 -3.283 -5.809 1 90.75 379 ARG B CA 1
ATOM 7077 C C . ARG B 1 379 ? 17.828 -3.516 -5.727 1 90.75 379 ARG B C 1
ATOM 7079 O O . ARG B 1 379 ? 17.078 -2.615 -5.348 1 90.75 379 ARG B O 1
ATOM 7086 N N . PHE B 1 380 ? 17.406 -4.676 -6.066 1 93.19 380 PHE B N 1
ATOM 7087 C CA . PHE B 1 380 ? 15.969 -4.902 -6.184 1 93.19 380 PHE B CA 1
ATOM 7088 C C . PHE B 1 380 ? 15.477 -5.836 -5.086 1 93.19 380 PHE B C 1
ATOM 7090 O O . PHE B 1 380 ? 16.172 -6.77 -4.695 1 93.19 380 PHE B O 1
ATOM 7097 N N . LEU B 1 381 ? 14.328 -5.539 -4.613 1 93.62 381 LEU B N 1
ATOM 7098 C CA . LEU B 1 381 ? 13.539 -6.406 -3.75 1 93.62 381 LEU B CA 1
ATOM 7099 C C . LEU B 1 381 ? 12.219 -6.77 -4.41 1 93.62 381 LEU B C 1
ATOM 7101 O O . LEU B 1 381 ? 11.875 -6.23 -5.465 1 93.62 381 LEU B O 1
ATOM 7105 N N . ASP B 1 382 ? 11.516 -7.703 -3.797 1 95.12 382 ASP B N 1
ATOM 7106 C CA . ASP B 1 382 ? 10.242 -8.211 -4.293 1 95.12 382 ASP B CA 1
ATOM 7107 C C . ASP B 1 382 ? 9.25 -7.066 -4.527 1 95.12 382 ASP B C 1
ATOM 7109 O O . ASP B 1 382 ? 9.062 -6.215 -3.658 1 95.12 382 ASP B O 1
ATOM 7113 N N . GLY B 1 383 ? 8.609 -7.062 -5.711 1 96.5 383 GLY B N 1
ATOM 7114 C CA . GLY B 1 383 ? 7.617 -6.055 -6.055 1 96.5 383 GLY B CA 1
ATOM 7115 C C . GLY B 1 383 ? 6.391 -6.098 -5.16 1 96.5 383 GLY B C 1
ATOM 7116 O O . GLY B 1 383 ? 5.629 -5.129 -5.102 1 96.5 383 GLY B O 1
ATOM 7117 N N . GLY B 1 384 ? 6.18 -7.16 -4.527 1 96 384 GLY B N 1
ATOM 7118 C CA . GLY B 1 384 ? 5.012 -7.344 -3.68 1 96 384 GLY B CA 1
ATOM 7119 C C . GLY B 1 384 ? 4.941 -6.352 -2.533 1 96 384 GLY B C 1
ATOM 7120 O O . GLY B 1 384 ? 3.869 -6.113 -1.975 1 96 384 GLY B O 1
ATOM 7121 N N . LEU B 1 385 ? 6.051 -5.719 -2.225 1 93.56 385 LEU B N 1
ATOM 7122 C CA . LEU B 1 385 ? 6.109 -4.766 -1.124 1 93.56 385 LEU B CA 1
ATOM 7123 C C . LEU B 1 385 ? 5.34 -3.494 -1.464 1 93.56 385 LEU B C 1
ATOM 7125 O O . LEU B 1 385 ? 4.883 -2.779 -0.567 1 93.56 385 LEU B O 1
ATOM 7129 N N . LEU B 1 386 ? 5.16 -3.225 -2.789 1 94.81 386 LEU B N 1
ATOM 7130 C CA . LEU B 1 386 ? 4.508 -1.984 -3.199 1 94.81 386 LEU B CA 1
ATOM 7131 C C . LEU B 1 386 ? 3.338 -2.268 -4.133 1 94.81 386 LEU B C 1
ATOM 7133 O O . LEU B 1 386 ? 2.434 -1.44 -4.273 1 94.81 386 LEU B O 1
ATOM 7137 N N . ALA B 1 387 ? 3.426 -3.436 -4.746 1 96.75 387 ALA B N 1
ATOM 7138 C CA . ALA B 1 387 ? 2.422 -3.742 -5.762 1 96.75 387 ALA B CA 1
ATOM 7139 C C . ALA B 1 387 ? 2.199 -5.246 -5.879 1 96.75 387 ALA B C 1
ATOM 7141 O O . ALA B 1 387 ? 2.381 -5.828 -6.949 1 96.75 387 ALA B O 1
ATOM 7142 N N . ASN B 1 388 ? 1.705 -5.82 -4.84 1 97.06 388 ASN B N 1
ATOM 7143 C CA . ASN B 1 388 ? 1.474 -7.262 -4.855 1 97.06 388 ASN B CA 1
ATOM 7144 C C . ASN B 1 388 ? 0.347 -7.637 -5.812 1 97.06 388 ASN B C 1
ATOM 7146 O O . ASN B 1 388 ? 0.369 -8.711 -6.414 1 97.06 388 ASN B O 1
ATOM 7150 N N . ASN B 1 389 ? -0.735 -6.863 -5.812 1 98.06 389 ASN B N 1
ATOM 7151 C CA . ASN B 1 389 ? -1.727 -6.805 -6.883 1 98.06 389 ASN B CA 1
ATOM 7152 C C . ASN B 1 389 ? -1.397 -5.711 -7.895 1 98.06 389 ASN B C 1
ATOM 7154 O O . ASN B 1 389 ? -1.573 -4.523 -7.613 1 98.06 389 ASN B O 1
ATOM 7158 N N . PRO B 1 390 ? -0.865 -6.117 -9.047 1 98.44 390 PRO B N 1
ATOM 7159 C CA . PRO B 1 390 ? -0.305 -5.109 -9.953 1 98.44 390 PRO B CA 1
ATOM 7160 C C . PRO B 1 390 ? -1.368 -4.434 -10.812 1 98.44 390 PRO B C 1
ATOM 7162 O O . PRO B 1 390 ? -1.036 -3.729 -11.766 1 98.44 390 PRO B O 1
ATOM 7165 N N . THR B 1 391 ? -2.68 -4.559 -10.547 1 98.69 391 THR B N 1
ATOM 7166 C CA . THR B 1 391 ? -3.76 -4.082 -11.398 1 98.69 391 THR B CA 1
ATOM 7167 C C . THR B 1 391 ? -3.707 -2.564 -11.547 1 98.69 391 THR B C 1
ATOM 7169 O O . THR B 1 391 ? -3.752 -2.039 -12.656 1 98.69 391 THR B O 1
ATOM 7172 N N . LEU B 1 392 ? -3.566 -1.837 -10.43 1 98.44 392 LEU B N 1
ATOM 7173 C CA . LEU B 1 392 ? -3.535 -0.38 -10.492 1 98.44 392 LEU B CA 1
ATOM 7174 C C . LEU B 1 392 ? -2.322 0.107 -11.273 1 98.44 392 LEU B C 1
ATOM 7176 O O . LEU B 1 392 ? -2.408 1.094 -12.008 1 98.44 392 LEU B O 1
ATOM 7180 N N . ASP B 1 393 ? -1.264 -0.582 -11.109 1 98.25 393 ASP B N 1
ATOM 7181 C CA . ASP B 1 393 ? -0.038 -0.179 -11.797 1 98.25 393 ASP B CA 1
ATOM 7182 C C . ASP B 1 393 ? -0.102 -0.517 -13.281 1 98.25 393 ASP B C 1
ATOM 7184 O O . ASP B 1 393 ? 0.458 0.203 -14.109 1 98.25 393 ASP B O 1
ATOM 7188 N N . ALA B 1 394 ? -0.781 -1.659 -13.594 1 98.38 394 ALA B N 1
ATOM 7189 C CA . ALA B 1 394 ? -1 -1.982 -15.008 1 98.38 394 ALA B CA 1
ATOM 7190 C C . ALA B 1 394 ? -1.834 -0.905 -15.695 1 98.38 394 ALA B C 1
ATOM 7192 O O . ALA B 1 394 ? -1.484 -0.441 -16.781 1 98.38 394 ALA B O 1
ATOM 7193 N N . LEU B 1 395 ? -2.906 -0.49 -15.07 1 98.31 395 LEU B N 1
ATOM 7194 C CA . LEU B 1 395 ? -3.77 0.549 -15.617 1 98.31 395 LEU B CA 1
ATOM 7195 C C . LEU B 1 395 ? -3.02 1.872 -15.742 1 98.31 395 LEU B C 1
ATOM 7197 O O . LEU B 1 395 ? -3.145 2.572 -16.75 1 98.31 395 LEU B O 1
ATOM 7201 N N . THR B 1 396 ? -2.256 2.205 -14.695 1 97.94 396 THR B N 1
ATOM 7202 C CA . THR B 1 396 ? -1.455 3.424 -14.711 1 97.94 396 THR B CA 1
ATOM 7203 C C . THR B 1 396 ? -0.469 3.41 -15.875 1 97.94 396 THR B C 1
ATOM 7205 O O . THR B 1 396 ? -0.344 4.398 -16.594 1 97.94 396 THR B O 1
ATOM 7208 N N . GLU B 1 397 ? 0.215 2.285 -16 1 96.94 397 GLU B N 1
ATOM 7209 C CA . GLU B 1 397 ? 1.206 2.131 -17.062 1 96.94 397 GLU B CA 1
ATOM 7210 C C . GLU B 1 397 ? 0.563 2.26 -18.453 1 96.94 397 GLU B C 1
ATOM 7212 O O . GLU B 1 397 ? 1.109 2.922 -19.328 1 96.94 397 GLU B O 1
ATOM 7217 N N . ILE B 1 398 ? -0.554 1.647 -18.672 1 96.69 398 ILE B N 1
ATOM 7218 C CA . ILE B 1 398 ? -1.253 1.72 -19.953 1 96.69 398 ILE B CA 1
ATOM 7219 C C . ILE B 1 398 ? -1.619 3.17 -20.266 1 96.69 398 ILE B C 1
ATOM 7221 O O . ILE B 1 398 ? -1.437 3.639 -21.391 1 96.69 398 ILE B O 1
ATOM 7225 N N . HIS B 1 399 ? -2.104 3.844 -19.234 1 96.38 399 HIS B N 1
ATOM 7226 C CA . HIS B 1 399 ? -2.449 5.25 -19.406 1 96.38 399 HIS B CA 1
ATOM 7227 C C . HIS B 1 399 ? -1.219 6.078 -19.766 1 96.38 399 HIS B C 1
ATOM 7229 O O . HIS B 1 399 ? -1.279 6.945 -20.641 1 96.38 399 HIS B O 1
ATOM 7235 N N . GLU B 1 400 ? -0.14 5.855 -19.078 1 96 400 GLU B N 1
ATOM 7236 C CA . GLU B 1 400 ? 1.098 6.586 -19.328 1 96 400 GLU B CA 1
ATOM 7237 C C . GLU B 1 400 ? 1.61 6.312 -20.75 1 96 400 GLU B C 1
ATOM 7239 O O . GLU B 1 400 ? 2.105 7.219 -21.422 1 96 400 GLU B O 1
ATOM 7244 N N . VAL B 1 401 ? 1.508 5.09 -21.188 1 95.69 401 VAL B N 1
ATOM 7245 C CA . VAL B 1 401 ? 1.889 4.734 -22.547 1 95.69 401 VAL B CA 1
ATOM 7246 C C . VAL B 1 401 ? 1.008 5.484 -23.547 1 95.69 401 VAL B C 1
ATOM 7248 O O . VAL B 1 401 ? 1.505 6.039 -24.531 1 95.69 401 VAL B O 1
ATOM 7251 N N . ASN B 1 402 ? -0.297 5.52 -23.312 1 94.75 402 ASN B N 1
ATOM 7252 C CA . ASN B 1 402 ? -1.23 6.23 -24.188 1 94.75 402 ASN B CA 1
ATOM 7253 C C . ASN B 1 402 ? -0.92 7.723 -24.234 1 94.75 402 ASN B C 1
ATOM 7255 O O . ASN B 1 402 ? -1.002 8.336 -25.312 1 94.75 402 ASN B O 1
ATOM 7259 N N . GLN B 1 403 ? -0.569 8.289 -23.094 1 93.38 403 GLN B N 1
ATOM 7260 C CA . GLN B 1 403 ? -0.234 9.703 -23.031 1 93.38 403 GLN B CA 1
ATOM 7261 C C . GLN B 1 403 ? 1.032 10.008 -23.828 1 93.38 403 GLN B C 1
ATOM 7263 O O . GLN B 1 403 ? 1.12 11.031 -24.5 1 93.38 403 GLN B O 1
ATOM 7268 N N . ALA B 1 404 ? 1.981 9.133 -23.672 1 93.06 404 ALA B N 1
ATOM 7269 C CA . ALA B 1 404 ? 3.221 9.297 -24.438 1 93.06 404 ALA B CA 1
ATOM 7270 C C . ALA B 1 404 ? 2.965 9.211 -25.938 1 93.06 404 ALA B C 1
ATOM 7272 O O . ALA B 1 404 ? 3.518 9.992 -26.703 1 93.06 404 ALA B O 1
ATOM 7273 N N . LEU B 1 405 ? 2.158 8.289 -26.328 1 92.56 405 LEU B N 1
ATOM 7274 C CA . LEU B 1 405 ? 1.803 8.125 -27.734 1 92.56 405 LEU B CA 1
ATOM 7275 C C . LEU B 1 405 ? 1.07 9.359 -28.25 1 92.56 405 LEU B C 1
ATOM 7277 O O . LEU B 1 405 ? 1.327 9.812 -29.375 1 92.56 405 LEU B O 1
ATOM 7281 N N . LYS B 1 406 ? 0.217 9.852 -27.438 1 91 406 LYS B N 1
ATOM 7282 C CA . LYS B 1 406 ? -0.507 11.062 -27.812 1 91 406 LYS B CA 1
ATOM 7283 C C . LYS B 1 406 ? 0.449 12.242 -27.984 1 91 406 LYS B C 1
ATOM 7285 O O . LYS B 1 406 ? 0.313 13.016 -28.938 1 91 406 LYS B O 1
ATOM 7290 N N . ALA B 1 407 ? 1.341 12.352 -27.125 1 90.5 407 ALA B N 1
ATOM 7291 C CA . ALA B 1 407 ? 2.318 13.438 -27.188 1 90.5 407 ALA B CA 1
ATOM 7292 C C . ALA B 1 407 ? 3.182 13.328 -28.453 1 90.5 407 ALA B C 1
ATOM 7294 O O . ALA B 1 407 ? 3.631 14.336 -28.984 1 90.5 407 ALA B O 1
ATOM 7295 N N . GLU B 1 408 ? 3.332 12.117 -28.953 1 90.94 408 GLU B N 1
ATOM 7296 C CA . GLU B 1 408 ? 4.148 11.867 -30.141 1 90.94 408 GLU B CA 1
ATOM 7297 C C . GLU B 1 408 ? 3.301 11.891 -31.406 1 90.94 408 GLU B C 1
ATOM 7299 O O . GLU B 1 408 ? 3.811 11.656 -32.5 1 90.94 408 GLU B O 1
ATOM 7304 N N . GLY B 1 409 ? 2.033 12.133 -31.266 1 90 409 GLY B N 1
ATOM 7305 C CA . GLY B 1 409 ? 1.138 12.227 -32.406 1 90 409 GLY B CA 1
ATOM 7306 C C . GLY B 1 409 ? 0.709 10.875 -32.938 1 90 409 GLY B C 1
ATOM 7307 O O . GLY B 1 409 ? 0.32 10.758 -34.094 1 90 409 GLY B O 1
ATOM 7308 N N . GLN B 1 410 ? 0.85 9.859 -32.156 1 90.31 410 GLN B N 1
ATOM 7309 C CA . GLN B 1 410 ? 0.509 8.508 -32.562 1 90.31 410 GLN B CA 1
ATOM 7310 C C . GLN B 1 410 ? -0.728 8 -31.828 1 90.31 410 GLN B C 1
ATOM 7312 O O . GLN B 1 410 ? -0.719 6.895 -31.281 1 90.31 410 GLN B O 1
ATOM 7317 N N . MET B 1 411 ? -1.762 8.688 -31.828 1 86.44 411 MET B N 1
ATOM 7318 C CA . MET B 1 411 ? -2.977 8.375 -31.078 1 86.44 411 MET B CA 1
ATOM 7319 C C . MET B 1 411 ? -3.631 7.105 -31.594 1 86.44 411 MET B C 1
ATOM 7321 O O . MET B 1 411 ? -4.348 6.418 -30.859 1 86.44 411 MET B O 1
ATOM 7325 N N . ASP B 1 412 ? -3.338 6.762 -32.781 1 82.94 412 ASP B N 1
ATOM 7326 C CA . ASP B 1 412 ? -3.93 5.578 -33.406 1 82.94 412 ASP B CA 1
ATOM 7327 C C . ASP B 1 412 ? -3.396 4.301 -32.75 1 82.94 412 ASP B C 1
ATOM 7329 O O . ASP B 1 412 ? -4.039 3.25 -32.812 1 82.94 412 ASP B O 1
ATOM 7333 N N . MET B 1 413 ? -2.299 4.504 -32.094 1 84.5 413 MET B N 1
ATOM 7334 C CA . MET B 1 413 ? -1.664 3.34 -31.484 1 84.5 413 MET B CA 1
ATOM 7335 C C . MET B 1 413 ? -2.072 3.205 -30.031 1 84.5 413 MET B C 1
ATOM 7337 O O . MET B 1 413 ? -1.715 2.229 -29.359 1 84.5 413 MET B O 1
ATOM 7341 N N . ALA B 1 414 ? -2.818 4.176 -29.562 1 88.38 414 ALA B N 1
ATOM 7342 C CA . ALA B 1 414 ? -3.26 4.133 -28.172 1 88.38 414 ALA B CA 1
ATOM 7343 C C . ALA B 1 414 ? -4.215 2.965 -27.938 1 88.38 414 ALA B C 1
ATOM 7345 O O . ALA B 1 414 ? -4.977 2.59 -28.828 1 88.38 414 ALA B O 1
ATOM 7346 N N . VAL B 1 415 ? -4.016 2.379 -26.781 1 87.5 415 VAL B N 1
ATOM 7347 C CA . VAL B 1 415 ? -4.777 1.176 -26.453 1 87.5 415 VAL B CA 1
ATOM 7348 C C . VAL B 1 415 ? -5.684 1.442 -25.266 1 87.5 415 VAL B C 1
ATOM 7350 O O . VAL B 1 415 ? -5.234 1.973 -24.234 1 87.5 415 VAL B O 1
ATOM 7353 N N . HIS B 1 416 ? -6.957 1.182 -25.391 1 90.06 416 HIS B N 1
ATOM 7354 C CA . HIS B 1 416 ? -7.895 1.25 -24.266 1 90.06 416 HIS B CA 1
ATOM 7355 C C . HIS B 1 416 ? -8.164 -0.135 -23.688 1 90.06 416 HIS B C 1
ATOM 7357 O O . HIS B 1 416 ? -8.5 -1.066 -24.438 1 90.06 416 HIS B O 1
ATOM 7363 N N . PRO B 1 417 ? -7.973 -0.266 -22.391 1 94.88 417 PRO B N 1
ATOM 7364 C CA . PRO B 1 417 ? -8.328 -1.563 -21.812 1 94.88 417 PRO B CA 1
ATOM 7365 C C . PRO B 1 417 ? -9.82 -1.86 -21.906 1 94.88 417 PRO B C 1
ATOM 7367 O O . PRO B 1 417 ? -10.648 -0.974 -21.672 1 94.88 417 PRO B O 1
ATOM 7370 N N . ALA B 1 418 ? -10.141 -3.027 -22.359 1 94.81 418 ALA B N 1
ATOM 7371 C CA . ALA B 1 418 ? -11.539 -3.443 -22.438 1 94.81 418 ALA B CA 1
ATOM 7372 C C . ALA B 1 418 ? -11.898 -4.383 -21.297 1 94.81 418 ALA B C 1
ATOM 7374 O O . ALA B 1 418 ? -13 -4.312 -20.75 1 94.81 418 ALA B O 1
ATOM 7375 N N . ILE B 1 419 ? -11.008 -5.246 -20.984 1 96.75 419 ILE B N 1
ATOM 7376 C CA . ILE B 1 419 ? -11.234 -6.234 -19.938 1 96.75 419 ILE B CA 1
ATOM 7377 C C . ILE B 1 419 ? -9.977 -6.391 -19.094 1 96.75 419 ILE B C 1
ATOM 7379 O O . ILE B 1 419 ? -8.859 -6.398 -19.625 1 96.75 419 ILE B O 1
ATOM 7383 N N . VAL B 1 420 ? -10.148 -6.406 -17.781 1 98.25 420 VAL B N 1
ATOM 7384 C CA . VAL B 1 420 ? -9.062 -6.684 -16.844 1 98.25 420 VAL B CA 1
ATOM 7385 C C . VAL B 1 420 ? -9.398 -7.926 -16.016 1 98.25 420 VAL B C 1
ATOM 7387 O O . VAL B 1 420 ? -10.406 -7.953 -15.312 1 98.25 420 VAL B O 1
ATOM 7390 N N . LEU B 1 421 ? -8.625 -8.969 -16.219 1 98.62 421 LEU B N 1
ATOM 7391 C CA . LEU B 1 421 ? -8.703 -10.141 -15.359 1 98.62 421 LEU B CA 1
ATOM 7392 C C . LEU B 1 421 ? -7.602 -10.117 -14.305 1 98.62 421 LEU B C 1
ATOM 7394 O O . LEU B 1 421 ? -6.414 -10.164 -14.641 1 98.62 421 LEU B O 1
ATOM 7398 N N . SER B 1 422 ? -7.941 -9.945 -13.062 1 98.75 422 SER B N 1
ATOM 7399 C CA . SER B 1 422 ? -7.027 -9.953 -11.93 1 98.75 422 SER B CA 1
ATOM 7400 C C . SER B 1 422 ? -7.137 -11.258 -11.141 1 98.75 422 SER B C 1
ATOM 7402 O O . SER B 1 422 ? -8.211 -11.602 -10.648 1 98.75 422 SER B O 1
ATOM 7404 N N . LEU B 1 423 ? -6.031 -12 -11.07 1 98.75 423 LEU B N 1
ATOM 7405 C CA . LEU B 1 423 ? -6.035 -13.289 -10.383 1 98.75 423 LEU B CA 1
ATOM 7406 C C . LEU B 1 423 ? -5.258 -13.203 -9.07 1 98.75 423 LEU B C 1
ATOM 7408 O O . LEU B 1 423 ? -4.129 -12.703 -9.047 1 98.75 423 LEU B O 1
ATOM 7412 N N . GLY B 1 424 ? -5.867 -13.68 -7.98 1 98.38 424 GLY B N 1
ATOM 7413 C CA . GLY B 1 424 ? -5.219 -13.742 -6.68 1 98.38 424 GLY B CA 1
ATOM 7414 C C . GLY B 1 424 ? -4.664 -15.117 -6.352 1 98.38 424 GLY B C 1
ATOM 7415 O O . GLY B 1 424 ? -5.055 -16.109 -6.965 1 98.38 424 GLY B O 1
ATOM 7416 N N . THR B 1 425 ? -3.746 -15.156 -5.371 1 97.75 425 THR B N 1
ATOM 7417 C CA . THR B 1 425 ? -3.115 -16.406 -4.98 1 97.75 425 THR B CA 1
ATOM 7418 C C . THR B 1 425 ? -3.863 -17.047 -3.812 1 97.75 425 THR B C 1
ATOM 7420 O O . THR B 1 425 ? -3.309 -17.891 -3.096 1 97.75 425 THR B O 1
ATOM 7423 N N . GLY B 1 426 ? -5.062 -16.625 -3.645 1 95.62 426 GLY B N 1
ATOM 7424 C CA . GLY B 1 426 ? -5.875 -17.156 -2.566 1 95.62 426 GLY B CA 1
ATOM 7425 C C . GLY B 1 426 ? -5.906 -16.266 -1.339 1 95.62 426 GLY B C 1
ATOM 7426 O O . GLY B 1 426 ? -4.91 -15.617 -1.019 1 95.62 426 GLY B O 1
ATOM 7427 N N . LYS B 1 427 ? -7.055 -16.297 -0.631 1 92.19 427 LYS B N 1
ATOM 7428 C CA . LYS B 1 427 ? -7.234 -15.531 0.599 1 92.19 427 LYS B CA 1
ATOM 7429 C C . LYS B 1 427 ? -7.109 -16.422 1.827 1 92.19 427 LYS B C 1
ATOM 7431 O O . LYS B 1 427 ? -7.766 -17.469 1.91 1 92.19 427 LYS B O 1
ATOM 7436 N N . PRO B 1 428 ? -6.238 -16.016 2.699 1 87.62 428 PRO B N 1
ATOM 7437 C CA . PRO B 1 428 ? -6.172 -16.797 3.938 1 87.62 428 PRO B CA 1
ATOM 7438 C C . PRO B 1 428 ? -7.414 -16.625 4.805 1 87.62 428 PRO B C 1
ATOM 7440 O O . PRO B 1 428 ? -8.164 -15.656 4.641 1 87.62 428 PRO B O 1
ATOM 7443 N N . PRO B 1 429 ? -7.641 -17.562 5.633 1 82.81 429 PRO B N 1
ATOM 7444 C CA . PRO B 1 429 ? -8.734 -17.344 6.578 1 82.81 429 PRO B CA 1
ATOM 7445 C C . PRO B 1 429 ? -8.469 -16.188 7.535 1 82.81 429 PRO B C 1
ATOM 7447 O O . PRO B 1 429 ? -7.316 -15.93 7.887 1 82.81 429 PRO B O 1
ATOM 7450 N N . GLN B 1 430 ? -9.477 -15.484 7.863 1 79.62 430 GLN B N 1
ATOM 7451 C CA . GLN B 1 430 ? -9.328 -14.352 8.773 1 79.62 430 GLN B CA 1
ATOM 7452 C C . GLN B 1 430 ? -9.367 -14.805 10.227 1 79.62 430 GLN B C 1
ATOM 7454 O O . GLN B 1 430 ? -10.289 -15.516 10.633 1 79.62 430 GLN B O 1
ATOM 7459 N N . GLU B 1 431 ? -8.344 -14.406 10.914 1 80.94 431 GLU B N 1
ATOM 7460 C CA . GLU B 1 431 ? -8.227 -14.805 12.312 1 80.94 431 GLU B CA 1
ATOM 7461 C C . GLU B 1 431 ? -8.312 -13.594 13.242 1 80.94 431 GLU B C 1
ATOM 7463 O O . GLU B 1 431 ? -7.941 -12.484 12.859 1 80.94 431 GLU B O 1
ATOM 7468 N N . LYS B 1 432 ? -8.797 -13.836 14.445 1 76.38 432 LYS B N 1
ATOM 7469 C CA . LYS B 1 432 ? -8.867 -12.781 15.461 1 76.38 432 LYS B CA 1
ATOM 7470 C C . LYS B 1 432 ? -7.492 -12.508 16.062 1 76.38 432 LYS B C 1
ATOM 7472 O O . LYS B 1 432 ? -6.727 -13.438 16.328 1 76.38 432 LYS B O 1
ATOM 7477 N N . VAL B 1 433 ? -7.219 -11.258 16.016 1 74.56 433 VAL B N 1
ATOM 7478 C CA . VAL B 1 433 ? -5.988 -10.828 16.672 1 74.56 433 VAL B CA 1
ATOM 7479 C C . VAL B 1 433 ? -6.32 -10.047 17.953 1 74.56 433 VAL B C 1
ATOM 7481 O O . VAL B 1 433 ? -7.184 -9.172 17.938 1 74.56 433 VAL B O 1
ATOM 7484 N N . HIS B 1 434 ? -5.797 -10.367 18.984 1 63.53 434 HIS B N 1
ATOM 7485 C CA . HIS B 1 434 ? -6.152 -9.727 20.25 1 63.53 434 HIS B CA 1
ATOM 7486 C C . HIS B 1 434 ? -5.473 -8.367 20.391 1 63.53 434 HIS B C 1
ATOM 7488 O O . HIS B 1 434 ? -6.102 -7.402 20.828 1 63.53 434 HIS B O 1
ATOM 7494 N N . SER B 1 435 ? -4.195 -8.406 20.328 1 64.31 435 SER B N 1
ATOM 7495 C CA . SER B 1 435 ? -3.6 -7.098 20.562 1 64.31 435 SER B CA 1
ATOM 7496 C C . SER B 1 435 ? -2.324 -6.91 19.75 1 64.31 435 SER B C 1
ATOM 7498 O O . SER B 1 435 ? -1.513 -7.832 19.641 1 64.31 435 SER B O 1
ATOM 7500 N N . VAL B 1 436 ? -2.318 -5.812 19.078 1 65 436 VAL B N 1
ATOM 7501 C CA . VAL B 1 436 ? -1.092 -5.43 18.391 1 65 436 VAL B CA 1
ATOM 7502 C C . VAL B 1 436 ? -0.425 -4.27 19.109 1 65 436 VAL B C 1
ATOM 7504 O O . VAL B 1 436 ? 0.41 -3.562 18.547 1 65 436 VAL B O 1
ATOM 7507 N N . ASP B 1 437 ? -0.693 -4.168 20.422 1 63.53 437 ASP B N 1
ATOM 7508 C CA . ASP B 1 437 ? -0.215 -3.025 21.188 1 63.53 437 ASP B CA 1
ATOM 7509 C C . ASP B 1 437 ? 1.234 -3.227 21.625 1 63.53 437 ASP B C 1
ATOM 7511 O O . ASP B 1 437 ? 1.589 -4.285 22.156 1 63.53 437 ASP B O 1
ATOM 7515 N N . VAL B 1 438 ? 2.102 -2.355 21.203 1 63.16 438 VAL B N 1
ATOM 7516 C CA . VAL B 1 438 ? 3.488 -2.369 21.656 1 63.16 438 VAL B CA 1
ATOM 7517 C C . VAL B 1 438 ? 3.715 -1.248 22.672 1 63.16 438 VAL B C 1
ATOM 7519 O O . VAL B 1 438 ? 3.438 -0.081 22.391 1 63.16 438 VAL B O 1
ATOM 7522 N N . TYR B 1 439 ? 3.998 -1.565 23.984 1 60.5 439 TYR B N 1
ATOM 7523 C CA . TYR B 1 439 ? 4.27 -0.567 25.016 1 60.5 439 TYR B CA 1
ATOM 7524 C C . TYR B 1 439 ? 5.547 -0.9 25.766 1 60.5 439 TYR B C 1
ATOM 7526 O O . TYR B 1 439 ? 6.109 -1.983 25.609 1 60.5 439 TYR B O 1
ATOM 7534 N N . ARG B 1 440 ? 6.168 0.028 26.375 1 60.81 440 ARG B N 1
ATOM 7535 C CA . ARG B 1 440 ? 7.387 -0.164 27.156 1 60.81 440 ARG B CA 1
ATOM 7536 C C . ARG B 1 440 ? 7.141 -1.075 28.359 1 60.81 440 ARG B C 1
ATOM 7538 O O . ARG B 1 440 ? 6.23 -0.831 29.141 1 60.81 440 ARG B O 1
ATOM 7545 N N . PRO B 1 441 ? 8.016 -2.09 28.422 1 58.91 441 PRO B N 1
ATOM 7546 C CA . PRO B 1 441 ? 7.781 -3.033 29.516 1 58.91 441 PRO B CA 1
ATOM 7547 C C . PRO B 1 441 ? 8.148 -2.453 30.875 1 58.91 441 PRO B C 1
ATOM 7549 O O . PRO B 1 441 ? 9.148 -1.752 31.016 1 58.91 441 PRO B O 1
ATOM 7552 N N . THR B 1 442 ? 7.344 -2.365 31.781 1 58.59 442 THR B N 1
ATOM 7553 C CA . THR B 1 442 ? 7.66 -1.989 33.156 1 58.59 442 THR B CA 1
ATOM 7554 C C . THR B 1 442 ? 7.984 -3.223 34 1 58.59 442 THR B C 1
ATOM 7556 O O . THR B 1 442 ? 8.555 -3.109 35.094 1 58.59 442 THR B O 1
ATOM 7559 N N . GLY B 1 443 ? 7.66 -4.492 33.562 1 64.38 443 GLY B N 1
ATOM 7560 C CA . GLY B 1 443 ? 7.887 -5.75 34.25 1 64.38 443 GLY B CA 1
ATOM 7561 C C . GLY B 1 443 ? 8.07 -6.93 33.312 1 64.38 443 GLY B C 1
ATOM 7562 O O . GLY B 1 443 ? 8.031 -6.766 32.094 1 64.38 443 GLY B O 1
ATOM 7563 N N . PRO B 1 444 ? 8.492 -8.039 33.906 1 62.5 444 PRO B N 1
ATOM 7564 C CA . PRO B 1 444 ? 8.781 -9.211 33.094 1 62.5 444 PRO B CA 1
ATOM 7565 C C . PRO B 1 444 ? 7.625 -9.586 32.188 1 62.5 444 PRO B C 1
ATOM 7567 O O . PRO B 1 444 ? 7.848 -9.969 31.016 1 62.5 444 PRO B O 1
ATOM 7570 N N . ILE B 1 445 ? 6.484 -9.539 32.75 1 63.47 445 ILE B N 1
ATOM 7571 C CA . ILE B 1 445 ? 5.297 -9.852 31.984 1 63.47 445 ILE B CA 1
ATOM 7572 C C . ILE B 1 445 ? 5.133 -8.836 30.859 1 63.47 445 ILE B C 1
ATOM 7574 O O . ILE B 1 445 ? 4.738 -9.188 29.734 1 63.47 445 ILE B O 1
ATOM 7578 N N . ASP B 1 446 ? 5.582 -7.633 31.078 1 64.88 446 ASP B N 1
ATOM 7579 C CA . ASP B 1 446 ? 5.484 -6.555 30.109 1 64.88 446 ASP B CA 1
ATOM 7580 C C . ASP B 1 446 ? 6.445 -6.781 28.938 1 64.88 446 ASP B C 1
ATOM 7582 O O . ASP B 1 446 ? 6.137 -6.445 27.797 1 64.88 446 ASP B O 1
ATOM 7586 N N . VAL B 1 447 ? 7.504 -7.492 29.391 1 59.56 447 VAL B N 1
ATOM 7587 C CA . VAL B 1 447 ? 8.492 -7.758 28.359 1 59.56 447 VAL B CA 1
ATOM 7588 C C . VAL B 1 447 ? 7.93 -8.758 27.344 1 59.56 447 VAL B C 1
ATOM 7590 O O . VAL B 1 447 ? 8.078 -8.578 26.141 1 59.56 447 VAL B O 1
ATOM 7593 N N . VAL B 1 448 ? 7.312 -9.797 27.906 1 62.31 448 VAL B N 1
ATOM 7594 C CA . VAL B 1 448 ? 6.723 -10.82 27.047 1 62.31 448 VAL B CA 1
ATOM 7595 C C . VAL B 1 448 ? 5.652 -10.195 26.172 1 62.31 448 VAL B C 1
ATOM 7597 O O . VAL B 1 448 ? 5.602 -10.453 24.953 1 62.31 448 VAL B O 1
ATOM 7600 N N . GLN B 1 449 ? 4.848 -9.32 26.75 1 66.38 449 GLN B N 1
ATOM 7601 C CA . GLN B 1 449 ? 3.762 -8.68 26.016 1 66.38 449 GLN B CA 1
ATOM 7602 C C . GLN B 1 449 ? 4.301 -7.73 24.953 1 66.38 449 GLN B C 1
ATOM 7604 O O . GLN B 1 449 ? 3.74 -7.629 23.859 1 66.38 449 GLN B O 1
ATOM 7609 N N . THR B 1 450 ? 5.387 -7.164 25.297 1 68.25 450 THR B N 1
ATOM 7610 C CA . THR B 1 450 ? 5.988 -6.223 24.359 1 68.25 450 THR B CA 1
ATOM 7611 C C . THR B 1 450 ? 6.602 -6.961 23.172 1 68.25 450 THR B C 1
ATOM 7613 O O . THR B 1 450 ? 6.477 -6.516 22.031 1 68.25 450 THR B O 1
ATOM 7616 N N . VAL B 1 451 ? 7.164 -8.102 23.516 1 67.38 451 VAL B N 1
ATOM 7617 C CA . VAL B 1 451 ? 7.77 -8.891 22.453 1 67.38 451 VAL B CA 1
ATOM 7618 C C . VAL B 1 451 ? 6.68 -9.445 21.531 1 67.38 451 VAL B C 1
ATOM 7620 O O . VAL B 1 451 ? 6.82 -9.414 20.297 1 67.38 451 VAL B O 1
ATOM 7623 N N . PHE B 1 452 ? 5.629 -9.891 22.203 1 64.38 452 PHE B N 1
ATOM 7624 C CA . PHE B 1 452 ? 4.496 -10.391 21.438 1 64.38 452 PHE B CA 1
ATOM 7625 C C . PHE B 1 452 ? 3.885 -9.289 20.578 1 64.38 452 PHE B C 1
ATOM 7627 O O . PHE B 1 452 ? 3.553 -9.5 19.406 1 64.38 452 PHE B O 1
ATOM 7634 N N . GLY B 1 453 ? 3.771 -8.164 21.188 1 71.44 453 GLY B N 1
ATOM 7635 C CA . GLY B 1 453 ? 3.219 -7.027 20.469 1 71.44 453 GLY B CA 1
ATOM 7636 C C . GLY B 1 453 ? 4.066 -6.602 19.281 1 71.44 453 GLY B C 1
ATOM 7637 O O . GLY B 1 453 ? 3.541 -6.297 18.219 1 71.44 453 GLY B O 1
ATOM 7638 N N . ALA B 1 454 ? 5.355 -6.699 19.469 1 75.94 454 ALA B N 1
ATOM 7639 C CA . ALA B 1 454 ? 6.277 -6.316 18.406 1 75.94 454 ALA B CA 1
ATOM 7640 C C . ALA B 1 454 ? 6.223 -7.309 17.25 1 75.94 454 ALA B C 1
ATOM 7642 O O . ALA B 1 454 ? 6.273 -6.918 16.078 1 75.94 454 ALA B O 1
ATOM 7643 N N . ARG B 1 455 ? 6.055 -8.539 17.594 1 77.69 455 ARG B N 1
ATOM 7644 C CA . ARG B 1 455 ? 5.961 -9.57 16.578 1 77.69 455 ARG B CA 1
ATOM 7645 C C . ARG B 1 455 ? 4.668 -9.438 15.781 1 77.69 455 ARG B C 1
ATOM 7647 O O . ARG B 1 455 ? 4.68 -9.531 14.547 1 77.69 455 ARG B O 1
ATOM 7654 N N . GLU B 1 456 ? 3.641 -9.188 16.484 1 79.12 456 GLU B N 1
ATOM 7655 C CA . GLU B 1 456 ? 2.346 -9.031 15.828 1 79.12 456 GLU B CA 1
ATOM 7656 C C . GLU B 1 456 ? 2.316 -7.777 14.961 1 79.12 456 GLU B C 1
ATOM 7658 O O . GLU B 1 456 ? 1.717 -7.773 13.883 1 79.12 456 GLU B O 1
ATOM 7663 N N . LEU B 1 457 ? 2.971 -6.785 15.461 1 80.06 457 LEU B N 1
ATOM 7664 C CA . LEU B 1 457 ? 3.059 -5.559 14.68 1 80.06 457 LEU B CA 1
ATOM 7665 C C . LEU B 1 457 ? 3.875 -5.781 13.406 1 80.06 457 LEU B C 1
ATOM 7667 O O . LEU B 1 457 ? 3.506 -5.297 12.336 1 80.06 457 LEU B O 1
ATOM 7671 N N . GLY B 1 458 ? 4.988 -6.523 13.57 1 83.38 458 GLY B N 1
ATOM 7672 C CA . GLY B 1 458 ? 5.773 -6.875 12.398 1 83.38 458 GLY B CA 1
ATOM 7673 C C . GLY B 1 458 ? 4.984 -7.641 11.359 1 83.38 458 GLY B C 1
ATOM 7674 O O . GLY B 1 458 ? 5.059 -7.34 10.164 1 83.38 458 GLY B O 1
ATOM 7675 N N . ARG B 1 459 ? 4.199 -8.555 11.805 1 83.06 459 ARG B N 1
ATOM 7676 C CA . ARG B 1 459 ? 3.346 -9.344 10.922 1 83.06 459 ARG B CA 1
ATOM 7677 C C . ARG B 1 459 ? 2.299 -8.469 10.234 1 83.06 459 ARG B C 1
ATOM 7679 O O . ARG B 1 459 ? 2.043 -8.617 9.039 1 83.06 459 ARG B O 1
ATOM 7686 N N . MET B 1 460 ? 1.761 -7.648 10.938 1 83.81 460 MET B N 1
ATOM 7687 C CA . MET B 1 460 ? 0.738 -6.754 10.406 1 83.81 460 MET B CA 1
ATOM 7688 C C . MET B 1 460 ? 1.326 -5.82 9.352 1 83.81 460 MET B C 1
ATOM 7690 O O . MET B 1 460 ? 0.694 -5.555 8.328 1 83.81 460 MET B O 1
ATOM 7694 N N . LEU B 1 461 ? 2.51 -5.312 9.656 1 86.12 461 LEU B N 1
ATOM 7695 C CA . LEU B 1 461 ? 3.162 -4.422 8.703 1 86.12 461 LEU B CA 1
ATOM 7696 C C . LEU B 1 461 ? 3.428 -5.141 7.387 1 86.12 461 LEU B C 1
ATOM 7698 O O . LEU B 1 461 ? 3.229 -4.57 6.312 1 86.12 461 LEU B O 1
ATOM 7702 N N . VAL B 1 462 ? 3.828 -6.367 7.477 1 86.81 462 VAL B N 1
ATOM 7703 C CA . VAL B 1 462 ? 4.059 -7.164 6.277 1 86.81 462 VAL B CA 1
ATOM 7704 C C . VAL B 1 462 ? 2.746 -7.363 5.527 1 86.81 462 VAL B C 1
ATOM 7706 O O . VAL B 1 462 ? 2.697 -7.23 4.301 1 86.81 462 VAL B O 1
ATOM 7709 N N . ASP B 1 463 ? 1.706 -7.598 6.277 1 86.5 463 ASP B N 1
ATOM 7710 C CA . ASP B 1 463 ? 0.389 -7.797 5.68 1 86.5 463 ASP B CA 1
ATOM 7711 C C . ASP B 1 463 ? -0.092 -6.527 4.98 1 86.5 463 ASP B C 1
ATOM 7713 O O . ASP B 1 463 ? -0.655 -6.59 3.883 1 86.5 463 ASP B O 1
ATOM 7717 N N . CYS B 1 464 ? 0.143 -5.457 5.594 1 87.75 464 CYS B N 1
ATOM 7718 C CA . CYS B 1 464 ? -0.289 -4.18 5.027 1 87.75 464 CYS B CA 1
ATOM 7719 C C . CYS B 1 464 ? 0.498 -3.85 3.766 1 87.75 464 CYS B C 1
ATOM 7721 O O . CYS B 1 464 ? -0.071 -3.377 2.779 1 87.75 464 CYS B O 1
ATOM 7723 N N . CYS B 1 465 ? 1.749 -4.121 3.777 1 89.06 465 CYS B N 1
ATOM 7724 C CA . CYS B 1 465 ? 2.607 -3.822 2.637 1 89.06 465 CYS B CA 1
ATOM 7725 C C . CYS B 1 465 ? 2.297 -4.746 1.465 1 89.06 465 CYS B C 1
ATOM 7727 O O . CYS B 1 465 ? 2.453 -4.359 0.305 1 89.06 465 CYS B O 1
ATOM 7729 N N . THR B 1 466 ? 1.889 -5.934 1.754 1 90.56 466 THR B N 1
ATOM 7730 C CA . THR B 1 466 ? 1.748 -6.934 0.698 1 90.56 466 THR B CA 1
ATOM 7731 C C . THR B 1 466 ? 0.276 -7.238 0.435 1 90.56 466 THR B C 1
ATOM 7733 O O . THR B 1 466 ? -0.056 -8.281 -0.129 1 90.56 466 THR B O 1
ATOM 7736 N N . GLU B 1 467 ? -0.541 -6.379 0.814 1 89.62 467 GLU B N 1
ATOM 7737 C CA . GLU B 1 467 ? -1.9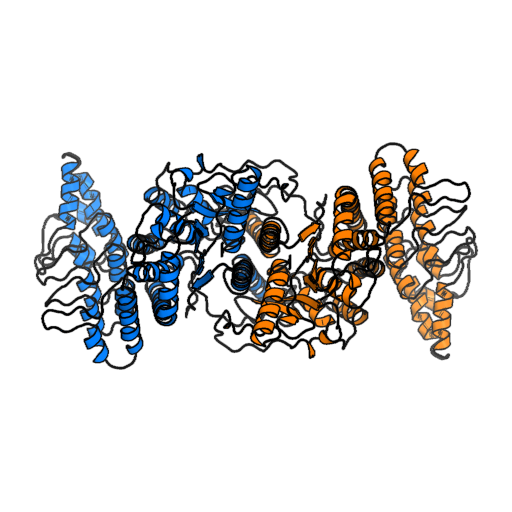73 -6.59 0.627 1 89.62 467 GLU B CA 1
ATOM 7738 C C . GLU B 1 467 ? -2.34 -6.609 -0.854 1 89.62 467 GLU B C 1
ATOM 7740 O O . GLU B 1 467 ? -2.004 -5.68 -1.594 1 89.62 467 GLU B O 1
ATOM 7745 N N . SER B 1 468 ? -2.963 -7.688 -1.269 1 93.94 468 SER B N 1
ATOM 7746 C CA . SER B 1 468 ? -3.377 -7.82 -2.662 1 93.94 468 SER B CA 1
ATOM 7747 C C . SER B 1 468 ? -4.891 -7.961 -2.777 1 93.94 468 SER B C 1
ATOM 7749 O O . SER B 1 468 ? -5.434 -8.008 -3.883 1 93.94 468 SER B O 1
ATOM 7751 N N . GLU B 1 469 ? -5.582 -7.996 -1.674 1 93.75 469 GLU B N 1
ATOM 7752 C CA . GLU B 1 469 ? -7.023 -8.227 -1.626 1 93.75 469 GLU B CA 1
ATOM 7753 C C . GLU B 1 469 ? -7.746 -7.055 -0.962 1 93.75 469 GLU B C 1
ATOM 7755 O O . GLU B 1 469 ? -7.211 -5.945 -0.898 1 93.75 469 GLU B O 1
ATOM 7760 N N . ALA B 1 470 ? -8.945 -7.203 -0.564 1 91.56 470 ALA B N 1
ATOM 7761 C CA . ALA B 1 470 ? -9.742 -6.246 0.203 1 91.56 470 ALA B CA 1
ATOM 7762 C C . ALA B 1 470 ? -9.836 -4.91 -0.522 1 91.56 470 ALA B C 1
ATOM 7764 O O . ALA B 1 470 ? -10.258 -4.852 -1.679 1 91.56 470 ALA B O 1
ATOM 7765 N N . ARG B 1 471 ? -9.281 -3.875 0.109 1 91.94 471 ARG B N 1
ATOM 7766 C CA . ARG B 1 471 ? -9.5 -2.533 -0.421 1 91.94 471 ARG B CA 1
ATOM 7767 C C . ARG B 1 471 ? -8.789 -2.35 -1.757 1 91.94 471 ARG B C 1
ATOM 7769 O O . ARG B 1 471 ? -9.258 -1.599 -2.615 1 91.94 471 ARG B O 1
ATOM 7776 N N . MET B 1 472 ? -7.672 -3.035 -1.935 1 94.31 472 MET B N 1
ATOM 7777 C CA . MET B 1 472 ? -6.957 -2.98 -3.207 1 94.31 472 MET B CA 1
ATOM 7778 C C . MET B 1 472 ? -7.867 -3.402 -4.359 1 94.31 472 MET B C 1
ATOM 7780 O O . MET B 1 472 ? -7.848 -2.789 -5.426 1 94.31 472 MET B O 1
ATOM 7784 N N . VAL B 1 473 ? -8.68 -4.41 -4.145 1 96.44 473 VAL B N 1
ATOM 7785 C CA . VAL B 1 473 ? -9.602 -4.922 -5.152 1 96.44 473 VAL B CA 1
ATOM 7786 C C . VAL B 1 473 ? -10.734 -3.914 -5.379 1 96.44 473 VAL B C 1
ATOM 7788 O O . VAL B 1 473 ? -11.156 -3.695 -6.512 1 96.44 473 VAL B O 1
ATOM 7791 N N . ASP B 1 474 ? -11.18 -3.252 -4.301 1 96.19 474 ASP B N 1
ATOM 7792 C CA . ASP B 1 474 ? -12.219 -2.236 -4.422 1 96.19 474 ASP B CA 1
ATOM 7793 C C . ASP B 1 474 ? -11.742 -1.059 -5.266 1 96.19 474 ASP B C 1
ATOM 7795 O O . ASP B 1 474 ? -12.5 -0.533 -6.09 1 96.19 474 ASP B O 1
ATOM 7799 N N . ARG B 1 475 ? -10.5 -0.606 -5.023 1 97.69 475 ARG B N 1
ATOM 7800 C CA . ARG B 1 475 ? -9.906 0.47 -5.809 1 97.69 475 ARG B CA 1
ATOM 7801 C C . ARG B 1 475 ? -9.883 0.119 -7.289 1 97.69 475 ARG B C 1
ATOM 7803 O O . ARG B 1 475 ? -10.305 0.918 -8.133 1 97.69 475 ARG B O 1
ATOM 7810 N N . ALA B 1 476 ? -9.398 -1.105 -7.57 1 98.19 476 ALA B N 1
ATOM 7811 C CA . ALA B 1 476 ? -9.289 -1.556 -8.953 1 98.19 476 ALA B CA 1
ATOM 7812 C C . ALA B 1 476 ? -10.664 -1.64 -9.617 1 98.19 476 ALA B C 1
ATOM 7814 O O . ALA B 1 476 ? -10.844 -1.198 -10.758 1 98.19 476 ALA B O 1
ATOM 7815 N N . ARG B 1 477 ? -11.609 -2.184 -8.914 1 97.12 477 ARG B N 1
ATOM 7816 C CA . ARG B 1 477 ? -12.969 -2.318 -9.43 1 97.12 477 ARG B CA 1
ATOM 7817 C C . ARG B 1 477 ? -13.578 -0.953 -9.727 1 97.12 477 ARG B C 1
ATOM 7819 O O . ARG B 1 477 ? -14.148 -0.744 -10.797 1 97.12 477 ARG B O 1
ATOM 7826 N N . ALA B 1 478 ? -13.453 -0.06 -8.766 1 97.25 478 ALA B N 1
ATOM 7827 C CA . ALA B 1 478 ? -14 1.284 -8.938 1 97.25 478 ALA B CA 1
ATOM 7828 C C . ALA B 1 478 ? -13.367 1.984 -10.133 1 97.25 478 ALA B C 1
ATOM 7830 O O . ALA B 1 478 ? -14.062 2.566 -10.961 1 97.25 478 ALA B O 1
ATOM 7831 N N . TRP B 1 479 ? -12.031 1.928 -10.211 1 98.25 479 TRP B N 1
ATOM 7832 C CA . TRP B 1 479 ? -11.297 2.529 -11.32 1 98.25 479 TRP B CA 1
ATOM 7833 C C . TRP B 1 479 ? -11.781 1.979 -12.656 1 98.25 479 TRP B C 1
ATOM 7835 O O . TRP B 1 479 ? -12.172 2.742 -13.547 1 98.25 479 TRP B O 1
ATOM 7845 N N . CYS B 1 480 ? -11.883 0.683 -12.773 1 97.94 480 CYS B N 1
ATOM 7846 C CA . CYS B 1 480 ? -12.289 0.029 -14.016 1 97.94 480 CYS B CA 1
ATOM 7847 C C . CYS B 1 480 ? -13.727 0.393 -14.375 1 97.94 480 CYS B C 1
ATOM 7849 O O . CYS B 1 480 ? -14.016 0.726 -15.523 1 97.94 480 CYS B O 1
ATOM 7851 N N . GLU B 1 481 ? -14.594 0.395 -13.398 1 95.75 481 GLU B N 1
ATOM 7852 C CA . GLU B 1 481 ? -15.992 0.716 -13.656 1 95.75 481 GLU B CA 1
ATOM 7853 C C . GLU B 1 481 ? -16.156 2.162 -14.117 1 95.75 481 GLU B C 1
ATOM 7855 O O . GLU B 1 481 ? -16.953 2.449 -15.016 1 95.75 481 GLU B O 1
ATOM 7860 N N . MET B 1 482 ? -15.391 3.02 -13.539 1 95.75 482 MET B N 1
ATOM 7861 C CA . MET B 1 482 ? -15.5 4.438 -13.867 1 95.75 482 MET B CA 1
ATOM 7862 C C . MET B 1 482 ? -15.023 4.707 -15.289 1 95.75 482 MET B C 1
ATOM 7864 O O . MET B 1 482 ? -15.422 5.695 -15.906 1 95.75 482 MET B O 1
ATOM 7868 N N . ILE B 1 483 ? -14.18 3.844 -15.828 1 95.69 483 ILE B N 1
ATOM 7869 C CA . ILE B 1 483 ? -13.68 4.055 -17.188 1 95.69 483 ILE B CA 1
ATOM 7870 C C . ILE B 1 483 ? -14.32 3.035 -18.125 1 95.69 483 ILE B C 1
ATOM 7872 O O . ILE B 1 483 ? -13.812 2.801 -19.234 1 95.69 483 ILE B O 1
ATOM 7876 N N . SER B 1 484 ? -15.32 2.285 -17.672 1 94.31 484 SER B N 1
ATOM 7877 C CA . SER B 1 484 ? -16.125 1.348 -18.453 1 94.31 484 SER B CA 1
ATOM 7878 C C . SER B 1 484 ? -15.289 0.153 -18.906 1 94.31 484 SER B C 1
ATOM 7880 O O . SER B 1 484 ? -15.336 -0.24 -20.078 1 94.31 484 SER B O 1
ATOM 7882 N N . VAL B 1 485 ? -14.438 -0.307 -18.078 1 95.75 485 VAL B N 1
ATOM 7883 C CA . VAL B 1 485 ? -13.656 -1.522 -18.297 1 95.75 485 VAL B CA 1
ATOM 7884 C C . VAL B 1 485 ? -14.273 -2.674 -17.5 1 95.75 485 VAL B C 1
ATOM 7886 O O . VAL B 1 485 ? -14.688 -2.496 -16.359 1 95.75 485 VAL B O 1
ATOM 7889 N N . ASP B 1 486 ? -14.43 -3.832 -18.188 1 95.75 486 ASP B N 1
ATOM 7890 C CA . ASP B 1 486 ? -14.922 -5.027 -17.5 1 95.75 486 ASP B CA 1
ATOM 7891 C C . ASP B 1 486 ? -13.859 -5.621 -16.578 1 95.75 486 ASP B C 1
ATOM 7893 O O . ASP B 1 486 ? -12.852 -6.148 -17.047 1 95.75 486 ASP B O 1
ATOM 7897 N N . TYR B 1 487 ? -14.141 -5.488 -15.305 1 97.19 487 TYR B N 1
ATOM 7898 C CA . TYR B 1 487 ? -13.172 -5.953 -14.32 1 97.19 487 TYR B CA 1
ATOM 7899 C C . TYR B 1 487 ? -13.625 -7.27 -13.695 1 97.19 487 TYR B C 1
ATOM 7901 O O . TYR B 1 487 ? -14.75 -7.383 -13.211 1 97.19 487 TYR B O 1
ATOM 7909 N N . HIS B 1 488 ? -12.695 -8.266 -13.68 1 97.5 488 HIS B N 1
ATOM 7910 C CA . HIS B 1 488 ? -12.938 -9.555 -13.055 1 97.5 488 HIS B CA 1
ATOM 7911 C C . HIS B 1 488 ? -11.836 -9.906 -12.062 1 97.5 488 HIS B C 1
ATOM 7913 O O . HIS B 1 488 ? -10.656 -9.898 -12.422 1 97.5 488 HIS B O 1
ATOM 7919 N N . ARG B 1 489 ? -12.234 -10.148 -10.82 1 97.31 489 ARG B N 1
ATOM 7920 C CA . ARG B 1 489 ? -11.297 -10.625 -9.805 1 97.31 489 ARG B CA 1
ATOM 7921 C C . ARG B 1 489 ? -11.609 -12.062 -9.406 1 97.31 489 ARG B C 1
ATOM 7923 O O . ARG B 1 489 ? -12.734 -12.367 -9 1 97.31 489 ARG B O 1
ATOM 7930 N N . LEU B 1 490 ? -10.68 -12.969 -9.617 1 97.62 490 LEU B N 1
ATOM 7931 C CA . LEU B 1 490 ? -10.805 -14.336 -9.141 1 97.62 490 LEU B CA 1
ATOM 7932 C C . LEU B 1 490 ? -9.75 -14.648 -8.086 1 97.62 490 LEU B C 1
ATOM 7934 O O . LEU B 1 490 ? -8.547 -14.586 -8.375 1 97.62 490 LEU B O 1
ATOM 7938 N N . SER B 1 491 ? -10.078 -14.906 -6.895 1 97 491 SER B N 1
ATOM 7939 C CA . SER B 1 491 ? -9.219 -15.25 -5.766 1 97 491 SER B CA 1
ATOM 7940 C C . SER B 1 491 ? -9.961 -16.125 -4.758 1 97 491 SER B C 1
ATOM 7942 O O . SER B 1 491 ? -10.773 -15.633 -3.979 1 97 491 SER B O 1
ATOM 7944 N N . PRO B 1 492 ? -9.695 -17.391 -4.715 1 95.25 492 PRO B N 1
ATOM 7945 C CA . PRO B 1 492 ? -10.445 -18.297 -3.844 1 95.25 492 PRO B CA 1
ATOM 7946 C C . PRO B 1 492 ? -10.156 -18.062 -2.361 1 95.25 492 PRO B C 1
ATOM 7948 O O . PRO B 1 492 ? -9.047 -17.672 -1.997 1 95.25 492 PRO B O 1
ATOM 7951 N N . GLN B 1 493 ? -11.172 -18.281 -1.553 1 92.31 493 GLN B N 1
ATOM 7952 C CA . GLN B 1 493 ? -10.977 -18.359 -0.109 1 92.31 493 GLN B CA 1
ATOM 7953 C C . GLN B 1 493 ? -10.391 -19.703 0.295 1 92.31 493 GLN B C 1
ATOM 7955 O O . GLN B 1 493 ? -11 -20.75 0.063 1 92.31 493 GLN B O 1
ATOM 7960 N N . LEU B 1 494 ? -9.211 -19.688 0.887 1 92.75 494 LEU B N 1
ATOM 7961 C CA . LEU B 1 494 ? -8.555 -20.922 1.292 1 92.75 494 LEU B CA 1
ATOM 7962 C C . LEU B 1 494 ? -8.969 -21.312 2.705 1 92.75 494 LEU B C 1
ATOM 7964 O O . LEU B 1 494 ? -9.219 -20.453 3.551 1 92.75 494 LEU B O 1
ATOM 7968 N N . MET B 1 495 ? -8.969 -22.516 2.967 1 88.44 495 MET B N 1
ATOM 7969 C CA . MET B 1 495 ? -9.367 -23.031 4.273 1 88.44 495 MET B CA 1
ATOM 7970 C C . MET B 1 495 ? -8.211 -22.938 5.27 1 88.44 495 MET B C 1
ATOM 7972 O O . MET B 1 495 ? -8.438 -22.875 6.48 1 88.44 495 MET B O 1
ATOM 7976 N N . SER B 1 496 ? -7.031 -23 4.738 1 88.75 496 SER B N 1
ATOM 7977 C CA . SER B 1 496 ? -5.844 -22.922 5.582 1 88.75 496 SER B CA 1
ATOM 7978 C C . SER B 1 496 ? -4.91 -21.797 5.121 1 88.75 496 SER B C 1
ATOM 7980 O O . SER B 1 496 ? -4.977 -21.375 3.971 1 88.75 496 SER B O 1
ATOM 7982 N N . ASP B 1 497 ? -4.168 -21.375 6.125 1 88.25 497 ASP B N 1
ATOM 7983 C CA . ASP B 1 497 ? -3.148 -20.391 5.785 1 88.25 497 ASP B CA 1
ATOM 7984 C C . ASP B 1 497 ? -1.898 -21.062 5.223 1 88.25 497 ASP B C 1
ATOM 7986 O O . ASP B 1 497 ? -1.173 -21.75 5.949 1 88.25 497 ASP B O 1
ATOM 7990 N N . VAL B 1 498 ? -1.669 -20.953 3.936 1 92.94 498 VAL B N 1
ATOM 7991 C CA . VAL B 1 498 ? -0.53 -21.562 3.264 1 92.94 498 VAL B CA 1
ATOM 7992 C C . VAL B 1 498 ? 0.604 -20.547 3.133 1 92.94 498 VAL B C 1
ATOM 7994 O O . VAL B 1 498 ? 0.436 -19.5 2.512 1 92.94 498 VAL B O 1
ATOM 7997 N N . MET B 1 499 ? 1.721 -20.844 3.605 1 91.75 499 MET B N 1
ATOM 7998 C CA . MET B 1 499 ? 2.867 -19.938 3.586 1 91.75 499 MET B CA 1
ATOM 7999 C C . MET B 1 499 ? 3.473 -19.859 2.189 1 91.75 499 MET B C 1
ATOM 8001 O O . MET B 1 499 ? 3.283 -20.766 1.371 1 91.75 499 MET B O 1
ATOM 8005 N N . LEU B 1 500 ? 4.258 -18.875 2.006 1 91.5 500 LEU B N 1
ATOM 8006 C CA . LEU B 1 500 ? 4.875 -18.594 0.714 1 91.5 500 LEU B CA 1
ATOM 8007 C C . LEU B 1 500 ? 5.809 -19.734 0.3 1 91.5 500 LEU B C 1
ATOM 8009 O O . LEU B 1 500 ? 6 -19.969 -0.894 1 91.5 500 LEU B O 1
ATOM 8013 N N . ASP B 1 501 ? 6.402 -20.406 1.326 1 92.38 501 ASP B N 1
ATOM 8014 C CA . ASP B 1 501 ? 7.422 -21.422 1.062 1 92.38 501 ASP B CA 1
ATOM 8015 C C . ASP B 1 501 ? 6.941 -22.797 1.485 1 92.38 501 ASP B C 1
ATOM 8017 O O . ASP B 1 501 ? 7.738 -23.641 1.899 1 92.38 501 ASP B O 1
ATOM 8021 N N . GLU B 1 502 ? 5.633 -22.969 1.388 1 92.44 502 GLU B N 1
ATOM 8022 C CA . GLU B 1 502 ? 5.094 -24.281 1.757 1 92.44 502 GLU B CA 1
ATOM 8023 C C . GLU B 1 502 ? 5.605 -25.375 0.826 1 92.44 502 GLU B C 1
ATOM 8025 O O . GLU B 1 502 ? 5.605 -25.203 -0.395 1 92.44 502 GLU B O 1
ATOM 8030 N N . VAL B 1 503 ? 6.066 -26.531 1.468 1 90.81 503 VAL B N 1
ATOM 8031 C CA . VAL B 1 503 ? 6.645 -27.594 0.646 1 90.81 503 VAL B CA 1
ATOM 8032 C C . VAL B 1 503 ? 5.848 -28.891 0.83 1 90.81 503 VAL B C 1
ATOM 8034 O O . VAL B 1 503 ? 5.996 -29.828 0.051 1 90.81 503 VAL B O 1
ATOM 8037 N N . GLN B 1 504 ? 5 -28.922 1.808 1 90.06 504 GLN B N 1
ATOM 8038 C CA . GLN B 1 504 ? 4.234 -30.141 2.061 1 90.06 504 GLN B CA 1
ATOM 8039 C C . GLN B 1 504 ? 3.189 -30.375 0.972 1 90.06 504 GLN B C 1
ATOM 8041 O O . GLN B 1 504 ? 2.273 -29.562 0.805 1 90.06 504 GLN B O 1
ATOM 8046 N N . ASP B 1 505 ? 3.258 -31.5 0.366 1 89.31 505 ASP B N 1
ATOM 8047 C CA . ASP B 1 505 ? 2.391 -31.828 -0.765 1 89.31 505 ASP B CA 1
ATOM 8048 C C . ASP B 1 505 ? 0.925 -31.859 -0.341 1 89.31 505 ASP B C 1
ATOM 8050 O O . ASP B 1 505 ? 0.049 -31.391 -1.072 1 89.31 505 ASP B O 1
ATOM 8054 N N . THR B 1 506 ? 0.671 -32.406 0.78 1 88 506 THR B N 1
ATOM 8055 C CA . THR B 1 506 ? -0.707 -32.562 1.24 1 88 506 THR B CA 1
ATOM 8056 C C . THR B 1 506 ? -1.363 -31.188 1.395 1 88 506 THR B C 1
ATOM 8058 O O . THR B 1 506 ? -2.516 -31 1 1 88 506 THR B O 1
ATOM 8061 N N . MET B 1 507 ? -0.606 -30.234 1.912 1 92 507 MET B N 1
ATOM 8062 C CA . MET B 1 507 ? -1.127 -28.891 2.098 1 92 507 MET B CA 1
ATOM 8063 C C . MET B 1 507 ? -1.355 -28.203 0.755 1 92 507 MET B C 1
ATOM 8065 O O . MET B 1 507 ? -2.359 -27.516 0.568 1 92 507 MET B O 1
ATOM 8069 N N . LEU B 1 508 ? -0.442 -28.406 -0.121 1 93.69 508 LEU B N 1
ATOM 8070 C CA . LEU B 1 508 ? -0.554 -27.797 -1.442 1 93.69 508 LEU B CA 1
ATOM 8071 C C . LEU B 1 508 ? -1.731 -28.375 -2.213 1 93.69 508 LEU B C 1
ATOM 8073 O O . LEU B 1 508 ? -2.455 -27.656 -2.898 1 93.69 508 LEU B O 1
ATOM 8077 N N . ILE B 1 509 ? -1.905 -29.672 -2.08 1 90.81 509 ILE B N 1
ATOM 8078 C CA . ILE B 1 509 ? -3.02 -30.344 -2.75 1 90.81 509 ILE B CA 1
ATOM 8079 C C . ILE B 1 509 ? -4.34 -29.844 -2.16 1 90.81 509 ILE B C 1
ATOM 8081 O O . ILE B 1 509 ? -5.309 -29.625 -2.891 1 90.81 509 ILE B O 1
ATOM 8085 N N . ASP B 1 510 ? -4.395 -29.688 -0.853 1 90.75 510 ASP B N 1
ATOM 8086 C CA . ASP B 1 510 ? -5.594 -29.156 -0.216 1 90.75 510 ASP B CA 1
ATOM 8087 C C . ASP B 1 510 ? -5.902 -27.75 -0.714 1 90.75 510 ASP B C 1
ATOM 8089 O O . ASP B 1 510 ? -7.066 -27.406 -0.942 1 90.75 510 ASP B O 1
ATOM 8093 N N . MET B 1 511 ? -4.891 -26.969 -0.831 1 94.56 511 MET B N 1
ATOM 8094 C CA . MET B 1 511 ? -5.043 -25.609 -1.371 1 94.56 511 MET B CA 1
ATOM 8095 C C . MET B 1 511 ? -5.613 -25.656 -2.783 1 94.56 511 MET B C 1
ATOM 8097 O O . MET B 1 511 ? -6.535 -24.906 -3.107 1 94.56 511 MET B O 1
ATOM 8101 N N . LEU B 1 512 ? -5.09 -26.516 -3.584 1 93.25 512 LEU B N 1
ATOM 8102 C CA . LEU B 1 512 ? -5.551 -26.641 -4.965 1 93.25 512 LEU B CA 1
ATOM 8103 C C . LEU B 1 512 ? -6.969 -27.203 -5.016 1 93.25 512 LEU B C 1
ATOM 8105 O O . LEU B 1 512 ? -7.75 -26.844 -5.906 1 93.25 512 LEU B O 1
ATOM 8109 N N . TRP B 1 513 ? -7.242 -28.031 -4.043 1 88.62 513 TRP B N 1
ATOM 8110 C CA . TRP B 1 513 ? -8.602 -28.547 -3.953 1 88.62 513 TRP B CA 1
ATOM 8111 C C . TRP B 1 513 ? -9.586 -27.438 -3.625 1 88.62 513 TRP B C 1
ATOM 8113 O O . TRP B 1 513 ? -10.656 -27.344 -4.234 1 88.62 513 TRP B O 1
ATOM 8123 N N . ASP B 1 514 ? -9.289 -26.594 -2.656 1 90.19 514 ASP B N 1
ATOM 8124 C CA . ASP B 1 514 ? -10.102 -25.422 -2.361 1 90.19 514 ASP B CA 1
ATOM 8125 C C . ASP B 1 514 ? -10.312 -24.578 -3.615 1 90.19 514 ASP B C 1
ATOM 8127 O O . ASP B 1 514 ? -11.398 -24.031 -3.826 1 90.19 514 ASP B O 1
ATOM 8131 N N . THR B 1 515 ? -9.273 -24.438 -4.406 1 93.81 515 THR B N 1
ATOM 8132 C CA . THR B 1 515 ? -9.328 -23.672 -5.637 1 93.81 515 THR B CA 1
ATOM 8133 C C . THR B 1 515 ? -10.281 -24.312 -6.641 1 93.81 515 THR B C 1
ATOM 8135 O O . THR B 1 515 ? -11.039 -23.625 -7.324 1 93.81 515 THR B O 1
ATOM 8138 N N . GLU B 1 516 ? -10.25 -25.625 -6.699 1 88.5 516 GLU B N 1
ATOM 8139 C CA . GLU B 1 516 ? -11.148 -26.359 -7.594 1 88.5 516 GLU B CA 1
ATOM 8140 C C . GLU B 1 516 ? -12.602 -26.141 -7.199 1 88.5 516 GLU B C 1
ATOM 8142 O O . GLU B 1 516 ? -13.477 -26.016 -8.062 1 88.5 516 GLU B O 1
ATOM 8147 N N . ILE B 1 517 ? -12.891 -26.156 -5.91 1 85.38 517 ILE B N 1
ATOM 8148 C CA . ILE B 1 517 ? -14.242 -25.891 -5.406 1 85.38 517 ILE B CA 1
ATOM 8149 C C . ILE B 1 517 ? -14.68 -24.484 -5.809 1 85.38 517 ILE B C 1
ATOM 8151 O O . ILE B 1 517 ? -15.812 -24.297 -6.262 1 85.38 517 ILE B O 1
ATOM 8155 N N . TYR B 1 518 ? -13.82 -23.609 -5.648 1 92.19 518 TYR B N 1
ATOM 8156 C CA . TYR B 1 518 ? -14.094 -22.219 -6.027 1 92.19 518 TYR B CA 1
ATOM 8157 C C . TYR B 1 518 ? -14.414 -22.125 -7.516 1 92.19 518 TYR B C 1
ATOM 8159 O O . TYR B 1 518 ? -15.367 -21.438 -7.906 1 92.19 518 TYR B O 1
ATOM 8167 N N . ILE B 1 519 ? -13.594 -22.734 -8.375 1 90.81 519 ILE B N 1
ATOM 8168 C CA . ILE B 1 519 ? -13.781 -22.719 -9.82 1 90.81 519 ILE B CA 1
ATOM 8169 C C . ILE B 1 519 ? -15.156 -23.266 -10.164 1 90.81 519 ILE B C 1
ATOM 8171 O O . ILE B 1 519 ? -15.859 -22.734 -11.023 1 90.81 519 ILE B O 1
ATOM 8175 N N . HIS B 1 520 ? -15.531 -24.281 -9.484 1 84.5 520 HIS B N 1
ATOM 8176 C CA . HIS B 1 520 ? -16.844 -24.875 -9.695 1 84.5 520 HIS B CA 1
ATOM 8177 C C . HIS B 1 520 ? -17.953 -23.891 -9.375 1 84.5 520 HIS B C 1
ATOM 8179 O O . HIS B 1 520 ? -18.922 -23.75 -10.125 1 84.5 520 HIS B O 1
ATOM 8185 N N . LYS B 1 521 ? -17.797 -23.188 -8.273 1 86.62 521 LYS B N 1
ATOM 8186 C CA . LYS B 1 521 ? -18.797 -22.203 -7.848 1 86.62 521 LYS B CA 1
ATOM 8187 C C . LYS B 1 521 ? -18.844 -21.031 -8.82 1 86.62 521 LYS B C 1
ATOM 8189 O O . LYS B 1 521 ? -19.906 -20.422 -9.016 1 86.62 521 LYS B O 1
ATOM 8194 N N . GLN B 1 522 ? -17.688 -20.797 -9.453 1 91.62 522 GLN B N 1
ATOM 8195 C CA . GLN B 1 522 ? -17.594 -19.641 -10.336 1 91.62 522 GLN B CA 1
ATOM 8196 C C . GLN B 1 522 ? -17.719 -20.062 -11.805 1 91.62 522 GLN B C 1
ATOM 8198 O O . GLN B 1 522 ? -17.312 -19.312 -12.703 1 91.62 522 GLN B O 1
ATOM 8203 N N . LYS B 1 523 ? -18.234 -21.156 -12.07 1 88 523 LYS B N 1
ATOM 8204 C CA . LYS B 1 523 ? -18.25 -21.734 -13.414 1 88 523 LYS B CA 1
ATOM 8205 C C . LYS B 1 523 ? -18.922 -20.797 -14.406 1 88 523 LYS B C 1
ATOM 8207 O O . LYS B 1 523 ? -18.391 -20.531 -15.484 1 88 523 LYS B O 1
ATOM 8212 N N . ASN B 1 524 ? -20.047 -20.25 -14.055 1 89.88 524 ASN B N 1
ATOM 8213 C CA . ASN B 1 524 ? -20.781 -19.359 -14.945 1 89.88 524 ASN B CA 1
ATOM 8214 C C . ASN B 1 524 ? -20.047 -18.047 -15.172 1 89.88 524 ASN B C 1
ATOM 8216 O O . ASN B 1 524 ? -20.016 -17.531 -16.281 1 89.88 524 ASN B O 1
ATOM 8220 N N . ASN B 1 525 ? -19.484 -17.578 -14.125 1 93.19 525 ASN B N 1
ATOM 8221 C CA . ASN B 1 525 ? -18.688 -16.359 -14.227 1 93.19 525 ASN B CA 1
ATOM 8222 C C . ASN B 1 525 ? -17.484 -16.547 -15.141 1 93.19 525 ASN B C 1
ATOM 8224 O O . ASN B 1 525 ? -17.156 -15.664 -15.93 1 93.19 525 ASN B O 1
ATOM 8228 N N . ILE B 1 526 ? -16.828 -17.641 -15.062 1 94.81 526 ILE B N 1
ATOM 8229 C CA . ILE B 1 526 ? -15.641 -17.938 -15.844 1 94.81 526 ILE B CA 1
ATOM 8230 C C . ILE B 1 526 ? -16.016 -18.109 -17.312 1 94.81 526 ILE B C 1
ATOM 8232 O O . ILE B 1 526 ? -15.305 -17.641 -18.203 1 94.81 526 ILE B O 1
ATOM 8236 N N . LYS B 1 527 ? -17.141 -18.719 -17.562 1 92.12 527 LYS B N 1
ATOM 8237 C CA . LYS B 1 527 ? -17.625 -18.859 -18.938 1 92.12 527 LYS B CA 1
ATOM 8238 C C . LYS B 1 527 ? -17.906 -17.5 -19.562 1 92.12 527 LYS B C 1
ATOM 8240 O O . LYS B 1 527 ? -17.531 -17.25 -20.703 1 92.12 527 LYS B O 1
ATOM 8245 N N . ARG B 1 528 ? -18.562 -16.703 -18.812 1 92.56 528 ARG B N 1
ATOM 8246 C CA . ARG B 1 528 ? -18.859 -15.352 -19.297 1 92.56 528 ARG B CA 1
ATOM 8247 C C . ARG B 1 528 ? -17.578 -14.57 -19.562 1 92.56 528 ARG B C 1
ATOM 8249 O O . ARG B 1 528 ? -17.5 -13.828 -20.547 1 92.56 528 ARG B O 1
ATOM 8256 N N . LEU B 1 529 ? -16.688 -14.703 -18.672 1 95.12 529 LEU B N 1
ATOM 8257 C CA . LEU B 1 529 ? -15.391 -14.055 -18.828 1 95.12 529 LEU B CA 1
ATOM 8258 C C . LEU B 1 529 ? -14.703 -14.516 -20.109 1 95.12 529 LEU B C 1
ATOM 8260 O O . LEU B 1 529 ? -14.188 -13.695 -20.875 1 95.12 529 LEU B O 1
ATOM 8264 N N . ALA B 1 530 ? -14.68 -15.82 -20.344 1 93.69 530 ALA B N 1
ATOM 8265 C CA . ALA B 1 530 ? -14.055 -16.375 -21.531 1 93.69 530 ALA B CA 1
ATOM 8266 C C . ALA B 1 530 ? -14.703 -15.836 -22.812 1 93.69 530 ALA B C 1
ATOM 8268 O O . ALA B 1 530 ? -14.008 -15.5 -23.766 1 93.69 530 ALA B O 1
ATOM 8269 N N . GLU B 1 531 ? -16.016 -15.711 -22.766 1 90.94 531 GLU B N 1
ATOM 8270 C CA . GLU B 1 531 ? -16.734 -15.164 -23.906 1 90.94 531 GLU B CA 1
ATOM 8271 C C . GLU B 1 531 ? -16.344 -13.711 -24.156 1 90.94 531 GLU B C 1
ATOM 8273 O O . GLU B 1 531 ? -16.172 -13.297 -25.297 1 90.94 531 GLU B O 1
ATOM 8278 N N . SER B 1 532 ? -16.25 -13.008 -23.094 1 91.56 532 SER B N 1
ATOM 8279 C CA . SER B 1 532 ? -15.883 -11.602 -23.203 1 91.56 532 SER B CA 1
ATOM 8280 C C . SER B 1 532 ? -14.461 -11.445 -23.734 1 91.56 532 SER B C 1
ATOM 8282 O O . SER B 1 532 ? -14.188 -10.531 -24.516 1 91.56 532 SER B O 1
ATOM 8284 N N . LEU B 1 533 ? -13.578 -12.289 -23.312 1 93.5 533 LEU B N 1
ATOM 8285 C CA . LEU B 1 533 ? -12.188 -12.242 -23.75 1 93.5 533 LEU B CA 1
ATOM 8286 C C . LEU B 1 533 ? -12.078 -12.523 -25.25 1 93.5 533 LEU B C 1
ATOM 8288 O O . LEU B 1 533 ? -11.227 -11.961 -25.922 1 93.5 533 LEU B O 1
ATOM 8292 N N . LEU B 1 534 ? -12.961 -13.352 -25.75 1 91.44 534 LEU B N 1
ATOM 8293 C CA . LEU B 1 534 ? -12.914 -13.758 -27.156 1 91.44 534 LEU B CA 1
ATOM 8294 C C . LEU B 1 534 ? -13.578 -12.711 -28.031 1 91.44 534 LEU B C 1
ATOM 8296 O O . LEU B 1 534 ? -13.398 -12.719 -29.25 1 91.44 534 LEU B O 1
ATOM 8300 N N . ARG B 1 535 ? -14.32 -11.812 -27.438 1 86.88 535 ARG B N 1
ATOM 8301 C CA . ARG B 1 535 ? -15.055 -10.805 -28.188 1 86.88 535 ARG B CA 1
ATOM 8302 C C . ARG B 1 535 ? -14.125 -9.68 -28.656 1 86.88 535 ARG B C 1
ATOM 8304 O O . ARG B 1 535 ? -14.398 -9.008 -29.641 1 86.88 535 ARG B O 1
ATOM 8311 N N . TYR B 1 536 ? -13.102 -9.516 -27.984 1 83.44 536 TYR B N 1
ATOM 8312 C CA . TYR B 1 536 ? -12.234 -8.383 -28.297 1 83.44 536 TYR B CA 1
ATOM 8313 C C . TYR B 1 536 ? -11.047 -8.828 -29.156 1 83.44 536 TYR B C 1
ATOM 8315 O O . TYR B 1 536 ? -10.594 -9.969 -29.047 1 83.44 536 TYR B O 1
ATOM 8323 N N . SER B 1 537 ? -10.68 -8.008 -30.141 1 74 537 SER B N 1
ATOM 8324 C CA . SER B 1 537 ? -9.492 -8.234 -30.969 1 74 537 SER B CA 1
ATOM 8325 C C . SER B 1 537 ? -8.305 -7.434 -30.438 1 74 537 SER B C 1
ATOM 8327 O O . SER B 1 537 ? -8.477 -6.367 -29.859 1 74 537 SER B O 1
ATOM 8329 N N . PRO B 1 538 ? -7.121 -8.094 -30.594 1 68.31 538 PRO B N 1
ATOM 8330 C CA . PRO B 1 538 ? -5.93 -7.348 -30.188 1 68.31 538 PRO B CA 1
ATOM 8331 C C . PRO B 1 538 ? -5.777 -6.02 -30.922 1 68.31 538 PRO B C 1
ATOM 8333 O O . PRO B 1 538 ? -6.207 -5.891 -32.062 1 68.31 538 PRO B O 1
ATOM 8336 N N . PRO B 1 539 ? -5.344 -4.965 -30.141 1 63.94 539 PRO B N 1
ATOM 8337 C CA . PRO B 1 539 ? -5.094 -3.717 -30.859 1 63.94 539 PRO B CA 1
ATOM 8338 C C . PRO B 1 539 ? -3.986 -3.848 -31.891 1 63.94 539 PRO B C 1
ATOM 8340 O O . PRO B 1 539 ? -3.125 -4.727 -31.781 1 63.94 539 PRO B O 1
#

Organism: Eptatretus burgeri (NCBI:txid7764)

Secondary structure (DSSP, 8-state):
-HHHHHHTT--TT---SS--HHHHHHHTT-HHHHHHHHHHHHHHTTTS-HHHHHHHHHHHHTPPPTTT---GGGG--SHHHHHHHHHTT--TT---TTS--HHHHHHHTT-HHHHHHHHHTT--TT---GGG--HHHHHHHHT-HHHHHHHHHTT--TT---TTS--HHHHHHHS-TT-HHHHHHHHHHHHTT--------SPPPB-EEEEEE---GGGHHHHHHHHHHHHHHHTS-HHHH-SEEEEETHHHHHHHHHHTT--HHHHHHHHHHHHHHHS-SSSSBPHHHHHHHHHHHH-SS-BGGG--SSEEEEEEEE-SEES-EEEEEESSPPP---PPPSS-BSSPPPPPPPGGG-BHHHHHHHHT--TTTB--BTTEEETHHHHSSTHHHHHHHHHHHHHHHHHTT-GGG---EEEEEEE-S-BPPBEE---------SSHHHHHHHHHHHHHHHHHHHHHHT--STHHHHHHHHHHHHTT-EEEEE-PBPSS---TT---HHHHHHHHHHHHHHHHHTHHHHHHHHHHHHHSBP-/-HHHHHHTT--TT---SS--HHHHHHHTT-HHHHHHHHHHHHHHTTTS-HHHHHHHHHHHHTPPPTTT---GGGG--SHHHHHHHHHTT--TT---TTS--HHHHHHHTT-HHHHHHHHHTT--TT---GGG--HHHHHHHHT-HHHHHHHHHTT--TT---TTS--HHHHHHHS-TT-HHHHHHHHHHHHTT--------SPPPB-EEEEEE---GGGHHHHHHHHHHHHHHHTS-HHHH-SEEEEETHHHHHHHHHHTT--HHHHHHHHHHHHHHHS-SSSSBPHHHHHHHHHHHH-SS-BGGG--SSEEEEEEEE-SEES-EEEEEESSPPP---PPPSS-BSSPPPPPPPGGG-BHHHHHHHHT--TTTB--BTTEEETHHHHSSTHHHHHHHHHHHHHHHHHTT-GGG---EEEEEEE-S-BPPBEE---------SSHHHHHHHHHHHHHHHHHHHHHHT--STHHHHHHHHHHHHTT-EEEEE-PBPSS---TT---HHHHHHHHHHHHHHHHHTHHHHHHHHHHHHHSBP-

Solvent-accessible surface area (backbone atoms only — not comparable to full-atom values): 55260 Å² total; per-residue (Å²): 104,59,65,53,51,53,68,68,63,56,65,82,80,50,67,52,84,81,15,36,57,58,34,52,23,31,67,69,66,33,61,68,47,39,46,46,62,56,52,52,51,42,61,72,43,55,87,49,63,75,67,52,38,58,45,47,48,49,46,58,47,60,37,58,20,77,80,50,39,32,32,40,71,52,40,52,79,39,36,66,54,46,50,59,42,46,75,69,65,38,67,58,78,46,56,25,75,64,36,33,27,30,54,39,47,27,47,75,67,68,36,57,58,38,32,50,44,38,45,36,72,63,37,66,42,66,43,60,23,53,74,31,34,25,41,52,40,52,21,55,73,66,64,37,61,72,51,40,50,43,36,44,74,69,62,31,59,44,76,53,52,26,71,86,60,55,22,34,43,57,51,45,68,68,42,76,90,80,44,68,66,52,54,54,34,51,52,40,64,63,61,35,52,60,54,67,78,78,69,76,85,62,84,52,57,76,22,30,29,35,37,22,24,24,32,42,44,58,29,38,56,45,40,43,53,53,49,49,51,39,24,36,20,42,59,47,60,66,56,77,56,33,47,33,34,26,10,3,17,34,15,22,46,49,42,51,38,33,49,72,66,50,51,61,69,57,48,51,20,46,52,62,55,42,39,68,61,34,68,47,87,61,68,36,25,62,57,61,54,50,51,50,50,36,27,68,74,57,31,82,79,32,33,26,47,74,42,78,57,41,48,42,40,28,30,21,24,38,50,47,32,37,77,62,43,84,38,73,47,34,31,55,80,80,58,66,69,82,69,75,73,79,60,64,61,77,59,89,70,84,77,79,78,49,29,78,71,29,37,42,34,56,51,38,48,17,10,46,9,36,78,60,47,28,55,53,43,85,51,22,25,21,6,26,45,78,30,11,41,30,54,55,56,47,54,28,49,46,49,38,41,29,51,27,30,45,76,71,69,39,56,86,72,45,66,52,66,39,34,38,44,36,37,36,42,49,37,55,51,31,42,82,37,87,65,59,51,46,54,73,54,87,46,74,69,32,43,55,48,23,52,50,6,46,51,44,38,52,51,48,46,52,46,46,21,43,50,51,52,58,66,57,46,50,39,45,46,37,55,28,53,70,61,69,22,50,67,43,79,51,56,37,70,32,89,56,81,77,55,50,75,59,69,56,60,70,60,53,39,51,50,50,46,39,41,47,51,41,49,43,75,38,42,68,58,44,44,52,49,24,53,54,51,68,49,39,32,78,116,104,59,65,52,50,53,69,68,62,56,64,82,81,51,67,50,84,81,15,36,56,58,36,52,22,30,68,68,67,33,61,67,45,37,46,45,62,57,52,52,51,41,61,73,44,55,86,49,62,76,68,52,37,60,46,48,47,51,46,57,47,60,37,57,20,77,79,51,40,31,34,41,71,52,39,51,81,39,38,67,55,46,50,58,41,48,74,70,66,37,69,58,77,46,55,25,77,64,36,32,26,30,53,38,48,26,46,76,67,67,35,56,58,37,32,51,44,39,45,35,73,64,34,66,43,65,45,60,22,53,74,32,34,26,40,51,40,53,20,55,73,67,66,35,61,70,51,40,47,43,36,44,74,68,62,31,60,46,75,53,52,26,72,86,62,55,22,35,43,58,52,44,68,68,42,76,90,82,45,69,65,51,54,56,34,51,52,40,64,63,61,35,53,61,51,67,76,78,70,76,85,64,84,52,54,79,20,30,28,35,38,25,23,23,31,42,43,58,30,38,55,45,39,44,54,54,49,50,52,38,22,38,20,41,58,47,61,66,57,77,55,34,47,32,33,26,9,3,16,34,14,23,45,48,42,49,40,33,50,71,66,49,51,62,70,58,49,50,22,48,51,62,54,42,39,69,61,33,67,47,88,61,68,36,24,62,57,59,55,48,51,51,50,36,27,70,75,57,32,82,80,34,31,26,47,74,41,80,57,40,46,43,39,29,29,21,24,37,50,46,33,37,76,62,43,84,38,74,48,33,32,55,80,80,58,67,70,81,68,76,74,78,60,64,62,78,58,89,71,84,78,79,78,50,29,78,72,29,37,42,35,56,52,37,49,17,9,47,9,36,77,61,47,27,55,53,43,84,49,22,26,22,5,24,45,79,30,10,42,29,53,56,57,47,54,27,47,47,48,38,41,32,51,28,29,44,75,71,70,39,57,86,72,45,66,50,66,38,33,38,43,36,37,37,42,47,37,56,50,32,42,83,37,88,66,58,52,47,54,74,53,88,45,73,69,32,42,54,47,23,51,50,7,47,51,44,39,52,51,48,46,52,46,46,20,41,50,52,51,57,67,56,45,48,39,46,44,39,54,27,53,68,61,69,23,51,68,43,80,51,55,36,70,32,89,56,77,77,55,49,74,60,67,55,59,68,60,53,40,50,52,49,46,39,41,47,52,40,48,42,76,38,43,67,58,42,44,53,48,23,53,55,50,67,49,39,32,79,118